Protein AF-0000000082835699 (afdb_homodimer)

Organism: NCBI:txid1287738

Structure (mmCIF, N/CA/C/O backbone):
data_AF-0000000082835699-model_v1
#
loop_
_entity.id
_entity.type
_entity.pdbx_description
1 polymer 'Benzoate--CoA ligase'
#
loop_
_atom_site.group_PDB
_atom_site.id
_atom_site.type_symbol
_atom_site.label_atom_id
_atom_site.label_alt_id
_atom_site.label_comp_id
_atom_site.label_asym_id
_atom_site.label_entity_id
_atom_site.label_seq_id
_atom_site.pdbx_PDB_ins_code
_atom_site.Cartn_x
_atom_site.Cartn_y
_atom_site.Cartn_z
_atom_site.occupancy
_atom_site.B_iso_or_equiv
_atom_site.auth_seq_id
_atom_site.auth_comp_id
_atom_site.auth_asym_id
_atom_site.auth_atom_id
_atom_site.pdbx_PDB_model_num
ATOM 1 N N . MET A 1 1 ? -13.367 20.891 -12.398 1 47.97 1 MET A N 1
ATOM 2 C CA . MET A 1 1 ? -12.211 20.656 -11.539 1 47.97 1 MET A CA 1
ATOM 3 C C . MET A 1 1 ? -11.094 19.953 -12.305 1 47.97 1 MET A C 1
ATOM 5 O O . MET A 1 1 ? -11.352 19 -13.039 1 47.97 1 MET A O 1
ATOM 9 N N . ASN A 1 2 ? -9.961 20.531 -12.508 1 69.25 2 ASN A N 1
ATOM 10 C CA . ASN A 1 2 ? -8.875 19.938 -13.281 1 69.25 2 ASN A CA 1
ATOM 11 C C . ASN A 1 2 ? -8.461 18.594 -12.719 1 69.25 2 ASN A C 1
ATOM 13 O O . ASN A 1 2 ? -8.523 18.375 -11.508 1 69.25 2 ASN A O 1
ATOM 17 N N . ALA A 1 3 ? -8.422 17.656 -13.562 1 88.5 3 ALA A N 1
ATOM 18 C CA . ALA A 1 3 ? -7.953 16.328 -13.188 1 88.5 3 ALA A CA 1
ATOM 19 C C . ALA A 1 3 ? -6.461 16.344 -12.867 1 88.5 3 ALA A C 1
ATOM 21 O O . ALA A 1 3 ? -5.688 17.047 -13.516 1 88.5 3 ALA A O 1
ATOM 22 N N . CYS A 1 4 ? -6.066 15.836 -11.68 1 95 4 CYS A N 1
ATOM 23 C CA . CYS A 1 4 ? -4.652 15.68 -11.359 1 95 4 CYS A CA 1
ATOM 24 C C . CYS A 1 4 ? -3.912 14.969 -12.492 1 95 4 CYS A C 1
ATOM 26 O O . CYS A 1 4 ? -4.34 13.914 -12.961 1 95 4 CYS A O 1
ATOM 28 N N . PRO A 1 5 ? -2.855 15.578 -13.008 1 95.88 5 PRO A N 1
ATOM 29 C CA . PRO A 1 5 ? -2.123 14.922 -14.094 1 95.88 5 PRO A CA 1
ATOM 30 C C . PRO A 1 5 ? -1.567 13.562 -13.695 1 95.88 5 PRO A C 1
ATOM 32 O O . PRO A 1 5 ? -1.106 13.391 -12.562 1 95.88 5 PRO A O 1
ATOM 35 N N . ALA A 1 6 ? -1.63 12.633 -14.633 1 94.88 6 ALA A N 1
ATOM 36 C CA . ALA A 1 6 ? -1.097 11.297 -14.367 1 94.88 6 ALA A CA 1
ATOM 37 C C . ALA A 1 6 ? 0.411 11.352 -14.141 1 94.88 6 ALA A C 1
ATOM 39 O O . ALA A 1 6 ? 0.925 10.711 -13.219 1 94.88 6 ALA A O 1
ATOM 40 N N . GLU A 1 7 ? 1.158 12.07 -15.078 1 96.75 7 GLU A N 1
ATOM 41 C CA . GLU A 1 7 ? 2.574 12.359 -14.867 1 96.75 7 GLU A CA 1
ATOM 42 C C . GLU A 1 7 ? 2.762 13.648 -14.07 1 96.75 7 GLU A C 1
ATOM 44 O O . GLU A 1 7 ? 2.348 14.727 -14.516 1 96.75 7 GLU A O 1
ATOM 49 N N . LEU A 1 8 ? 3.35 13.508 -12.844 1 98.25 8 LEU A N 1
ATOM 50 C CA . LEU A 1 8 ? 3.455 14.664 -11.961 1 98.25 8 LEU A CA 1
ATOM 51 C C . LEU A 1 8 ? 4.672 14.539 -11.047 1 98.25 8 LEU A C 1
ATOM 53 O O . LEU A 1 8 ? 4.766 13.594 -10.258 1 98.25 8 LEU A O 1
ATOM 57 N N . ASN A 1 9 ? 5.582 15.352 -11.258 1 98.69 9 ASN A N 1
ATOM 58 C CA . ASN A 1 9 ? 6.543 15.727 -10.227 1 98.69 9 ASN A CA 1
ATOM 59 C C . ASN A 1 9 ? 6.168 17.047 -9.562 1 98.69 9 ASN A C 1
ATOM 61 O O . ASN A 1 9 ? 6.293 18.109 -10.18 1 98.69 9 ASN A O 1
ATOM 65 N N . PHE A 1 10 ? 5.688 17 -8.352 1 98.81 10 PHE A N 1
ATOM 66 C CA . PHE A 1 10 ? 5.031 18.156 -7.762 1 98.81 10 PHE A CA 1
ATOM 67 C C . PHE A 1 10 ? 6 19.328 -7.664 1 98.81 10 PHE A C 1
ATOM 69 O O . PHE A 1 10 ? 5.605 20.484 -7.828 1 98.81 10 PHE A O 1
ATOM 76 N N . ALA A 1 11 ? 7.309 19.078 -7.402 1 98.88 11 ALA A N 1
ATOM 77 C CA . ALA A 1 11 ? 8.305 20.141 -7.336 1 98.88 11 ALA A CA 1
ATOM 78 C C . ALA A 1 11 ? 8.445 20.844 -8.68 1 98.88 11 ALA A C 1
ATOM 80 O O . ALA A 1 11 ? 8.422 22.078 -8.758 1 98.88 11 ALA A O 1
ATOM 81 N N . SER A 1 12 ? 8.602 20.078 -9.742 1 98.62 12 SER A N 1
ATOM 82 C CA . SER A 1 12 ? 8.727 20.672 -11.07 1 98.62 12 SER A CA 1
ATOM 83 C C . SER A 1 12 ? 7.438 21.359 -11.5 1 98.62 12 SER A C 1
ATOM 85 O O . SER A 1 12 ? 7.473 22.359 -12.211 1 98.62 12 SER A O 1
ATOM 87 N N . HIS A 1 13 ? 6.312 20.781 -11.109 1 98.62 13 HIS A N 1
ATOM 88 C CA . HIS A 1 13 ? 5.023 21.406 -11.367 1 98.62 13 HIS A CA 1
ATOM 89 C C . HIS A 1 13 ? 4.961 22.797 -10.773 1 98.62 13 HIS A C 1
ATOM 91 O O . HIS A 1 13 ? 4.551 23.75 -11.445 1 98.62 13 HIS A O 1
ATOM 97 N N . LEU A 1 14 ? 5.391 22.969 -9.508 1 98.75 14 LEU A N 1
ATOM 98 C CA . LEU A 1 14 ? 5.391 24.266 -8.844 1 98.75 14 LEU A CA 1
ATOM 99 C C . LEU A 1 14 ? 6.348 25.234 -9.531 1 98.75 14 LEU A C 1
ATOM 101 O O . LEU A 1 14 ? 6.035 26.422 -9.688 1 98.75 14 LEU A O 1
ATOM 105 N N . ALA A 1 15 ? 7.527 24.703 -9.883 1 98.69 15 ALA A N 1
ATOM 106 C CA . ALA A 1 15 ? 8.5 25.562 -10.562 1 98.69 15 ALA A CA 1
ATOM 107 C C . ALA A 1 15 ? 7.926 26.109 -11.867 1 98.69 15 ALA A C 1
ATOM 109 O O . ALA A 1 15 ? 8.055 27.297 -12.156 1 98.69 15 ALA A O 1
ATOM 110 N N . ALA A 1 16 ? 7.305 25.234 -12.648 1 98.56 16 ALA A N 1
ATOM 111 C CA . ALA A 1 16 ? 6.703 25.656 -13.914 1 98.56 16 ALA A CA 1
ATOM 112 C C . ALA A 1 16 ? 5.578 26.656 -13.688 1 98.56 16 ALA A C 1
ATOM 114 O O . ALA A 1 16 ? 5.465 27.641 -14.406 1 98.56 16 ALA A O 1
ATOM 115 N N . LEU A 1 17 ? 4.777 26.406 -12.703 1 98.38 17 LEU A N 1
ATOM 116 C CA . LEU A 1 17 ? 3.635 27.25 -12.375 1 98.38 17 LEU A CA 1
ATOM 117 C C . LEU A 1 17 ? 4.094 28.656 -12.008 1 98.38 17 LEU A C 1
ATOM 119 O O . LEU A 1 17 ? 3.404 29.641 -12.312 1 98.38 17 LEU A O 1
ATOM 123 N N . ASN A 1 18 ? 5.23 28.812 -11.367 1 98.75 18 ASN A N 1
ATOM 124 C CA . ASN A 1 18 ? 5.648 30.094 -10.812 1 98.75 18 ASN A CA 1
ATOM 125 C C . ASN A 1 18 ? 6.742 30.75 -11.648 1 98.75 18 ASN A C 1
ATOM 127 O O . ASN A 1 18 ? 7.234 31.828 -11.305 1 98.75 18 ASN A O 1
ATOM 131 N N . ALA A 1 19 ? 7.117 30.125 -12.742 1 98.56 19 ALA A N 1
ATOM 132 C CA . ALA A 1 19 ? 8.172 30.641 -13.617 1 98.56 19 ALA A CA 1
ATOM 133 C C . ALA A 1 19 ? 7.875 32.062 -14.062 1 98.56 19 ALA A C 1
ATOM 135 O O . ALA A 1 19 ? 8.781 32.906 -14.148 1 98.56 19 ALA A O 1
ATOM 136 N N . PRO A 1 20 ? 6.613 32.438 -14.297 1 98.44 20 PRO A N 1
ATOM 137 C CA . PRO A 1 20 ? 6.328 33.812 -14.758 1 98.44 20 PRO A CA 1
ATOM 138 C C . PRO A 1 20 ? 6.504 34.844 -13.664 1 98.44 20 PRO A C 1
ATOM 140 O O . PRO A 1 20 ? 6.516 36.062 -13.945 1 98.44 20 PRO A O 1
ATOM 143 N N . ARG A 1 21 ? 6.605 34.469 -12.43 1 98.44 21 ARG A N 1
ATOM 144 C CA . ARG A 1 21 ? 6.77 35.406 -11.312 1 98.44 21 ARG A CA 1
ATOM 145 C C . ARG A 1 21 ? 8.055 35.125 -10.547 1 98.44 21 ARG A C 1
ATOM 147 O O . ARG A 1 21 ? 8.055 35.031 -9.32 1 98.44 21 ARG A O 1
ATOM 154 N N . ALA A 1 22 ? 9.117 34.969 -11.25 1 98.44 22 ALA A N 1
ATOM 155 C CA . ALA A 1 22 ? 10.414 34.562 -10.719 1 98.44 22 ALA A CA 1
ATOM 156 C C . ALA A 1 22 ? 10.969 35.594 -9.75 1 98.44 22 ALA A C 1
ATOM 158 O O . ALA A 1 22 ? 11.719 35.281 -8.828 1 98.44 22 ALA A O 1
ATOM 159 N N . THR A 1 23 ? 10.609 36.844 -9.844 1 98.56 23 THR A N 1
ATOM 160 C CA . THR A 1 23 ? 11.203 37.938 -9.039 1 98.56 23 THR A CA 1
ATOM 161 C C . THR A 1 23 ? 10.391 38.156 -7.77 1 98.56 23 THR A C 1
ATOM 163 O O . THR A 1 23 ? 10.836 38.875 -6.863 1 98.56 23 THR A O 1
ATOM 166 N N . LYS A 1 24 ? 9.219 37.531 -7.75 1 98.81 24 LYS A N 1
ATOM 167 C CA . LYS A 1 24 ? 8.383 37.688 -6.562 1 98.81 24 LYS A CA 1
ATOM 168 C C . LYS A 1 24 ? 8.945 36.875 -5.395 1 98.81 24 LYS A C 1
ATOM 170 O O . LYS A 1 24 ? 9.508 35.781 -5.594 1 98.81 24 LYS A O 1
ATOM 175 N N . LEU A 1 25 ? 8.75 37.375 -4.172 1 98.81 25 LEU A N 1
ATOM 176 C CA . LEU A 1 25 ? 9.195 36.656 -2.982 1 98.81 25 LEU A CA 1
ATOM 177 C C . LEU A 1 25 ? 8.344 35.406 -2.746 1 98.81 25 LEU A C 1
ATOM 179 O O . LEU A 1 25 ? 7.113 35.5 -2.744 1 98.81 25 LEU A O 1
ATOM 183 N N . ALA A 1 26 ? 9 34.312 -2.609 1 98.94 26 ALA A N 1
ATOM 184 C CA . ALA A 1 26 ? 8.328 33.062 -2.215 1 98.94 26 ALA A CA 1
ATOM 185 C C . ALA A 1 26 ? 8.383 32.875 -0.703 1 98.94 26 ALA A C 1
ATOM 187 O O . ALA A 1 26 ? 7.371 32.562 -0.072 1 98.94 26 ALA A O 1
ATOM 188 N N . TYR A 1 27 ? 9.625 33.125 -0.159 1 98.94 27 TYR A N 1
ATOM 189 C CA . TYR A 1 27 ? 9.82 32.875 1.267 1 98.94 27 TYR A CA 1
ATOM 190 C C . TYR A 1 27 ? 10.539 34.062 1.928 1 98.94 27 TYR A C 1
ATOM 192 O O . TYR A 1 27 ? 11.453 34.625 1.34 1 98.94 27 TYR A O 1
ATOM 200 N N . ILE A 1 28 ? 10.141 34.375 3.139 1 98.69 28 ILE A N 1
ATOM 201 C CA . ILE A 1 28 ? 10.812 35.25 4.074 1 98.69 28 ILE A CA 1
ATOM 202 C C . ILE A 1 28 ? 11.023 34.562 5.406 1 98.69 28 ILE A C 1
ATOM 204 O O . ILE A 1 28 ? 10.062 34.094 6.027 1 98.69 28 ILE A O 1
ATOM 208 N N . ASP A 1 29 ? 12.219 34.281 5.828 1 96.94 29 ASP A N 1
ATOM 209 C CA . ASP A 1 29 ? 12.469 33.875 7.211 1 96.94 29 ASP A CA 1
ATOM 210 C C . ASP A 1 29 ? 13.266 34.906 7.965 1 96.94 29 ASP A C 1
ATOM 212 O O . ASP A 1 29 ? 13.383 36.062 7.508 1 96.94 29 ASP A O 1
ATOM 216 N N . ASP A 1 30 ? 13.719 34.625 9.148 1 93.75 30 ASP A N 1
ATOM 217 C CA . ASP A 1 30 ? 14.336 35.656 9.984 1 93.75 30 ASP A CA 1
ATOM 218 C C . ASP A 1 30 ? 15.695 36.094 9.445 1 93.75 30 ASP A C 1
ATOM 220 O O . ASP A 1 30 ? 16.234 37.125 9.812 1 93.75 30 ASP A O 1
ATOM 224 N N . THR A 1 31 ? 16.203 35.312 8.492 1 91.88 31 THR A N 1
ATOM 225 C CA . THR A 1 31 ? 17.594 35.562 8.117 1 91.88 31 THR A CA 1
ATOM 226 C C . THR A 1 31 ? 17.703 35.812 6.613 1 91.88 31 THR A C 1
ATOM 228 O O . THR A 1 31 ? 18.688 36.406 6.148 1 91.88 31 THR A O 1
ATOM 231 N N . ARG A 1 32 ? 16.719 35.344 5.887 1 93.75 32 ARG A N 1
ATOM 232 C CA . ARG A 1 32 ? 16.891 35.469 4.445 1 93.75 32 ARG A CA 1
ATOM 233 C C . ARG A 1 32 ? 15.531 35.531 3.738 1 93.75 32 ARG A C 1
ATOM 235 O O . ARG A 1 32 ? 14.5 35.25 4.348 1 93.75 32 ARG A O 1
ATOM 242 N N . GLN A 1 33 ? 15.586 36 2.5 1 97.94 33 GLN A N 1
ATOM 243 C CA . GLN A 1 33 ? 14.469 36 1.562 1 97.94 33 GLN A CA 1
ATOM 244 C C . GLN A 1 33 ? 14.82 35.25 0.292 1 97.94 33 GLN A C 1
ATOM 246 O O . GLN A 1 33 ? 15.969 35.25 -0.158 1 97.94 33 GLN A O 1
ATOM 251 N N . LEU A 1 34 ? 13.844 34.531 -0.225 1 98.5 34 LEU A N 1
ATOM 252 C CA . LEU A 1 34 ? 14.008 33.781 -1.475 1 98.5 34 LEU A CA 1
ATOM 253 C C . LEU A 1 34 ? 12.891 34.125 -2.457 1 98.5 34 LEU A C 1
ATOM 255 O O . LEU A 1 34 ? 11.711 34.094 -2.102 1 98.5 34 LEU A O 1
ATOM 259 N N . THR A 1 35 ? 13.266 34.531 -3.672 1 98.88 35 THR A N 1
ATOM 260 C CA . THR A 1 35 ? 12.281 34.688 -4.734 1 98.88 35 THR A CA 1
ATOM 261 C C . THR A 1 35 ? 11.891 33.344 -5.328 1 98.88 35 THR A C 1
ATOM 263 O O . THR A 1 35 ? 12.555 32.344 -5.082 1 98.88 35 THR A O 1
ATOM 266 N N . TYR A 1 36 ? 10.797 33.281 -6.094 1 98.88 36 TYR A N 1
ATOM 267 C CA . TYR A 1 36 ? 10.375 32.062 -6.762 1 98.88 36 TYR A CA 1
ATOM 268 C C . TYR A 1 36 ? 11.453 31.562 -7.715 1 98.88 36 TYR A C 1
ATOM 270 O O . TYR A 1 36 ? 11.656 30.359 -7.848 1 98.88 36 TYR A O 1
ATOM 278 N N . GLY A 1 37 ? 12.109 32.5 -8.398 1 98.81 37 GLY A N 1
ATOM 279 C CA . GLY A 1 37 ? 13.211 32.094 -9.273 1 98.81 37 GLY A CA 1
ATOM 280 C C . GLY A 1 37 ? 14.367 31.469 -8.523 1 98.81 37 GLY A C 1
ATOM 281 O O . GLY A 1 37 ? 14.906 30.453 -8.953 1 98.81 37 GLY A O 1
ATOM 282 N N . GLU A 1 38 ? 14.766 32.156 -7.41 1 98.75 38 GLU A N 1
ATOM 283 C CA . GLU A 1 38 ? 15.836 31.609 -6.578 1 98.75 38 GLU A CA 1
ATOM 284 C C . GLU A 1 38 ? 15.453 30.25 -5.996 1 98.75 38 GLU A C 1
ATOM 286 O O . GLU A 1 38 ? 16.297 29.359 -5.922 1 98.75 38 GLU A O 1
ATOM 291 N N . LEU A 1 39 ? 14.219 30.125 -5.574 1 98.88 39 LEU A N 1
ATOM 292 C CA . LEU A 1 39 ? 13.734 28.844 -5.059 1 98.88 39 LEU A CA 1
ATOM 293 C C . LEU A 1 39 ? 13.852 27.75 -6.113 1 98.88 39 LEU A C 1
ATOM 295 O O . LEU A 1 39 ? 14.375 26.672 -5.832 1 98.88 39 LEU A O 1
ATOM 299 N N . ALA A 1 40 ? 13.398 28.031 -7.324 1 98.88 40 ALA A N 1
ATOM 300 C CA . ALA A 1 40 ? 13.453 27.062 -8.414 1 98.88 40 ALA A CA 1
ATOM 301 C C . ALA A 1 40 ? 14.891 26.625 -8.695 1 98.88 40 ALA A C 1
ATOM 303 O O . ALA A 1 40 ? 15.164 25.438 -8.883 1 98.88 40 ALA A O 1
ATOM 304 N N . GLU A 1 41 ? 15.781 27.578 -8.695 1 98.75 41 GLU A N 1
ATOM 305 C CA . GLU A 1 41 ? 17.188 27.266 -8.953 1 98.75 41 GLU A CA 1
ATOM 306 C C . GLU A 1 41 ? 17.781 26.422 -7.836 1 98.75 41 GLU A C 1
ATOM 308 O O . GLU A 1 41 ? 18.469 25.422 -8.102 1 98.75 41 GLU A O 1
ATOM 313 N N . ARG A 1 42 ? 17.562 26.781 -6.609 1 98.81 42 ARG A N 1
ATOM 314 C CA . ARG A 1 42 ? 18.125 26.062 -5.469 1 98.81 42 ARG A CA 1
ATOM 315 C C . ARG A 1 42 ? 17.547 24.641 -5.398 1 98.81 42 ARG A C 1
ATOM 317 O O . ARG A 1 42 ? 18.25 23.703 -5.012 1 98.81 42 ARG A O 1
ATOM 324 N N . VAL A 1 43 ? 16.266 24.469 -5.777 1 98.94 43 VAL A N 1
ATOM 325 C CA . VAL A 1 43 ? 15.625 23.156 -5.816 1 98.94 43 VAL A CA 1
ATOM 326 C C . VAL A 1 43 ? 16.312 22.281 -6.852 1 98.94 43 VAL A C 1
ATOM 328 O O . VAL A 1 43 ? 16.641 21.125 -6.57 1 98.94 43 VAL A O 1
ATOM 331 N N . ALA A 1 44 ? 16.578 22.844 -7.984 1 98.88 44 ALA A N 1
ATOM 332 C CA . ALA A 1 44 ? 17.266 22.109 -9.031 1 98.88 44 ALA A CA 1
ATOM 333 C C . ALA A 1 44 ? 18.688 21.766 -8.617 1 98.88 44 ALA A C 1
ATOM 335 O O . ALA A 1 44 ? 19.188 20.672 -8.914 1 98.88 44 ALA A O 1
ATOM 336 N N . ARG A 1 45 ? 19.391 22.672 -7.938 1 98.88 45 ARG A N 1
ATOM 337 C CA . ARG A 1 45 ? 20.734 22.422 -7.43 1 98.88 45 ARG A CA 1
ATOM 338 C C . ARG A 1 45 ? 20.719 21.359 -6.34 1 98.88 45 ARG A C 1
ATOM 340 O O . ARG A 1 45 ? 21.656 20.562 -6.234 1 98.88 45 ARG A O 1
ATOM 347 N N . MET A 1 46 ? 19.688 21.422 -5.504 1 98.94 46 MET A N 1
ATOM 348 C CA . MET A 1 46 ? 19.547 20.391 -4.473 1 98.94 46 MET A CA 1
ATOM 349 C C . MET A 1 46 ? 19.453 19 -5.102 1 98.94 46 MET A C 1
ATOM 351 O O . MET A 1 46 ? 20.062 18.062 -4.605 1 98.94 46 MET A O 1
ATOM 355 N N . ALA A 1 47 ? 18.656 18.891 -6.184 1 98.88 47 ALA A N 1
ATOM 356 C CA . ALA A 1 47 ? 18.578 17.625 -6.91 1 98.88 47 ALA A CA 1
ATOM 357 C C . ALA A 1 47 ? 19.953 17.188 -7.406 1 98.88 47 ALA A C 1
ATOM 359 O O . ALA A 1 47 ? 20.312 16.016 -7.289 1 98.88 47 ALA A O 1
ATOM 360 N N . GLY A 1 48 ? 20.703 18.188 -7.973 1 98.81 48 GLY A N 1
ATOM 361 C CA . GLY A 1 48 ? 22.062 17.891 -8.391 1 98.81 48 GLY A CA 1
ATOM 362 C C . GLY A 1 48 ? 22.953 17.453 -7.246 1 98.81 48 GLY A C 1
ATOM 363 O O . GLY A 1 48 ? 23.75 16.531 -7.398 1 98.81 48 GLY A O 1
ATOM 364 N N . ALA A 1 49 ? 22.828 18.078 -6.121 1 98.88 49 ALA A N 1
ATOM 365 C CA . ALA A 1 49 ? 23.609 17.75 -4.934 1 98.88 49 ALA A CA 1
ATOM 366 C C . ALA A 1 49 ? 23.312 16.328 -4.461 1 98.88 49 ALA A C 1
ATOM 368 O O . ALA A 1 49 ? 24.219 15.586 -4.086 1 98.88 49 ALA A O 1
ATOM 369 N N . LEU A 1 50 ? 22.016 15.945 -4.441 1 98.81 50 LEU A N 1
ATOM 370 C CA . LEU A 1 50 ? 21.641 14.594 -4.035 1 98.81 50 LEU A CA 1
ATOM 371 C C . LEU A 1 50 ? 22.266 13.555 -4.957 1 98.81 50 LEU A C 1
ATOM 373 O O . LEU A 1 50 ? 22.766 12.523 -4.492 1 98.81 50 LEU A O 1
ATOM 377 N N . ARG A 1 51 ? 22.219 13.852 -6.211 1 98 51 ARG A N 1
ATOM 378 C CA . ARG A 1 51 ? 22.844 12.953 -7.172 1 98 51 ARG A CA 1
ATOM 379 C C . ARG A 1 51 ? 24.344 12.82 -6.906 1 98 51 ARG A C 1
ATOM 381 O O . ARG A 1 51 ? 24.891 11.719 -6.961 1 98 51 ARG A O 1
ATOM 388 N N . GLN A 1 52 ? 25 13.914 -6.621 1 98 52 GLN A N 1
ATOM 389 C CA . GLN A 1 52 ? 26.438 13.922 -6.355 1 98 52 GLN A CA 1
ATOM 390 C C . GLN A 1 52 ? 26.766 13.141 -5.086 1 98 52 GLN A C 1
ATOM 392 O O . GLN A 1 52 ? 27.828 12.523 -4.984 1 98 52 GLN A O 1
ATOM 397 N N . LEU A 1 53 ? 25.859 13.18 -4.16 1 98 53 LEU A N 1
ATOM 398 C CA . LEU A 1 53 ? 26.031 12.422 -2.926 1 98 53 LEU A CA 1
ATOM 399 C C . LEU A 1 53 ? 25.781 10.938 -3.16 1 98 53 LEU A C 1
ATOM 401 O O . LEU A 1 53 ? 25.953 10.117 -2.25 1 98 53 LEU A O 1
ATOM 405 N N . GLY A 1 54 ? 25.312 10.562 -4.316 1 97.44 54 GLY A N 1
ATOM 406 C CA . GLY A 1 54 ? 25.109 9.172 -4.676 1 97.44 54 GLY A CA 1
ATOM 407 C C . GLY A 1 54 ? 23.719 8.672 -4.352 1 97.44 54 GLY A C 1
ATOM 408 O O . GLY A 1 54 ? 23.469 7.465 -4.375 1 97.44 54 GLY A O 1
ATOM 409 N N . LEU A 1 55 ? 22.797 9.555 -4.012 1 98 55 LEU A N 1
ATOM 410 C CA . LEU A 1 55 ? 21.422 9.141 -3.74 1 98 55 LEU A CA 1
ATOM 411 C C . LEU A 1 55 ? 20.688 8.812 -5.035 1 98 55 LEU A C 1
ATOM 413 O O . LEU A 1 55 ? 20.875 9.492 -6.051 1 98 55 LEU A O 1
ATOM 417 N N . ARG A 1 56 ? 19.953 7.754 -5 1 96.56 56 ARG A N 1
ATOM 418 C CA . ARG A 1 56 ? 19.172 7.305 -6.152 1 96.56 56 ARG A CA 1
ATOM 419 C C . ARG A 1 56 ? 17.688 7.559 -5.941 1 96.56 56 ARG A C 1
ATOM 421 O O . ARG A 1 56 ? 17.25 7.824 -4.82 1 96.56 56 ARG A O 1
ATOM 428 N N . ARG A 1 57 ? 16.953 7.5 -7.066 1 96.12 57 ARG A N 1
ATOM 429 C CA . ARG A 1 57 ? 15.5 7.633 -7.023 1 96.12 57 ARG A CA 1
ATOM 430 C C . ARG A 1 57 ? 14.883 6.629 -6.055 1 96.12 57 ARG A C 1
ATOM 432 O O . ARG A 1 57 ? 15.32 5.477 -5.984 1 96.12 57 ARG A O 1
ATOM 439 N N . GLU A 1 58 ? 13.852 7.051 -5.281 1 97.12 58 GLU A N 1
ATOM 440 C CA . GLU A 1 58 ? 13.039 6.254 -4.363 1 97.12 58 GLU A CA 1
ATOM 441 C C . GLU A 1 58 ? 13.766 6.016 -3.043 1 97.12 58 GLU A C 1
ATOM 443 O O . GLU A 1 58 ? 13.18 5.512 -2.086 1 97.12 58 GLU A O 1
ATOM 448 N N . GLU A 1 59 ? 15.102 6.391 -2.957 1 98.06 59 GLU A N 1
ATOM 449 C CA . GLU A 1 59 ? 15.766 6.383 -1.654 1 98.06 59 GLU A CA 1
ATOM 450 C C . GLU A 1 59 ? 15.289 7.543 -0.785 1 98.06 59 GLU A C 1
ATOM 452 O O . GLU A 1 59 ? 14.695 8.5 -1.287 1 98.06 59 GLU A O 1
ATOM 457 N N . ARG A 1 60 ? 15.492 7.438 0.53 1 98.75 60 ARG A N 1
ATOM 458 C CA . ARG A 1 60 ? 14.898 8.398 1.458 1 98.75 60 ARG A CA 1
ATOM 459 C C . ARG A 1 60 ? 15.977 9.25 2.123 1 98.75 60 ARG A C 1
ATOM 461 O O . ARG A 1 60 ? 17.094 8.781 2.344 1 98.75 60 ARG A O 1
ATOM 468 N N . ILE A 1 61 ? 15.641 10.469 2.471 1 98.88 61 ILE A N 1
ATOM 469 C CA . ILE A 1 61 ? 16.469 11.359 3.273 1 98.88 61 ILE A CA 1
ATOM 470 C C . ILE A 1 61 ? 15.664 11.891 4.453 1 98.88 61 ILE A C 1
ATOM 472 O O . ILE A 1 61 ? 14.445 12.07 4.352 1 98.88 61 ILE A O 1
ATOM 476 N N . LEU A 1 62 ? 16.312 12.133 5.543 1 98.81 62 LEU A N 1
ATOM 477 C CA . LEU A 1 62 ? 15.68 12.672 6.742 1 98.81 62 LEU A CA 1
ATOM 478 C C . LEU A 1 62 ? 15.75 14.195 6.754 1 98.81 62 LEU A C 1
ATOM 480 O O . LEU A 1 62 ? 16.812 14.773 6.504 1 98.81 62 LEU A O 1
ATOM 484 N N . LEU A 1 63 ? 14.648 14.844 7.012 1 98.75 63 LEU A N 1
ATOM 485 C CA . LEU A 1 63 ? 14.609 16.281 7.23 1 98.75 63 LEU A CA 1
ATOM 486 C C . LEU A 1 63 ? 14.328 16.609 8.695 1 98.75 63 LEU A C 1
ATOM 488 O O . LEU A 1 63 ? 13.172 16.625 9.125 1 98.75 63 LEU A O 1
ATOM 492 N N . LEU A 1 64 ? 15.352 16.781 9.453 1 98.56 64 LEU A N 1
ATOM 493 C CA . LEU A 1 64 ? 15.281 17.328 10.805 1 98.56 64 LEU A CA 1
ATOM 494 C C . LEU A 1 64 ? 15.703 18.781 10.828 1 98.56 64 LEU A C 1
ATOM 496 O O . LEU A 1 64 ? 16.797 19.109 11.281 1 98.56 64 LEU A O 1
ATOM 500 N N . MET A 1 65 ? 14.805 19.641 10.359 1 98.44 65 MET A N 1
ATOM 501 C CA . MET A 1 65 ? 15.141 21.031 10.07 1 98.44 65 MET A CA 1
ATOM 502 C C . MET A 1 65 ? 14.078 21.969 10.625 1 98.44 65 MET A C 1
ATOM 504 O O . MET A 1 65 ? 12.891 21.641 10.641 1 98.44 65 MET A O 1
ATOM 508 N N . GLN A 1 66 ? 14.539 23.156 11.055 1 97.5 66 GLN A N 1
ATOM 509 C CA . GLN A 1 66 ? 13.625 24.219 11.477 1 97.5 66 GLN A CA 1
ATOM 510 C C . GLN A 1 66 ? 12.984 24.906 10.273 1 97.5 66 GLN A C 1
ATOM 512 O O . GLN A 1 66 ? 13.43 24.734 9.141 1 97.5 66 GLN A O 1
ATOM 517 N N . ASP A 1 67 ? 11.867 25.656 10.555 1 98 67 ASP A N 1
ATOM 518 C CA . ASP A 1 67 ? 11.148 26.344 9.484 1 98 67 ASP A CA 1
ATOM 519 C C . ASP A 1 67 ? 11.922 27.547 8.977 1 98 67 ASP A C 1
ATOM 521 O O . ASP A 1 67 ? 11.602 28.688 9.328 1 98 67 ASP A O 1
ATOM 525 N N . THR A 1 68 ? 12.891 27.359 8.172 1 97.81 68 THR A N 1
ATOM 526 C CA . THR A 1 68 ? 13.641 28.375 7.438 1 97.81 68 THR A CA 1
ATOM 527 C C . THR A 1 68 ? 13.492 28.172 5.934 1 97.81 68 THR A C 1
ATOM 529 O O . THR A 1 68 ? 12.891 27.188 5.492 1 97.81 68 THR A O 1
ATOM 532 N N . ALA A 1 69 ? 14.047 29.047 5.164 1 97.88 69 ALA A N 1
ATOM 533 C CA . ALA A 1 69 ? 13.93 28.969 3.709 1 97.88 69 ALA A CA 1
ATOM 534 C C . ALA A 1 69 ? 14.672 27.75 3.166 1 97.88 69 ALA A C 1
ATOM 536 O O . ALA A 1 69 ? 14.469 27.359 2.016 1 97.88 69 ALA A O 1
ATOM 537 N N . ASP A 1 70 ? 15.531 27.094 4.008 1 98.38 70 ASP A N 1
ATOM 538 C CA . ASP A 1 70 ? 16.266 25.906 3.59 1 98.38 70 ASP A CA 1
ATOM 539 C C . ASP A 1 70 ? 15.367 24.688 3.553 1 98.38 70 ASP A C 1
ATOM 541 O O . ASP A 1 70 ? 15.586 23.766 2.752 1 98.38 70 ASP A O 1
ATOM 545 N N . TRP A 1 71 ? 14.375 24.656 4.422 1 98.69 71 TRP A N 1
ATOM 546 C CA . TRP A 1 71 ? 13.508 23.5 4.543 1 98.69 71 TRP A CA 1
ATOM 547 C C . TRP A 1 71 ? 12.812 23.203 3.219 1 98.69 71 TRP A C 1
ATOM 549 O O . TRP A 1 71 ? 12.922 22.094 2.689 1 98.69 71 TRP A O 1
ATOM 559 N N . PRO A 1 72 ? 12.109 24.188 2.578 1 98.88 72 PRO A N 1
ATOM 560 C CA . PRO A 1 72 ? 11.445 23.906 1.301 1 98.88 72 PRO A CA 1
ATOM 561 C C . PRO A 1 72 ? 12.438 23.547 0.193 1 98.88 72 PRO A C 1
ATOM 563 O O . PRO A 1 72 ? 12.102 22.781 -0.706 1 98.88 72 PRO A O 1
ATOM 566 N N . VAL A 1 73 ? 13.648 24.094 0.25 1 98.88 73 VAL A N 1
ATOM 567 C CA . VAL A 1 73 ? 14.656 23.781 -0.757 1 98.88 73 VAL A CA 1
ATOM 568 C C . VAL A 1 73 ? 15 22.297 -0.703 1 98.88 73 VAL A C 1
ATOM 570 O O . VAL A 1 73 ? 15.023 21.609 -1.734 1 98.88 73 VAL A O 1
ATOM 573 N N . VAL A 1 74 ? 15.203 21.766 0.498 1 98.94 74 VAL A N 1
ATOM 574 C CA . VAL A 1 74 ? 15.594 20.359 0.658 1 98.94 74 VAL A CA 1
ATOM 575 C C . VAL A 1 74 ? 14.414 19.453 0.308 1 98.94 74 VAL A C 1
ATOM 577 O O . VAL A 1 74 ? 14.57 18.484 -0.424 1 98.94 74 VAL A O 1
ATOM 580 N N . PHE A 1 75 ? 13.234 19.797 0.769 1 98.94 75 PHE A N 1
ATOM 581 C CA . PHE A 1 75 ? 12.047 19 0.546 1 98.94 75 PHE A CA 1
ATOM 582 C C . PHE A 1 75 ? 11.703 18.938 -0.938 1 98.94 75 PHE A C 1
ATOM 584 O O . PHE A 1 75 ? 11.586 17.844 -1.509 1 98.94 75 PHE A O 1
ATOM 591 N N . LEU A 1 76 ? 11.547 20.062 -1.571 1 98.94 76 LEU A N 1
ATOM 592 C CA . LEU A 1 76 ? 11.203 20.125 -2.986 1 98.94 76 LEU A CA 1
ATOM 593 C C . LEU A 1 76 ? 12.336 19.594 -3.85 1 98.94 76 LEU A C 1
ATOM 595 O O . LEU A 1 76 ? 12.086 18.984 -4.898 1 98.94 76 LEU A O 1
ATOM 599 N N . GLY A 1 77 ? 13.594 19.891 -3.443 1 98.94 77 GLY A N 1
ATOM 600 C CA . GLY A 1 77 ? 14.727 19.328 -4.164 1 98.94 77 GLY A CA 1
ATOM 601 C C . GLY A 1 77 ? 14.734 17.812 -4.195 1 98.94 77 GLY A C 1
ATOM 602 O O . GLY A 1 77 ? 15.078 17.203 -5.211 1 98.94 77 GLY A O 1
ATOM 603 N N . ALA A 1 78 ? 14.367 17.203 -3.066 1 98.94 78 ALA A N 1
ATOM 604 C CA . ALA A 1 78 ? 14.234 15.75 -3.014 1 98.94 78 ALA A CA 1
ATOM 605 C C . ALA A 1 78 ? 13.148 15.258 -3.971 1 98.94 78 ALA A C 1
ATOM 607 O O . ALA A 1 78 ? 13.383 14.352 -4.773 1 98.94 78 ALA A O 1
ATOM 608 N N . LEU A 1 79 ? 11.953 15.922 -3.934 1 98.94 79 LEU A N 1
ATOM 609 C CA . LEU A 1 79 ? 10.883 15.562 -4.859 1 98.94 79 LEU A CA 1
ATOM 610 C C . LEU A 1 79 ? 11.352 15.688 -6.305 1 98.94 79 LEU A C 1
ATOM 612 O O . LEU A 1 79 ? 11.086 14.805 -7.125 1 98.94 79 LEU A O 1
ATOM 616 N N . HIS A 1 80 ? 12.031 16.812 -6.531 1 98.94 80 HIS A N 1
ATOM 617 C CA . HIS A 1 80 ? 12.547 17.094 -7.867 1 98.94 80 HIS A CA 1
ATOM 618 C C . HIS A 1 80 ? 13.469 15.984 -8.352 1 98.94 80 HIS A C 1
ATOM 620 O O . HIS A 1 80 ? 13.414 15.594 -9.523 1 98.94 80 HIS A O 1
ATOM 626 N N . ALA A 1 81 ? 14.211 15.398 -7.508 1 98.81 81 ALA A N 1
ATOM 627 C CA . ALA A 1 81 ? 15.211 14.383 -7.848 1 98.81 81 ALA A CA 1
ATOM 628 C C . ALA A 1 81 ? 14.594 12.992 -7.844 1 98.81 81 ALA A C 1
ATOM 630 O O . ALA A 1 81 ? 15.242 12.016 -8.234 1 98.81 81 ALA A O 1
ATOM 631 N N . GLY A 1 82 ? 13.328 12.844 -7.441 1 98.44 82 GLY A N 1
ATOM 632 C CA . GLY A 1 82 ? 12.719 11.531 -7.266 1 98.44 82 GLY A CA 1
ATOM 633 C C . GLY A 1 82 ? 13.156 10.836 -5.988 1 98.44 82 GLY A C 1
ATOM 634 O O . GLY A 1 82 ? 12.969 9.633 -5.84 1 98.44 82 GLY A O 1
ATOM 635 N N . VAL A 1 83 ? 13.828 11.578 -5.094 1 98.81 83 VAL A N 1
ATOM 636 C CA . VAL A 1 83 ? 14.203 11.109 -3.762 1 98.81 83 VAL A CA 1
ATOM 637 C C . VAL A 1 83 ? 13.078 11.391 -2.773 1 98.81 83 VAL A C 1
ATOM 639 O O . VAL A 1 83 ? 12.273 12.305 -2.984 1 98.81 83 VAL A O 1
ATOM 642 N N . VAL A 1 84 ? 12.922 10.602 -1.707 1 98.88 84 VAL A N 1
ATOM 643 C CA . VAL A 1 84 ? 11.773 10.656 -0.816 1 98.88 84 VAL A CA 1
ATOM 644 C C . VAL A 1 84 ? 12.164 11.328 0.498 1 98.88 84 VAL A C 1
ATOM 646 O O . VAL A 1 84 ? 12.82 10.711 1.342 1 98.88 84 VAL A O 1
ATOM 649 N N . PRO A 1 85 ? 11.766 12.547 0.718 1 98.94 85 PRO A N 1
ATOM 650 C CA . PRO A 1 85 ? 12.031 13.18 2.014 1 98.94 85 PRO A CA 1
ATOM 651 C C . PRO A 1 85 ? 11.125 12.656 3.123 1 98.94 85 PRO A C 1
ATOM 653 O O . PRO A 1 85 ? 9.93 12.438 2.898 1 98.94 85 PRO A O 1
ATOM 656 N N . VAL A 1 86 ? 11.695 12.398 4.246 1 98.81 86 VAL A N 1
ATOM 657 C CA . VAL A 1 86 ? 11.023 12.031 5.492 1 98.81 86 VAL A CA 1
ATOM 658 C C . VAL A 1 86 ? 11.125 13.188 6.488 1 98.81 86 VAL A C 1
ATOM 660 O O . VAL A 1 86 ? 12.156 13.367 7.137 1 98.81 86 VAL A O 1
ATOM 663 N N . ALA A 1 87 ? 10.023 13.93 6.586 1 98.5 87 ALA A N 1
ATOM 664 C CA . ALA A 1 87 ? 9.984 15.078 7.484 1 98.5 87 ALA A CA 1
ATOM 665 C C . ALA A 1 87 ? 9.617 14.656 8.906 1 98.5 87 ALA A C 1
ATOM 667 O O . ALA A 1 87 ? 8.641 13.93 9.109 1 98.5 87 ALA A O 1
ATOM 668 N N . VAL A 1 88 ? 10.406 15.18 9.906 1 96.88 88 VAL A N 1
ATOM 669 C CA . VAL A 1 88 ? 10.156 14.68 11.25 1 96.88 88 VAL A CA 1
ATOM 670 C C . VAL A 1 88 ? 10.047 15.852 12.227 1 96.88 88 VAL A C 1
ATOM 672 O O . VAL A 1 88 ? 10.633 16.922 12 1 96.88 88 VAL A O 1
ATOM 675 N N . ASN A 1 89 ? 9.297 15.602 13.289 1 94.38 89 ASN A N 1
ATOM 676 C CA . ASN A 1 89 ? 9.109 16.547 14.383 1 94.38 89 ASN A CA 1
ATOM 677 C C . ASN A 1 89 ? 10.438 16.938 15.016 1 94.38 89 ASN A C 1
ATOM 679 O O . ASN A 1 89 ? 11.266 16.094 15.336 1 94.38 89 ASN A O 1
ATOM 683 N N . THR A 1 90 ? 10.664 18.219 15.219 1 95.75 90 THR A N 1
ATOM 684 C CA . THR A 1 90 ? 11.961 18.719 15.672 1 95.75 90 THR A CA 1
ATOM 685 C C . THR A 1 90 ? 12.062 18.656 17.203 1 95.75 90 THR A C 1
ATOM 687 O O . THR A 1 90 ? 13.094 19.016 17.766 1 95.75 90 THR A O 1
ATOM 690 N N . LEU A 1 91 ? 11.031 18.172 17.844 1 90.81 91 LEU A N 1
ATOM 691 C CA . LEU A 1 91 ? 11.008 18.234 19.297 1 90.81 91 LEU A CA 1
ATOM 692 C C . LEU A 1 91 ? 11.148 16.844 19.906 1 90.81 91 LEU A C 1
ATOM 694 O O . LEU A 1 91 ? 10.953 16.672 21.109 1 90.81 91 LEU A O 1
ATOM 698 N N . LEU A 1 92 ? 11.477 15.859 19.125 1 91.12 92 LEU A N 1
ATOM 699 C CA . LEU A 1 92 ? 11.562 14.492 19.641 1 91.12 92 LEU A CA 1
ATOM 700 C C . LEU A 1 92 ? 12.898 14.258 20.344 1 91.12 92 LEU A C 1
ATOM 702 O O . LEU A 1 92 ? 13.766 15.133 20.344 1 91.12 92 LEU A O 1
ATOM 706 N N . THR A 1 93 ? 13.039 13.125 21.016 1 91.62 93 THR A N 1
ATOM 707 C CA . THR A 1 93 ? 14.258 12.75 21.719 1 91.62 93 THR A CA 1
ATOM 708 C C . THR A 1 93 ? 15.203 11.969 20.812 1 91.62 93 THR A C 1
ATOM 710 O O . THR A 1 93 ? 14.789 11.453 19.781 1 91.62 93 THR A O 1
ATOM 713 N N . PRO A 1 94 ? 16.469 11.836 21.203 1 96.06 94 PRO A N 1
ATOM 714 C CA . PRO A 1 94 ? 17.406 11.016 20.438 1 96.06 94 PRO A CA 1
ATOM 715 C C . PRO A 1 94 ? 16.922 9.578 20.25 1 96.06 94 PRO A C 1
ATOM 717 O O . PRO A 1 94 ? 17.109 8.984 19.188 1 96.06 94 PRO A O 1
ATOM 720 N N . ASP A 1 95 ? 16.266 9.07 21.266 1 93.56 95 ASP A N 1
ATOM 721 C CA . ASP A 1 95 ? 15.742 7.715 21.156 1 93.56 95 ASP A CA 1
ATOM 722 C C . ASP A 1 95 ? 14.695 7.617 20.047 1 93.56 95 ASP A C 1
ATOM 724 O O . ASP A 1 95 ? 14.68 6.648 19.297 1 93.56 95 ASP A O 1
ATOM 728 N N . ASP A 1 96 ? 13.852 8.625 19.984 1 92.12 96 ASP A N 1
ATOM 729 C CA . ASP A 1 96 ? 12.836 8.656 18.938 1 92.12 96 ASP A CA 1
ATOM 730 C C . ASP A 1 96 ? 13.477 8.727 17.547 1 92.12 96 ASP A C 1
ATOM 732 O O . ASP A 1 96 ? 13.062 8.008 16.641 1 92.12 96 ASP A O 1
ATOM 736 N N . TYR A 1 97 ? 14.5 9.539 17.422 1 96.12 97 TYR A N 1
ATOM 737 C CA . TYR A 1 97 ? 15.148 9.695 16.125 1 96.12 97 TYR A CA 1
ATOM 738 C C . TYR A 1 97 ? 15.906 8.43 15.75 1 96.12 97 TYR A C 1
ATOM 740 O O . TYR A 1 97 ? 15.945 8.055 14.578 1 96.12 97 TYR A O 1
ATOM 748 N N . ALA A 1 98 ? 16.516 7.781 16.75 1 96.88 98 ALA A N 1
ATOM 749 C CA . ALA A 1 98 ? 17.188 6.516 16.484 1 96.88 98 ALA A CA 1
ATOM 750 C C . ALA A 1 98 ? 16.234 5.484 15.898 1 96.88 98 ALA A C 1
ATOM 752 O O . ALA A 1 98 ? 16.562 4.793 14.938 1 96.88 98 ALA A O 1
ATOM 753 N N . TYR A 1 99 ? 15.094 5.434 16.5 1 95.19 99 TYR A N 1
ATOM 754 C CA . TYR A 1 99 ? 14.055 4.555 15.977 1 95.19 99 TYR A CA 1
ATOM 755 C C . TYR A 1 99 ? 13.695 4.926 14.547 1 95.19 99 TYR A C 1
ATOM 757 O O . TYR A 1 99 ? 13.633 4.062 13.664 1 95.19 99 TYR A O 1
ATOM 765 N N . ILE A 1 100 ? 13.453 6.199 14.273 1 96.44 100 ILE A N 1
ATOM 766 C CA . ILE A 1 100 ? 13 6.684 12.977 1 96.44 100 ILE A CA 1
ATOM 767 C C . ILE A 1 100 ? 14.07 6.414 11.922 1 96.44 100 ILE A C 1
ATOM 769 O O . ILE A 1 100 ? 13.758 6.004 10.805 1 96.44 100 ILE A O 1
ATOM 773 N N . LEU A 1 101 ? 15.352 6.605 12.297 1 97.31 101 LEU A N 1
ATOM 774 C CA . LEU A 1 101 ? 16.453 6.363 11.383 1 97.31 101 LEU A CA 1
ATOM 775 C C . LEU A 1 101 ? 16.484 4.906 10.93 1 97.31 101 LEU A C 1
ATOM 777 O O . LEU A 1 101 ? 16.594 4.629 9.734 1 97.31 101 LEU A O 1
ATOM 781 N N . ASN A 1 102 ? 16.281 4.055 11.805 1 95.31 102 ASN A N 1
ATOM 782 C CA . ASN A 1 102 ? 16.281 2.631 11.477 1 95.31 102 ASN A CA 1
ATOM 783 C C . ASN A 1 102 ? 15.031 2.229 10.703 1 95.31 102 ASN A C 1
ATOM 785 O O . ASN A 1 102 ? 15.117 1.463 9.734 1 95.31 102 ASN A O 1
ATOM 789 N N . HIS A 1 103 ? 13.93 2.734 11.125 1 95.31 103 HIS A N 1
ATOM 790 C CA . HIS A 1 103 ? 12.641 2.373 10.547 1 95.31 103 HIS A CA 1
ATOM 791 C C . HIS A 1 103 ? 12.516 2.879 9.109 1 95.31 103 HIS A C 1
ATOM 793 O O . HIS A 1 103 ? 12 2.174 8.242 1 95.31 103 HIS A O 1
ATOM 799 N N . SER A 1 104 ? 13.031 4.078 8.844 1 97.06 104 SER A N 1
ATOM 800 C CA . SER A 1 104 ? 12.867 4.699 7.535 1 97.06 104 SER A CA 1
ATOM 801 C C . SER A 1 104 ? 14.031 4.344 6.609 1 97.06 104 SER A C 1
ATOM 803 O O . SER A 1 104 ? 13.945 4.543 5.395 1 97.06 104 SER A O 1
ATOM 805 N N . ARG A 1 105 ? 15.125 3.963 7.156 1 96.69 105 ARG A N 1
ATOM 806 C CA . ARG A 1 105 ? 16.328 3.592 6.414 1 96.69 105 ARG A CA 1
ATOM 807 C C . ARG A 1 105 ? 16.781 4.727 5.504 1 96.69 105 ARG A C 1
ATOM 809 O O . ARG A 1 105 ? 17.031 4.512 4.316 1 96.69 105 ARG A O 1
ATOM 816 N N . VAL A 1 106 ? 16.75 5.914 6.02 1 98.06 106 VAL A N 1
ATOM 817 C CA . VAL A 1 106 ? 17.234 7.066 5.262 1 98.06 106 VAL A CA 1
ATOM 818 C C . VAL A 1 106 ? 18.734 6.945 5.016 1 98.06 106 VAL A C 1
ATOM 820 O O . VAL A 1 106 ? 19.453 6.398 5.848 1 98.06 106 VAL A O 1
ATOM 823 N N . ARG A 1 107 ? 19.156 7.52 3.891 1 97.81 107 ARG A N 1
ATOM 824 C CA . ARG A 1 107 ? 20.562 7.41 3.512 1 97.81 107 ARG A CA 1
ATOM 825 C C . ARG A 1 107 ? 21.312 8.703 3.82 1 97.81 107 ARG A C 1
ATOM 827 O O . ARG A 1 107 ? 22.547 8.711 3.891 1 97.81 107 ARG A O 1
ATOM 834 N N . ALA A 1 108 ? 20.625 9.781 3.957 1 98.56 108 ALA A N 1
ATOM 835 C CA . ALA A 1 108 ? 21.188 11.078 4.328 1 98.56 108 ALA A CA 1
ATOM 836 C C . ALA A 1 108 ? 20.266 11.812 5.305 1 98.56 108 ALA A C 1
ATOM 838 O O . ALA A 1 108 ? 19.062 11.57 5.336 1 98.56 108 ALA A O 1
ATOM 839 N N . ALA A 1 109 ? 20.875 12.594 6.148 1 98.69 109 ALA A N 1
ATOM 840 C CA . ALA A 1 109 ? 20.125 13.422 7.098 1 98.69 109 ALA A CA 1
ATOM 841 C C . ALA A 1 109 ? 20.469 14.898 6.922 1 98.69 109 ALA A C 1
ATOM 843 O O . ALA A 1 109 ? 21.641 15.273 6.898 1 98.69 109 ALA A O 1
ATOM 844 N N . PHE A 1 110 ? 19.5 15.664 6.707 1 98.81 110 PHE A N 1
ATOM 845 C CA . PHE A 1 110 ? 19.609 17.125 6.68 1 98.81 110 PHE A CA 1
ATOM 846 C C . PHE A 1 110 ? 19.141 17.719 7.996 1 98.81 110 PHE A C 1
ATOM 848 O O . PHE A 1 110 ? 18.016 17.438 8.445 1 98.81 110 PHE A O 1
ATOM 855 N N . VAL A 1 111 ? 19.953 18.531 8.602 1 98.56 111 VAL A N 1
ATOM 856 C CA . VAL A 1 111 ? 19.656 18.953 9.969 1 98.56 111 VAL A CA 1
ATOM 857 C C . VAL A 1 111 ? 20.016 20.438 10.141 1 98.56 111 VAL A C 1
ATOM 859 O O . VAL A 1 111 ? 21.016 20.906 9.594 1 98.56 111 VAL A O 1
ATOM 862 N N . SER A 1 112 ? 19.125 21.219 10.797 1 97.5 112 SER A N 1
ATOM 863 C CA . SER A 1 112 ? 19.484 22.562 11.227 1 97.5 112 SER A CA 1
ATOM 864 C C . SER A 1 112 ? 20.562 22.516 12.305 1 97.5 112 SER A C 1
ATOM 866 O O . SER A 1 112 ? 20.547 21.641 13.172 1 97.5 112 SER A O 1
ATOM 868 N N . GLU A 1 113 ? 21.359 23.5 12.336 1 95.56 113 GLU A N 1
ATOM 869 C CA . GLU A 1 113 ? 22.5 23.562 13.242 1 95.56 113 GLU A CA 1
ATOM 870 C C . GLU A 1 113 ? 22.078 23.344 14.688 1 95.56 113 GLU A C 1
ATOM 872 O O . GLU A 1 113 ? 22.719 22.625 15.438 1 95.56 113 GLU A O 1
ATOM 877 N N . SER A 1 114 ? 21 23.953 15.055 1 94.81 114 SER A N 1
ATOM 878 C CA . SER A 1 114 ? 20.547 23.938 16.438 1 94.81 114 SER A CA 1
ATOM 879 C C . SER A 1 114 ? 20.109 22.531 16.859 1 94.81 114 SER A C 1
ATOM 881 O O . SER A 1 114 ? 20.016 22.234 18.062 1 94.81 114 SER A O 1
ATOM 883 N N . LEU A 1 115 ? 19.828 21.625 15.93 1 96.75 115 LEU A N 1
ATOM 884 C CA . LEU A 1 115 ? 19.312 20.297 16.219 1 96.75 115 LEU A CA 1
ATOM 885 C C . LEU A 1 115 ? 20.391 19.234 16.016 1 96.75 115 LEU A C 1
ATOM 887 O O . LEU A 1 115 ? 20.156 18.047 16.25 1 96.75 115 LEU A O 1
ATOM 891 N N . LEU A 1 116 ? 21.562 19.656 15.578 1 97.19 116 LEU A N 1
ATOM 892 C CA . LEU A 1 116 ? 22.656 18.766 15.219 1 97.19 116 LEU A CA 1
ATOM 893 C C . LEU A 1 116 ? 23.062 17.891 16.406 1 97.19 116 LEU A C 1
ATOM 895 O O . LEU A 1 116 ? 23.234 16.672 16.25 1 97.19 116 LEU A O 1
ATOM 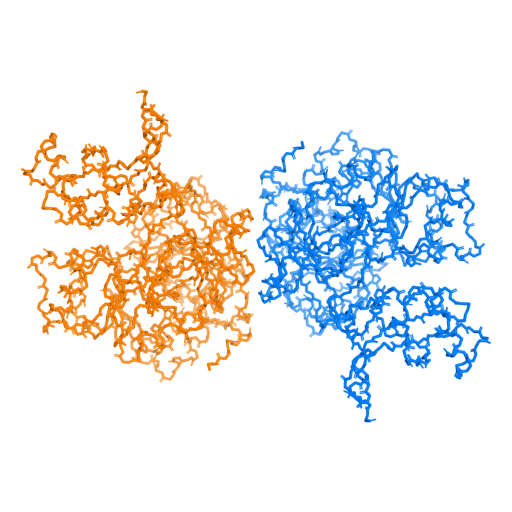899 N N . PRO A 1 117 ? 23.172 18.469 17.656 1 96.38 117 PRO A N 1
ATOM 900 C CA . PRO A 1 117 ? 23.578 17.625 18.781 1 96.38 117 PRO A CA 1
ATOM 901 C C . PRO A 1 117 ? 22.609 16.484 19.031 1 96.38 117 PRO A C 1
ATOM 903 O O . PRO A 1 117 ? 23.031 15.352 19.312 1 96.38 117 PRO A O 1
ATOM 906 N N . THR A 1 118 ? 21.328 16.797 18.938 1 97.06 118 THR A N 1
ATOM 907 C CA . THR A 1 118 ? 20.312 15.773 19.172 1 97.06 118 THR A CA 1
ATOM 908 C C . THR A 1 118 ? 20.406 14.68 18.109 1 97.06 118 THR A C 1
ATOM 910 O O . THR A 1 118 ? 20.297 13.492 18.438 1 97.06 118 THR A O 1
ATOM 913 N N . LEU A 1 119 ? 20.609 15.039 16.875 1 97.69 119 LEU A N 1
ATOM 914 C CA . LEU A 1 119 ? 20.734 14.055 15.797 1 97.69 119 LEU A CA 1
ATOM 915 C C . LEU A 1 119 ? 22 13.211 15.977 1 97.69 119 LEU A C 1
ATOM 917 O O . LEU A 1 119 ? 21.969 12 15.742 1 97.69 119 LEU A O 1
ATOM 921 N N . GLN A 1 120 ? 23.062 13.859 16.359 1 97 120 GLN A N 1
ATOM 922 C CA . GLN A 1 120 ? 24.312 13.133 16.562 1 97 120 GLN A CA 1
ATOM 923 C C . GLN A 1 120 ? 24.172 12.094 17.672 1 97 120 GLN A C 1
ATOM 925 O O . GLN A 1 120 ? 24.719 10.992 17.578 1 97 120 GLN A O 1
ATOM 930 N N . ALA A 1 121 ? 23.469 12.492 18.703 1 97.75 121 ALA A N 1
ATOM 931 C CA . ALA A 1 121 ? 23.188 11.539 19.766 1 97.75 121 ALA A CA 1
ATOM 932 C C . ALA A 1 121 ? 22.406 10.336 19.25 1 97.75 121 ALA A C 1
ATOM 934 O O . ALA A 1 121 ? 22.688 9.195 19.625 1 97.75 121 ALA A O 1
ATOM 935 N N . ALA A 1 122 ? 21.438 10.547 18.422 1 97.88 122 ALA A N 1
ATOM 936 C CA . ALA A 1 122 ? 20.641 9.477 17.812 1 97.88 122 ALA A CA 1
ATOM 937 C C . ALA A 1 122 ? 21.516 8.586 16.922 1 97.88 122 ALA A C 1
ATOM 939 O O . ALA A 1 122 ? 21.422 7.359 16.984 1 97.88 122 ALA A O 1
ATOM 940 N N . LEU A 1 123 ? 22.391 9.227 16.125 1 97.19 123 LEU A N 1
ATOM 941 C CA . LEU A 1 123 ? 23.25 8.5 15.203 1 97.19 123 LEU A CA 1
ATOM 942 C C . LEU A 1 123 ? 24.266 7.645 15.969 1 97.19 123 LEU A C 1
ATOM 944 O O . LEU A 1 123 ? 24.656 6.582 15.492 1 97.19 123 LEU A O 1
ATOM 948 N N . ALA A 1 124 ? 24.656 8.125 17.062 1 96.44 124 ALA A N 1
ATOM 949 C CA . ALA A 1 124 ? 25.594 7.359 17.906 1 96.44 124 ALA A CA 1
ATOM 950 C C . ALA A 1 124 ? 24.922 6.094 18.438 1 96.44 124 ALA A C 1
ATOM 952 O O . ALA A 1 124 ? 25.594 5.066 18.625 1 96.44 124 ALA A O 1
ATOM 953 N N . GLN A 1 125 ? 23.656 6.23 18.672 1 95.06 125 GLN A N 1
ATOM 954 C CA . GLN A 1 125 ? 22.891 5.094 19.156 1 95.06 125 GLN A CA 1
ATOM 955 C C . GLN A 1 125 ? 22.594 4.098 18.047 1 95.06 125 GLN A C 1
ATOM 957 O O . GLN A 1 125 ? 22.734 2.887 18.234 1 95.06 125 GLN A O 1
ATOM 962 N N . ALA A 1 126 ? 22.203 4.559 16.922 1 90.94 126 ALA A N 1
ATOM 963 C CA . ALA A 1 126 ? 21.797 3.756 15.773 1 90.94 126 ALA A CA 1
ATOM 964 C C . ALA A 1 126 ? 21.969 4.531 14.469 1 90.94 126 ALA A C 1
ATOM 966 O O . ALA A 1 126 ? 21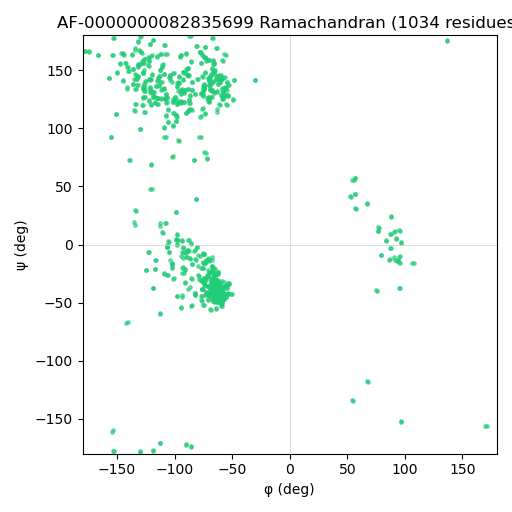.031 5.172 13.992 1 90.94 126 ALA A O 1
ATOM 967 N N . PRO A 1 127 ? 23.109 4.344 13.891 1 85.81 127 PRO A N 1
ATOM 968 C CA . PRO A 1 127 ? 23.344 5.145 12.688 1 85.81 127 PRO A CA 1
ATOM 969 C C . PRO A 1 127 ? 22.484 4.711 11.508 1 85.81 127 PRO A C 1
ATOM 971 O O . PRO A 1 127 ? 22.359 5.441 10.523 1 85.81 127 PRO A O 1
ATOM 974 N N . GLY A 1 128 ? 21.844 3.49 11.641 1 90.62 128 GLY A N 1
ATOM 975 C CA . GLY A 1 128 ? 21.094 2.988 10.5 1 90.62 128 GLY A CA 1
ATOM 976 C C . GLY A 1 128 ? 21.906 2.92 9.227 1 90.62 128 GLY A C 1
ATOM 977 O O . GLY A 1 128 ? 23.031 2.428 9.227 1 90.62 128 GLY A O 1
ATOM 978 N N . GLU A 1 129 ? 21.297 3.424 8.094 1 92.56 129 GLU A N 1
ATOM 979 C CA . GLU A 1 129 ? 21.953 3.381 6.789 1 92.56 129 GLU A CA 1
ATOM 980 C C . GLU A 1 129 ? 22.406 4.773 6.355 1 92.56 129 GLU A C 1
ATOM 982 O O . GLU A 1 129 ? 22.641 5.012 5.168 1 92.56 129 GLU A O 1
ATOM 987 N N . VAL A 1 130 ? 22.5 5.68 7.328 1 97.12 130 VAL A N 1
ATOM 988 C CA . VAL A 1 130 ? 22.828 7.066 7.012 1 97.12 130 VAL A CA 1
ATOM 989 C C . VAL A 1 130 ? 24.281 7.156 6.555 1 97.12 130 VAL A C 1
ATOM 991 O O . VAL A 1 130 ? 25.203 6.781 7.293 1 97.12 130 VAL A O 1
ATOM 994 N N . GLU A 1 131 ? 24.484 7.684 5.367 1 97 131 GLU A N 1
ATOM 995 C CA . GLU A 1 131 ? 25.828 7.82 4.797 1 97 131 GLU A CA 1
ATOM 996 C C . GLU A 1 131 ? 26.281 9.273 4.809 1 97 131 GLU A C 1
ATOM 998 O O . GLU A 1 131 ? 27.484 9.547 4.816 1 97 131 GLU A O 1
ATOM 1003 N N . HIS A 1 132 ? 25.328 10.219 4.785 1 98 132 HIS A N 1
ATOM 1004 C CA . HIS A 1 132 ? 25.672 11.633 4.668 1 98 132 HIS A CA 1
ATOM 1005 C C . HIS A 1 132 ? 24.922 12.469 5.707 1 98 132 HIS A C 1
ATOM 1007 O O . HIS A 1 132 ? 23.75 12.203 5.996 1 98 132 HIS A O 1
ATOM 1013 N N . LEU A 1 133 ? 25.625 13.359 6.277 1 98.06 133 LEU A N 1
ATOM 1014 C CA . LEU A 1 133 ? 25.062 14.375 7.172 1 98.06 133 LEU A CA 1
ATOM 1015 C C . LEU A 1 133 ? 25.266 15.773 6.602 1 98.06 133 LEU A C 1
ATOM 1017 O O . LEU A 1 133 ? 26.391 16.156 6.258 1 98.06 133 LEU A O 1
ATOM 1021 N N . VAL A 1 134 ? 24.203 16.5 6.398 1 98.62 134 VAL A N 1
ATOM 1022 C CA . VAL A 1 134 ? 24.25 17.844 5.848 1 98.62 134 VAL A CA 1
ATOM 1023 C C . VAL A 1 134 ? 23.688 18.844 6.855 1 98.62 134 VAL A C 1
ATOM 1025 O O . VAL A 1 134 ? 22.547 18.688 7.309 1 98.62 134 VAL A O 1
ATOM 1028 N N . VAL A 1 135 ? 24.406 19.875 7.172 1 98.19 135 VAL A N 1
ATOM 1029 C CA . VAL A 1 135 ? 24 20.844 8.188 1 98.19 135 VAL A CA 1
ATOM 1030 C C . VAL A 1 135 ? 23.609 22.156 7.52 1 98.19 135 VAL A C 1
ATOM 1032 O O . VAL A 1 135 ? 24.344 22.688 6.684 1 98.19 135 VAL A O 1
ATOM 1035 N N . SER A 1 136 ? 22.453 22.578 7.836 1 96.5 136 SER A N 1
ATOM 1036 C CA . SER A 1 136 ? 21.969 23.859 7.348 1 96.5 136 SER A CA 1
ATOM 1037 C C . SER A 1 136 ? 22.375 25 8.273 1 96.5 136 SER A C 1
ATOM 1039 O O . SER A 1 136 ? 22.156 24.938 9.484 1 96.5 136 SER A O 1
ATOM 1041 N N . ARG A 1 137 ? 23.031 25.984 7.777 1 90 137 ARG A N 1
ATOM 1042 C CA . ARG A 1 137 ? 23.438 27.25 8.391 1 90 137 ARG A CA 1
ATOM 1043 C C . ARG A 1 137 ? 24.266 27 9.648 1 90 137 ARG A C 1
ATOM 1045 O O . ARG A 1 137 ? 23.953 27.531 10.719 1 90 137 ARG A O 1
ATOM 1052 N N . PRO A 1 138 ? 25.281 26.328 9.539 1 88.81 138 PRO A N 1
ATOM 1053 C CA . PRO A 1 138 ? 26.141 26.141 10.711 1 88.81 138 PRO A CA 1
ATOM 1054 C C . PRO A 1 138 ? 26.859 27.422 11.133 1 88.81 138 PRO A C 1
ATOM 1056 O O . PRO A 1 138 ? 27.266 28.219 10.281 1 88.81 138 PRO A O 1
ATOM 1059 N N . ALA A 1 139 ? 26.781 27.625 12.414 1 82.75 139 ALA A N 1
ATOM 1060 C CA . ALA A 1 139 ? 27.5 28.766 12.961 1 82.75 139 ALA A CA 1
ATOM 1061 C C . ALA A 1 139 ? 29 28.578 12.844 1 82.75 139 ALA A C 1
ATOM 1063 O O . ALA A 1 139 ? 29.766 29.547 12.812 1 82.75 139 ALA A O 1
ATOM 1064 N N . ALA A 1 140 ? 29.438 27.328 12.891 1 82.88 140 ALA A N 1
ATOM 1065 C CA . ALA A 1 140 ? 30.844 26.953 12.773 1 82.88 140 ALA A CA 1
ATOM 1066 C C . ALA A 1 140 ? 31.016 25.812 11.766 1 82.88 140 ALA A C 1
ATOM 1068 O O . ALA A 1 140 ? 30.031 25.344 11.18 1 82.88 140 ALA A O 1
ATOM 1069 N N . ALA A 1 141 ? 32.25 25.516 11.531 1 84.75 141 ALA A N 1
ATOM 1070 C CA . ALA A 1 141 ? 32.531 24.406 10.617 1 84.75 141 ALA A CA 1
ATOM 1071 C C . ALA A 1 141 ? 31.797 23.141 11.062 1 84.75 141 ALA A C 1
ATOM 1073 O O . ALA A 1 141 ? 31.797 22.812 12.25 1 84.75 141 ALA A O 1
ATOM 1074 N N . PRO A 1 142 ? 31.062 22.547 10.117 1 87 142 PRO A N 1
ATOM 1075 C CA . PRO A 1 142 ? 30.391 21.312 10.484 1 87 142 PRO A CA 1
ATOM 1076 C C . PRO A 1 142 ? 31.359 20.234 10.977 1 87 142 PRO A C 1
ATOM 1078 O O . PRO A 1 142 ? 32.562 20.328 10.75 1 87 142 PRO A O 1
ATOM 1081 N N . PRO A 1 143 ? 30.812 19.297 11.727 1 88.06 143 PRO A N 1
ATOM 1082 C CA . PRO A 1 143 ? 31.672 18.188 12.164 1 88.06 143 PRO A CA 1
ATOM 1083 C C . PRO A 1 143 ? 32.344 17.469 10.992 1 88.06 143 PRO A C 1
ATOM 1085 O O . PRO A 1 143 ? 31.922 17.609 9.844 1 88.06 143 PRO A O 1
ATOM 1088 N N . ALA A 1 144 ? 33.375 16.719 11.344 1 86.31 144 ALA A N 1
ATOM 1089 C CA . ALA A 1 144 ? 34.125 15.992 10.328 1 86.31 144 ALA A CA 1
ATOM 1090 C C . ALA A 1 144 ? 33.219 15.047 9.547 1 86.31 144 ALA A C 1
ATOM 1092 O O . ALA A 1 144 ? 32.438 14.297 10.133 1 86.31 144 ALA A O 1
ATOM 1093 N N . GLY A 1 145 ? 33.281 15.195 8.195 1 90.69 145 GLY A N 1
ATOM 1094 C CA . GLY A 1 145 ? 32.5 14.297 7.348 1 90.69 145 GLY A CA 1
ATOM 1095 C C . GLY A 1 145 ? 31.125 14.844 6.98 1 90.69 145 GLY A C 1
ATOM 1096 O O . GLY A 1 145 ? 30.469 14.32 6.082 1 90.69 145 GLY A O 1
ATOM 1097 N N . ALA A 1 146 ? 30.719 15.891 7.703 1 95 146 ALA A N 1
ATOM 1098 C CA . ALA A 1 146 ? 29.422 16.5 7.406 1 95 146 ALA A CA 1
ATOM 1099 C C . ALA A 1 146 ? 29.562 17.594 6.363 1 95 146 ALA A C 1
ATOM 1101 O O . ALA A 1 146 ? 30.625 18.188 6.211 1 95 146 ALA A O 1
ATOM 1102 N N . HIS A 1 147 ? 28.531 17.797 5.617 1 96.94 147 HIS A N 1
ATOM 1103 C CA . HIS A 1 147 ? 28.484 18.844 4.602 1 96.94 147 HIS A CA 1
ATOM 1104 C C . HIS A 1 147 ? 27.703 20.047 5.098 1 96.94 147 HIS A C 1
ATOM 1106 O O . HIS A 1 147 ? 26.812 19.922 5.938 1 96.94 147 HIS A O 1
ATOM 1112 N N . GLU A 1 148 ? 28.156 21.156 4.605 1 97.75 148 GLU A N 1
ATOM 1113 C CA . GLU A 1 148 ? 27.344 22.375 4.781 1 97.75 148 GLU A CA 1
ATOM 1114 C C . GLU A 1 148 ? 26.391 22.578 3.607 1 97.75 148 GLU A C 1
ATOM 1116 O O . GLU A 1 148 ? 26.828 22.578 2.449 1 97.75 148 GLU A O 1
ATOM 1121 N N . LEU A 1 149 ? 25.141 22.859 3.881 1 98.06 149 LEU A N 1
ATOM 1122 C CA . LEU A 1 149 ? 24.094 22.844 2.865 1 98.06 149 LEU A CA 1
ATOM 1123 C C . LEU A 1 149 ? 24.391 23.859 1.768 1 98.06 149 LEU A C 1
ATOM 1125 O O . LEU A 1 149 ? 24.359 23.531 0.581 1 98.06 149 LEU A O 1
ATOM 1129 N N . ASP A 1 150 ? 24.703 25.109 2.117 1 96.94 150 ASP A N 1
ATOM 1130 C CA . ASP A 1 150 ? 24.906 26.156 1.122 1 96.94 150 ASP A CA 1
ATOM 1131 C C . ASP A 1 150 ? 26.109 25.828 0.237 1 96.94 150 ASP A C 1
ATOM 1133 O O . ASP A 1 150 ? 26.094 26.094 -0.969 1 96.94 150 ASP A O 1
ATOM 1137 N N . ALA A 1 151 ? 27.156 25.328 0.86 1 96.62 151 ALA A N 1
ATOM 1138 C CA . ALA A 1 151 ? 28.328 24.938 0.096 1 96.62 151 ALA A CA 1
ATOM 1139 C C . ALA A 1 151 ? 28.016 23.797 -0.864 1 96.62 151 ALA A C 1
ATOM 1141 O O . ALA A 1 151 ? 28.484 23.781 -2.002 1 96.62 151 ALA A O 1
ATOM 1142 N N . LEU A 1 152 ? 27.297 22.859 -0.344 1 97.69 152 LEU A N 1
ATOM 1143 C CA . LEU A 1 152 ? 26.875 21.719 -1.157 1 97.69 152 LEU A CA 1
ATOM 1144 C C . LEU A 1 152 ? 26.062 22.188 -2.361 1 97.69 152 LEU A C 1
ATOM 1146 O O . LEU A 1 152 ? 26.281 21.719 -3.48 1 97.69 152 LEU A O 1
ATOM 1150 N N . LEU A 1 153 ? 25.109 23.094 -2.184 1 98.31 153 LEU A N 1
ATOM 1151 C CA . LEU A 1 153 ? 24.266 23.625 -3.25 1 98.31 153 LEU A CA 1
ATOM 1152 C C . LEU A 1 153 ? 25.078 24.422 -4.258 1 98.31 153 LEU A C 1
ATOM 1154 O O . LEU A 1 153 ? 24.891 24.281 -5.469 1 98.31 153 LEU A O 1
ATOM 1158 N N . ALA A 1 154 ? 25.984 25.203 -3.74 1 97.44 154 ALA A N 1
ATOM 1159 C CA . ALA A 1 154 ? 26.797 26.062 -4.602 1 97.44 154 ALA A CA 1
ATOM 1160 C C . ALA A 1 154 ? 27.672 25.219 -5.535 1 97.44 154 ALA A C 1
ATOM 1162 O O . ALA A 1 154 ? 27.922 25.625 -6.676 1 97.44 154 ALA A O 1
ATOM 1163 N N . ALA A 1 155 ? 28.031 24.094 -5.07 1 97.81 155 ALA A N 1
ATOM 1164 C CA . ALA A 1 155 ? 28.953 23.25 -5.824 1 97.81 155 ALA A CA 1
ATOM 1165 C C . ALA A 1 155 ? 28.203 22.312 -6.77 1 97.81 155 ALA A C 1
ATOM 1167 O O . ALA A 1 155 ? 28.781 21.734 -7.676 1 97.81 155 ALA A O 1
ATOM 1168 N N . ALA A 1 156 ? 26.922 22.219 -6.633 1 98.5 156 ALA A N 1
ATOM 1169 C CA . ALA A 1 156 ? 26.141 21.234 -7.371 1 98.5 156 ALA A CA 1
ATOM 1170 C C . ALA A 1 156 ? 25.609 21.812 -8.68 1 98.5 156 ALA A C 1
ATOM 1172 O O . ALA A 1 156 ? 25.234 22.984 -8.734 1 98.5 156 ALA A O 1
ATOM 1173 N N . PRO A 1 157 ? 25.578 21.047 -9.758 1 98.5 157 PRO A N 1
ATOM 1174 C CA . PRO A 1 157 ? 24.938 21.484 -11 1 98.5 157 PRO A CA 1
ATOM 1175 C C . PRO A 1 157 ? 23.406 21.5 -10.906 1 98.5 157 PRO A C 1
ATOM 1177 O O . PRO A 1 157 ? 22.844 20.828 -10.047 1 98.5 157 PRO A O 1
ATOM 1180 N N . LEU A 1 158 ? 22.812 22.281 -11.789 1 98.5 158 LEU A N 1
ATOM 1181 C CA . LEU A 1 158 ? 21.359 22.156 -11.953 1 98.5 158 LEU A CA 1
ATOM 1182 C C . LEU A 1 158 ? 21 20.797 -12.531 1 98.5 158 LEU A C 1
ATOM 1184 O O . LEU A 1 158 ? 21.641 20.312 -13.461 1 98.5 158 LEU A O 1
ATOM 1188 N N . ALA A 1 159 ? 20.062 20.141 -11.938 1 98.62 159 ALA A N 1
ATOM 1189 C CA . ALA A 1 159 ? 19.609 18.844 -12.453 1 98.62 159 ALA A CA 1
ATOM 1190 C C . ALA A 1 159 ? 18.156 18.922 -12.914 1 98.62 159 ALA A C 1
ATOM 1192 O O . ALA A 1 159 ? 17.344 19.609 -12.297 1 98.62 159 ALA A O 1
ATOM 1193 N N . PRO A 1 160 ? 17.844 18.25 -14.031 1 98.12 160 PRO A N 1
ATOM 1194 C CA . PRO A 1 160 ? 16.438 18.172 -14.43 1 98.12 160 PRO A CA 1
ATOM 1195 C C . PRO A 1 160 ? 15.586 17.359 -13.453 1 98.12 160 PRO A C 1
ATOM 1197 O O . PRO A 1 160 ? 16.109 16.531 -12.703 1 98.12 160 PRO A O 1
ATOM 1200 N N . ALA A 1 161 ? 14.289 17.609 -13.477 1 98.56 161 ALA A N 1
ATOM 1201 C CA . ALA A 1 161 ? 13.375 16.875 -12.609 1 98.56 161 ALA A CA 1
ATOM 1202 C C . ALA A 1 161 ? 13.242 15.414 -13.047 1 98.56 161 ALA A C 1
ATOM 1204 O O . ALA A 1 161 ? 13.219 15.125 -14.242 1 98.56 161 ALA A O 1
ATOM 1205 N N . ALA A 1 162 ? 13.164 14.539 -12.102 1 97.94 162 ALA A N 1
ATOM 1206 C CA . ALA A 1 162 ? 12.836 13.148 -12.406 1 97.94 162 ALA A CA 1
ATOM 1207 C C . ALA A 1 162 ? 11.43 13.031 -12.984 1 97.94 162 ALA A C 1
ATOM 1209 O O . ALA A 1 162 ? 10.523 13.758 -12.57 1 97.94 162 ALA A O 1
ATOM 1210 N N . ARG A 1 163 ? 11.266 12.148 -13.945 1 96.12 163 ARG A N 1
ATOM 1211 C CA . ARG A 1 163 ? 9.922 11.812 -14.406 1 96.12 163 ARG A CA 1
ATOM 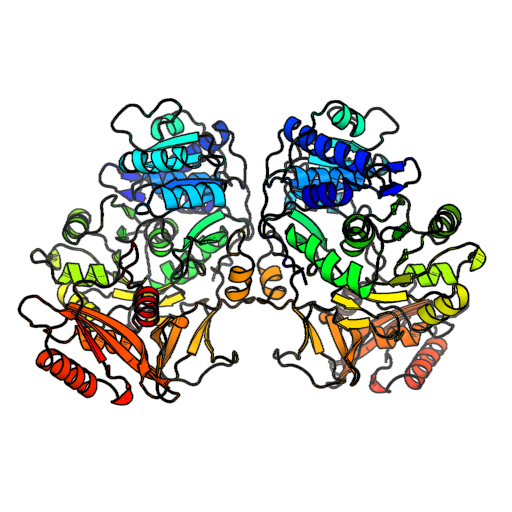1212 C C . ARG A 1 163 ? 9.195 10.938 -13.391 1 96.12 163 ARG A C 1
ATOM 1214 O O . ARG A 1 163 ? 9.602 9.805 -13.141 1 96.12 163 ARG A O 1
ATOM 1221 N N . THR A 1 164 ? 8.133 11.461 -12.758 1 97.5 164 THR A N 1
ATOM 1222 C CA . THR A 1 164 ? 7.355 10.703 -11.781 1 97.5 164 THR A CA 1
ATOM 1223 C C . THR A 1 164 ? 5.875 10.719 -12.141 1 97.5 164 THR A C 1
ATOM 1225 O O . THR A 1 164 ? 5.438 11.523 -12.961 1 97.5 164 THR A O 1
ATOM 1228 N N . LEU A 1 165 ? 5.125 9.766 -11.625 1 97.25 165 LEU A N 1
ATOM 1229 C CA . LEU A 1 165 ? 3.67 9.719 -11.727 1 97.25 165 LEU A CA 1
ATOM 1230 C C . LEU A 1 165 ? 3.016 10.328 -10.492 1 97.25 165 LEU A C 1
ATOM 1232 O O . LEU A 1 165 ? 3.656 10.469 -9.445 1 97.25 165 LEU A O 1
ATOM 1236 N N . SER A 1 166 ? 1.722 10.695 -10.594 1 98.06 166 SER A N 1
ATOM 1237 C CA . SER A 1 166 ? 0.99 11.273 -9.469 1 98.06 166 SER A CA 1
ATOM 1238 C C . SER A 1 166 ? 0.831 10.258 -8.344 1 98.06 166 SER A C 1
ATOM 1240 O O . SER A 1 166 ? 0.794 10.625 -7.168 1 98.06 166 SER A O 1
ATOM 1242 N N . ASP A 1 167 ? 0.838 8.953 -8.688 1 97.06 167 ASP A N 1
ATOM 1243 C CA . ASP A 1 167 ? 0.603 7.902 -7.703 1 97.06 167 ASP A CA 1
ATOM 1244 C C . ASP A 1 167 ? 1.919 7.379 -7.129 1 97.06 167 ASP A C 1
ATOM 1246 O O . ASP A 1 167 ? 1.923 6.469 -6.301 1 97.06 167 ASP A O 1
ATOM 1250 N N . GLU A 1 168 ? 3.055 7.977 -7.52 1 97.75 168 GLU A N 1
ATOM 1251 C CA . GLU A 1 168 ? 4.355 7.531 -7.031 1 97.75 168 GLU A CA 1
ATOM 1252 C C . GLU A 1 168 ? 4.641 8.086 -5.641 1 97.75 168 GLU A C 1
ATOM 1254 O O . GLU A 1 168 ? 4.273 9.219 -5.332 1 97.75 168 GLU A O 1
ATOM 1259 N N . ILE A 1 169 ? 5.273 7.305 -4.781 1 98.38 169 ILE A N 1
ATOM 1260 C CA . ILE A 1 169 ? 5.688 7.73 -3.447 1 98.38 169 ILE A CA 1
ATOM 1261 C C . ILE A 1 169 ? 6.539 8.992 -3.549 1 98.38 169 ILE A C 1
ATOM 1263 O O . ILE A 1 169 ? 7.504 9.039 -4.316 1 98.38 169 ILE A O 1
ATOM 1267 N N . ALA A 1 170 ? 6.121 9.984 -2.768 1 98.75 170 ALA A N 1
ATOM 1268 C CA . ALA A 1 170 ? 6.793 11.273 -2.9 1 98.75 170 ALA A CA 1
ATOM 1269 C C . ALA A 1 170 ? 7.469 11.68 -1.594 1 98.75 170 ALA A C 1
ATOM 1271 O O . ALA A 1 170 ? 8.539 12.289 -1.604 1 98.75 170 ALA A O 1
ATOM 1272 N N . PHE A 1 171 ? 6.844 11.383 -0.447 1 98.88 171 PHE A N 1
ATOM 1273 C CA . PHE A 1 171 ? 7.375 11.805 0.844 1 98.88 171 PHE A CA 1
ATOM 1274 C C . PHE A 1 171 ? 6.672 11.07 1.982 1 98.88 171 PHE A C 1
ATOM 1276 O O . PHE A 1 171 ? 5.645 10.43 1.771 1 98.88 171 PHE A O 1
ATOM 1283 N N . TRP A 1 172 ? 7.344 11.125 3.176 1 98.75 172 TRP A N 1
ATOM 1284 C CA . TRP A 1 172 ? 6.762 10.547 4.383 1 98.75 172 TRP A CA 1
ATOM 1285 C C . TRP A 1 172 ? 6.562 11.609 5.457 1 98.75 172 TRP A C 1
ATOM 1287 O O . TRP A 1 172 ? 7.32 12.578 5.527 1 98.75 172 TRP A O 1
ATOM 1297 N N . LEU A 1 173 ? 5.496 11.445 6.227 1 98.25 173 LEU A N 1
ATOM 1298 C CA . LEU A 1 173 ? 5.316 12.094 7.523 1 98.25 173 LEU A CA 1
ATOM 1299 C C . LEU A 1 173 ? 5.156 11.055 8.633 1 98.25 173 LEU A C 1
ATOM 1301 O O . LEU A 1 173 ? 4.559 10 8.422 1 98.25 173 LEU A O 1
ATOM 1305 N N . TYR A 1 174 ? 5.727 11.336 9.797 1 95.44 174 TYR A N 1
ATOM 1306 C CA . TYR A 1 174 ? 5.504 10.438 10.93 1 95.44 174 TYR A CA 1
ATOM 1307 C C . TYR A 1 174 ? 4.352 10.93 11.797 1 95.44 174 TYR A C 1
ATOM 1309 O O . TYR A 1 174 ? 4.281 12.117 12.125 1 95.44 174 TYR A O 1
ATOM 1317 N N . SER A 1 175 ? 3.434 10.07 12.102 1 88.44 175 SER A N 1
ATOM 1318 C CA . SER A 1 175 ? 2.35 10.383 13.023 1 88.44 175 SER A CA 1
ATOM 1319 C C . SER A 1 175 ? 2.67 9.891 14.438 1 88.44 175 SER A C 1
ATOM 1321 O O . SER A 1 175 ? 3.357 8.883 14.602 1 88.44 175 SER A O 1
ATOM 1323 N N . SER A 1 176 ? 2.381 10.633 15.594 1 75.06 176 SER A N 1
ATOM 1324 C CA . SER A 1 176 ? 2.727 10.344 16.984 1 75.06 176 SER A CA 1
ATOM 1325 C C . SER A 1 176 ? 1.744 9.352 17.609 1 75.06 176 SER A C 1
ATOM 1327 O O . SER A 1 176 ? 1.927 8.922 18.75 1 75.06 176 SER A O 1
ATOM 1329 N N . GLY A 1 177 ? 1.239 8.375 17.078 1 59.44 177 GLY A N 1
ATOM 1330 C CA . GLY A 1 177 ? 0.141 7.551 17.562 1 59.44 177 GLY A CA 1
ATOM 1331 C C . GLY A 1 177 ? 0.065 7.488 19.078 1 59.44 177 GLY A C 1
ATOM 1332 O O . GLY A 1 177 ? 1.056 7.742 19.766 1 59.44 177 GLY A O 1
ATOM 1333 N N . SER A 1 178 ? -1.14 7.484 19.812 1 53.88 178 SER A N 1
ATOM 1334 C CA . SER A 1 178 ? -1.501 7.449 21.219 1 53.88 178 SER A CA 1
ATOM 1335 C C . SER A 1 178 ? -0.837 6.273 21.938 1 53.88 178 SER A C 1
ATOM 1337 O O . SER A 1 178 ? -0.614 6.316 23.141 1 53.88 178 SER A O 1
ATOM 1339 N N . THR A 1 179 ? -0.65 5.145 21.188 1 51.47 179 THR A N 1
ATOM 1340 C CA . THR A 1 179 ? -0.345 3.893 21.875 1 51.47 179 THR A CA 1
ATOM 1341 C C . THR A 1 179 ? 1.076 3.436 21.562 1 51.47 179 THR A C 1
ATOM 1343 O O . THR A 1 179 ? 1.517 2.387 22.031 1 51.47 179 THR A O 1
ATOM 1346 N N . GLY A 1 180 ? 2.035 4.414 21.031 1 69.06 180 GLY A N 1
ATOM 1347 C CA . GLY A 1 180 ? 3.207 3.635 20.656 1 69.06 180 GLY A CA 1
ATOM 1348 C C . GLY A 1 180 ? 4.223 4.426 19.859 1 69.06 180 GLY A C 1
ATOM 1349 O O . GLY A 1 180 ? 4.312 5.648 20 1 69.06 180 GLY A O 1
ATOM 1350 N N . LYS A 1 181 ? 5.09 3.82 19.047 1 82.56 181 LYS A N 1
ATOM 1351 C CA . LYS A 1 181 ? 6.141 4.348 18.188 1 82.56 181 LYS A CA 1
ATOM 1352 C C . LYS A 1 181 ? 5.547 5.121 17 1 82.56 181 LYS A C 1
ATOM 1354 O O . LYS A 1 181 ? 4.477 4.77 16.5 1 82.56 181 LYS A O 1
ATOM 1359 N N . PRO A 1 182 ? 6.188 6.273 16.688 1 90.06 182 PRO A N 1
ATOM 1360 C CA . PRO A 1 182 ? 5.723 7.02 15.508 1 90.06 182 PRO A CA 1
ATOM 1361 C C . PRO A 1 182 ? 5.555 6.141 14.273 1 90.06 182 PRO A C 1
ATOM 1363 O O . PRO A 1 182 ? 6.289 5.164 14.109 1 90.06 182 PRO A O 1
ATOM 1366 N N . LYS A 1 183 ? 4.523 6.391 13.484 1 95.5 183 LYS A N 1
ATOM 1367 C CA . LYS A 1 183 ? 4.234 5.613 12.281 1 95.5 183 LYS A CA 1
ATOM 1368 C C . LYS A 1 183 ? 4.555 6.406 11.016 1 95.5 183 LYS A C 1
ATOM 1370 O O . LYS A 1 183 ? 4.129 7.555 10.875 1 95.5 183 LYS A O 1
ATOM 1375 N N . GLY A 1 184 ? 5.316 5.789 10.094 1 97.38 184 GLY A N 1
ATOM 1376 C CA . GLY A 1 184 ? 5.605 6.43 8.82 1 97.38 184 GLY A CA 1
ATOM 1377 C C . GLY A 1 184 ? 4.449 6.363 7.844 1 97.38 184 GLY A C 1
ATOM 1378 O O . GLY A 1 184 ? 4.086 5.281 7.379 1 97.38 184 GLY A O 1
ATOM 1379 N N . VAL A 1 185 ? 3.824 7.535 7.594 1 98.44 185 VAL A N 1
ATOM 1380 C CA . VAL A 1 185 ? 2.717 7.641 6.648 1 98.44 185 VAL A CA 1
ATOM 1381 C C . VAL A 1 185 ? 3.252 7.996 5.262 1 98.44 185 VAL A C 1
ATOM 1383 O O . VAL A 1 185 ? 3.928 9.016 5.09 1 98.44 185 VAL A O 1
ATOM 1386 N N . VAL A 1 186 ? 2.963 7.164 4.25 1 98.69 186 VAL A N 1
ATOM 1387 C CA . VAL A 1 186 ? 3.557 7.273 2.92 1 98.69 186 VAL A CA 1
ATOM 1388 C C . VAL A 1 186 ? 2.602 8.016 1.987 1 98.69 186 VAL A C 1
ATOM 1390 O O . VAL A 1 186 ? 1.469 7.578 1.772 1 98.69 186 VAL A O 1
ATOM 1393 N N . HIS A 1 187 ? 3.1 9.141 1.436 1 98.81 187 HIS A N 1
ATOM 1394 C CA . HIS A 1 187 ? 2.264 9.984 0.586 1 98.81 187 HIS A CA 1
ATOM 1395 C C . HIS A 1 187 ? 2.791 10.016 -0.845 1 98.81 187 HIS A C 1
ATOM 1397 O O . HIS A 1 187 ? 3.959 9.703 -1.089 1 98.81 187 HIS A O 1
ATOM 1403 N N . THR A 1 188 ? 1.94 10.43 -1.799 1 98.62 188 THR A N 1
ATOM 1404 C CA . THR A 1 188 ? 2.27 10.5 -3.219 1 98.62 188 THR A CA 1
ATOM 1405 C C . THR A 1 188 ? 2.395 11.953 -3.67 1 98.62 188 THR A C 1
ATOM 1407 O O . THR A 1 188 ? 2.061 12.875 -2.922 1 98.62 188 THR A O 1
ATOM 1410 N N . HIS A 1 189 ? 2.885 12.141 -4.945 1 98.81 189 HIS A N 1
ATOM 1411 C CA . HIS A 1 189 ? 2.924 13.477 -5.543 1 98.81 189 HIS A CA 1
ATOM 1412 C C . HIS A 1 189 ? 1.521 14.062 -5.676 1 98.81 189 HIS A C 1
ATOM 1414 O O . HIS A 1 189 ? 1.306 15.242 -5.391 1 98.81 189 HIS A O 1
ATOM 1420 N N . GLY A 1 190 ? 0.604 13.203 -6.012 1 98.56 190 GLY A N 1
ATOM 1421 C CA . GLY A 1 190 ? -0.758 13.656 -6.242 1 98.56 190 GLY A CA 1
ATOM 1422 C C . GLY A 1 190 ? -1.441 14.156 -4.984 1 98.56 190 GLY A C 1
ATOM 1423 O O . GLY A 1 190 ? -2.301 15.039 -5.043 1 98.56 190 GLY A O 1
ATOM 1424 N N . ASN A 1 191 ? -1.059 13.641 -3.844 1 98.56 191 ASN A N 1
ATOM 1425 C CA . ASN A 1 191 ? -1.662 14.07 -2.588 1 98.56 191 ASN A CA 1
ATOM 1426 C C . ASN A 1 191 ? -1.497 15.57 -2.373 1 98.56 191 ASN A C 1
ATOM 1428 O O . ASN A 1 191 ? -2.438 16.25 -1.954 1 98.56 191 ASN A O 1
ATOM 1432 N N . LEU A 1 192 ? -0.305 16.062 -2.689 1 98.69 192 LEU A N 1
ATOM 1433 C CA . LEU A 1 192 ? -0.029 17.484 -2.541 1 98.69 192 LEU A CA 1
ATOM 1434 C C . LEU A 1 192 ? -0.911 18.312 -3.473 1 98.69 192 LEU A C 1
ATOM 1436 O O . LEU A 1 192 ? -1.505 19.297 -3.051 1 98.69 192 LEU A O 1
ATOM 1440 N N . TRP A 1 193 ? -1.059 17.844 -4.668 1 98.56 193 TRP A N 1
ATOM 1441 C CA . TRP A 1 193 ? -1.854 18.531 -5.68 1 98.56 193 TRP A CA 1
ATOM 1442 C C . TRP A 1 193 ? -3.312 18.625 -5.246 1 98.56 193 TRP A C 1
ATOM 1444 O O . TRP A 1 193 ? -3.91 19.703 -5.309 1 98.56 193 TRP A O 1
ATOM 1454 N N . HIS A 1 194 ? -3.869 17.609 -4.73 1 98.38 194 HIS A N 1
ATOM 1455 C CA . HIS A 1 194 ? -5.285 17.547 -4.387 1 98.38 194 HIS A CA 1
ATOM 1456 C C . HIS A 1 194 ? -5.613 18.484 -3.23 1 98.38 194 HIS A C 1
ATOM 1458 O O . HIS A 1 194 ? -6.664 19.125 -3.229 1 98.38 194 HIS A O 1
ATOM 1464 N N . THR A 1 195 ? -4.742 18.562 -2.215 1 98.38 195 THR A N 1
ATOM 1465 C CA . THR A 1 195 ? -5.043 19.406 -1.067 1 98.38 195 THR A CA 1
ATOM 1466 C C . THR A 1 195 ? -5.078 20.875 -1.476 1 98.38 195 THR A C 1
ATOM 1468 O O . THR A 1 195 ? -5.883 21.656 -0.955 1 98.38 195 THR A O 1
ATOM 1471 N N . ALA A 1 196 ? -4.188 21.266 -2.402 1 98.38 196 ALA A N 1
ATOM 1472 C CA . ALA A 1 196 ? -4.203 22.641 -2.898 1 98.38 196 ALA A CA 1
ATOM 1473 C C . ALA A 1 196 ? -5.469 22.922 -3.707 1 98.38 196 ALA A C 1
ATOM 1475 O O . ALA A 1 196 ? -6.121 23.953 -3.52 1 98.38 196 ALA A O 1
ATOM 1476 N N . GLU A 1 197 ? -5.855 21.984 -4.516 1 98.25 197 GLU A N 1
ATOM 1477 C CA . GLU A 1 197 ? -6.938 22.188 -5.477 1 98.25 197 GLU A CA 1
ATOM 1478 C C . GLU A 1 197 ? -8.305 22.109 -4.801 1 98.25 197 GLU A C 1
ATOM 1480 O O . GLU A 1 197 ? -9.25 22.766 -5.223 1 98.25 197 GLU A O 1
ATOM 1485 N N . LEU A 1 198 ? -8.391 21.328 -3.758 1 98 198 LEU A N 1
ATOM 1486 C CA . LEU A 1 198 ? -9.711 21.062 -3.195 1 98 198 LEU A CA 1
ATOM 1487 C C . LEU A 1 198 ? -9.953 21.922 -1.953 1 98 198 LEU A C 1
ATOM 1489 O O . LEU A 1 198 ? -11.094 22.266 -1.651 1 98 198 LEU A O 1
ATOM 1493 N N . TYR A 1 199 ? -8.859 22.266 -1.237 1 98.25 199 TYR A N 1
ATOM 1494 C CA . TYR A 1 199 ? -9.047 23 0.001 1 98.25 199 TYR A CA 1
ATOM 1495 C C . TYR A 1 199 ? -8.492 24.422 -0.12 1 98.25 199 TYR A C 1
ATOM 1497 O O . TYR A 1 199 ? -9.227 25.391 0.026 1 98.25 199 TYR A O 1
ATOM 1505 N N . ALA A 1 200 ? -7.242 24.578 -0.393 1 98.38 200 ALA A N 1
ATOM 1506 C CA . ALA A 1 200 ? -6.562 25.875 -0.303 1 98.38 200 ALA A CA 1
ATOM 1507 C C . ALA A 1 200 ? -7.215 26.906 -1.218 1 98.38 200 ALA A C 1
ATOM 1509 O O . ALA A 1 200 ? -7.535 28 -0.783 1 98.38 200 ALA A O 1
ATOM 1510 N N . LYS A 1 201 ? -7.43 26.516 -2.441 1 97.81 201 LYS A N 1
ATOM 1511 C CA . LYS A 1 201 ? -7.938 27.469 -3.428 1 97.81 201 LYS A CA 1
ATOM 1512 C C . LYS A 1 201 ? -9.422 27.734 -3.211 1 97.81 201 LYS A C 1
ATOM 1514 O O . LYS A 1 201 ? -9.828 28.875 -2.996 1 97.81 201 LYS A O 1
ATOM 1519 N N . PRO A 1 202 ? -10.266 26.719 -3.119 1 97.12 202 PRO A N 1
ATOM 1520 C CA . PRO A 1 202 ? -11.695 27.031 -3.09 1 97.12 202 PRO A CA 1
ATOM 1521 C C . PRO A 1 202 ? -12.195 27.359 -1.686 1 97.12 202 PRO A C 1
ATOM 1523 O O . PRO A 1 202 ? -13.172 28.094 -1.531 1 97.12 202 PRO A O 1
ATOM 1526 N N . VAL A 1 203 ? -11.617 26.812 -0.596 1 97.56 203 VAL A N 1
ATOM 1527 C CA . VAL A 1 203 ? -12.133 26.984 0.757 1 97.56 203 VAL A CA 1
ATOM 1528 C C . VAL A 1 203 ? -11.43 28.156 1.435 1 97.56 203 VAL A C 1
ATOM 1530 O O . VAL A 1 203 ? -12.078 29.094 1.889 1 97.56 203 VAL A O 1
ATOM 1533 N N . LEU A 1 204 ? -10.164 28.109 1.445 1 97.19 204 LEU A N 1
ATOM 1534 C CA . LEU A 1 204 ? -9.375 29.188 2.037 1 97.19 204 LEU A CA 1
ATOM 1535 C C . LEU A 1 204 ? -9.391 30.422 1.146 1 97.19 204 LEU A C 1
ATOM 1537 O O . LEU A 1 204 ? -9.289 31.547 1.637 1 97.19 204 LEU A O 1
ATOM 1541 N N . GLY A 1 205 ? -9.5 30.203 -0.145 1 97.94 205 GLY A N 1
ATOM 1542 C CA . GLY A 1 205 ? -9.438 31.297 -1.104 1 97.94 205 GLY A CA 1
ATOM 1543 C C . GLY A 1 205 ? -8.07 31.953 -1.173 1 97.94 205 GLY A C 1
ATOM 1544 O O . GLY A 1 205 ? -7.969 33.156 -1.276 1 97.94 205 GLY A O 1
ATOM 1545 N N . ILE A 1 206 ? -7.012 31.188 -1.008 1 98.62 206 ILE A N 1
ATOM 1546 C CA . ILE A 1 206 ? -5.664 31.734 -1.052 1 98.62 206 ILE A CA 1
ATOM 1547 C C . ILE A 1 206 ? -5.383 32.312 -2.441 1 98.62 206 ILE A C 1
ATOM 1549 O O . ILE A 1 206 ? -5.785 31.719 -3.449 1 98.62 206 ILE A O 1
ATOM 1553 N N . ARG A 1 207 ? -4.676 33.406 -2.467 1 98.38 207 ARG A N 1
ATOM 1554 C CA . ARG A 1 207 ? -4.426 34.125 -3.705 1 98.38 207 ARG A CA 1
ATOM 1555 C C . ARG A 1 207 ? -2.957 34.531 -3.83 1 98.38 207 ARG A C 1
ATOM 1557 O O . ARG A 1 207 ? -2.207 34.438 -2.854 1 98.38 207 ARG A O 1
ATOM 1564 N N . GLU A 1 208 ? -2.605 34.938 -5.016 1 98.69 208 GLU A N 1
ATOM 1565 C CA . GLU A 1 208 ? -1.225 35.281 -5.336 1 98.69 208 GLU A CA 1
ATOM 1566 C C . GLU A 1 208 ? -0.725 36.438 -4.461 1 98.69 208 GLU A C 1
ATOM 1568 O O . GLU A 1 208 ? 0.447 36.469 -4.074 1 98.69 208 GLU A O 1
ATOM 1573 N N . ASP A 1 209 ? -1.57 37.375 -4.102 1 98.56 209 ASP A N 1
ATOM 1574 C CA . ASP A 1 209 ? -1.132 38.562 -3.373 1 98.56 209 ASP A CA 1
ATOM 1575 C C . ASP A 1 209 ? -1.141 38.312 -1.866 1 98.56 209 ASP A C 1
ATOM 1577 O O . ASP A 1 209 ? -0.835 39.219 -1.085 1 98.56 209 ASP A O 1
ATOM 1581 N N . ASP A 1 210 ? -1.442 37.094 -1.438 1 98.88 210 ASP A N 1
ATOM 1582 C CA . ASP A 1 210 ? -1.439 36.781 -0.015 1 98.88 210 ASP A CA 1
ATOM 1583 C C . ASP A 1 210 ? -0.013 36.625 0.511 1 98.88 210 ASP A C 1
ATOM 1585 O O . ASP A 1 210 ? 0.893 36.25 -0.235 1 98.88 210 ASP A O 1
ATOM 1589 N N . ILE A 1 211 ? 0.187 37.031 1.709 1 98.88 211 ILE A N 1
ATOM 1590 C CA . ILE A 1 211 ? 1.315 36.625 2.549 1 98.88 211 ILE A CA 1
ATOM 1591 C C . ILE A 1 211 ? 0.85 35.656 3.615 1 98.88 211 ILE A C 1
ATOM 1593 O O . ILE A 1 211 ? 0.002 35.969 4.449 1 98.88 211 ILE A O 1
ATOM 1597 N N . ALA A 1 212 ? 1.358 34.438 3.564 1 98.94 212 ALA A N 1
ATOM 1598 C CA . ALA A 1 212 ? 0.944 33.344 4.465 1 98.94 212 ALA A CA 1
ATOM 1599 C C . ALA A 1 212 ? 1.928 33.219 5.621 1 98.94 212 ALA A C 1
ATOM 1601 O O . ALA A 1 212 ? 3.143 33.281 5.43 1 98.94 212 ALA A O 1
ATOM 1602 N N . PHE A 1 213 ? 1.437 33.062 6.82 1 98.81 213 PHE A N 1
ATOM 1603 C CA . PHE A 1 213 ? 2.236 32.781 8.008 1 98.81 213 PHE A CA 1
ATOM 1604 C C . PHE A 1 213 ? 1.607 31.656 8.836 1 98.81 213 PHE A C 1
ATOM 1606 O O . PHE A 1 213 ? 0.496 31.812 9.344 1 98.81 213 PHE A O 1
ATOM 1613 N N . SER A 1 214 ? 2.324 30.547 8.922 1 98.31 214 SER A N 1
ATOM 1614 C CA . SER A 1 214 ? 1.849 29.406 9.688 1 98.31 214 SER A CA 1
ATOM 1615 C C . SER A 1 214 ? 2.65 29.234 10.977 1 98.31 214 SER A C 1
ATOM 1617 O O . SER A 1 214 ? 3.875 29.094 10.938 1 98.31 214 SER A O 1
ATOM 1619 N N . ALA A 1 215 ? 1.936 29.203 12.07 1 94.94 215 ALA A N 1
ATOM 1620 C CA . ALA A 1 215 ? 2.584 28.859 13.328 1 94.94 215 ALA A CA 1
ATOM 1621 C C . ALA A 1 215 ? 2.887 27.359 13.398 1 94.94 215 ALA A C 1
ATOM 1623 O O . ALA A 1 215 ? 3.83 26.938 14.07 1 94.94 215 ALA A O 1
ATOM 1624 N N . ALA A 1 216 ? 2.047 26.547 12.688 1 94.12 216 ALA A N 1
ATOM 1625 C CA . ALA A 1 216 ? 2.311 25.109 12.586 1 94.12 216 ALA A CA 1
ATOM 1626 C C . ALA A 1 216 ? 3.527 24.828 11.711 1 94.12 216 ALA A C 1
ATOM 1628 O O . ALA A 1 216 ? 3.723 25.5 10.688 1 94.12 216 ALA A O 1
ATOM 1629 N N . LYS A 1 217 ? 4.281 23.891 12.07 1 96.19 217 LYS A N 1
ATOM 1630 C CA . LYS A 1 217 ? 5.598 23.656 11.484 1 96.19 217 LYS A CA 1
ATOM 1631 C C . LYS A 1 217 ? 5.492 22.812 10.219 1 96.19 217 LYS A C 1
ATOM 1633 O O . LYS A 1 217 ? 4.57 22.016 10.078 1 96.19 217 LYS A O 1
ATOM 1638 N N . LEU A 1 218 ? 6.508 22.938 9.391 1 98 218 LEU A N 1
ATOM 1639 C CA . LEU A 1 218 ? 6.535 22.328 8.062 1 98 218 LEU A CA 1
ATOM 1640 C C . LEU A 1 218 ? 6.602 20.812 8.156 1 98 218 LEU A C 1
ATOM 1642 O O . LEU A 1 218 ? 6.211 20.109 7.215 1 98 218 LEU A O 1
ATOM 1646 N N . PHE A 1 219 ? 7.066 20.266 9.242 1 96.25 219 PHE A N 1
ATOM 1647 C CA . PHE A 1 219 ? 7.285 18.828 9.32 1 96.25 219 PHE A CA 1
ATOM 1648 C C . PHE A 1 219 ? 5.98 18.094 9.594 1 96.25 219 PHE A C 1
ATOM 1650 O O . PHE A 1 219 ? 5.938 16.859 9.578 1 96.25 219 PHE A O 1
ATOM 1657 N N . PHE A 1 220 ? 4.887 18.875 9.766 1 93.06 220 PHE A N 1
ATOM 1658 C CA . PHE A 1 220 ? 3.543 18.344 9.961 1 93.06 220 PHE A CA 1
ATOM 1659 C C . PHE A 1 220 ? 2.66 18.641 8.758 1 93.06 220 PHE A C 1
ATOM 1661 O O . PHE A 1 220 ? 2.828 19.672 8.102 1 93.06 220 PHE A O 1
ATOM 1668 N N . ALA A 1 221 ? 1.654 17.734 8.57 1 97.19 221 ALA A N 1
ATOM 1669 C CA . ALA A 1 221 ? 0.803 17.875 7.391 1 97.19 221 ALA A CA 1
ATOM 1670 C C . ALA A 1 221 ? 0.168 19.266 7.332 1 97.19 221 ALA A C 1
ATOM 1672 O O . ALA A 1 221 ? 0.173 19.906 6.285 1 97.19 221 ALA A O 1
ATOM 1673 N N . TYR A 1 222 ? -0.354 19.75 8.453 1 96.75 222 TYR A N 1
ATOM 1674 C CA . TYR A 1 222 ? -0.998 21.062 8.531 1 96.75 222 TYR A CA 1
ATOM 1675 C C . TYR A 1 222 ? -0.029 22.172 8.133 1 96.75 222 TYR A C 1
ATOM 1677 O O . TYR A 1 222 ? -0.314 22.953 7.227 1 96.75 222 TYR A O 1
ATOM 1685 N N . GLY A 1 223 ? 1.121 22.156 8.727 1 97.81 223 GLY A N 1
ATOM 1686 C CA . GLY A 1 223 ? 2.131 23.156 8.414 1 97.81 223 GLY A CA 1
ATOM 1687 C C . GLY A 1 223 ? 2.699 23 7.012 1 97.81 223 GLY A C 1
ATOM 1688 O O . GLY A 1 223 ? 3.025 24 6.359 1 97.81 223 GLY A O 1
ATOM 1689 N N . LEU A 1 224 ? 2.814 21.797 6.551 1 98.56 224 LEU A N 1
ATOM 1690 C CA . LEU A 1 224 ? 3.328 21.531 5.211 1 98.56 224 LEU A CA 1
ATOM 1691 C C . LEU A 1 224 ? 2.436 22.156 4.152 1 98.56 224 LEU A C 1
ATOM 1693 O O . LEU A 1 224 ? 2.928 22.812 3.227 1 98.56 224 LEU A O 1
ATOM 1697 N N . GLY A 1 225 ? 1.135 21.938 4.289 1 98.69 225 GLY A N 1
ATOM 1698 C CA . GLY A 1 225 ? 0.215 22.594 3.365 1 98.69 225 GLY A CA 1
ATOM 1699 C C . GLY A 1 225 ? 0.259 24.109 3.445 1 98.69 225 GLY A C 1
ATOM 1700 O O . GLY A 1 225 ? 0.338 24.781 2.42 1 98.69 225 GLY A O 1
ATOM 1701 N N . ASN A 1 226 ? 0.314 24.656 4.68 1 98.62 226 ASN A N 1
ATOM 1702 C CA . ASN A 1 226 ? 0.189 26.078 4.961 1 98.62 226 ASN A CA 1
ATOM 1703 C C . ASN A 1 226 ? 1.425 26.859 4.508 1 98.62 226 ASN A C 1
ATOM 1705 O O . ASN A 1 226 ? 1.321 28 4.082 1 98.62 226 ASN A O 1
ATOM 1709 N N . GLY A 1 227 ? 2.555 26.156 4.68 1 98.75 227 GLY A N 1
ATOM 1710 C CA . GLY A 1 227 ? 3.803 26.875 4.469 1 98.75 227 GLY A CA 1
ATOM 1711 C C . GLY A 1 227 ? 4.5 26.484 3.176 1 98.75 227 GLY A C 1
ATOM 1712 O O . GLY A 1 227 ? 5.535 27.062 2.832 1 98.75 227 GLY A O 1
ATOM 1713 N N . LEU A 1 228 ? 3.896 25.547 2.439 1 98.81 228 LEU A N 1
ATOM 1714 C CA . LEU A 1 228 ? 4.578 25.094 1.229 1 98.81 228 LEU A CA 1
ATOM 1715 C C . LEU A 1 228 ? 3.58 24.844 0.105 1 98.81 228 LEU A C 1
ATOM 1717 O O . LEU A 1 228 ? 3.504 25.625 -0.849 1 98.81 228 LEU A O 1
ATOM 1721 N N . THR A 1 229 ? 2.73 23.875 0.185 1 98.75 229 THR A N 1
ATOM 1722 C CA . THR A 1 229 ? 1.888 23.422 -0.915 1 98.75 229 THR A CA 1
ATOM 1723 C C . THR A 1 229 ? 0.886 24.5 -1.316 1 98.75 229 THR A C 1
ATOM 1725 O O . THR A 1 229 ? 0.766 24.828 -2.496 1 98.75 229 THR A O 1
ATOM 1728 N N . PHE A 1 230 ? 0.144 25.094 -0.378 1 98.88 230 PHE A N 1
ATOM 1729 C CA . PHE A 1 230 ? -0.948 26.031 -0.659 1 98.88 230 PHE A CA 1
ATOM 1730 C C . PHE A 1 230 ? -0.415 27.328 -1.234 1 98.88 230 PHE A C 1
ATOM 1732 O O . PHE A 1 230 ? -0.784 27.719 -2.344 1 98.88 230 PHE A O 1
ATOM 1739 N N . PRO A 1 231 ? 0.501 27.984 -0.508 1 98.94 231 PRO A N 1
ATOM 1740 C CA . PRO A 1 231 ? 0.949 29.281 -1.038 1 98.94 231 PRO A CA 1
ATOM 1741 C C . PRO A 1 231 ? 1.677 29.141 -2.373 1 98.94 231 PRO A C 1
ATOM 1743 O O . PRO A 1 231 ? 1.47 29.969 -3.275 1 98.94 231 PRO A O 1
ATOM 1746 N N . LEU A 1 232 ? 2.504 28.125 -2.561 1 98.94 232 LEU A N 1
ATOM 1747 C CA . LEU A 1 232 ? 3.271 27.984 -3.793 1 98.94 232 LEU A CA 1
ATOM 1748 C C . LEU A 1 232 ? 2.361 27.625 -4.961 1 98.94 232 LEU A C 1
ATOM 1750 O O . LEU A 1 232 ? 2.703 27.875 -6.121 1 98.94 232 LEU A O 1
ATOM 1754 N N . SER A 1 233 ? 1.211 27.047 -4.672 1 98.75 233 SER A N 1
ATOM 1755 C CA . SER A 1 233 ? 0.291 26.656 -5.738 1 98.75 233 SER A CA 1
ATOM 1756 C C . SER A 1 233 ? -0.401 27.875 -6.34 1 98.75 233 SER A C 1
ATOM 1758 O O . SER A 1 233 ? -1.006 27.781 -7.41 1 98.75 233 SER A O 1
ATOM 1760 N N . VAL A 1 234 ? -0.361 29.047 -5.672 1 98.81 234 VAL A N 1
ATOM 1761 C CA . VAL A 1 234 ? -1.047 30.219 -6.195 1 98.81 234 VAL A CA 1
ATOM 1762 C C . VAL A 1 234 ? -0.05 31.359 -6.379 1 98.81 234 VAL A C 1
ATOM 1764 O O . VAL A 1 234 ? -0.41 32.438 -6.863 1 98.81 234 VAL A O 1
ATOM 1767 N N . GLY A 1 235 ? 1.188 31.156 -5.926 1 98.88 235 GLY A N 1
ATOM 1768 C CA . GLY A 1 235 ? 2.211 32.188 -6.066 1 98.88 235 GLY A CA 1
ATOM 1769 C C . GLY A 1 235 ? 2.234 33.156 -4.914 1 98.88 235 GLY A C 1
ATOM 1770 O O . GLY A 1 235 ? 2.699 34.312 -5.066 1 98.88 235 GLY A O 1
ATOM 1771 N N . ALA A 1 236 ? 1.758 32.812 -3.732 1 98.94 236 ALA A N 1
ATOM 1772 C CA . ALA A 1 236 ? 1.765 33.656 -2.547 1 98.94 236 ALA A CA 1
ATOM 1773 C C . ALA A 1 236 ? 3.146 33.688 -1.899 1 98.94 236 ALA A C 1
ATOM 1775 O O . ALA A 1 236 ? 4.035 32.938 -2.285 1 98.94 236 ALA A O 1
ATOM 1776 N N . THR A 1 237 ? 3.355 34.656 -0.992 1 98.94 237 THR A N 1
ATOM 1777 C CA . THR A 1 237 ? 4.586 34.75 -0.21 1 98.94 237 THR A CA 1
ATOM 1778 C C . THR A 1 237 ? 4.406 34.094 1.157 1 98.94 237 THR A C 1
ATOM 1780 O O . THR A 1 237 ? 3.324 34.156 1.746 1 98.94 237 THR A O 1
ATOM 1783 N N . VAL A 1 238 ? 5.453 33.469 1.659 1 98.94 238 VAL A N 1
ATOM 1784 C CA . VAL A 1 238 ? 5.355 32.75 2.918 1 98.94 238 VAL A CA 1
ATOM 1785 C C . VAL A 1 238 ? 6.355 33.312 3.922 1 98.94 238 VAL A C 1
ATOM 1787 O O . VAL A 1 238 ? 7.531 33.5 3.598 1 98.94 238 VAL A O 1
ATOM 1790 N N . VAL A 1 239 ? 5.906 33.594 5.105 1 98.88 239 VAL A N 1
ATOM 1791 C CA . VAL A 1 239 ? 6.762 33.906 6.238 1 98.88 239 VAL A CA 1
ATOM 1792 C C . VAL A 1 239 ? 7.027 32.656 7.066 1 98.88 239 VAL A C 1
ATOM 1794 O O . VAL A 1 239 ? 6.094 31.969 7.492 1 98.88 239 VAL A O 1
ATOM 1797 N N . LEU A 1 240 ? 8.312 32.312 7.242 1 98.62 240 LEU A N 1
ATOM 1798 C CA . LEU A 1 240 ? 8.703 31.141 8.039 1 98.62 240 LEU A CA 1
ATOM 1799 C C . LEU A 1 240 ? 9.359 31.578 9.344 1 98.62 240 LEU A C 1
ATOM 1801 O O . LEU A 1 240 ? 10.039 32.594 9.398 1 98.62 240 LEU A O 1
ATOM 1805 N N . MET A 1 241 ? 9.133 30.797 10.367 1 97.56 241 MET A N 1
ATOM 1806 C CA . MET A 1 241 ? 9.672 31.078 11.695 1 97.56 241 MET A CA 1
ATOM 1807 C C . MET A 1 241 ? 10.289 29.828 12.312 1 97.56 241 MET A C 1
ATOM 1809 O O . MET A 1 241 ? 9.594 28.844 12.562 1 97.56 241 MET A O 1
ATOM 1813 N N . ALA A 1 242 ? 11.547 29.828 12.656 1 96.06 242 ALA A N 1
ATOM 1814 C CA . ALA A 1 242 ? 12.289 28.688 13.211 1 96.06 242 ALA A CA 1
ATOM 1815 C C . ALA A 1 242 ? 11.93 28.469 14.68 1 96.06 242 ALA A C 1
ATOM 1817 O O . ALA A 1 242 ? 11.836 27.328 15.141 1 96.06 242 ALA A O 1
ATOM 1818 N N . GLU A 1 243 ? 11.766 29.547 15.367 1 93.62 243 GLU A N 1
ATOM 1819 C CA . GLU A 1 243 ? 11.602 29.453 16.812 1 93.62 243 GLU A CA 1
ATOM 1820 C C . GLU A 1 243 ? 10.227 28.906 17.172 1 93.62 243 GLU A C 1
ATOM 1822 O O . GLU A 1 243 ? 9.344 28.797 16.328 1 93.62 243 GLU A O 1
ATOM 1827 N N . ARG A 1 244 ? 10.016 28.594 18.391 1 91.56 244 ARG A N 1
ATOM 1828 C CA . ARG A 1 244 ? 8.734 28.094 18.891 1 91.56 244 ARG A CA 1
ATOM 1829 C C . ARG A 1 244 ? 7.648 29.156 18.766 1 91.56 244 ARG A C 1
ATOM 1831 O O . ARG A 1 244 ? 7.902 30.344 18.984 1 91.56 244 ARG A O 1
ATOM 1838 N N . PRO A 1 245 ? 6.492 28.734 18.516 1 94.12 245 PRO A N 1
ATOM 1839 C CA . PRO A 1 245 ? 5.422 29.703 18.297 1 94.12 245 PRO A CA 1
ATOM 1840 C C . PRO A 1 245 ? 4.797 30.203 19.594 1 94.12 245 PRO A C 1
ATOM 1842 O O . PRO A 1 245 ? 3.627 29.922 19.859 1 94.12 245 PRO A O 1
ATOM 1845 N N . THR A 1 246 ? 5.531 31.031 20.312 1 93.19 246 THR A N 1
ATOM 1846 C CA . THR A 1 246 ? 4.941 31.781 21.422 1 93.19 246 THR A CA 1
ATOM 1847 C C . THR A 1 246 ? 4.125 32.969 20.906 1 93.19 246 THR A C 1
ATOM 1849 O O . THR A 1 246 ? 4.324 33.406 19.781 1 93.19 246 THR A O 1
ATOM 1852 N N . PRO A 1 247 ? 3.182 33.406 21.703 1 95.94 247 PRO A N 1
ATOM 1853 C CA . PRO A 1 247 ? 2.426 34.562 21.266 1 95.94 247 PRO A CA 1
ATOM 1854 C C . PRO A 1 247 ? 3.328 35.719 20.844 1 95.94 247 PRO A C 1
ATOM 1856 O O . PRO A 1 247 ? 3.113 36.312 19.781 1 95.94 247 PRO A O 1
ATOM 1859 N N . GLN A 1 248 ? 4.371 35.969 21.609 1 97.25 248 GLN A N 1
ATOM 1860 C CA . GLN A 1 248 ? 5.254 37.094 21.328 1 97.25 248 GLN A CA 1
ATOM 1861 C C . GLN A 1 248 ? 5.98 36.875 20 1 97.25 248 GLN A C 1
ATOM 1863 O O . GLN A 1 248 ? 6.102 37.844 19.219 1 97.25 248 GLN A O 1
ATOM 1868 N N . ALA A 1 249 ? 6.477 35.688 19.812 1 97.62 249 ALA A N 1
ATOM 1869 C CA . ALA A 1 249 ? 7.16 35.406 18.547 1 97.62 249 ALA A CA 1
ATOM 1870 C C . ALA A 1 249 ? 6.215 35.562 17.359 1 97.62 249 ALA A C 1
ATOM 1872 O O . ALA A 1 249 ? 6.605 36.062 16.312 1 97.62 249 ALA A O 1
ATOM 1873 N N . VAL A 1 250 ? 4.988 35.156 17.516 1 98.19 250 VAL A N 1
ATOM 1874 C CA . VAL A 1 250 ? 3.977 35.25 16.469 1 98.19 250 VAL A CA 1
ATOM 1875 C C . VAL A 1 250 ? 3.605 36.688 16.219 1 98.19 250 VAL A C 1
ATOM 1877 O O . VAL A 1 250 ? 3.547 37.156 15.078 1 98.19 250 VAL A O 1
ATOM 1880 N N . PHE A 1 251 ? 3.42 37.5 17.312 1 98.38 251 PHE A N 1
ATOM 1881 C CA . PHE A 1 251 ? 3.066 38.906 17.203 1 98.38 251 PHE A CA 1
ATOM 1882 C C . PHE A 1 251 ? 4.129 39.688 16.406 1 98.38 251 PHE A C 1
ATOM 1884 O O . PHE A 1 251 ? 3.803 40.531 15.578 1 98.38 251 PHE A O 1
ATOM 1891 N N . GLN A 1 252 ? 5.332 39.312 16.719 1 98.12 252 GLN A N 1
ATOM 1892 C CA . GLN A 1 252 ? 6.422 39.969 16 1 98.12 252 GLN A CA 1
ATOM 1893 C C . GLN A 1 252 ? 6.273 39.812 14.492 1 98.12 252 GLN A C 1
ATOM 1895 O O . GLN A 1 252 ? 6.434 40.75 13.734 1 98.12 252 GLN A O 1
ATOM 1900 N N . ARG A 1 253 ? 5.93 38.656 14.008 1 98.25 253 ARG A N 1
ATOM 1901 C CA . ARG A 1 253 ? 5.797 38.375 12.578 1 98.25 253 ARG A CA 1
ATOM 1902 C C . ARG A 1 253 ? 4.504 38.969 12.023 1 98.25 253 ARG A C 1
ATOM 1904 O O . ARG A 1 253 ? 4.473 39.469 10.891 1 98.25 253 ARG A O 1
ATOM 1911 N N . LEU A 1 254 ? 3.404 38.906 12.805 1 98.56 254 LEU A N 1
ATOM 1912 C CA . LEU A 1 254 ? 2.121 39.438 12.367 1 98.56 254 LEU A CA 1
ATOM 1913 C C . LEU A 1 254 ? 2.223 40.938 12.102 1 98.56 254 LEU A C 1
ATOM 1915 O O . LEU A 1 254 ? 1.606 41.469 11.164 1 98.56 254 LEU A O 1
ATOM 1919 N N . VAL A 1 255 ? 3.002 41.625 12.984 1 98.56 255 VAL A N 1
ATOM 1920 C CA . VAL A 1 255 ? 3.098 43.062 12.906 1 98.56 255 VAL A CA 1
ATOM 1921 C C . VAL A 1 255 ? 4.129 43.469 11.844 1 98.56 255 VAL A C 1
ATOM 1923 O O . VAL A 1 255 ? 3.883 44.344 11.031 1 98.56 255 VAL A O 1
ATOM 1926 N N . ARG A 1 256 ? 5.23 42.781 11.805 1 98.12 256 ARG A N 1
ATOM 1927 C CA . ARG A 1 256 ? 6.344 43.125 10.938 1 98.12 256 ARG A CA 1
ATOM 1928 C C . ARG A 1 256 ? 6.016 42.844 9.477 1 98.12 256 ARG A C 1
ATOM 1930 O O . ARG A 1 256 ? 6.266 43.656 8.602 1 98.12 256 ARG A O 1
ATOM 1937 N N . HIS A 1 257 ? 5.461 41.625 9.18 1 98.31 257 HIS A N 1
ATOM 1938 C CA . HIS A 1 257 ? 5.301 41.188 7.797 1 98.31 257 HIS A CA 1
ATOM 1939 C C . HIS A 1 257 ? 3.854 41.344 7.34 1 98.31 257 HIS A C 1
ATOM 1941 O O . HIS A 1 257 ? 3.557 41.188 6.152 1 98.31 257 HIS A O 1
ATOM 1947 N N . ARG A 1 258 ? 2.953 41.5 8.297 1 98.5 258 ARG A N 1
ATOM 1948 C CA . ARG A 1 258 ? 1.54 41.781 8.047 1 98.5 258 ARG A CA 1
ATOM 1949 C C . ARG A 1 258 ? 0.94 40.719 7.133 1 98.5 258 ARG A C 1
ATOM 1951 O O . ARG A 1 258 ? 0.359 41.031 6.098 1 98.5 258 ARG A O 1
ATOM 1958 N N . PRO A 1 259 ? 1.063 39.469 7.535 1 98.81 259 PRO A N 1
ATOM 1959 C CA . PRO A 1 259 ? 0.455 38.406 6.734 1 98.81 259 PRO A CA 1
ATOM 1960 C C . PRO A 1 259 ? -1.056 38.562 6.582 1 98.81 259 PRO A C 1
ATOM 1962 O O . PRO A 1 259 ? -1.726 39.031 7.512 1 98.81 259 PRO A O 1
ATOM 1965 N N . THR A 1 260 ? -1.561 38.156 5.391 1 98.81 260 THR A N 1
ATOM 1966 C CA . THR A 1 260 ? -2.988 38.25 5.102 1 98.81 260 THR A CA 1
ATOM 1967 C C . THR A 1 260 ? -3.688 36.938 5.441 1 98.81 260 THR A C 1
ATOM 1969 O O . THR A 1 260 ? -4.898 36.906 5.664 1 98.81 260 THR A O 1
ATOM 1972 N N . VAL A 1 261 ? -2.975 35.844 5.445 1 98.81 261 VAL A N 1
ATOM 1973 C CA . VAL A 1 261 ? -3.486 34.531 5.859 1 98.81 261 VAL A CA 1
ATOM 1974 C C . VAL A 1 261 ? -2.66 34 7.027 1 98.81 261 VAL A C 1
ATOM 1976 O O . VAL A 1 261 ? -1.445 33.812 6.906 1 98.81 261 VAL A O 1
ATOM 1979 N N . PHE A 1 262 ? -3.289 33.75 8.164 1 98.75 262 PHE A N 1
ATOM 1980 C CA . PHE A 1 262 ? -2.598 33.25 9.344 1 98.75 262 PHE A CA 1
ATOM 1981 C C . PHE A 1 262 ? -3.141 31.875 9.734 1 98.75 262 PHE A C 1
ATOM 1983 O O . PHE A 1 262 ? -4.355 31.672 9.789 1 98.75 262 PHE A O 1
ATOM 1990 N N . TYR A 1 263 ? -2.232 30.938 9.883 1 98.31 263 TYR A N 1
ATOM 1991 C CA . TYR A 1 263 ? -2.586 29.578 10.289 1 98.31 263 TYR A CA 1
ATOM 1992 C C . TYR A 1 263 ? -2.158 29.312 11.727 1 98.31 263 TYR A C 1
ATOM 1994 O O . TYR A 1 263 ? -0.963 29.25 12.023 1 98.31 263 TYR A O 1
ATOM 2002 N N . GLY A 1 264 ? -3.08 29.172 12.617 1 96.5 264 GLY A N 1
ATOM 2003 C CA . GLY A 1 264 ? -2.812 28.859 14.008 1 96.5 264 GLY A CA 1
ATOM 2004 C C . GLY A 1 264 ? -3.438 27.547 14.453 1 96.5 264 GLY A C 1
ATOM 2005 O O . GLY A 1 264 ? -3.893 26.766 13.625 1 96.5 264 GLY A O 1
ATOM 2006 N N . VAL A 1 265 ? -3.281 27.234 15.695 1 92.75 265 VAL A N 1
ATOM 2007 C CA . VAL A 1 265 ? -3.967 26.141 16.375 1 92.75 265 VAL A CA 1
ATOM 2008 C C . VAL A 1 265 ? -4.746 26.688 17.562 1 92.75 265 VAL A C 1
ATOM 2010 O O . VAL A 1 265 ? -4.434 27.766 18.078 1 92.75 265 VAL A O 1
ATOM 2013 N N . PRO A 1 266 ? -5.73 25.984 18.016 1 90 266 PRO A N 1
ATOM 2014 C CA . PRO A 1 266 ? -6.605 26.516 19.078 1 90 266 PRO A CA 1
ATOM 2015 C C . PRO A 1 266 ? -5.832 26.969 20.312 1 90 266 PRO A C 1
ATOM 2017 O O . PRO A 1 266 ? -6.062 28.062 20.828 1 90 266 PRO A O 1
ATOM 2020 N N . THR A 1 267 ? -4.879 26.203 20.703 1 84.38 267 THR A N 1
ATOM 2021 C CA . THR A 1 267 ? -4.105 26.531 21.891 1 84.38 267 THR A CA 1
ATOM 2022 C C . THR A 1 267 ? -3.332 27.828 21.688 1 84.38 267 THR A C 1
ATOM 2024 O O . THR A 1 267 ? -3.229 28.656 22.609 1 84.38 267 THR A O 1
ATOM 2027 N N . LEU A 1 268 ? -2.805 28.031 20.547 1 92.5 268 LEU A N 1
ATOM 2028 C CA . LEU A 1 268 ? -2.066 29.25 20.25 1 92.5 268 LEU A CA 1
ATOM 2029 C C . LEU A 1 268 ? -3.002 30.453 20.188 1 92.5 268 LEU A C 1
ATOM 2031 O O . LEU A 1 268 ? -2.68 31.531 20.719 1 92.5 268 LEU A O 1
ATOM 2035 N N . TYR A 1 269 ? -4.203 30.297 19.562 1 95.25 269 TYR A N 1
ATOM 2036 C CA . TYR A 1 269 ? -5.176 31.391 19.516 1 95.25 269 TYR A CA 1
ATOM 2037 C C . TYR A 1 269 ? -5.559 31.844 20.922 1 95.25 269 TYR A C 1
ATOM 2039 O O . TYR A 1 269 ? -5.629 33.031 21.203 1 95.25 269 TYR A O 1
ATOM 2047 N N . ALA A 1 270 ? -5.801 30.859 21.766 1 89.94 270 ALA A N 1
ATOM 2048 C CA . ALA A 1 270 ? -6.152 31.156 23.156 1 89.94 270 ALA A CA 1
ATOM 2049 C C . ALA A 1 270 ? -5.035 31.922 23.844 1 89.94 270 ALA A C 1
ATOM 2051 O O . ALA A 1 270 ? -5.293 32.938 24.516 1 89.94 270 ALA A O 1
ATOM 2052 N N . SER A 1 271 ? -3.814 31.516 23.672 1 91.25 271 SER A N 1
ATOM 2053 C CA . SER A 1 271 ? -2.668 32.156 24.312 1 91.25 271 SER A CA 1
ATOM 2054 C C . SER A 1 271 ? -2.438 33.562 23.766 1 91.25 271 SER A C 1
ATOM 2056 O O . SER A 1 271 ? -2.041 34.438 24.5 1 91.25 271 SER A O 1
ATOM 2058 N N . MET A 1 272 ? -2.637 33.719 22.516 1 95.81 272 MET A N 1
ATOM 2059 C CA . MET A 1 272 ? -2.52 35.031 21.906 1 95.81 272 MET A CA 1
ATOM 2060 C C . MET A 1 272 ? -3.51 36 22.516 1 95.81 272 MET A C 1
ATOM 2062 O O . MET A 1 272 ? -3.133 37.125 22.922 1 95.81 272 MET A O 1
ATOM 2066 N N . LEU A 1 273 ? -4.773 35.594 22.656 1 95.5 273 LEU A N 1
ATOM 2067 C CA . LEU A 1 273 ? -5.84 36.438 23.172 1 95.5 273 LEU A CA 1
ATOM 2068 C C . LEU A 1 273 ? -5.594 36.781 24.625 1 95.5 273 LEU A C 1
ATOM 2070 O O . LEU A 1 273 ? -6.035 37.844 25.109 1 95.5 273 LEU A O 1
ATOM 2074 N N . ALA A 1 274 ? -4.855 35.875 25.312 1 90.06 274 ALA A N 1
ATOM 2075 C CA . ALA A 1 274 ? -4.586 36.062 26.734 1 90.06 274 ALA A CA 1
ATOM 2076 C C . ALA A 1 274 ? -3.342 36.938 26.938 1 90.06 274 ALA A C 1
ATOM 2078 O O . ALA A 1 274 ? -3.09 37.406 28.047 1 90.06 274 ALA A O 1
ATOM 2079 N N . ALA A 1 275 ? -2.611 37.156 25.922 1 93.12 275 ALA A N 1
ATOM 2080 C CA . ALA A 1 275 ? -1.34 37.844 26.047 1 93.12 275 ALA A CA 1
ATOM 2081 C C . ALA A 1 275 ? -1.562 39.344 26.25 1 93.12 275 ALA A C 1
ATOM 2083 O O . ALA A 1 275 ? -2.348 39.969 25.531 1 93.12 275 ALA A O 1
ATOM 2084 N N . PRO A 1 276 ? -0.831 39.938 27.234 1 94.44 276 PRO A N 1
ATOM 2085 C CA . PRO A 1 276 ? -1.023 41.344 27.516 1 94.44 276 PRO A CA 1
ATOM 2086 C C . PRO A 1 276 ? -0.601 42.25 26.359 1 94.44 276 PRO A C 1
ATOM 2088 O O . PRO A 1 276 ? -1.09 43.375 26.25 1 94.44 276 PRO A O 1
ATOM 2091 N N . ASP A 1 277 ? 0.276 41.781 25.578 1 96.88 277 ASP A N 1
ATOM 2092 C CA . ASP A 1 277 ? 0.791 42.594 24.484 1 96.88 277 ASP A CA 1
ATOM 2093 C C . ASP A 1 277 ? 0.111 42.25 23.172 1 96.88 277 ASP A C 1
ATOM 2095 O O . ASP A 1 277 ? 0.702 42.406 22.094 1 96.88 277 ASP A O 1
ATOM 2099 N N . LEU A 1 278 ? -1.103 41.781 23.219 1 97.56 278 LEU A N 1
ATOM 2100 C CA . LEU A 1 278 ? -1.897 41.5 22.031 1 97.56 278 LEU A CA 1
ATOM 2101 C C . LEU A 1 278 ? -1.98 42.719 21.125 1 97.56 278 LEU A C 1
ATOM 2103 O O . LEU A 1 278 ? -2.461 43.781 21.547 1 97.56 278 LEU A O 1
ATOM 2107 N N . PRO A 1 279 ? -1.503 42.562 19.891 1 98.38 279 PRO A N 1
ATOM 2108 C CA . PRO A 1 279 ? -1.531 43.75 19.031 1 98.38 279 PRO A CA 1
ATOM 2109 C C . PRO A 1 279 ? -2.951 44.188 18.656 1 98.38 279 PRO A C 1
ATOM 2111 O O . PRO A 1 279 ? -3.828 43.344 18.484 1 98.38 279 PRO A O 1
ATOM 2114 N N . PRO A 1 280 ? -3.146 45.5 18.516 1 97.75 280 PRO A N 1
ATOM 2115 C CA . PRO A 1 280 ? -4.449 45.938 18.016 1 97.75 280 PRO A CA 1
ATOM 2116 C C . PRO A 1 280 ? -4.68 45.594 16.547 1 97.75 280 PRO A C 1
ATOM 2118 O O . PRO A 1 280 ? -3.721 45.312 15.82 1 97.75 280 PRO A O 1
ATOM 2121 N N . ARG A 1 281 ? -5.895 45.562 16.203 1 97.69 281 ARG A N 1
ATOM 2122 C CA . ARG A 1 281 ? -6.34 45.156 14.875 1 97.69 281 ARG A CA 1
ATOM 2123 C C . ARG A 1 281 ? -5.613 45.938 13.789 1 97.69 281 ARG A C 1
ATOM 2125 O O . ARG A 1 281 ? -5.258 45.375 12.75 1 97.69 281 ARG A O 1
ATOM 2132 N N . GLU A 1 282 ? -5.293 47.156 14.016 1 97.62 282 GLU A N 1
ATOM 2133 C CA . GLU A 1 282 ? -4.734 48.062 13 1 97.62 282 GLU A CA 1
ATOM 2134 C C . GLU A 1 282 ? -3.277 47.719 12.703 1 97.62 282 GLU A C 1
ATOM 2136 O O . GLU A 1 282 ? -2.729 48.125 11.688 1 97.62 282 GLU A O 1
ATOM 2141 N N . GLN A 1 283 ? -2.678 46.938 13.586 1 98.31 283 GLN A N 1
ATOM 2142 C CA . GLN A 1 283 ? -1.257 46.656 13.43 1 98.31 283 GLN A CA 1
ATOM 2143 C C . GLN A 1 283 ? -1.048 45.344 12.633 1 98.31 283 GLN A C 1
ATOM 2145 O O . GLN A 1 283 ? 0.085 45 12.289 1 98.31 283 GLN A O 1
ATOM 2150 N N . VAL A 1 284 ? -2.092 44.688 12.367 1 98.44 284 VAL A N 1
ATOM 2151 C CA . VAL A 1 284 ? -2.012 43.438 11.625 1 98.44 284 VAL A CA 1
ATOM 2152 C C . VAL A 1 284 ? -2.855 43.531 10.352 1 98.44 284 VAL A C 1
ATOM 2154 O O . VAL A 1 284 ? -3.525 44.531 10.125 1 98.44 284 VAL A O 1
ATOM 2157 N N . ALA A 1 285 ? -2.777 42.5 9.438 1 98.44 285 ALA A N 1
ATOM 2158 C CA . ALA A 1 285 ? -3.445 42.594 8.141 1 98.44 285 ALA A CA 1
ATOM 2159 C C . ALA A 1 285 ? -4.203 41.312 7.805 1 98.44 285 ALA A C 1
ATOM 2161 O O . ALA A 1 285 ? -4.574 41.094 6.648 1 98.44 285 ALA A O 1
ATOM 2162 N N . MET A 1 286 ? -4.449 40.5 8.758 1 98.38 286 MET A N 1
ATOM 2163 C CA . MET A 1 286 ? -5.082 39.219 8.531 1 98.38 286 MET A CA 1
ATOM 2164 C C . MET A 1 286 ? -6.465 39.375 7.914 1 98.38 286 MET A C 1
ATOM 2166 O O . MET A 1 286 ? -7.332 40.031 8.492 1 98.38 286 MET A O 1
ATOM 2170 N N . ARG A 1 287 ? -6.672 38.812 6.746 1 97.56 287 ARG A N 1
ATOM 2171 C CA . ARG A 1 287 ? -8.016 38.781 6.172 1 97.56 287 ARG A CA 1
ATOM 2172 C C . ARG A 1 287 ? -8.758 37.531 6.57 1 97.56 287 ARG A C 1
ATOM 2174 O O . ARG A 1 287 ? -9.992 37.5 6.633 1 97.56 287 ARG A O 1
ATOM 2181 N N . ILE A 1 288 ? -7.957 36.438 6.727 1 97.75 288 ILE A N 1
ATOM 2182 C CA . ILE A 1 288 ? -8.539 35.156 7.09 1 97.75 288 ILE A CA 1
ATOM 2183 C C . ILE A 1 288 ? -7.535 34.344 7.902 1 97.75 288 ILE A C 1
ATOM 2185 O O . ILE A 1 288 ? -6.324 34.469 7.723 1 97.75 288 ILE A O 1
ATOM 2189 N N . CYS A 1 289 ? -8.039 33.531 8.82 1 98.31 289 CYS A N 1
ATOM 2190 C CA . CYS A 1 289 ? -7.238 32.594 9.625 1 98.31 289 CYS A CA 1
ATOM 2191 C C . CYS A 1 289 ? -7.801 31.188 9.555 1 98.31 289 CYS A C 1
ATOM 2193 O O . CYS A 1 289 ? -8.93 30.984 9.109 1 98.31 289 CYS A O 1
ATOM 2195 N N . THR A 1 290 ? -6.98 30.234 9.836 1 98.12 290 THR A N 1
ATOM 2196 C CA . THR A 1 290 ? -7.387 28.828 9.883 1 98.12 290 THR A CA 1
ATOM 2197 C C . THR A 1 290 ? -6.977 28.203 11.211 1 98.12 290 THR A C 1
ATOM 2199 O O . THR A 1 290 ? -6.031 28.656 11.859 1 98.12 290 THR A O 1
ATOM 2202 N N . SER A 1 291 ? -7.754 27.281 11.625 1 96.62 291 SER A N 1
ATOM 2203 C CA . SER A 1 291 ? -7.457 26.469 12.805 1 96.62 291 SER A CA 1
ATOM 2204 C C . SER A 1 291 ? -7.684 24.984 12.539 1 96.62 291 SER A C 1
ATOM 2206 O O . SER A 1 291 ? -8.633 24.609 11.852 1 96.62 291 SER A O 1
ATOM 2208 N N . ALA A 1 292 ? -6.746 24.156 12.938 1 94.12 292 ALA A N 1
ATOM 2209 C CA . ALA A 1 292 ? -6.891 22.719 12.867 1 94.12 292 ALA A CA 1
ATOM 2210 C C . ALA A 1 292 ? -6.039 22.031 13.93 1 94.12 292 ALA A C 1
ATOM 2212 O O . ALA A 1 292 ? -5.332 22.688 14.695 1 94.12 292 ALA A O 1
ATOM 2213 N N . GLY A 1 293 ? -6.117 20.672 14.008 1 84.12 293 GLY A N 1
ATOM 2214 C CA . GLY A 1 293 ? -5.312 19.891 14.93 1 84.12 293 GLY A CA 1
ATOM 2215 C C . GLY A 1 293 ? -6.035 19.562 16.219 1 84.12 293 GLY A C 1
ATOM 2216 O O . GLY A 1 293 ? -5.766 18.531 16.844 1 84.12 293 GLY A O 1
ATOM 2217 N N . GLU A 1 294 ? -6.848 20.547 16.703 1 81.06 294 GLU A N 1
ATOM 2218 C CA . GLU A 1 294 ? -7.723 20.375 17.859 1 81.06 294 GLU A CA 1
ATOM 2219 C C . GLU A 1 294 ? -9.023 21.141 17.688 1 81.06 294 GLU A C 1
ATOM 2221 O O . GLU A 1 294 ? -9.125 22.016 16.812 1 81.06 294 GLU A O 1
ATOM 2226 N N . ALA A 1 295 ? -9.953 20.766 18.5 1 83.12 295 ALA A N 1
ATOM 2227 C CA . ALA A 1 295 ? -11.211 21.5 18.422 1 83.12 295 ALA A CA 1
ATOM 2228 C C . ALA A 1 295 ? -11.031 22.953 18.891 1 83.12 295 ALA A C 1
ATOM 2230 O O . ALA A 1 295 ? -10.375 23.203 19.906 1 83.12 295 ALA A O 1
ATOM 2231 N N . LEU A 1 296 ? -11.539 23.875 18.156 1 90.25 296 LEU A N 1
ATOM 2232 C CA . LEU A 1 296 ? -11.531 25.281 18.516 1 90.25 296 LEU A CA 1
ATOM 2233 C C . LEU A 1 296 ? -12.766 25.656 19.312 1 90.25 296 LEU A C 1
ATOM 2235 O O . LEU A 1 296 ? -13.883 25.609 18.797 1 90.25 296 LEU A O 1
ATOM 2239 N N . PRO A 1 297 ? -12.578 26 20.594 1 86.12 297 PRO A N 1
ATOM 2240 C CA . PRO A 1 297 ? -13.75 26.438 21.359 1 86.12 297 PRO A CA 1
ATOM 2241 C C . PRO A 1 297 ? -14.43 27.656 20.75 1 86.12 297 PRO A C 1
ATOM 2243 O O . PRO A 1 297 ? -13.758 28.562 20.266 1 86.12 297 PRO A O 1
ATOM 2246 N N . ARG A 1 298 ? -15.742 27.672 20.828 1 91 298 ARG A N 1
ATOM 2247 C CA . ARG A 1 298 ? -16.547 28.75 20.25 1 91 298 ARG A CA 1
ATOM 2248 C C . ARG A 1 298 ? -16.094 30.109 20.781 1 91 298 ARG A C 1
ATOM 2250 O O . ARG A 1 298 ? -15.922 31.047 20 1 91 298 ARG A O 1
ATOM 2257 N N . ASP A 1 299 ? -15.844 30.141 22.062 1 88.88 299 ASP A N 1
ATOM 2258 C CA . ASP A 1 299 ? -15.508 31.406 22.719 1 88.88 299 ASP A CA 1
ATOM 2259 C C . ASP A 1 299 ? -14.219 31.984 22.156 1 88.88 299 ASP A C 1
ATOM 2261 O O . ASP A 1 299 ? -14.117 33.188 21.953 1 88.88 299 ASP A O 1
ATOM 2265 N N . ILE A 1 300 ? -13.25 31.156 21.859 1 91.75 300 ILE A N 1
ATOM 2266 C CA . ILE A 1 300 ? -11.969 31.609 21.328 1 91.75 300 ILE A CA 1
ATOM 2267 C C . ILE A 1 300 ? -12.164 32.188 19.938 1 91.75 300 ILE A C 1
ATOM 2269 O O . ILE A 1 300 ? -11.617 33.25 19.625 1 91.75 300 ILE A O 1
ATOM 2273 N N . GLY A 1 301 ? -12.953 31.562 19.109 1 95.62 301 GLY A N 1
ATOM 2274 C CA . GLY A 1 301 ? -13.234 32.062 17.781 1 95.62 301 GLY A CA 1
ATOM 2275 C C . GLY A 1 301 ? -13.93 33.406 17.781 1 95.62 301 GLY A C 1
ATOM 2276 O O . GLY A 1 301 ? -13.547 34.312 17.031 1 95.62 301 GLY A O 1
ATOM 2277 N N . GLU A 1 302 ? -14.938 33.531 18.641 1 95.88 302 GLU A N 1
ATOM 2278 C CA . GLU A 1 302 ? -15.719 34.75 18.719 1 95.88 302 GLU A CA 1
ATOM 2279 C C . GLU A 1 302 ? -14.883 35.906 19.25 1 95.88 302 GLU A C 1
ATOM 2281 O O . GLU A 1 302 ? -14.961 37.031 18.734 1 95.88 302 GLU A O 1
ATOM 2286 N N . ARG A 1 303 ? -14.094 35.656 20.266 1 96.06 303 ARG A N 1
ATOM 2287 C CA . ARG A 1 303 ? -13.234 36.688 20.828 1 96.06 303 ARG A CA 1
ATOM 2288 C C . ARG A 1 303 ? -12.195 37.125 19.797 1 96.06 303 ARG A C 1
ATOM 2290 O O . ARG A 1 303 ? -11.883 38.312 19.703 1 96.06 303 ARG A O 1
ATOM 2297 N N . PHE A 1 304 ? -11.648 36.219 19.094 1 97.56 304 PHE A N 1
ATOM 2298 C CA . PHE A 1 304 ? -10.656 36.5 18.062 1 97.56 304 PHE A CA 1
ATOM 2299 C C . PHE A 1 304 ? -11.25 37.375 16.969 1 97.56 304 PHE A C 1
ATOM 2301 O O . PHE A 1 304 ? -10.641 38.375 16.547 1 97.56 304 PHE A O 1
ATOM 2308 N N . GLN A 1 305 ? -12.445 37 16.516 1 97.38 305 GLN A N 1
ATOM 2309 C CA . GLN A 1 305 ? -13.148 37.75 15.484 1 97.38 305 GLN A CA 1
ATOM 2310 C C . GLN A 1 305 ? -13.438 39.188 15.961 1 97.38 305 GLN A C 1
ATOM 2312 O O . GLN A 1 305 ? -13.297 40.125 15.203 1 97.38 305 GLN A O 1
ATOM 2317 N N . ARG A 1 306 ? -13.891 39.281 17.172 1 97.44 306 ARG A N 1
ATOM 2318 C CA . ARG A 1 306 ? -14.203 40.594 17.734 1 97.44 306 ARG A CA 1
ATOM 2319 C C . ARG A 1 306 ? -12.961 41.469 17.781 1 97.44 306 ARG A C 1
ATOM 2321 O O . ARG A 1 306 ? -13.039 42.688 17.484 1 97.44 306 ARG A O 1
ATOM 2328 N N . HIS A 1 307 ? -11.867 40.906 18.156 1 97.88 307 HIS A N 1
ATOM 2329 C CA . HIS A 1 307 ? -10.648 41.688 18.344 1 97.88 307 HIS A CA 1
ATOM 2330 C C . HIS A 1 307 ? -10.008 42.031 17 1 97.88 307 HIS A C 1
ATOM 2332 O O . HIS A 1 307 ? -9.664 43.188 16.766 1 97.88 307 HIS A O 1
ATOM 2338 N N . PHE A 1 308 ? -9.836 41.094 16.062 1 98 308 PHE A N 1
ATOM 2339 C CA . PHE A 1 308 ? -9.039 41.281 14.867 1 98 308 PHE A CA 1
ATOM 2340 C C . PHE A 1 308 ? -9.93 41.531 13.656 1 98 308 PHE A C 1
ATOM 2342 O O . PHE A 1 308 ? -9.461 41.969 12.609 1 98 308 PHE A O 1
ATOM 2349 N N . GLY A 1 309 ? -11.195 41.219 13.758 1 96.31 309 GLY A N 1
ATOM 2350 C CA . GLY A 1 309 ? -12.141 41.469 12.68 1 96.31 309 GLY A CA 1
ATOM 2351 C C . GLY A 1 309 ? -12.031 40.469 11.562 1 96.31 309 GLY A C 1
ATOM 2352 O O . GLY A 1 309 ? -12.461 40.719 10.438 1 96.31 309 GLY A O 1
ATOM 2353 N N . CYS A 1 310 ? -11.383 39.375 11.758 1 95.38 310 CYS A N 1
ATOM 2354 C CA . CYS A 1 310 ? -11.266 38.344 10.742 1 95.38 310 CYS A CA 1
ATOM 2355 C C . CYS A 1 310 ? -11.703 36.969 11.297 1 95.38 310 CYS A C 1
ATOM 2357 O O . CYS A 1 310 ? -11.656 36.75 12.508 1 95.38 310 CYS A O 1
ATOM 2359 N N . ASP A 1 311 ? -12.109 36.094 10.406 1 96.88 311 ASP A N 1
ATOM 2360 C CA . ASP A 1 311 ? -12.641 34.781 10.773 1 96.88 311 ASP A CA 1
ATOM 2361 C C . ASP A 1 311 ? -11.523 33.75 10.898 1 96.88 311 ASP A C 1
ATOM 2363 O O . ASP A 1 311 ? -10.523 33.812 10.188 1 96.88 311 ASP A O 1
ATOM 2367 N N . ILE A 1 312 ? -11.703 32.844 11.828 1 98.12 312 ILE A N 1
ATOM 2368 C CA . ILE A 1 312 ? -10.922 31.609 11.875 1 98.12 312 ILE A CA 1
ATOM 2369 C C . ILE A 1 312 ? -11.727 30.469 11.25 1 98.12 312 ILE A C 1
ATOM 2371 O O . ILE A 1 312 ? -12.75 30.047 11.797 1 98.12 312 ILE A O 1
ATOM 2375 N N . LEU A 1 313 ? -11.32 29.984 10.109 1 98.38 313 LEU A N 1
ATOM 2376 C CA . LEU A 1 313 ? -11.953 28.812 9.531 1 98.38 313 LEU A CA 1
ATOM 2377 C C . LEU A 1 313 ? -11.453 27.531 10.211 1 98.38 313 LEU A C 1
ATOM 2379 O O . LEU A 1 313 ? -10.461 26.953 9.781 1 98.38 313 LEU A O 1
ATOM 2383 N N . ASP A 1 314 ? -12.172 27.125 11.203 1 97.44 314 ASP A N 1
ATOM 2384 C CA . ASP A 1 314 ? -11.812 25.922 11.938 1 97.44 314 ASP A CA 1
ATOM 2385 C C . ASP A 1 314 ? -12.133 24.672 11.125 1 97.44 314 ASP A C 1
ATOM 2387 O O . ASP A 1 314 ? -13.156 24.609 10.445 1 97.44 314 ASP A O 1
ATOM 2391 N N . GLY A 1 315 ? -11.258 23.75 11.133 1 96.94 315 GLY A N 1
ATOM 2392 C CA . GLY A 1 315 ? -11.422 22.469 10.445 1 96.94 315 GLY A CA 1
ATOM 2393 C C . GLY A 1 315 ? -10.617 21.344 11.07 1 96.94 315 GLY A C 1
ATOM 2394 O O . GLY A 1 315 ? -10.062 21.516 12.164 1 96.94 315 GLY A O 1
ATOM 2395 N N . ILE A 1 316 ? -10.719 20.188 10.43 1 95.94 316 ILE A N 1
ATOM 2396 C CA . ILE A 1 316 ? -9.93 19.047 10.883 1 95.94 316 ILE A CA 1
ATOM 2397 C C . ILE A 1 316 ? -9.312 18.344 9.68 1 95.94 316 ILE A C 1
ATOM 2399 O O . ILE A 1 316 ? -9.914 18.297 8.602 1 95.94 316 ILE A O 1
ATOM 2403 N N . GLY A 1 317 ? -8.078 17.969 9.859 1 95.62 317 GLY A N 1
ATOM 2404 C CA . GLY A 1 317 ? -7.367 17.047 8.977 1 95.62 317 GLY A CA 1
ATOM 2405 C C . GLY A 1 317 ? -6.676 15.922 9.719 1 95.62 317 GLY A C 1
ATOM 2406 O O . GLY A 1 317 ? -6.93 15.711 10.906 1 95.62 317 GLY A O 1
ATOM 2407 N N . SER A 1 318 ? -6.008 15.102 9.086 1 94.69 318 SER A N 1
ATOM 2408 C CA . SER A 1 318 ? -5.133 14.07 9.625 1 94.69 318 SER A CA 1
ATOM 2409 C C . SER A 1 318 ? -3.893 13.891 8.758 1 94.69 318 SER A C 1
ATOM 2411 O O . SER A 1 318 ? -3.869 14.32 7.598 1 94.69 318 SER A O 1
ATOM 2413 N N . THR A 1 319 ? -2.855 13.383 9.375 1 96.25 319 THR A N 1
ATOM 2414 C CA . THR A 1 319 ? -1.665 13.062 8.594 1 96.25 319 THR A CA 1
ATOM 2415 C C . THR A 1 319 ? -2.012 12.141 7.43 1 96.25 319 THR A C 1
ATOM 2417 O O . THR A 1 319 ? -1.524 12.328 6.312 1 96.25 319 THR A O 1
ATOM 2420 N N . GLU A 1 320 ? -2.93 11.203 7.617 1 97.5 320 GLU A N 1
ATOM 2421 C CA . GLU A 1 320 ? -3.307 10.18 6.656 1 97.5 320 GLU A CA 1
ATOM 2422 C C . GLU A 1 320 ? -4.023 10.781 5.453 1 97.5 320 GLU A C 1
ATOM 2424 O O . GLU A 1 320 ? -3.91 10.273 4.332 1 97.5 320 GLU A O 1
ATOM 2429 N N . MET A 1 321 ? -4.762 11.883 5.727 1 97.81 321 MET A N 1
ATOM 2430 C CA . MET A 1 321 ? -5.457 12.562 4.637 1 97.81 321 MET A CA 1
ATOM 2431 C C . MET A 1 321 ? -4.656 13.758 4.137 1 97.81 321 MET A C 1
ATOM 2433 O O . MET A 1 321 ? -5.117 14.508 3.275 1 97.81 321 MET A O 1
ATOM 2437 N N . LEU A 1 322 ? -3.484 13.992 4.75 1 97.94 322 LEU A N 1
ATOM 2438 C CA . LEU A 1 322 ? -2.459 14.984 4.449 1 97.94 322 LEU A CA 1
ATOM 2439 C C . LEU A 1 322 ? -2.898 16.375 4.902 1 97.94 322 LEU A C 1
ATOM 2441 O O . LEU A 1 322 ? -2.078 17.172 5.363 1 97.94 322 LEU A O 1
ATOM 2445 N N . HIS A 1 323 ? -4.277 16.719 4.707 1 97.38 323 HIS A N 1
ATOM 2446 C CA . HIS A 1 323 ? -4.695 18.031 5.188 1 97.38 323 HIS A CA 1
ATOM 2447 C C . HIS A 1 323 ? -6.184 18.047 5.512 1 97.38 323 HIS A C 1
ATOM 2449 O O . HIS A 1 323 ? -6.762 17.016 5.863 1 97.38 323 HIS A O 1
ATOM 2455 N N . ILE A 1 324 ? -6.797 19.219 5.586 1 98 324 ILE A N 1
ATOM 2456 C CA . ILE A 1 324 ? -8.148 19.453 6.086 1 98 324 ILE A CA 1
ATOM 2457 C C . ILE A 1 324 ? -9.172 18.906 5.098 1 98 324 ILE A C 1
ATOM 2459 O O . ILE A 1 324 ? -9.125 19.219 3.906 1 98 324 ILE A O 1
ATOM 2463 N N . PHE A 1 325 ? -10.094 18.016 5.609 1 98.12 325 PHE A N 1
ATOM 2464 C CA . PHE A 1 325 ? -11.156 17.453 4.797 1 98.12 325 PHE A CA 1
ATOM 2465 C C . PHE A 1 325 ? -12.523 17.891 5.32 1 98.12 325 PHE A C 1
ATOM 2467 O O . PHE A 1 325 ? -13.547 17.672 4.66 1 98.12 325 PHE A O 1
ATOM 2474 N N . LEU A 1 326 ? -12.648 18.453 6.496 1 97.88 326 LEU A N 1
ATOM 2475 C CA . LEU A 1 326 ? -13.781 19.156 7.094 1 97.88 326 LEU A CA 1
ATOM 2476 C C . LEU A 1 326 ? -13.398 20.594 7.461 1 97.88 326 LEU A C 1
ATOM 2478 O O . LEU A 1 326 ? -12.344 20.828 8.047 1 97.88 326 LEU A O 1
ATOM 2482 N N . SER A 1 327 ? -14.258 21.5 7.09 1 98.31 327 SER A N 1
ATOM 2483 C CA . SER A 1 327 ? -13.875 22.875 7.383 1 98.31 327 SER A CA 1
ATOM 2484 C C . SER A 1 327 ? -15.094 23.797 7.449 1 98.31 327 SER A C 1
ATOM 2486 O O . SER A 1 327 ? -16.062 23.594 6.719 1 98.31 327 SER A O 1
ATOM 2488 N N . ASN A 1 328 ? -15.008 24.75 8.383 1 98 328 ASN A N 1
ATOM 2489 C CA . ASN A 1 328 ? -15.836 25.938 8.242 1 98 328 ASN A CA 1
ATOM 2490 C C . ASN A 1 328 ? -15.43 26.75 7.016 1 98 328 ASN A C 1
ATOM 2492 O O . ASN A 1 328 ? -14.32 26.609 6.508 1 98 328 ASN A O 1
ATOM 2496 N N . ARG A 1 329 ? -16.391 27.531 6.535 1 97.06 329 ARG A N 1
ATOM 2497 C CA . ARG A 1 329 ? -16.156 28.375 5.359 1 97.06 329 ARG A CA 1
ATOM 2498 C C . ARG A 1 329 ? -16.641 29.797 5.598 1 97.06 329 ARG A C 1
ATOM 2500 O O . ARG A 1 329 ? -17.547 30.031 6.398 1 97.06 329 ARG A O 1
ATOM 2507 N N . ALA A 1 330 ? -15.992 30.625 4.824 1 94.19 330 ALA A N 1
ATOM 2508 C CA . ALA A 1 330 ? -16.422 32 4.891 1 94.19 330 ALA A CA 1
ATOM 2509 C C . ALA A 1 330 ? -17.891 32.156 4.523 1 94.19 330 ALA A C 1
ATOM 2511 O O . ALA A 1 330 ? -18.359 31.562 3.539 1 94.19 330 ALA A O 1
ATOM 2512 N N . GLY A 1 331 ? -18.578 32.875 5.305 1 93.25 331 GLY A N 1
ATOM 2513 C CA . GLY A 1 331 ? -19.984 33.125 5.043 1 93.25 331 GLY A CA 1
ATOM 2514 C C . GLY A 1 331 ? -20.891 32.062 5.625 1 93.25 331 GLY A C 1
ATOM 2515 O O . GLY A 1 331 ? -22.109 32.219 5.707 1 93.25 331 GLY A O 1
ATOM 2516 N N . GLN A 1 332 ? -20.281 30.953 6.051 1 95.31 332 GLN A N 1
ATOM 2517 C CA . GLN A 1 332 ? -21.047 29.844 6.621 1 95.31 332 GLN A CA 1
ATOM 2518 C C . GLN A 1 332 ? -20.391 29.312 7.898 1 95.31 332 GLN A C 1
ATOM 2520 O O . GLN A 1 332 ? -20.438 28.125 8.18 1 95.31 332 GLN A O 1
ATOM 2525 N N . LEU A 1 333 ? -19.75 30.203 8.531 1 96.19 333 LEU A N 1
ATOM 2526 C CA . LEU A 1 333 ? -18.953 29.859 9.703 1 96.19 333 LEU A CA 1
ATOM 2527 C C . LEU A 1 333 ? -19.859 29.625 10.914 1 96.19 333 LEU A C 1
ATOM 2529 O O . LEU A 1 333 ? -20.781 30.391 11.156 1 96.19 333 LEU A O 1
ATOM 2533 N N . ARG A 1 334 ? -19.641 28.5 11.602 1 96.94 334 ARG A N 1
ATOM 2534 C CA . ARG A 1 334 ? -20.266 28.219 12.898 1 96.94 334 ARG A CA 1
ATOM 2535 C C . ARG A 1 334 ? -19.219 27.781 13.922 1 96.94 334 ARG A C 1
ATOM 2537 O O . ARG A 1 334 ? -18.875 26.594 14 1 96.94 334 ARG A O 1
ATOM 2544 N N . TYR A 1 335 ? -18.828 28.766 14.742 1 94.75 335 TYR A N 1
ATOM 2545 C CA . TYR A 1 335 ? -17.859 28.406 15.773 1 94.75 335 TYR A CA 1
ATOM 2546 C C . TYR A 1 335 ? -18.422 27.344 16.719 1 94.75 335 TYR A C 1
ATOM 2548 O O . TYR A 1 335 ? -19.609 27.375 17.047 1 94.75 335 TYR A O 1
ATOM 2556 N N . GLY A 1 336 ? -17.547 26.484 17.156 1 90.25 336 GLY A N 1
ATOM 2557 C CA . GLY A 1 336 ? -17.969 25.359 17.953 1 90.25 336 GLY A CA 1
ATOM 2558 C C . GLY A 1 336 ? -18.172 24.094 17.141 1 90.25 336 GLY A C 1
ATOM 2559 O O . GLY A 1 336 ? -18.25 23 17.703 1 90.25 336 GLY A O 1
ATOM 2560 N N . THR A 1 337 ? -18.25 24.266 15.859 1 94.81 337 THR A N 1
ATOM 2561 C CA . THR A 1 337 ? -18.281 23.125 14.938 1 94.81 337 THR A CA 1
ATOM 2562 C C . THR A 1 337 ? -17.016 23.078 14.102 1 94.81 337 THR A C 1
ATOM 2564 O O . THR A 1 337 ? -16.266 24.062 14.023 1 94.81 337 THR A O 1
ATOM 2567 N N . THR A 1 338 ? -16.797 21.906 13.477 1 96.5 338 THR A N 1
ATOM 2568 C CA . THR A 1 338 ? -15.656 21.719 12.578 1 96.5 338 THR A CA 1
ATOM 2569 C C . THR A 1 338 ? -16.031 22.078 11.148 1 96.5 338 THR A C 1
ATOM 2571 O O . THR A 1 338 ? -15.164 22.219 10.281 1 96.5 338 THR A O 1
ATOM 2574 N N . GLY A 1 339 ? -17.344 22.344 10.945 1 97.5 339 GLY A N 1
ATOM 2575 C CA . GLY A 1 339 ? -17.812 22.734 9.633 1 97.5 339 GLY A CA 1
ATOM 2576 C C . GLY A 1 339 ? -18.375 21.578 8.836 1 97.5 339 GLY A C 1
ATOM 2577 O O . GLY A 1 339 ? -19.062 20.719 9.383 1 97.5 339 GLY A O 1
ATOM 2578 N N . LYS A 1 340 ? -18.297 21.688 7.531 1 98.25 340 LYS A N 1
ATOM 2579 C CA . LYS A 1 340 ? -18.859 20.734 6.582 1 98.25 340 LYS A CA 1
ATOM 2580 C C . LYS A 1 340 ? -17.766 20.125 5.703 1 98.25 340 LYS A C 1
ATOM 2582 O O . LYS A 1 340 ? -16.641 20.625 5.672 1 98.25 340 LYS A O 1
ATOM 2587 N N . PRO A 1 341 ? -18.031 19 5.027 1 98.31 341 PRO A N 1
ATOM 2588 C CA . PRO A 1 341 ? -17 18.391 4.168 1 98.31 341 PRO A CA 1
ATOM 2589 C C . PRO A 1 341 ? -16.469 19.359 3.117 1 98.31 341 PRO A C 1
ATOM 2591 O O . PRO A 1 341 ? -17.25 20.094 2.498 1 98.31 341 PRO A O 1
ATOM 2594 N N . VAL A 1 342 ? -15.188 19.406 2.977 1 98.38 342 VAL A N 1
ATOM 2595 C CA . VAL A 1 342 ? -14.539 20.141 1.888 1 98.38 342 VAL A CA 1
ATOM 2596 C C . VAL A 1 342 ? -14.984 19.562 0.546 1 98.38 342 VAL A C 1
ATOM 2598 O O . VAL A 1 342 ? -15.102 18.344 0.397 1 98.38 342 VAL A O 1
ATOM 2601 N N . PRO A 1 343 ? -15.227 20.438 -0.463 1 96.06 343 PRO A N 1
ATOM 2602 C CA . PRO A 1 343 ? -15.562 19.875 -1.773 1 96.06 343 PRO A CA 1
ATOM 2603 C C . PRO A 1 343 ? -14.539 18.844 -2.262 1 96.06 343 PRO A C 1
ATOM 2605 O O . PRO A 1 343 ? -13.336 19.062 -2.135 1 96.06 343 PRO A O 1
ATOM 2608 N N . GLY A 1 344 ? -15.016 17.719 -2.832 1 96.88 344 GLY A N 1
ATOM 2609 C CA . GLY A 1 344 ? -14.141 16.641 -3.277 1 96.88 344 GLY A CA 1
ATOM 2610 C C . GLY A 1 344 ? -13.969 15.539 -2.248 1 96.88 344 GLY A C 1
ATOM 2611 O O . GLY A 1 344 ? -13.43 14.477 -2.553 1 96.88 344 GLY A O 1
ATOM 2612 N N . TYR A 1 345 ? -14.453 15.805 -1.002 1 98.12 345 TYR A N 1
ATOM 2613 C CA . TYR A 1 345 ? -14.438 14.797 0.055 1 98.12 345 TYR A CA 1
ATOM 2614 C C . TYR A 1 345 ? -15.852 14.367 0.42 1 98.12 345 TYR A C 1
ATOM 2616 O O . TYR A 1 345 ? -16.797 15.148 0.291 1 98.12 345 TYR A O 1
ATOM 2624 N N . GLU A 1 346 ? -16 13.141 0.744 1 98 346 GLU A N 1
ATOM 2625 C CA . GLU A 1 346 ? -17.203 12.602 1.376 1 98 346 GLU A CA 1
ATOM 2626 C C . GLU A 1 346 ? -16.906 12.125 2.795 1 98 346 GLU A C 1
ATOM 2628 O O . GLU A 1 346 ? -15.852 11.555 3.059 1 98 346 GLU A O 1
ATOM 2633 N N . VAL A 1 347 ? -17.812 12.445 3.693 1 97.69 347 VAL A N 1
ATOM 2634 C CA . VAL A 1 347 ? -17.672 12.055 5.09 1 97.69 347 VAL A CA 1
ATOM 2635 C C . VAL A 1 347 ? -18.922 11.312 5.547 1 97.69 347 VAL A C 1
ATOM 2637 O O . VAL A 1 347 ? -20.047 11.688 5.18 1 97.69 347 VAL A O 1
ATOM 2640 N N . GLN A 1 348 ? -18.734 10.25 6.285 1 97.31 348 GLN A N 1
ATOM 2641 C CA . GLN A 1 348 ? -19.828 9.492 6.879 1 97.31 348 GLN A CA 1
ATOM 2642 C C . GLN A 1 348 ? -19.547 9.188 8.352 1 97.31 348 GLN A C 1
ATOM 2644 O O . GLN A 1 348 ? -18.406 9.008 8.75 1 97.31 348 GLN A O 1
ATOM 2649 N N . LEU A 1 349 ? -20.594 9.258 9.102 1 98.06 349 LEU A N 1
ATOM 2650 C CA . LEU A 1 349 ? -20.547 8.75 10.469 1 98.06 349 LEU A CA 1
ATOM 2651 C C . LEU A 1 349 ? -21.188 7.367 10.562 1 98.06 349 LEU A C 1
ATOM 2653 O O . LEU A 1 349 ? -22.328 7.184 10.141 1 98.06 349 LEU A O 1
ATOM 2657 N N . ARG A 1 350 ? -20.406 6.426 11.078 1 96.5 350 ARG A N 1
ATOM 2658 C CA . ARG A 1 350 ? -20.906 5.051 11.117 1 96.5 350 ARG A CA 1
ATOM 2659 C C . ARG A 1 350 ? -20.906 4.512 12.539 1 96.5 350 ARG A C 1
ATOM 2661 O O . ARG A 1 350 ? -20.141 4.969 13.391 1 96.5 350 ARG A O 1
ATOM 2668 N N . ASP A 1 351 ? -21.781 3.557 12.742 1 93.81 351 ASP A N 1
ATOM 2669 C CA . ASP A 1 351 ? -21.828 2.896 14.039 1 93.81 351 ASP A CA 1
ATOM 2670 C C . ASP A 1 351 ? -20.828 1.746 14.109 1 93.81 351 ASP A C 1
ATOM 2672 O O . ASP A 1 351 ? -19.984 1.592 13.211 1 93.81 351 ASP A O 1
ATOM 2676 N N . ASP A 1 352 ? -20.828 0.99 15.148 1 87.06 352 ASP A N 1
ATOM 2677 C CA . ASP A 1 352 ? -19.859 -0.07 15.398 1 87.06 352 ASP A CA 1
ATOM 2678 C C . ASP A 1 352 ? -20.016 -1.209 14.398 1 87.06 352 ASP A C 1
ATOM 2680 O O . ASP A 1 352 ? -19.094 -2.01 14.211 1 87.06 352 ASP A O 1
ATOM 2684 N N . ASN A 1 353 ? -21.188 -1.26 13.766 1 85.06 353 ASN A N 1
ATOM 2685 C CA . ASN A 1 353 ? -21.438 -2.301 12.773 1 85.06 353 ASN A CA 1
ATOM 2686 C C . ASN A 1 353 ? -21.094 -1.826 11.367 1 85.06 353 ASN A C 1
ATOM 2688 O O . ASN A 1 353 ? -21.203 -2.588 10.398 1 85.06 353 ASN A O 1
ATOM 2692 N N . GLY A 1 354 ? -20.688 -0.578 11.273 1 87.94 354 GLY A N 1
ATOM 2693 C CA . GLY A 1 354 ? -20.266 -0.045 9.992 1 87.94 354 GLY A CA 1
ATOM 2694 C C . GLY A 1 354 ? -21.391 0.627 9.227 1 87.94 354 GLY A C 1
ATOM 2695 O O . GLY A 1 354 ? -21.203 1.033 8.078 1 87.94 354 GLY A O 1
ATOM 2696 N N . ALA A 1 355 ? -22.547 0.746 9.836 1 90.69 355 ALA A N 1
ATOM 2697 C CA . ALA A 1 355 ? -23.688 1.377 9.18 1 90.69 355 ALA A CA 1
ATOM 2698 C C . ALA A 1 355 ? -23.75 2.867 9.5 1 90.69 355 ALA A C 1
ATOM 2700 O O . ALA A 1 355 ? -23.391 3.289 10.594 1 90.69 355 ALA A O 1
ATOM 2701 N N . PRO A 1 356 ? -24.25 3.693 8.57 1 94.56 356 PRO A N 1
ATOM 2702 C CA . PRO A 1 356 ? -24.391 5.125 8.844 1 94.56 356 PRO A CA 1
ATOM 2703 C C . PRO A 1 356 ? -25.312 5.406 10.023 1 94.56 356 PRO A C 1
ATOM 2705 O O . PRO A 1 356 ? -26.312 4.707 10.219 1 94.56 356 PRO A O 1
ATOM 2708 N N . VAL A 1 357 ? -25 6.375 10.805 1 95.38 357 VAL A N 1
ATOM 2709 C CA . VAL A 1 357 ? -25.828 6.746 11.945 1 95.38 357 VAL A CA 1
ATOM 2710 C C . VAL A 1 357 ? -26.781 7.871 11.547 1 95.38 357 VAL A C 1
ATOM 2712 O O . VAL A 1 357 ? -26.562 8.555 10.547 1 95.38 357 VAL A O 1
ATOM 2715 N N . ALA A 1 358 ? -27.844 8.094 12.367 1 93.62 358 ALA A N 1
ATOM 2716 C CA . ALA A 1 358 ? -28.812 9.172 12.133 1 93.62 358 ALA A CA 1
ATOM 2717 C C . ALA A 1 358 ? -28.219 10.523 12.5 1 93.62 358 ALA A C 1
ATOM 2719 O O . ALA A 1 358 ? -27.219 10.602 13.242 1 93.62 358 ALA A O 1
ATOM 2720 N N . ALA A 1 359 ? -28.844 11.594 11.969 1 92.62 359 ALA A N 1
ATOM 2721 C CA . ALA A 1 359 ? -28.422 12.945 12.352 1 92.62 359 ALA A CA 1
ATOM 2722 C C . ALA A 1 359 ? -28.5 13.133 13.859 1 92.62 359 ALA A C 1
ATOM 2724 O O . ALA A 1 359 ? -29.453 12.688 14.508 1 92.62 359 ALA A O 1
ATOM 2725 N N . GLY A 1 360 ? -27.484 13.711 14.375 1 92.5 360 GLY A N 1
ATOM 2726 C CA . GLY A 1 360 ? -27.469 14.008 15.797 1 92.5 360 GLY A CA 1
ATOM 2727 C C . GLY A 1 360 ? -26.875 12.891 16.625 1 92.5 360 GLY A C 1
ATOM 2728 O O . GLY A 1 360 ? -26.578 13.07 17.812 1 92.5 360 GLY A O 1
ATOM 2729 N N . ALA A 1 361 ? -26.672 11.758 16.016 1 92.56 361 ALA A N 1
ATOM 2730 C CA . ALA A 1 361 ? -26.078 10.641 16.75 1 92.56 361 ALA A CA 1
ATOM 2731 C C . ALA A 1 361 ? -24.562 10.633 16.594 1 92.56 361 ALA A C 1
ATOM 2733 O O . ALA A 1 361 ? -24.031 11.016 15.547 1 92.56 361 ALA A O 1
ATOM 2734 N N . ILE A 1 362 ? -23.891 10.18 17.625 1 94.19 362 ILE A N 1
ATOM 2735 C CA . ILE A 1 362 ? -22.438 10.062 17.609 1 94.19 362 ILE A CA 1
ATOM 2736 C C . ILE A 1 362 ? -22.031 8.859 16.75 1 94.19 362 ILE A C 1
ATOM 2738 O O . ILE A 1 362 ? -22.625 7.785 16.859 1 94.19 362 ILE A O 1
ATOM 2742 N N . GLY A 1 363 ? -21.062 8.992 15.859 1 96.19 363 GLY A N 1
ATOM 2743 C CA . GLY A 1 363 ? -20.547 7.906 15.039 1 96.19 363 GLY A CA 1
ATOM 2744 C C . GLY A 1 363 ? -19.062 8.031 14.75 1 96.19 363 GLY A C 1
ATOM 2745 O O . GLY A 1 363 ? -18.469 9.102 14.953 1 96.19 363 GLY A O 1
ATOM 2746 N N . ASP A 1 364 ? -18.469 6.91 14.281 1 97.25 364 ASP A N 1
ATOM 2747 C CA . ASP A 1 364 ? -17.078 6.91 13.812 1 97.25 364 ASP A CA 1
ATOM 2748 C C . ASP A 1 364 ? -16.953 7.688 12.5 1 97.25 364 ASP A C 1
ATOM 2750 O O . ASP A 1 364 ? -17.781 7.543 11.602 1 97.25 364 ASP A O 1
ATOM 2754 N N . LEU A 1 365 ? -15.945 8.453 12.422 1 97.88 365 LEU A N 1
ATOM 2755 C CA . LEU A 1 365 ? -15.742 9.32 11.258 1 97.88 365 LEU A CA 1
ATOM 2756 C C . LEU A 1 365 ? -15.031 8.57 10.141 1 97.88 365 LEU A C 1
ATOM 2758 O O . LEU A 1 365 ? -13.906 8.102 10.32 1 97.88 365 LEU A O 1
ATOM 2762 N N . TYR A 1 366 ? -15.648 8.383 9.008 1 97.94 366 TYR A N 1
ATOM 2763 C CA . TYR A 1 366 ? -15.094 7.836 7.773 1 97.94 366 TYR A CA 1
ATOM 2764 C C . TYR A 1 366 ? -14.961 8.922 6.715 1 97.94 366 TYR A C 1
ATOM 2766 O O . TYR A 1 366 ? -15.875 9.727 6.523 1 97.94 366 TYR A O 1
ATOM 2774 N N . ILE A 1 367 ? -13.836 8.977 6.051 1 98.44 367 ILE A N 1
ATOM 2775 C CA . ILE A 1 367 ? -13.57 10.016 5.062 1 98.44 367 ILE A CA 1
ATOM 2776 C C . ILE A 1 367 ? -13.172 9.383 3.734 1 98.44 367 ILE A C 1
ATOM 2778 O O . ILE A 1 367 ? -12.383 8.438 3.703 1 98.44 367 ILE A O 1
ATOM 2782 N N . LYS A 1 368 ? -13.766 9.844 2.721 1 97.94 368 LYS A N 1
ATOM 2783 C CA . LYS A 1 368 ? -13.391 9.508 1.349 1 97.94 368 LYS A CA 1
ATOM 2784 C C . LYS A 1 368 ? -12.875 10.734 0.604 1 97.94 368 LYS A C 1
ATOM 2786 O O . LYS A 1 368 ? -13.539 11.766 0.567 1 97.94 368 LYS A O 1
ATOM 2791 N N . GLY A 1 369 ? -11.695 10.625 0.039 1 97.62 369 GLY A N 1
ATOM 2792 C CA . GLY A 1 369 ? -11.102 11.711 -0.718 1 97.62 369 GLY A CA 1
ATOM 2793 C C . GLY A 1 369 ? -9.805 11.328 -1.396 1 97.62 369 GLY A C 1
ATOM 2794 O O . GLY A 1 369 ? -9.203 10.305 -1.066 1 97.62 369 GLY A O 1
ATOM 2795 N N . PRO A 1 370 ? -9.328 12.125 -2.312 1 97.06 370 PRO A N 1
ATOM 2796 C CA . PRO A 1 370 ? -8.203 11.734 -3.166 1 97.06 370 PRO A CA 1
ATOM 2797 C C . PRO A 1 370 ? -6.848 11.969 -2.5 1 97.06 370 PRO A C 1
ATOM 2799 O O . PRO A 1 370 ? -5.816 11.547 -3.023 1 97.06 370 PRO A O 1
ATOM 2802 N N . SER A 1 371 ? -6.824 12.586 -1.296 1 97.75 371 SER A N 1
ATOM 2803 C CA . SER A 1 371 ? -5.543 12.938 -0.693 1 97.75 371 SER A CA 1
ATOM 2804 C C . SER A 1 371 ? -5.105 11.898 0.332 1 97.75 371 SER A C 1
ATOM 2806 O O . SER A 1 371 ? -4.172 12.125 1.1 1 97.75 371 SER A O 1
ATOM 2808 N N . ALA A 1 372 ? -5.844 10.75 0.384 1 97.88 372 ALA A N 1
ATOM 2809 C CA . ALA A 1 372 ? -5.5 9.703 1.343 1 97.88 372 ALA A CA 1
ATOM 2810 C C . ALA A 1 372 ? -4.105 9.148 1.067 1 97.88 372 ALA A C 1
ATOM 2812 O O . ALA A 1 372 ? -3.736 8.922 -0.088 1 97.88 372 ALA A O 1
ATOM 2813 N N . ALA A 1 373 ? -3.34 8.922 2.117 1 98.25 373 ALA A N 1
ATOM 2814 C CA . ALA A 1 373 ? -2.018 8.312 2.025 1 98.25 373 ALA A CA 1
ATOM 2815 C C . ALA A 1 373 ? -2.113 6.879 1.509 1 98.25 373 ALA A C 1
ATOM 2817 O O . ALA A 1 373 ? -3.207 6.316 1.419 1 98.25 373 ALA A O 1
ATOM 2818 N N . LEU A 1 374 ? -0.974 6.316 1.187 1 97.75 374 LEU A N 1
ATOM 2819 C CA . LEU A 1 374 ? -0.919 4.977 0.616 1 97.75 374 LEU A CA 1
ATOM 2820 C C . LEU A 1 374 ? -0.994 3.916 1.711 1 97.75 374 LEU A C 1
ATOM 2822 O O . LEU A 1 374 ? -1.615 2.867 1.524 1 97.75 374 LEU A O 1
ATOM 2826 N N . MET A 1 375 ? -0.267 4.141 2.787 1 97.81 375 MET A N 1
ATOM 2827 C CA . MET A 1 375 ? -0.1 3.113 3.809 1 97.81 375 MET A CA 1
ATOM 2828 C C . MET A 1 375 ? 0.731 3.635 4.977 1 97.81 375 MET A C 1
ATOM 2830 O O . MET A 1 375 ? 1.272 4.738 4.914 1 97.81 375 MET A O 1
ATOM 2834 N N . TYR A 1 376 ? 0.693 2.865 6.062 1 97.25 376 TYR A N 1
ATOM 2835 C CA . TYR A 1 376 ? 1.735 2.955 7.082 1 97.25 376 TYR A CA 1
ATOM 2836 C C . TYR A 1 376 ? 2.904 2.035 6.746 1 97.25 376 TYR A C 1
ATOM 2838 O O . TYR A 1 376 ? 2.727 0.821 6.609 1 97.25 376 TYR A O 1
ATOM 2846 N N . TRP A 1 377 ? 4.094 2.645 6.617 1 97.62 377 TRP A N 1
ATOM 2847 C CA . TRP A 1 377 ? 5.277 1.893 6.215 1 97.62 377 TRP A CA 1
ATOM 2848 C C . TRP A 1 377 ? 5.555 0.753 7.191 1 97.62 377 TRP A C 1
ATOM 2850 O O . TRP A 1 377 ? 5.621 0.968 8.406 1 97.62 377 TRP A O 1
ATOM 2860 N N . ASN A 1 378 ? 5.668 -0.529 6.695 1 96.38 378 ASN A N 1
ATOM 2861 C CA . ASN A 1 378 ? 6 -1.732 7.453 1 96.38 378 ASN A CA 1
ATOM 2862 C C . ASN A 1 378 ? 5.031 -1.953 8.609 1 96.38 378 ASN A C 1
ATOM 2864 O O . ASN A 1 378 ? 5.426 -2.42 9.68 1 96.38 378 ASN A O 1
ATOM 2868 N N . ASN A 1 379 ? 3.859 -1.568 8.477 1 95.81 379 ASN A N 1
ATOM 2869 C CA . ASN A 1 379 ? 2.795 -1.737 9.461 1 95.81 379 ASN A CA 1
ATOM 2870 C C . ASN A 1 379 ? 1.474 -2.115 8.797 1 95.81 379 ASN A C 1
ATOM 2872 O O . ASN A 1 379 ? 0.546 -1.305 8.742 1 95.81 379 ASN A O 1
ATOM 2876 N N . ARG A 1 380 ? 1.408 -3.291 8.352 1 95.5 380 ARG A N 1
ATOM 2877 C CA . ARG A 1 380 ? 0.29 -3.795 7.559 1 95.5 380 ARG A CA 1
ATOM 2878 C C . ARG A 1 380 ? -0.999 -3.803 8.375 1 95.5 380 ARG A C 1
ATOM 2880 O O . ARG A 1 380 ? -2.061 -3.432 7.871 1 95.5 380 ARG A O 1
ATOM 2887 N N . ASP A 1 381 ? -0.918 -4.199 9.578 1 94.69 381 ASP A N 1
ATOM 2888 C CA . ASP A 1 381 ? -2.105 -4.273 10.422 1 94.69 381 ASP A CA 1
ATOM 2889 C C . ASP A 1 381 ? -2.771 -2.904 10.555 1 94.69 381 ASP A C 1
ATOM 2891 O O . ASP A 1 381 ? -3.975 -2.768 10.32 1 94.69 381 ASP A O 1
ATOM 2895 N N . LYS A 1 382 ? -1.987 -1.913 10.883 1 95.19 382 LYS A N 1
ATOM 2896 C CA . LYS A 1 382 ? -2.549 -0.573 11.023 1 95.19 382 LYS A CA 1
ATOM 2897 C C . LYS A 1 382 ? -3.051 -0.044 9.68 1 95.19 382 LYS A C 1
ATOM 2899 O O . LYS A 1 382 ? -4.062 0.656 9.625 1 95.19 382 LYS A O 1
ATOM 2904 N N . THR A 1 383 ? -2.346 -0.357 8.617 1 97.19 383 THR A N 1
ATOM 2905 C CA . THR A 1 383 ? -2.777 0.048 7.289 1 97.19 383 THR A CA 1
ATOM 2906 C C . THR A 1 383 ? -4.168 -0.494 6.98 1 97.19 383 THR A C 1
ATOM 2908 O O . THR A 1 383 ? -5.055 0.255 6.566 1 97.19 383 THR A O 1
ATOM 2911 N N . ARG A 1 384 ? -4.371 -1.747 7.27 1 96.75 384 ARG A N 1
ATOM 2912 C CA . ARG A 1 384 ? -5.633 -2.404 6.953 1 96.75 384 ARG A CA 1
ATOM 2913 C C . ARG A 1 384 ? -6.754 -1.9 7.855 1 96.75 384 ARG A C 1
ATOM 2915 O O . ARG A 1 384 ? -7.922 -1.9 7.465 1 96.75 384 ARG A O 1
ATOM 2922 N N . GLN A 1 385 ? -6.43 -1.468 8.992 1 95.19 385 GLN A N 1
ATOM 2923 C CA . GLN A 1 385 ? -7.418 -0.946 9.93 1 95.19 385 GLN A CA 1
ATOM 2924 C C . GLN A 1 385 ? -7.875 0.454 9.531 1 95.19 385 GLN A C 1
ATOM 2926 O O . GLN A 1 385 ? -9.031 0.822 9.742 1 95.19 385 GLN A O 1
ATOM 2931 N N . CYS A 1 386 ? -6.996 1.173 8.938 1 96.38 386 CYS A N 1
ATOM 2932 C CA . CYS A 1 386 ? -7.234 2.592 8.695 1 96.38 386 CYS A CA 1
ATOM 2933 C C . CYS A 1 386 ? -7.734 2.828 7.277 1 96.38 386 CYS A C 1
ATOM 2935 O O . CYS A 1 386 ? -8.648 3.627 7.062 1 96.38 386 CYS A O 1
ATOM 2937 N N . PHE A 1 387 ? -7.125 2.189 6.297 1 97.5 387 PHE A N 1
ATOM 2938 C CA . PHE A 1 387 ? -7.449 2.396 4.891 1 97.5 387 PHE A CA 1
ATOM 2939 C C . PHE A 1 387 ? -8.383 1.302 4.383 1 97.5 387 PHE A C 1
ATOM 2941 O O . PHE A 1 387 ? -7.961 0.159 4.191 1 97.5 387 PHE A O 1
ATOM 2948 N N . LEU A 1 388 ? -9.594 1.627 4.082 1 96.5 388 LEU A N 1
ATOM 2949 C CA . LEU A 1 388 ? -10.664 0.706 3.73 1 96.5 388 LEU A CA 1
ATOM 2950 C C . LEU A 1 388 ? -11.195 0.995 2.332 1 96.5 388 LEU A C 1
ATOM 2952 O O . LEU A 1 388 ? -12.352 1.391 2.17 1 96.5 388 LEU A O 1
ATOM 2956 N N . GLY A 1 389 ? -10.359 0.717 1.308 1 95.5 389 GLY A N 1
ATOM 2957 C CA . GLY A 1 389 ? -10.703 1.106 -0.051 1 95.5 389 GLY A CA 1
ATOM 2958 C C . GLY A 1 389 ? -10.719 2.609 -0.255 1 95.5 389 GLY A C 1
ATOM 2959 O O . GLY A 1 389 ? -9.727 3.287 0.024 1 95.5 389 GLY A O 1
ATOM 2960 N N . ASP A 1 390 ? -11.875 3.109 -0.594 1 95.44 390 ASP A N 1
ATOM 2961 C CA . ASP A 1 390 ? -11.984 4.547 -0.822 1 95.44 390 ASP A CA 1
ATOM 2962 C C . ASP A 1 390 ? -12.148 5.301 0.496 1 95.44 390 ASP A C 1
ATOM 2964 O O . ASP A 1 390 ? -12.039 6.527 0.533 1 95.44 390 ASP A O 1
ATOM 2968 N N . TRP A 1 391 ? -12.422 4.508 1.534 1 97.06 391 TRP A N 1
ATOM 2969 C CA . TRP A 1 391 ? -12.727 5.141 2.814 1 97.06 391 TRP A CA 1
ATOM 2970 C C . TRP A 1 391 ? -11.539 5.031 3.768 1 97.06 391 TRP A C 1
ATOM 2972 O O . TRP A 1 391 ? -10.789 4.055 3.729 1 97.06 391 TRP A O 1
ATOM 2982 N N . LEU A 1 392 ? -11.352 5.996 4.555 1 97.94 392 LEU A N 1
ATOM 2983 C CA . LEU A 1 392 ? -10.422 6.016 5.68 1 97.94 392 LEU A CA 1
ATOM 2984 C C . LEU A 1 392 ? -11.172 6.141 7 1 97.94 392 LEU A C 1
ATOM 2986 O O . LEU A 1 392 ? -12.039 7.004 7.148 1 97.94 392 LEU A O 1
ATOM 2990 N N . LYS A 1 393 ? -10.922 5.242 7.926 1 96.94 393 LYS A N 1
ATOM 2991 C CA . LYS A 1 393 ? -11.438 5.352 9.289 1 96.94 393 LYS A CA 1
ATOM 2992 C C . LYS A 1 393 ? -10.484 6.152 10.172 1 96.94 393 LYS A C 1
ATOM 2994 O O . LYS A 1 393 ? -9.367 5.715 10.438 1 96.94 393 LYS A O 1
ATOM 2999 N N . SER A 1 394 ? -10.867 7.273 10.648 1 94.19 394 SER A N 1
ATOM 3000 C CA . SER A 1 394 ? -9.953 8.227 11.273 1 94.19 394 SER A CA 1
ATOM 3001 C C . SER A 1 394 ? -9.625 7.824 12.711 1 94.19 394 SER A C 1
ATOM 3003 O O . SER A 1 394 ? -8.586 8.219 13.25 1 94.19 394 SER A O 1
ATOM 3005 N N . GLY A 1 395 ? -10.453 7.121 13.383 1 92.06 395 GLY A N 1
ATOM 3006 C CA . GLY A 1 395 ? -10.32 6.84 14.805 1 92.06 395 GLY A CA 1
ATOM 3007 C C . GLY A 1 395 ? -10.945 7.902 15.688 1 92.06 395 GLY A C 1
ATOM 3008 O O . GLY A 1 395 ? -10.766 7.887 16.906 1 92.06 395 GLY A O 1
ATOM 3009 N N . ASP A 1 396 ? -11.695 8.844 15.07 1 93.88 396 ASP A N 1
ATOM 3010 C CA . ASP A 1 396 ? -12.414 9.898 15.773 1 93.88 396 ASP A CA 1
ATOM 3011 C C . ASP A 1 396 ? -13.93 9.688 15.68 1 93.88 396 ASP A C 1
ATOM 3013 O O . ASP A 1 396 ? -14.414 9.062 14.734 1 93.88 396 ASP A O 1
ATOM 3017 N N . LYS A 1 397 ? -14.586 10.227 16.656 1 95.25 397 LYS A N 1
ATOM 3018 C CA . LYS A 1 397 ? -16.047 10.234 16.625 1 95.25 397 LYS A CA 1
ATOM 3019 C C . LYS A 1 397 ? -16.594 11.656 16.516 1 95.25 397 LYS A C 1
ATOM 3021 O O . LYS A 1 397 ? -16.016 12.594 17.062 1 95.25 397 LYS A O 1
ATOM 3026 N N . TYR A 1 398 ? -17.641 11.797 15.789 1 96.62 398 TYR A N 1
ATOM 3027 C CA . TYR A 1 398 ? -18.281 13.086 15.523 1 96.62 398 TYR A CA 1
ATOM 3028 C C . TYR A 1 398 ? -19.797 12.977 15.633 1 96.62 398 TYR A C 1
ATOM 3030 O O . TYR A 1 398 ? -20.344 11.875 15.711 1 96.62 398 TYR A O 1
ATOM 3038 N N . ILE A 1 399 ? -20.469 14.141 15.75 1 95.62 399 ILE A N 1
ATOM 3039 C CA . ILE A 1 399 ? -21.891 14.328 15.539 1 95.62 399 ILE A CA 1
ATOM 3040 C C . ILE A 1 399 ? -22.125 15.25 14.352 1 95.62 399 ILE A C 1
ATOM 3042 O O . ILE A 1 399 ? -21.375 16.203 14.141 1 95.62 399 ILE A O 1
ATOM 3046 N N . CYS A 1 400 ? -23.047 14.906 13.523 1 97.69 400 CYS A N 1
ATOM 3047 C CA . CYS A 1 400 ? -23.484 15.781 12.438 1 97.69 400 CYS A CA 1
ATOM 3048 C C . CYS A 1 400 ? -24.906 16.266 12.68 1 97.69 400 CYS A C 1
ATOM 3050 O O . CYS A 1 400 ? -25.812 15.469 12.883 1 97.69 400 CYS A O 1
ATOM 3052 N N . ASP A 1 401 ? -25.094 17.562 12.664 1 96.31 401 ASP A N 1
ATOM 3053 C CA . ASP A 1 401 ? -26.422 18.094 12.938 1 96.31 401 ASP A CA 1
ATOM 3054 C C . ASP A 1 401 ? -27.266 18.141 11.656 1 96.31 401 ASP A C 1
ATOM 3056 O O . ASP A 1 401 ? -26.812 17.719 10.594 1 96.31 401 ASP A O 1
ATOM 3060 N N . ALA A 1 402 ? -28.484 18.594 11.75 1 95.75 402 ALA A N 1
ATOM 3061 C CA . ALA A 1 402 ? -29.438 18.547 10.648 1 95.75 402 ALA A CA 1
ATOM 3062 C C . ALA A 1 402 ? -29 19.469 9.508 1 95.75 402 ALA A C 1
ATOM 3064 O O . ALA A 1 402 ? -29.391 19.25 8.359 1 95.75 402 ALA A O 1
ATOM 3065 N N . ASP A 1 403 ? -28.203 20.469 9.852 1 96.19 403 ASP A N 1
ATOM 3066 C CA . ASP A 1 403 ? -27.734 21.422 8.844 1 96.19 403 ASP A CA 1
ATOM 3067 C C . ASP A 1 403 ? -26.438 20.938 8.203 1 96.19 403 ASP A C 1
ATOM 3069 O O . ASP A 1 403 ? -25.891 21.594 7.316 1 96.19 403 ASP A O 1
ATOM 3073 N N . GLY A 1 404 ? -25.875 19.859 8.648 1 97.06 404 GLY A N 1
ATOM 3074 C CA . GLY A 1 404 ? -24.719 19.234 8.031 1 97.06 404 GLY A CA 1
ATOM 3075 C C . GLY A 1 404 ? -23.406 19.656 8.664 1 97.06 404 GLY A C 1
ATOM 3076 O O . GLY A 1 404 ? -22.328 19.453 8.078 1 97.06 404 GLY A O 1
ATOM 3077 N N . TYR A 1 405 ? -23.484 20.328 9.844 1 97.75 405 TYR A N 1
ATOM 3078 C CA . TYR A 1 405 ? -22.266 20.719 10.531 1 97.75 405 TYR A CA 1
ATOM 3079 C C . TYR A 1 405 ? -21.781 19.609 11.461 1 97.75 405 TYR A C 1
ATOM 3081 O O . TYR A 1 405 ? -22.578 19.031 12.203 1 97.75 405 TYR A O 1
ATOM 3089 N N . TYR A 1 406 ? -20.516 19.328 11.398 1 97.56 406 TYR A N 1
ATOM 3090 C CA . TYR A 1 406 ? -19.906 18.281 12.203 1 97.56 406 TYR A CA 1
ATOM 3091 C C . TYR A 1 406 ? -19.266 18.844 13.461 1 97.56 406 TYR A C 1
ATOM 3093 O O . TYR A 1 406 ? -18.641 19.906 13.422 1 97.56 406 TYR A O 1
ATOM 3101 N N . THR A 1 407 ? -19.406 18.156 14.57 1 95.06 407 THR A N 1
ATOM 3102 C CA . THR A 1 407 ? -18.797 18.531 15.844 1 95.06 407 THR A CA 1
ATOM 3103 C C . THR A 1 407 ? -18.016 17.344 16.422 1 95.06 407 THR A C 1
ATOM 3105 O O . THR A 1 407 ? -18.516 16.219 16.469 1 95.06 407 THR A O 1
ATOM 3108 N N . TYR A 1 408 ? -16.828 17.703 16.859 1 94.12 408 TYR A N 1
ATOM 3109 C CA . TYR A 1 408 ? -15.922 16.688 17.391 1 94.12 408 TYR A CA 1
ATOM 3110 C C . TYR A 1 408 ? -16.453 16.141 18.719 1 94.12 408 TYR A C 1
ATOM 3112 O O . TYR A 1 408 ? -16.828 16.891 19.609 1 94.12 408 TYR A O 1
ATOM 3120 N N . ALA A 1 409 ? -16.438 14.805 18.812 1 92.31 409 ALA A N 1
ATOM 3121 C CA . ALA A 1 409 ? -16.922 14.172 20.031 1 92.31 409 ALA A CA 1
ATOM 3122 C C . ALA A 1 409 ? -15.766 13.562 20.828 1 92.31 409 ALA A C 1
ATOM 3124 O O . ALA A 1 409 ? -15.891 13.32 22.031 1 92.31 409 ALA A O 1
ATOM 3125 N N . GLY A 1 410 ? -14.672 13.203 20.172 1 89.62 410 GLY A N 1
ATOM 3126 C CA . GLY A 1 410 ? -13.523 12.602 20.828 1 89.62 410 GLY A CA 1
ATOM 3127 C C . GLY A 1 410 ? -12.945 11.43 20.062 1 89.62 410 GLY A C 1
ATOM 3128 O O . GLY A 1 410 ? -13.469 11.039 19.016 1 89.62 410 GLY A O 1
ATOM 3129 N N . ARG A 1 411 ? -11.789 10.867 20.578 1 88.94 411 ARG A N 1
ATOM 3130 C CA . ARG A 1 411 ? -11.219 9.648 20.016 1 88.94 411 ARG A CA 1
ATOM 3131 C C . ARG A 1 411 ? -12.109 8.445 20.297 1 88.94 411 ARG A C 1
ATOM 3133 O O . ARG A 1 411 ? -12.672 8.32 21.391 1 88.94 411 ARG A O 1
ATOM 3140 N N . SER A 1 412 ? -12.117 7.598 19.328 1 89.19 412 SER A N 1
ATOM 3141 C CA . SER A 1 412 ? -12.953 6.41 19.469 1 89.19 412 SER A CA 1
ATOM 3142 C C . SER A 1 412 ? -12.586 5.629 20.719 1 89.19 412 SER A C 1
ATOM 3144 O O . SER A 1 412 ? -13.469 5.172 21.453 1 89.19 412 SER A O 1
ATOM 3146 N N . ASP A 1 413 ? -11.328 5.617 20.984 1 86 413 ASP A N 1
ATOM 3147 C CA . ASP A 1 413 ? -10.844 4.816 22.109 1 86 413 ASP A CA 1
ATOM 3148 C C . ASP A 1 413 ? -11.062 5.543 23.438 1 86 413 ASP A C 1
ATOM 3150 O O . ASP A 1 413 ? -10.977 4.938 24.5 1 86 413 ASP A O 1
ATOM 3154 N N . ASP A 1 414 ? -11.461 6.809 23.391 1 87.75 414 ASP A N 1
ATOM 3155 C CA . ASP A 1 414 ? -11.594 7.613 24.594 1 87.75 414 ASP A CA 1
ATOM 3156 C C . ASP A 1 414 ? -13.055 7.801 24.984 1 87.75 414 ASP A C 1
ATOM 3158 O O . ASP A 1 414 ? -13.367 8.312 26.062 1 87.75 414 ASP A O 1
ATOM 3162 N N . MET A 1 415 ? -13.891 7.344 24.125 1 90.38 415 MET A N 1
ATOM 3163 C CA . MET A 1 415 ? -15.312 7.531 24.391 1 90.38 415 MET A CA 1
ATOM 3164 C C . MET A 1 415 ? -15.758 6.723 25.609 1 90.38 415 MET A C 1
ATOM 3166 O O . MET A 1 415 ? -15.281 5.605 25.812 1 90.38 415 MET A O 1
ATOM 3170 N N . ILE A 1 416 ? -16.609 7.395 26.359 1 91.81 416 ILE A N 1
ATOM 3171 C CA . ILE A 1 416 ? -17.125 6.75 27.562 1 91.81 416 ILE A CA 1
ATOM 3172 C C . ILE A 1 416 ? -18.578 6.34 27.344 1 91.81 416 ILE A C 1
ATOM 3174 O O . ILE A 1 416 ? -19.406 7.152 26.906 1 91.81 416 ILE A O 1
ATOM 3178 N N . LYS A 1 417 ? -18.875 5.039 27.594 1 88.88 417 LYS A N 1
ATOM 3179 C CA . LYS A 1 417 ? -20.25 4.57 27.516 1 88.88 417 LYS A CA 1
ATOM 3180 C C . LYS A 1 417 ? -20.859 4.426 28.906 1 88.88 417 LYS A C 1
ATOM 3182 O O . LYS A 1 417 ? -20.562 3.465 29.625 1 88.88 417 LYS A O 1
ATOM 3187 N N . VAL A 1 418 ? -21.703 5.418 29.281 1 89.75 418 VAL A N 1
ATOM 3188 C CA . VAL A 1 418 ? -22.391 5.406 30.562 1 89.75 418 VAL A CA 1
ATOM 3189 C C . VAL A 1 418 ? -23.844 4.953 30.375 1 89.75 418 VAL A C 1
ATOM 3191 O O . VAL A 1 418 ? -24.641 5.656 29.734 1 89.75 418 VAL A O 1
ATOM 3194 N N . SER A 1 419 ? -24.188 3.824 30.891 1 86.56 419 SER A N 1
ATOM 3195 C CA . SER A 1 419 ? -25.531 3.25 30.781 1 86.56 419 SER A CA 1
ATOM 3196 C C . SER A 1 419 ? -26 3.189 29.328 1 86.56 419 SER A C 1
ATOM 3198 O O . SER A 1 419 ? -27.109 3.609 29.016 1 86.56 419 SER A O 1
ATOM 3200 N N . GLY A 1 420 ? -25.109 2.801 28.469 1 84.44 420 GLY A N 1
ATOM 3201 C CA . GLY A 1 420 ? -25.422 2.561 27.062 1 84.44 420 GLY A CA 1
ATOM 3202 C C . GLY A 1 420 ? -25.328 3.811 26.219 1 84.44 420 GLY A C 1
ATOM 3203 O O . GLY A 1 420 ? -25.469 3.742 24.984 1 84.44 420 GLY A O 1
ATOM 3204 N N . GLN A 1 421 ? -25.047 4.965 26.844 1 86.88 421 GLN A N 1
ATOM 3205 C CA . GLN A 1 421 ? -24.969 6.223 26.109 1 86.88 421 GLN A CA 1
ATOM 3206 C C . GLN A 1 421 ? -23.531 6.738 26.047 1 86.88 421 GLN A C 1
ATOM 3208 O O . GLN A 1 421 ? -22.797 6.68 27.047 1 86.88 421 GLN A O 1
ATOM 3213 N N . TYR A 1 422 ? -23.234 7.238 24.875 1 89.19 422 TYR A N 1
ATOM 3214 C CA . TYR A 1 422 ? -21.891 7.793 24.734 1 89.19 422 TYR A CA 1
ATOM 3215 C C . TYR A 1 422 ? -21.781 9.133 25.453 1 89.19 422 TYR A C 1
ATOM 3217 O O . TYR A 1 422 ? -22.672 9.977 25.328 1 89.19 422 TYR A O 1
ATOM 3225 N N . VAL A 1 423 ? -20.703 9.227 26.188 1 91.31 423 VAL A N 1
ATOM 3226 C CA . VAL A 1 423 ? -20.312 10.5 26.766 1 91.31 423 VAL A CA 1
ATOM 3227 C C . VAL A 1 423 ? -18.984 10.953 26.156 1 91.31 423 VAL A C 1
ATOM 3229 O O . VAL A 1 423 ? -17.984 10.219 26.203 1 91.31 423 VAL A O 1
ATOM 3232 N N . SER A 1 424 ? -19.016 12.078 25.562 1 90.5 424 SER A N 1
ATOM 3233 C CA . SER A 1 424 ? -17.797 12.688 25.031 1 90.5 424 SER A CA 1
ATOM 3234 C C . SER A 1 424 ? -16.938 13.289 26.141 1 90.5 424 SER A C 1
ATOM 3236 O O . SER A 1 424 ? -17.344 14.266 26.781 1 90.5 424 SER A O 1
ATOM 3238 N N . PRO A 1 425 ? -15.758 12.758 26.281 1 91.69 425 PRO A N 1
ATOM 3239 C CA . PRO A 1 425 ? -14.883 13.383 27.281 1 91.69 425 PRO A CA 1
ATOM 3240 C C . PRO A 1 425 ? -14.586 14.852 26.969 1 91.69 425 PRO A C 1
ATOM 3242 O O . PRO A 1 425 ? -14.578 15.68 27.891 1 91.69 425 PRO A O 1
ATOM 3245 N N . VAL A 1 426 ? -14.461 15.125 25.734 1 87.31 426 VAL A N 1
ATOM 3246 C CA . VAL A 1 426 ? -14.109 16.469 25.281 1 87.31 426 VAL A CA 1
ATOM 3247 C C . VAL A 1 426 ? -15.242 17.438 25.625 1 87.31 426 VAL A C 1
ATOM 3249 O O . VAL A 1 426 ? -14.984 18.578 26.031 1 87.31 426 VAL A O 1
ATOM 3252 N N . GLU A 1 427 ? -16.438 17 25.5 1 87.81 427 GLU A N 1
ATOM 3253 C CA . GLU A 1 427 ? -17.594 17.828 25.844 1 87.81 427 GLU A CA 1
ATOM 3254 C C . GLU A 1 427 ? -17.578 18.203 27.328 1 87.81 427 GLU A C 1
ATOM 3256 O O . GLU A 1 427 ? -17.781 19.359 27.672 1 87.81 427 GLU A O 1
ATOM 3261 N N . VAL A 1 428 ? -17.281 17.266 28.109 1 92.19 428 VAL A N 1
ATOM 3262 C CA . VAL A 1 428 ? -17.25 17.484 29.562 1 92.19 428 VAL A CA 1
ATOM 3263 C C . VAL A 1 428 ? -16.062 18.375 29.922 1 92.19 428 VAL A C 1
ATOM 3265 O O . VAL A 1 428 ? -16.203 19.281 30.734 1 92.19 428 VAL A O 1
ATOM 3268 N N . GLU A 1 429 ? -15 18.125 29.297 1 91.44 429 GLU A N 1
ATOM 3269 C CA . GLU A 1 429 ? -13.797 18.922 29.547 1 91.44 429 GLU A CA 1
ATOM 3270 C C . GLU A 1 429 ? -14.008 20.375 29.172 1 91.44 429 GLU A C 1
ATOM 3272 O O . GLU A 1 429 ? -13.609 21.281 29.922 1 91.44 429 GLU A O 1
ATOM 3277 N N . ASN A 1 430 ? -14.664 20.531 28.062 1 85.75 430 ASN A N 1
ATOM 3278 C CA . ASN A 1 430 ? -14.93 21.891 27.594 1 85.75 430 ASN A CA 1
ATOM 3279 C C . ASN A 1 430 ? -15.797 22.672 28.578 1 85.75 430 ASN A C 1
ATOM 3281 O O . ASN A 1 430 ? -15.609 23.875 28.766 1 85.75 430 ASN A O 1
ATOM 3285 N N . VAL A 1 431 ? -16.719 22 29.219 1 90.31 431 VAL A N 1
ATOM 3286 C CA . VAL A 1 431 ? -17.562 22.625 30.219 1 90.31 431 VAL A CA 1
ATOM 3287 C C . VAL A 1 431 ? -16.75 22.891 31.484 1 90.31 431 VAL A C 1
ATOM 3289 O O . VAL A 1 431 ? -16.828 23.984 32.062 1 90.31 431 VAL A O 1
ATOM 3292 N N . LEU A 1 432 ? -15.945 21.984 31.844 1 92.88 432 LEU A N 1
ATOM 3293 C CA . LEU A 1 432 ? -15.141 22.109 33.062 1 92.88 432 LEU A CA 1
ATOM 3294 C C . LEU A 1 432 ? -14.188 23.297 32.969 1 92.88 432 LEU A C 1
ATOM 3296 O O . LEU A 1 432 ? -14.07 24.078 33.906 1 92.88 432 LEU A O 1
ATOM 3300 N N . VAL A 1 433 ? -13.617 23.484 31.844 1 88.5 433 VAL A N 1
ATOM 3301 C CA . VAL A 1 433 ? -12.57 24.5 31.688 1 88.5 433 VAL A CA 1
ATOM 3302 C C . VAL A 1 433 ? -13.195 25.891 31.656 1 88.5 433 VAL A C 1
ATOM 3304 O O . VAL A 1 433 ? -12.5 26.891 31.828 1 88.5 433 VAL A O 1
ATOM 3307 N N . GLN A 1 434 ? -14.477 25.938 31.453 1 86.94 434 GLN A N 1
ATOM 3308 C CA . GLN A 1 434 ? -15.18 27.219 31.484 1 86.94 434 GLN A CA 1
ATOM 3309 C C . GLN A 1 434 ? -15.352 27.703 32.938 1 86.94 434 GLN A C 1
ATOM 3311 O O . GLN A 1 434 ? -15.617 28.891 33.156 1 86.94 434 GLN A O 1
ATOM 3316 N N . HIS A 1 435 ? -15.258 26.812 33.844 1 92 435 HIS A N 1
ATOM 3317 C CA . HIS A 1 435 ? -15.328 27.203 35.25 1 92 435 HIS A CA 1
ATOM 3318 C C . HIS A 1 435 ? -14.078 27.969 35.656 1 92 435 HIS A C 1
ATOM 3320 O O . HIS A 1 435 ? -12.961 27.609 35.281 1 92 435 HIS A O 1
ATOM 3326 N N . GLU A 1 436 ? -14.195 28.953 36.438 1 91.62 436 GLU A N 1
ATOM 3327 C CA . GLU A 1 436 ? -13.125 29.891 36.812 1 91.62 436 GLU A CA 1
ATOM 3328 C C . GLU A 1 436 ? -12 29.156 37.562 1 91.62 436 GLU A C 1
ATOM 3330 O O . GLU A 1 436 ? -10.836 29.562 37.469 1 91.62 436 GLU A O 1
ATOM 3335 N N . ALA A 1 437 ? -12.305 28.062 38.188 1 93.94 437 ALA A N 1
ATOM 3336 C CA . ALA A 1 437 ? -11.344 27.375 39.031 1 93.94 437 ALA A CA 1
ATOM 3337 C C . ALA A 1 437 ? -10.469 26.438 38.188 1 93.94 437 ALA A C 1
ATOM 3339 O O . ALA A 1 437 ? -9.422 25.969 38.656 1 93.94 437 ALA A O 1
ATOM 3340 N N . VAL A 1 438 ? -10.867 26.109 37 1 94.25 438 VAL A N 1
ATOM 3341 C CA . VAL A 1 438 ? -10.25 25 36.281 1 94.25 438 VAL A CA 1
ATOM 3342 C C . VAL A 1 438 ? -9.258 25.531 35.25 1 94.25 438 VAL A C 1
ATOM 3344 O O . VAL A 1 438 ? -9.609 26.375 34.438 1 94.25 438 VAL A O 1
ATOM 3347 N N . LEU A 1 439 ? -8.039 25.078 35.406 1 88.31 439 LEU A N 1
ATOM 3348 C CA . LEU A 1 439 ? -7.004 25.391 34.406 1 88.31 439 LEU A CA 1
ATOM 3349 C C . LEU A 1 439 ? -7.047 24.391 33.25 1 88.31 439 LEU A C 1
ATOM 3351 O O . LEU A 1 439 ? -7.059 24.781 32.094 1 88.31 439 LEU A O 1
ATOM 3355 N N . GLU A 1 440 ? -7.012 23.109 33.5 1 89.62 440 GLU A N 1
ATOM 3356 C CA . GLU A 1 440 ? -7.117 22.016 32.531 1 89.62 440 GLU A CA 1
ATOM 3357 C C . GLU A 1 440 ? -7.938 20.859 33.094 1 89.62 440 GLU A C 1
ATOM 3359 O O . GLU A 1 440 ? -8.062 20.719 34.312 1 89.62 440 GLU A O 1
ATOM 3364 N N . ALA A 1 441 ? -8.508 20.172 32.312 1 93.38 441 ALA A N 1
ATOM 3365 C CA . ALA A 1 441 ? -9.273 19.016 32.75 1 93.38 441 ALA A CA 1
ATOM 3366 C C . ALA A 1 441 ? -9.18 17.875 31.734 1 93.38 441 ALA A C 1
ATOM 3368 O O . ALA A 1 441 ? -9.078 18.109 30.531 1 93.38 441 ALA A O 1
ATOM 3369 N N . ALA A 1 442 ? -9.094 16.688 32.188 1 93.94 442 ALA A N 1
ATOM 3370 C CA . ALA A 1 442 ? -9.195 15.469 31.375 1 93.94 442 ALA A CA 1
ATOM 3371 C C . ALA A 1 442 ? -10.242 14.523 31.969 1 93.94 442 ALA A C 1
ATOM 3373 O O . ALA A 1 442 ? -10.344 14.375 33.188 1 93.94 442 ALA A O 1
ATOM 3374 N N . VAL A 1 443 ? -11.039 13.984 31.156 1 95.06 443 VAL A N 1
ATOM 3375 C CA . VAL A 1 443 ? -12.133 13.133 31.609 1 95.06 443 VAL A CA 1
ATOM 3376 C C . VAL A 1 443 ? -11.953 11.719 31.047 1 95.06 443 VAL A C 1
ATOM 3378 O O . VAL A 1 443 ? -11.602 11.555 29.875 1 95.06 443 VAL A O 1
ATOM 3381 N N . ILE A 1 444 ? -12.055 10.734 31.859 1 95.19 444 ILE A N 1
ATOM 3382 C CA . ILE A 1 444 ? -11.984 9.336 31.438 1 95.19 444 ILE A CA 1
ATOM 3383 C C . ILE A 1 444 ? -13.156 8.562 32.031 1 95.19 444 ILE A C 1
ATOM 3385 O O . ILE A 1 444 ? -13.883 9.086 32.875 1 95.19 444 ILE A O 1
ATOM 3389 N N . GLY A 1 445 ? -13.375 7.352 31.531 1 93.75 445 GLY A N 1
ATOM 3390 C CA . GLY A 1 445 ? -14.32 6.422 32.125 1 93.75 445 GLY A CA 1
ATOM 3391 C C . GLY A 1 445 ? -13.664 5.465 33.094 1 93.75 445 GLY A C 1
ATOM 3392 O O . GLY A 1 445 ? -12.578 4.949 32.844 1 93.75 445 GLY A O 1
ATOM 3393 N N . VAL A 1 446 ? -14.266 5.32 34.25 1 93.44 446 VAL A N 1
ATOM 3394 C CA . VAL A 1 446 ? -13.781 4.363 35.219 1 93.44 446 VAL A CA 1
ATOM 3395 C C . VAL A 1 446 ? -14.945 3.516 35.75 1 93.44 446 VAL A C 1
ATOM 3397 O O . VAL A 1 446 ? -16.078 3.988 35.812 1 93.44 446 VAL A O 1
ATOM 3400 N N . PRO A 1 447 ? -14.578 2.25 36 1 90.56 447 PRO A N 1
ATOM 3401 C CA . PRO A 1 447 ? -15.641 1.43 36.562 1 90.56 447 PRO A CA 1
ATOM 3402 C C . PRO A 1 447 ? -15.984 1.84 38 1 90.56 447 PRO A C 1
ATOM 3404 O O . PRO A 1 447 ? -15.094 2.209 38.781 1 90.56 447 PRO A O 1
ATOM 3407 N N . ASP A 1 448 ? -17.25 1.781 38.344 1 87 448 ASP A N 1
ATOM 3408 C CA . ASP A 1 448 ? -17.656 1.993 39.719 1 87 448 ASP A CA 1
ATOM 3409 C C . ASP A 1 448 ? -17.672 0.676 40.5 1 87 448 ASP A C 1
ATOM 3411 O O . ASP A 1 448 ? -17.172 -0.342 40 1 87 448 ASP A O 1
ATOM 3415 N N . HIS A 1 449 ? -18.188 0.777 41.688 1 85.25 449 HIS A N 1
ATOM 3416 C CA . HIS A 1 449 ? -18.188 -0.385 42.562 1 85.25 449 HIS A CA 1
ATOM 3417 C C . HIS A 1 449 ? -19.016 -1.525 41.969 1 85.25 449 HIS A C 1
ATOM 3419 O O . HIS A 1 449 ? -18.734 -2.697 42.25 1 85.25 449 HIS A O 1
ATOM 3425 N N . ASP A 1 450 ? -19.953 -1.223 41.094 1 88.5 450 ASP A N 1
ATOM 3426 C CA . ASP A 1 450 ? -20.812 -2.223 40.5 1 88.5 450 ASP A CA 1
ATOM 3427 C C . ASP A 1 450 ? -20.312 -2.615 39.094 1 88.5 450 ASP A C 1
ATOM 3429 O O . ASP A 1 450 ? -20.984 -3.328 38.375 1 88.5 450 ASP A O 1
ATOM 3433 N N . GLY A 1 451 ? -19.172 -2.049 38.781 1 86.94 451 GLY A N 1
ATOM 3434 C CA . GLY A 1 451 ? -18.578 -2.373 37.469 1 86.94 451 GLY A CA 1
ATOM 3435 C C . GLY A 1 451 ? -19.141 -1.541 36.344 1 86.94 451 GLY A C 1
ATOM 3436 O O . GLY A 1 451 ? -18.797 -1.769 35.188 1 86.94 451 GLY A O 1
ATOM 3437 N N . LEU A 1 452 ? -20 -0.64 36.719 1 90.06 452 LEU A N 1
ATOM 3438 C CA . LEU A 1 452 ? -20.562 0.236 35.688 1 90.06 452 LEU A CA 1
ATOM 3439 C C . LEU A 1 452 ? -19.641 1.416 35.438 1 90.06 452 LEU A C 1
ATOM 3441 O O . LEU A 1 452 ? -19.062 1.992 36.344 1 90.06 452 LEU A O 1
ATOM 3445 N N . VAL A 1 453 ? -19.484 1.796 34.188 1 93.38 453 VAL A N 1
ATOM 3446 C CA . VAL A 1 453 ? -18.547 2.857 33.812 1 93.38 453 VAL A CA 1
ATOM 3447 C C . VAL A 1 453 ? -19.141 4.215 34.188 1 93.38 453 VAL A C 1
ATOM 3449 O O . VAL A 1 453 ? -20.312 4.48 33.938 1 93.38 453 VAL A O 1
ATOM 3452 N N . LYS A 1 454 ? -18.359 5.004 34.906 1 93.12 454 LYS A N 1
ATOM 3453 C CA . LYS A 1 454 ? -18.703 6.383 35.25 1 93.12 454 LYS A CA 1
ATOM 3454 C C . LYS A 1 454 ? -17.625 7.352 34.75 1 93.12 454 LYS A C 1
ATOM 3456 O O . LYS A 1 454 ? -16.484 6.941 34.5 1 93.12 454 LYS A O 1
ATOM 3461 N N . THR A 1 455 ? -18.047 8.609 34.656 1 95.56 455 THR A N 1
ATOM 3462 C CA . THR A 1 455 ? -17.109 9.641 34.25 1 95.56 455 THR A CA 1
ATOM 3463 C C . THR A 1 455 ? -16.266 10.125 35.406 1 95.56 455 THR A C 1
ATOM 3465 O O . THR A 1 455 ? -16.797 10.367 36.5 1 95.56 455 THR A O 1
ATOM 3468 N N . LYS A 1 456 ? -15.016 10.156 35.219 1 96.06 456 LYS A N 1
ATOM 3469 C CA . LYS A 1 456 ? -14.062 10.719 36.156 1 96.06 456 LYS A CA 1
ATOM 3470 C C . LYS A 1 456 ? -13.25 11.844 35.531 1 96.06 456 LYS A C 1
ATOM 3472 O O . LYS A 1 456 ? -12.82 11.742 34.375 1 96.06 456 LYS A O 1
ATOM 3477 N N . ALA A 1 457 ? -13.109 12.906 36.281 1 96.94 457 ALA A N 1
ATOM 3478 C CA . ALA A 1 457 ? -12.336 14.039 35.781 1 96.94 457 ALA A CA 1
ATOM 3479 C C . ALA A 1 457 ? -11.039 14.211 36.562 1 96.94 457 ALA A C 1
ATOM 3481 O O . ALA A 1 457 ? -11.023 14.062 37.781 1 96.94 457 ALA A O 1
ATOM 3482 N N . TYR A 1 458 ? -10 14.383 35.875 1 96.69 458 TYR A N 1
ATOM 3483 C CA . TYR A 1 458 ? -8.75 14.914 36.438 1 96.69 458 TYR A CA 1
ATOM 3484 C C . TYR A 1 458 ? -8.641 16.406 36.156 1 96.69 458 TYR A C 1
ATOM 3486 O O . TYR A 1 458 ? -8.703 16.859 35 1 96.69 458 TYR A O 1
ATOM 3494 N N . VAL A 1 459 ? -8.469 17.172 37.25 1 96.12 459 VAL A N 1
ATOM 3495 C CA . VAL A 1 459 ? -8.586 18.625 37.094 1 96.12 459 VAL A CA 1
ATOM 3496 C C . VAL A 1 459 ? -7.328 19.297 37.656 1 96.12 459 VAL A C 1
ATOM 3498 O O . VAL A 1 459 ? -6.871 18.969 38.75 1 96.12 459 VAL A O 1
ATOM 3501 N N . VAL A 1 460 ? -6.75 20.109 36.844 1 94.25 460 VAL A N 1
ATOM 3502 C CA . VAL A 1 460 ? -5.73 21.047 37.312 1 94.25 460 VAL A CA 1
ATOM 3503 C C . VAL A 1 460 ? -6.375 22.391 37.625 1 94.25 460 VAL A C 1
ATOM 3505 O O . VAL A 1 460 ? -7.016 23 36.781 1 94.25 460 VAL A O 1
ATOM 3508 N N . LEU A 1 461 ? -6.176 22.812 38.844 1 95 461 LEU A N 1
ATOM 3509 C CA . LEU A 1 461 ? -6.832 24.031 39.312 1 95 461 LEU A CA 1
ATOM 3510 C C . LEU A 1 461 ? -5.969 25.266 39.031 1 95 461 LEU A C 1
ATOM 3512 O O . LEU A 1 461 ? -4.738 25.156 39 1 95 461 LEU A O 1
ATOM 3516 N N . ARG A 1 462 ? -6.68 26.312 38.75 1 91.62 462 ARG A N 1
ATOM 3517 C CA . ARG A 1 462 ? -5.984 27.594 38.656 1 91.62 462 ARG A CA 1
ATOM 3518 C C . ARG A 1 462 ? -5.445 28.016 40.031 1 91.62 462 ARG A C 1
ATOM 3520 O O . ARG A 1 462 ? -5.945 27.562 41.062 1 91.62 462 ARG A O 1
ATOM 3527 N N . PRO A 1 463 ? -4.379 28.859 40 1 89.38 463 PRO A N 1
ATOM 3528 C CA . PRO A 1 463 ? -3.889 29.359 41.312 1 89.38 463 PRO A CA 1
ATOM 3529 C C . PRO A 1 463 ? -4.977 30.047 42.125 1 89.38 463 PRO A C 1
ATOM 3531 O O . PRO A 1 463 ? -5.793 30.797 41.562 1 89.38 463 PRO A O 1
ATOM 3534 N N . GLY A 1 464 ? -5.047 29.734 43.406 1 91.62 464 GLY A N 1
ATOM 3535 C CA . GLY A 1 464 ? -6 30.391 44.281 1 91.62 464 GLY A CA 1
ATOM 3536 C C . GLY A 1 464 ? -7.168 29.5 44.656 1 91.62 464 GLY A C 1
ATOM 3537 O O . GLY A 1 464 ? -7.918 29.812 45.594 1 91.62 464 GLY A O 1
ATOM 3538 N N . TYR A 1 465 ? -7.316 28.438 43.906 1 93.5 465 TYR A N 1
ATOM 3539 C CA . TYR A 1 465 ? -8.391 27.5 44.219 1 93.5 465 TYR A CA 1
ATOM 3540 C C . TYR A 1 465 ? -7.848 26.25 44.938 1 93.5 465 TYR A C 1
ATOM 3542 O O . TYR A 1 465 ? -6.762 25.766 44.594 1 93.5 465 TYR A O 1
ATOM 3550 N N . ALA A 1 466 ? -8.578 25.766 45.938 1 93.44 466 ALA A N 1
ATOM 3551 C CA . ALA A 1 466 ? -8.133 24.625 46.719 1 93.44 466 ALA A CA 1
ATOM 3552 C C . ALA A 1 466 ? -8.719 23.312 46.188 1 93.44 466 ALA A C 1
ATOM 3554 O O . ALA A 1 466 ? -9.906 23.266 45.844 1 93.44 466 ALA A O 1
ATOM 3555 N N . PRO A 1 467 ? -7.883 22.359 46.031 1 94.38 467 PRO A N 1
ATOM 3556 C CA . PRO A 1 467 ? -8.359 21.047 45.625 1 94.38 467 PRO A CA 1
ATOM 3557 C C . PRO A 1 467 ? -9.109 20.312 46.719 1 94.38 467 PRO A C 1
ATOM 3559 O O . PRO A 1 467 ? -8.578 19.359 47.312 1 94.38 467 PRO A O 1
ATOM 3562 N N . ASP A 1 468 ? -10.273 20.672 47.031 1 93.12 468 ASP A N 1
ATOM 3563 C CA . ASP A 1 468 ? -11.039 20.062 48.094 1 93.12 468 ASP A CA 1
ATOM 3564 C C . ASP A 1 468 ? -12.438 19.656 47.625 1 93.12 468 ASP A C 1
ATOM 3566 O O . ASP A 1 468 ? -12.758 19.797 46.438 1 93.12 468 ASP A O 1
ATOM 3570 N N . ALA A 1 469 ? -13.18 19.094 48.531 1 93.25 469 ALA A N 1
ATOM 3571 C CA . ALA A 1 469 ? -14.484 18.516 48.188 1 93.25 469 ALA A CA 1
ATOM 3572 C C . ALA A 1 469 ? -15.461 19.594 47.75 1 93.25 469 ALA A C 1
ATOM 3574 O O . ALA A 1 469 ? -16.312 19.344 46.906 1 93.25 469 ALA A O 1
ATOM 3575 N N . ASN A 1 470 ? -15.273 20.75 48.312 1 94.19 470 ASN A N 1
ATOM 3576 C CA . ASN A 1 470 ? -16.172 21.828 47.938 1 94.19 470 ASN A CA 1
ATOM 3577 C C . ASN A 1 470 ? -15.961 22.25 46.469 1 94.19 470 ASN A C 1
ATOM 3579 O O . ASN A 1 470 ? -16.922 22.438 45.719 1 94.19 470 ASN A O 1
ATOM 3583 N N . THR A 1 471 ? -14.695 22.391 46.125 1 95.62 471 THR A N 1
ATOM 3584 C CA . THR A 1 471 ? -14.375 22.719 44.75 1 95.62 471 THR A CA 1
ATOM 3585 C C . THR A 1 471 ? -14.891 21.625 43.812 1 95.62 471 THR A C 1
ATOM 3587 O O . THR A 1 471 ? -15.461 21.922 42.75 1 95.62 471 THR A O 1
ATOM 3590 N N . GLY A 1 472 ? -14.734 20.422 44.156 1 96.56 472 GLY A N 1
ATOM 3591 C CA . GLY A 1 472 ? -15.234 19.312 43.375 1 96.56 472 GLY A CA 1
ATOM 3592 C C . GLY A 1 472 ? -16.734 19.344 43.188 1 96.56 472 GLY A C 1
ATOM 3593 O O . GLY A 1 472 ? -17.234 19.156 42.094 1 96.56 472 GLY A O 1
ATOM 3594 N N . ALA A 1 473 ? -17.391 19.562 44.281 1 95.94 473 ALA A N 1
ATOM 3595 C CA . ALA A 1 473 ? -18.859 19.625 44.219 1 95.94 473 ALA A CA 1
ATOM 3596 C C . ALA A 1 473 ? -19.328 20.781 43.344 1 95.94 473 ALA A C 1
ATOM 3598 O O . ALA A 1 473 ? -20.312 20.656 42.625 1 95.94 473 ALA A O 1
ATOM 3599 N N . ASP A 1 474 ? -18.641 21.859 43.438 1 95.94 474 ASP A N 1
ATOM 3600 C CA . ASP A 1 474 ? -18.953 23 42.594 1 95.94 474 ASP A CA 1
ATOM 3601 C C . ASP A 1 474 ? -18.781 22.672 41.125 1 95.94 474 ASP A C 1
ATOM 3603 O O . ASP A 1 474 ? -19.594 23.078 40.281 1 95.94 474 ASP A O 1
ATOM 3607 N N . LEU A 1 475 ? -17.719 21.984 40.844 1 96.94 475 LEU A N 1
ATOM 3608 C CA . LEU A 1 475 ? -17.453 21.594 39.469 1 96.94 475 LEU A CA 1
ATOM 3609 C C . LEU A 1 475 ? -18.516 20.625 38.969 1 96.94 475 LEU A C 1
ATOM 3611 O O . LEU A 1 475 ? -18.969 20.734 37.812 1 96.94 475 LEU A O 1
ATOM 3615 N N . GLN A 1 476 ? -18.906 19.719 39.75 1 96.88 476 GLN A N 1
ATOM 3616 C CA . GLN A 1 476 ? -19.953 18.781 39.375 1 96.88 476 GLN A CA 1
ATOM 3617 C C . GLN A 1 476 ? -21.266 19.5 39.125 1 96.88 476 GLN A C 1
ATOM 3619 O O . GLN A 1 476 ? -21.953 19.219 38.125 1 96.88 476 GLN A O 1
ATOM 3624 N N . ARG A 1 477 ? -21.641 20.406 40.031 1 95.56 477 ARG A N 1
ATOM 3625 C CA . ARG A 1 477 ? -22.844 21.188 39.844 1 95.56 477 ARG A CA 1
ATOM 3626 C C . ARG A 1 477 ? -22.781 22.016 38.562 1 95.56 477 ARG A C 1
ATOM 3628 O O . ARG A 1 477 ? -23.781 22.109 37.844 1 95.56 477 ARG A O 1
ATOM 3635 N N . TYR A 1 478 ? -21.641 22.578 38.344 1 95.75 478 TYR A N 1
ATOM 3636 C CA . TYR A 1 478 ? -21.453 23.391 37.156 1 95.75 478 TYR A CA 1
ATOM 3637 C C . TYR A 1 478 ? -21.688 22.562 35.906 1 95.75 478 TYR A C 1
ATOM 3639 O O . TYR A 1 478 ? -22.375 23.016 34.969 1 95.75 478 TYR A O 1
ATOM 3647 N N . VAL A 1 479 ? -21.094 21.359 35.844 1 95.75 479 VAL A N 1
ATOM 3648 C CA . VAL A 1 479 ? -21.25 20.5 34.656 1 95.75 479 VAL A CA 1
ATOM 3649 C C . VAL A 1 479 ? -22.719 20.094 34.531 1 95.75 479 VAL A C 1
ATOM 3651 O O . VAL A 1 479 ? -23.25 20.062 33.406 1 95.75 479 VAL A O 1
ATOM 3654 N N . LYS A 1 480 ? -23.453 19.906 35.594 1 94.62 480 LYS A N 1
ATOM 3655 C CA . LYS A 1 480 ? -24.859 19.5 35.562 1 94.62 480 LYS A CA 1
ATOM 3656 C C . LYS A 1 480 ? -25.734 20.625 35.031 1 94.62 480 LYS A C 1
ATOM 3658 O O . LYS A 1 480 ? -26.797 20.375 34.438 1 94.62 480 LYS A O 1
ATOM 3663 N N . GLN A 1 481 ? -25.281 21.797 35.156 1 95.12 481 GLN A N 1
ATOM 3664 C CA . GLN A 1 481 ? -26.031 22.953 34.688 1 95.12 481 GLN A CA 1
ATOM 3665 C C . GLN A 1 481 ? -25.891 23.125 33.188 1 95.12 481 GLN A C 1
ATOM 3667 O O . GLN A 1 481 ? -26.719 23.781 32.531 1 95.12 481 GLN A O 1
ATOM 3672 N N . HIS A 1 482 ? -24.906 22.516 32.656 1 93.44 482 HIS A N 1
ATOM 3673 C CA . HIS A 1 482 ? -24.594 22.797 31.266 1 93.44 482 HIS A CA 1
ATOM 3674 C C . HIS A 1 482 ? -24.75 21.562 30.406 1 93.44 482 HIS A C 1
ATOM 3676 O O . HIS A 1 482 ? -24.844 21.672 29.172 1 93.44 482 HIS A O 1
ATOM 3682 N N . LEU A 1 483 ? -24.703 20.406 31 1 93.69 483 LEU A N 1
ATOM 3683 C CA . LEU A 1 483 ? -24.828 19.156 30.266 1 93.69 483 LEU A CA 1
ATOM 3684 C C . LEU A 1 483 ? -25.891 18.25 30.891 1 93.69 483 LEU A C 1
ATOM 3686 O O . LEU A 1 483 ? -26.344 18.516 32 1 93.69 483 LEU A O 1
ATOM 3690 N N . ALA A 1 484 ? -26.266 17.234 30.109 1 91.38 484 ALA A N 1
ATOM 3691 C CA . ALA A 1 484 ? -27.188 16.25 30.656 1 91.38 484 ALA A CA 1
ATOM 3692 C C . ALA A 1 484 ? -26.625 15.594 31.922 1 91.38 484 ALA A C 1
ATOM 3694 O O . ALA A 1 484 ? -25.422 15.336 32 1 91.38 484 ALA A O 1
ATOM 3695 N N . PRO A 1 485 ? -27.438 15.312 32.844 1 89.56 485 PRO A N 1
ATOM 3696 C CA . PRO A 1 485 ? -27.016 14.852 34.156 1 89.56 485 PRO A CA 1
ATOM 3697 C C . PRO A 1 485 ? -26.156 13.594 34.094 1 89.56 485 PRO A C 1
ATOM 3699 O O . PRO A 1 485 ? -25.297 13.375 34.969 1 89.56 485 PRO A O 1
ATOM 3702 N N . PHE A 1 486 ? -26.328 12.758 33.219 1 90.56 486 PHE A N 1
ATOM 3703 C CA . PHE A 1 486 ? -25.578 11.508 33.188 1 90.56 486 PHE A CA 1
ATOM 3704 C C . PHE A 1 486 ? -24.141 11.734 32.719 1 90.56 486 PHE A C 1
ATOM 3706 O O . PHE A 1 486 ? -23.297 10.852 32.844 1 90.56 486 PHE A O 1
ATOM 3713 N N . LYS A 1 487 ? -23.781 12.945 32.25 1 93.38 487 LYS A N 1
ATOM 3714 C CA . LYS A 1 487 ? -22.469 13.227 31.656 1 93.38 487 LYS A CA 1
ATOM 3715 C C . LYS A 1 487 ? -21.5 13.758 32.719 1 93.38 487 LYS A C 1
ATOM 3717 O O . LYS A 1 487 ? -20.281 13.766 32.469 1 93.38 487 LYS A O 1
ATOM 3722 N N . TYR A 1 488 ? -22.016 14.266 33.844 1 94.56 488 TYR A N 1
ATOM 3723 C CA . TYR A 1 488 ? -21.125 14.938 34.781 1 94.56 488 TYR A CA 1
ATOM 3724 C C . TYR A 1 488 ? -20.156 13.961 35.406 1 94.56 488 TYR A C 1
ATOM 3726 O O . TYR A 1 488 ? -20.453 12.773 35.562 1 94.56 488 TYR A O 1
ATOM 3734 N N . PRO A 1 489 ? -18.938 14.398 35.812 1 96.25 489 PRO A N 1
ATOM 3735 C CA . PRO A 1 489 ? -17.984 13.5 36.469 1 96.25 489 PRO A CA 1
ATOM 3736 C C . PRO A 1 489 ? -18.438 13.102 37.875 1 96.25 489 PRO A C 1
ATOM 3738 O O . PRO A 1 489 ? -18.578 13.961 38.75 1 96.25 489 PRO A O 1
ATOM 3741 N N . ARG A 1 490 ? -18.516 11.82 38.031 1 94.38 490 ARG A N 1
ATOM 3742 C CA . ARG A 1 490 ? -18.906 11.312 39.344 1 94.38 490 ARG A CA 1
ATOM 3743 C C . ARG A 1 490 ? -17.75 11.445 40.344 1 94.38 490 ARG A C 1
ATOM 3745 O O . ARG A 1 490 ? -17.969 11.508 41.531 1 94.38 490 ARG A O 1
ATOM 3752 N N . GLN A 1 491 ? -16.625 11.375 39.75 1 94.56 491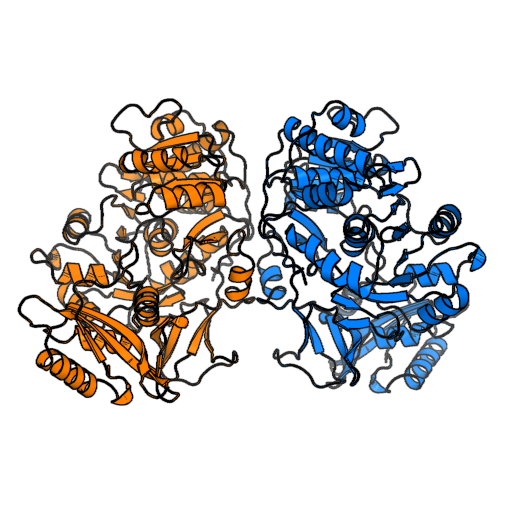 GLN A N 1
ATOM 3753 C CA . GLN A 1 491 ? -15.406 11.547 40.531 1 94.56 491 GLN A CA 1
ATOM 3754 C C . GLN A 1 491 ? -14.523 12.641 39.938 1 94.56 491 GLN A C 1
ATOM 3756 O O . GLN A 1 491 ? -14.453 12.805 38.719 1 94.56 491 GLN A O 1
ATOM 3761 N N . ILE A 1 492 ? -13.922 13.414 40.844 1 96.56 492 ILE A N 1
ATOM 3762 C CA . ILE A 1 492 ? -12.977 14.445 40.406 1 96.56 492 ILE A CA 1
ATOM 3763 C C . ILE A 1 492 ? -11.664 14.281 41.188 1 96.56 492 ILE A C 1
ATOM 3765 O O . ILE A 1 492 ? -11.648 14.266 42.406 1 96.56 492 ILE A O 1
ATOM 3769 N N . ASP A 1 493 ? -10.641 14.055 40.469 1 95.94 493 ASP A N 1
ATOM 3770 C CA . ASP A 1 493 ? -9.289 14.016 41.031 1 95.94 493 ASP A CA 1
ATOM 3771 C C . ASP A 1 493 ? -8.492 15.258 40.656 1 95.94 493 ASP A C 1
ATOM 3773 O O . ASP A 1 493 ? -8.336 15.547 39.469 1 95.94 493 ASP A O 1
ATOM 3777 N N . PHE A 1 494 ? -8.023 15.969 41.656 1 96.56 494 PHE A N 1
ATOM 3778 C CA . PHE A 1 494 ? -7.195 17.141 41.375 1 96.56 494 PHE A CA 1
ATOM 3779 C C . PHE A 1 494 ? -5.734 16.734 41.219 1 96.56 494 PHE A C 1
ATOM 3781 O O . PHE A 1 494 ? -5.207 15.938 41.969 1 96.56 494 PHE A O 1
ATOM 3788 N N . THR A 1 495 ? -5.148 17.141 40.156 1 94.88 495 THR A N 1
ATOM 3789 C CA . THR A 1 495 ? -3.752 16.844 39.875 1 94.88 495 THR A CA 1
ATOM 3790 C C . THR A 1 495 ? -2.996 18.125 39.5 1 94.88 495 THR A C 1
ATOM 3792 O O . THR A 1 495 ? -3.604 19.125 39.156 1 94.88 495 THR A O 1
ATOM 3795 N N . ASP A 1 496 ? -1.682 18.078 39.719 1 92.81 496 ASP A N 1
ATOM 3796 C CA . ASP A 1 496 ? -0.859 19.234 39.406 1 92.81 496 ASP A CA 1
ATOM 3797 C C . ASP A 1 496 ? -0.674 19.406 37.906 1 92.81 496 ASP A C 1
ATOM 3799 O O . ASP A 1 496 ? -0.537 20.516 37.406 1 92.81 496 ASP A O 1
ATOM 3803 N N . GLU A 1 497 ? -0.6 18.297 37.219 1 91.12 497 GLU A N 1
ATOM 3804 C CA . GLU A 1 497 ? -0.423 18.312 35.75 1 91.12 497 GLU A CA 1
ATOM 3805 C C . GLU A 1 497 ? -1.119 17.125 35.125 1 91.12 497 GLU A C 1
ATOM 3807 O O . GLU A 1 497 ? -1.391 16.109 35.781 1 91.12 497 GLU A O 1
ATOM 3812 N N . LEU A 1 498 ? -1.465 17.281 33.844 1 92.44 498 LEU A N 1
ATOM 3813 C CA . LEU A 1 498 ? -2.016 16.203 33.062 1 92.44 498 LEU A CA 1
ATOM 3814 C C . LEU A 1 498 ? -0.97 15.648 32.094 1 92.44 498 LEU A C 1
ATOM 3816 O O . LEU A 1 498 ? -0.129 16.406 31.578 1 92.44 498 LEU A O 1
ATOM 3820 N N . PRO A 1 499 ? -0.957 14.336 31.844 1 88.56 499 PRO A N 1
ATOM 3821 C CA . PRO A 1 499 ? -0.037 13.781 30.844 1 88.56 499 PRO A CA 1
ATOM 3822 C C . PRO A 1 499 ? -0.314 14.305 29.438 1 88.56 499 PRO A C 1
ATOM 3824 O O . PRO A 1 499 ? -1.461 14.281 28.984 1 88.56 499 PRO A O 1
ATOM 3827 N N . LYS A 1 500 ? 0.761 14.773 28.703 1 82.31 500 LYS A N 1
ATOM 3828 C CA . LYS A 1 500 ? 0.617 15.344 27.359 1 82.31 500 LYS A CA 1
ATOM 3829 C C . LYS A 1 500 ? 1.688 14.812 26.422 1 82.31 500 LYS A C 1
ATOM 3831 O O . LYS A 1 500 ? 2.746 14.359 26.859 1 82.31 500 LYS A O 1
ATOM 3836 N N . THR A 1 501 ? 1.296 14.766 25.172 1 72.81 501 THR A N 1
ATOM 3837 C CA . THR A 1 501 ? 2.301 14.523 24.141 1 72.81 501 THR A CA 1
ATOM 3838 C C . THR A 1 501 ? 3.27 15.703 24.047 1 72.81 501 THR A C 1
ATOM 3840 O O . THR A 1 501 ? 3.084 16.719 24.703 1 72.81 501 THR A O 1
ATOM 3843 N N . ALA A 1 502 ? 4.23 15.492 23.141 1 64.81 502 ALA A N 1
ATOM 3844 C CA . ALA A 1 502 ? 5.215 16.547 22.906 1 64.81 502 ALA A CA 1
ATOM 3845 C C . ALA A 1 502 ? 4.559 17.781 22.312 1 64.81 502 ALA A C 1
ATOM 3847 O O . ALA A 1 502 ? 5.039 18.906 22.5 1 64.81 502 ALA A O 1
ATOM 3848 N N . THR A 1 503 ? 3.402 17.562 21.719 1 64.5 503 THR A N 1
ATOM 3849 C CA . THR A 1 503 ? 2.73 18.688 21.062 1 64.5 503 THR A CA 1
ATOM 3850 C C . THR A 1 503 ? 1.651 19.266 21.969 1 64.5 503 THR A C 1
ATOM 3852 O O . THR A 1 503 ? 0.92 20.172 21.562 1 64.5 503 THR A O 1
ATOM 3855 N N . GLY A 1 504 ? 1.557 18.703 23.219 1 67.75 504 GLY A N 1
ATOM 3856 C CA . GLY A 1 504 ? 0.663 19.312 24.203 1 67.75 504 GLY A CA 1
ATOM 3857 C C . GLY A 1 504 ? -0.695 18.641 24.266 1 67.75 504 GLY A C 1
ATOM 3858 O O . GLY A 1 504 ? -1.57 19.062 25.016 1 67.75 504 GLY A O 1
ATOM 3859 N N . LYS A 1 505 ? -0.842 17.531 23.422 1 73.31 505 LYS A N 1
ATOM 3860 C CA . LYS A 1 505 ? -2.123 16.828 23.438 1 73.31 505 LYS A CA 1
ATOM 3861 C C . LYS A 1 505 ? -2.254 15.945 24.672 1 73.31 505 LYS A C 1
ATOM 3863 O O . LYS A 1 505 ? -1.302 15.266 25.047 1 73.31 505 LYS A O 1
ATOM 3868 N N . ILE A 1 506 ? -3.406 16.094 25.375 1 80.5 506 ILE A N 1
ATOM 3869 C CA . ILE A 1 506 ? -3.646 15.289 26.562 1 80.5 506 ILE A CA 1
ATOM 3870 C C . ILE A 1 506 ? -3.641 13.805 26.203 1 80.5 506 ILE A C 1
ATOM 3872 O O . ILE A 1 506 ? -4.266 13.398 25.219 1 80.5 506 ILE A O 1
ATOM 3876 N N . GLN A 1 507 ? -2.869 13.023 26.922 1 82.69 507 GLN A N 1
ATOM 3877 C CA . GLN A 1 507 ? -2.811 11.578 26.75 1 82.69 507 GLN A CA 1
ATOM 3878 C C . GLN A 1 507 ? -3.725 10.859 27.734 1 82.69 507 GLN A C 1
ATOM 3880 O O . GLN A 1 507 ? -3.264 10.367 28.766 1 82.69 507 GLN A O 1
ATOM 3885 N N . ARG A 1 508 ? -4.926 10.617 27.469 1 87.88 508 ARG A N 1
ATOM 3886 C CA . ARG A 1 508 ? -5.941 10.047 28.344 1 87.88 508 ARG A CA 1
ATOM 3887 C C . ARG A 1 508 ? -5.633 8.586 28.656 1 87.88 508 ARG A C 1
ATOM 3889 O O . ARG A 1 508 ? -5.953 8.109 29.75 1 87.88 508 ARG A O 1
ATOM 3896 N N . PHE A 1 509 ? -4.941 7.926 27.641 1 85.06 509 PHE A N 1
ATOM 3897 C CA . PHE A 1 509 ? -4.641 6.52 27.891 1 85.06 509 PHE A CA 1
ATOM 3898 C C . PHE A 1 509 ? -3.744 6.355 29.109 1 85.06 509 PHE A C 1
ATOM 3900 O O . PHE A 1 509 ? -3.848 5.363 29.828 1 85.06 509 PHE A O 1
ATOM 3907 N N . ARG A 1 510 ? -2.896 7.312 29.344 1 86.75 510 ARG A N 1
ATOM 3908 C CA . ARG A 1 510 ? -2.023 7.258 30.516 1 86.75 510 ARG A CA 1
ATOM 3909 C C . ARG A 1 510 ? -2.822 7.406 31.812 1 86.75 510 ARG A C 1
ATOM 3911 O O . ARG A 1 510 ? -2.48 6.805 32.812 1 86.75 510 ARG A O 1
ATOM 3918 N N . LEU A 1 511 ? -3.9 8.18 31.797 1 90.75 511 LEU A N 1
ATOM 3919 C CA . LEU A 1 511 ? -4.777 8.336 32.938 1 90.75 511 LEU A CA 1
ATOM 3920 C C . LEU A 1 511 ? -5.543 7.051 33.219 1 90.75 511 LEU A C 1
ATOM 3922 O O . LEU A 1 511 ? -5.715 6.664 34.375 1 90.75 511 LEU A O 1
ATOM 3926 N N . ARG A 1 512 ? -5.926 6.367 32.125 1 89.12 512 ARG A N 1
ATOM 3927 C CA . ARG A 1 512 ? -6.609 5.086 32.281 1 89.12 512 ARG A CA 1
ATOM 3928 C C . ARG A 1 512 ? -5.676 4.035 32.875 1 89.12 512 ARG A C 1
ATOM 3930 O O . ARG A 1 512 ? -6.098 3.213 33.688 1 89.12 512 ARG A O 1
ATOM 3937 N N . GLN A 1 513 ? -4.395 4.141 32.438 1 86.69 513 GLN A N 1
ATOM 3938 C CA . GLN A 1 513 ? -3.406 3.205 32.969 1 86.69 513 GLN A CA 1
ATOM 3939 C C . GLN A 1 513 ? -3.178 3.426 34.438 1 86.69 513 GLN A C 1
ATOM 3941 O O . GLN A 1 513 ? -2.953 2.471 35.188 1 86.69 513 GLN A O 1
ATOM 3946 N N . LEU A 1 514 ? -3.273 4.645 34.875 1 83.69 514 LEU A N 1
ATOM 3947 C CA . LEU A 1 514 ? -3.109 4.984 36.281 1 83.69 514 LEU A CA 1
ATOM 3948 C C . LEU A 1 514 ? -4.242 4.402 37.094 1 83.69 514 LEU A C 1
ATOM 3950 O O . LEU A 1 514 ? -4.051 4.078 38.281 1 83.69 514 LEU A O 1
ATOM 3954 N N . GLU A 1 515 ? -5.387 4.277 36.562 1 85.62 515 GLU A N 1
ATOM 3955 C CA . GLU A 1 515 ? -6.539 3.727 37.281 1 85.62 515 GLU A CA 1
ATOM 3956 C C . GLU A 1 515 ? -6.422 2.213 37.438 1 85.62 515 GLU A C 1
ATOM 3958 O O . GLU A 1 515 ? -6.965 1.636 38.375 1 85.62 515 GLU A O 1
ATOM 3963 N N . GLN A 1 516 ? -5.812 1.568 36.438 1 75.12 516 GLN A N 1
ATOM 3964 C CA . GLN A 1 516 ? -5.664 0.118 36.5 1 75.12 516 GLN A CA 1
ATOM 3965 C C . GLN A 1 516 ? -4.641 -0.294 37.531 1 75.12 516 GLN A C 1
ATOM 3967 O O . GLN A 1 516 ? -4.727 -1.386 38.094 1 75.12 516 GLN A O 1
ATOM 3972 N N . VAL A 1 517 ? -3.688 0.48 37.875 1 63.75 517 VAL A N 1
ATOM 3973 C CA . VAL A 1 517 ? -2.617 0.129 38.781 1 63.75 517 VAL A CA 1
ATOM 3974 C C . VAL A 1 517 ? -3.053 0.437 40.219 1 63.75 517 VAL A C 1
ATOM 3976 O O . VAL A 1 517 ? -2.477 -0.084 41.188 1 63.75 517 VAL A O 1
ATOM 3979 N N . THR A 1 518 ? -3.705 1.379 40.562 1 45.38 518 THR A N 1
ATOM 3980 C CA . THR A 1 518 ? -4.074 1.673 41.938 1 45.38 518 THR A CA 1
ATOM 3981 C C . THR A 1 518 ? -4.961 0.571 42.5 1 45.38 518 THR A C 1
ATOM 3983 O O . THR A 1 518 ? -6.055 0.32 42 1 45.38 518 THR A O 1
ATOM 3986 N N . PRO A 1 519 ? -4.484 -0.141 43.531 1 45.06 519 PRO A N 1
ATOM 3987 C CA . PRO A 1 519 ? -5.242 -1.162 44.25 1 45.06 519 PRO A CA 1
ATOM 3988 C C . PRO A 1 519 ? -6.504 -0.606 44.906 1 45.06 519 PRO A C 1
ATOM 3990 O O . PRO A 1 519 ? -6.539 0.562 45.312 1 45.06 519 PRO A O 1
ATOM 3993 N N . MET B 1 1 ? -1.29 -22.359 16 1 47.72 1 MET B N 1
ATOM 3994 C CA . MET B 1 1 ? -0.677 -21.906 14.758 1 47.72 1 MET B CA 1
ATOM 3995 C C . MET B 1 1 ? 0.442 -20.906 15.023 1 47.72 1 MET B C 1
ATOM 3997 O O . MET B 1 1 ? 0.283 -20 15.844 1 47.72 1 MET B O 1
ATOM 4001 N N . ASN B 1 2 ? 1.666 -21.156 14.719 1 69 2 ASN B N 1
ATOM 4002 C CA . ASN B 1 2 ? 2.793 -20.266 14.992 1 69 2 ASN B CA 1
ATOM 4003 C C . ASN B 1 2 ? 2.59 -18.891 14.367 1 69 2 ASN B C 1
ATOM 4005 O O . ASN B 1 2 ? 1.969 -18.766 13.312 1 69 2 ASN B O 1
ATOM 4009 N N . ALA B 1 3 ? 2.756 -17.922 15.148 1 88.38 3 ALA B N 1
ATOM 4010 C CA . ALA B 1 3 ? 2.674 -16.547 14.68 1 88.38 3 ALA B CA 1
ATOM 4011 C C . ALA B 1 3 ? 3.84 -16.219 13.75 1 88.38 3 ALA B C 1
ATOM 4013 O O . ALA B 1 3 ? 4.961 -16.672 13.961 1 88.38 3 ALA B O 1
ATOM 4014 N N . CYS B 1 4 ? 3.559 -15.711 12.547 1 95 4 CYS B N 1
ATOM 4015 C CA . CYS B 1 4 ? 4.613 -15.234 11.656 1 95 4 CYS B CA 1
ATOM 4016 C C . CYS B 1 4 ? 5.57 -14.305 12.398 1 95 4 CYS B C 1
ATOM 4018 O O . CYS B 1 4 ? 5.141 -13.359 13.062 1 95 4 CYS B O 1
ATOM 4020 N N . PRO B 1 5 ? 6.844 -14.609 12.383 1 95.88 5 PRO B N 1
ATOM 4021 C CA . PRO B 1 5 ? 7.785 -13.734 13.094 1 95.88 5 PRO B CA 1
ATOM 4022 C C . PRO B 1 5 ? 7.773 -12.305 12.562 1 95.88 5 PRO B C 1
ATOM 4024 O O . PRO B 1 5 ? 7.652 -12.094 11.352 1 95.88 5 PRO B O 1
ATOM 4027 N N . ALA B 1 6 ? 7.902 -11.375 13.5 1 94.88 6 ALA B N 1
ATOM 4028 C CA . ALA B 1 6 ? 7.934 -9.969 13.102 1 94.88 6 ALA B CA 1
ATOM 4029 C C . ALA B 1 6 ? 9.156 -9.664 12.242 1 94.88 6 ALA B C 1
ATOM 4031 O O . ALA B 1 6 ? 9.055 -8.977 11.227 1 94.88 6 ALA B O 1
ATOM 4032 N N . GLU B 1 7 ? 10.391 -10.133 12.734 1 96.75 7 GLU B N 1
ATOM 4033 C CA . GLU B 1 7 ? 11.594 -10.086 11.914 1 96.75 7 GLU B CA 1
ATOM 4034 C C . GLU B 1 7 ? 11.734 -11.336 11.055 1 96.75 7 GLU B C 1
ATOM 4036 O O . GLU B 1 7 ? 11.812 -12.453 11.57 1 96.75 7 GLU B O 1
ATOM 4041 N N . LEU B 1 8 ? 11.68 -11.117 9.703 1 98.25 8 LEU B N 1
ATOM 4042 C CA . LEU B 1 8 ? 11.672 -12.266 8.797 1 98.25 8 LEU B CA 1
ATOM 4043 C C . LEU B 1 8 ? 12.312 -11.906 7.461 1 98.25 8 LEU B C 1
ATOM 4045 O O . LEU B 1 8 ? 11.836 -11.008 6.762 1 98.25 8 LEU B O 1
ATOM 4049 N N . ASN B 1 9 ? 13.391 -12.461 7.203 1 98.69 9 ASN B N 1
ATOM 4050 C CA . ASN B 1 9 ? 13.875 -12.656 5.84 1 98.69 9 ASN B CA 1
ATOM 4051 C C . ASN B 1 9 ? 13.586 -14.062 5.336 1 98.69 9 ASN B C 1
ATOM 4053 O O . ASN B 1 9 ? 14.211 -15.031 5.781 1 98.69 9 ASN B O 1
ATOM 4057 N N . PHE B 1 10 ? 12.633 -14.195 4.457 1 98.81 10 PHE B N 1
ATOM 4058 C CA . PHE B 1 10 ? 12.086 -15.508 4.141 1 98.81 10 PHE B CA 1
ATOM 4059 C C . PHE B 1 10 ? 13.172 -16.422 3.574 1 98.81 10 PHE B C 1
ATOM 4061 O O . PHE B 1 10 ? 13.172 -17.625 3.828 1 98.81 10 PHE B O 1
ATOM 4068 N N . ALA B 1 11 ? 14.133 -15.875 2.789 1 98.88 11 ALA B N 1
ATOM 4069 C CA . ALA B 1 11 ? 15.227 -16.672 2.244 1 98.88 11 ALA B CA 1
ATOM 4070 C C . ALA B 1 11 ? 16.094 -17.234 3.359 1 98.88 11 ALA B C 1
ATOM 4072 O O . ALA B 1 11 ? 16.406 -18.438 3.369 1 98.88 11 ALA B O 1
ATOM 4073 N N . SER B 1 12 ? 16.5 -16.391 4.289 1 98.69 12 SER B N 1
ATOM 4074 C CA . SER B 1 12 ? 17.328 -16.859 5.398 1 98.69 12 SER B CA 1
ATOM 4075 C C . SER B 1 12 ? 16.547 -17.812 6.301 1 98.69 12 SER B C 1
ATOM 4077 O O . SER B 1 12 ? 17.125 -18.75 6.871 1 98.69 12 SER B O 1
ATOM 4079 N N . HIS B 1 13 ? 15.266 -17.547 6.461 1 98.62 13 HIS B N 1
ATOM 4080 C CA . HIS B 1 13 ? 14.406 -18.453 7.219 1 98.62 13 HIS B CA 1
ATOM 4081 C C . HIS B 1 13 ? 14.438 -19.859 6.629 1 98.62 13 HIS B C 1
ATOM 4083 O O . HIS B 1 13 ? 14.602 -20.844 7.359 1 98.62 13 HIS B O 1
ATOM 4089 N N . LEU B 1 14 ? 14.305 -19.984 5.297 1 98.75 14 LEU B N 1
ATOM 4090 C CA . LEU B 1 14 ? 14.328 -21.281 4.625 1 98.75 14 LEU B CA 1
ATOM 4091 C C . LEU B 1 14 ? 15.688 -21.953 4.785 1 98.75 14 LEU B C 1
ATOM 4093 O O . LEU B 1 14 ? 15.766 -23.156 4.992 1 98.75 14 LEU B O 1
ATOM 4097 N N . ALA B 1 15 ? 16.734 -21.141 4.613 1 98.69 15 ALA B N 1
ATOM 4098 C CA . ALA B 1 15 ? 18.094 -21.688 4.766 1 98.69 15 ALA B CA 1
ATOM 4099 C C . ALA B 1 15 ? 18.281 -22.297 6.156 1 98.69 15 ALA B C 1
ATOM 4101 O O . ALA B 1 15 ? 18.797 -23.406 6.293 1 98.69 15 ALA B O 1
ATOM 4102 N N . ALA B 1 16 ? 17.859 -21.562 7.188 1 98.56 16 ALA B N 1
ATOM 4103 C CA . ALA B 1 16 ? 17.984 -22.031 8.562 1 98.56 16 ALA B CA 1
ATOM 4104 C C . ALA B 1 16 ? 17.156 -23.281 8.781 1 98.56 16 ALA B C 1
ATOM 4106 O O . ALA B 1 16 ? 17.609 -24.234 9.422 1 98.56 16 ALA B O 1
ATOM 4107 N N . LEU B 1 17 ? 15.969 -23.281 8.25 1 98.31 17 LEU B N 1
ATOM 4108 C CA . LEU B 1 17 ? 15.031 -24.406 8.391 1 98.31 17 LEU B CA 1
ATOM 4109 C C . LEU B 1 17 ? 15.617 -25.672 7.789 1 98.31 17 LEU B C 1
ATOM 4111 O O . LEU B 1 17 ? 15.383 -26.766 8.305 1 98.31 17 LEU B O 1
ATOM 4115 N N . ASN B 1 18 ? 16.375 -25.594 6.715 1 98.75 18 ASN B N 1
ATOM 4116 C CA . ASN B 1 18 ? 16.797 -26.766 5.957 1 98.75 18 ASN B CA 1
ATOM 4117 C C . ASN B 1 18 ? 18.266 -27.078 6.203 1 98.75 18 ASN B C 1
ATOM 4119 O O . ASN B 1 18 ? 18.812 -28.016 5.621 1 98.75 18 ASN B O 1
ATOM 4123 N N . ALA B 1 19 ? 18.922 -26.328 7.066 1 98.56 19 ALA B N 1
ATOM 4124 C CA . ALA B 1 19 ? 20.328 -26.531 7.375 1 98.56 19 ALA B CA 1
ATOM 4125 C C . ALA B 1 19 ? 20.609 -27.953 7.824 1 98.56 19 ALA B C 1
ATOM 4127 O O . ALA B 1 19 ? 21.625 -28.547 7.457 1 98.56 19 ALA B O 1
ATOM 4128 N N . PRO B 1 20 ? 19.703 -28.625 8.547 1 98.44 20 PRO B N 1
ATOM 4129 C CA . PRO B 1 20 ? 19.969 -29.984 9.016 1 98.44 20 PRO B CA 1
ATOM 4130 C C . PRO B 1 20 ? 19.906 -31.016 7.891 1 98.44 20 PRO B C 1
ATOM 4132 O O . PRO B 1 20 ? 20.328 -32.156 8.078 1 98.44 20 PRO B O 1
ATOM 4135 N N . ARG B 1 21 ? 19.375 -30.703 6.758 1 98.44 21 ARG B N 1
ATOM 4136 C CA . ARG B 1 21 ? 19.266 -31.609 5.633 1 98.44 21 ARG B CA 1
ATOM 4137 C C . ARG B 1 21 ? 20 -31.078 4.406 1 98.44 21 ARG B C 1
ATOM 4139 O O . ARG B 1 21 ? 19.438 -31.062 3.305 1 98.44 21 ARG B O 1
ATOM 4146 N N . ALA B 1 22 ? 21.188 -30.641 4.586 1 98.44 22 ALA B N 1
ATOM 4147 C CA . ALA B 1 22 ? 21.984 -29.969 3.572 1 98.44 22 ALA B CA 1
ATOM 4148 C C . ALA B 1 22 ? 22.297 -30.891 2.402 1 98.44 22 ALA B C 1
ATOM 4150 O O . ALA B 1 22 ? 22.484 -30.438 1.271 1 98.44 22 ALA B O 1
ATOM 4151 N N . THR B 1 23 ? 22.312 -32.188 2.572 1 98.56 23 THR B N 1
ATOM 4152 C CA . THR B 1 23 ? 22.75 -33.125 1.537 1 98.56 23 THR B CA 1
ATOM 4153 C C . THR B 1 23 ? 21.547 -33.625 0.73 1 98.56 23 THR B C 1
ATOM 4155 O O . THR B 1 23 ? 21.719 -34.25 -0.313 1 98.56 23 THR B O 1
ATOM 4158 N N . LYS B 1 24 ? 20.375 -33.281 1.262 1 98.81 24 LYS B N 1
ATOM 4159 C CA . LYS B 1 24 ? 19.172 -33.688 0.537 1 98.81 24 LYS B CA 1
ATOM 4160 C C . LYS B 1 24 ? 18.969 -32.844 -0.712 1 98.81 24 LYS B C 1
ATOM 4162 O O . LYS B 1 24 ? 19.281 -31.641 -0.713 1 98.81 24 LYS B O 1
ATOM 4167 N N . LEU B 1 25 ? 18.391 -33.438 -1.762 1 98.81 25 LEU B N 1
ATOM 4168 C CA . LEU B 1 25 ? 18.094 -32.688 -2.984 1 98.81 25 LEU B CA 1
ATOM 4169 C C . LEU B 1 25 ? 16.953 -31.703 -2.766 1 98.81 25 LEU B C 1
ATOM 4171 O O . LEU B 1 25 ? 15.898 -32.094 -2.246 1 98.81 25 LEU B O 1
ATOM 4175 N N . ALA B 1 26 ? 17.203 -30.484 -3.104 1 98.94 26 ALA B N 1
ATOM 4176 C CA . ALA B 1 26 ? 16.141 -29.469 -3.104 1 98.94 26 ALA B CA 1
ATOM 4177 C C . ALA B 1 26 ? 15.5 -29.344 -4.48 1 98.94 26 ALA B C 1
ATOM 4179 O O . ALA B 1 26 ? 14.273 -29.344 -4.598 1 98.94 26 ALA B O 1
ATOM 4180 N N . TYR B 1 27 ? 16.406 -29.344 -5.52 1 98.94 27 TYR B N 1
ATOM 4181 C CA . TYR B 1 27 ? 15.906 -29.141 -6.871 1 98.94 27 TYR B CA 1
ATOM 4182 C C . TYR B 1 27 ? 16.531 -30.125 -7.84 1 98.94 27 TYR B C 1
ATOM 4184 O O . TYR B 1 27 ? 17.719 -30.453 -7.734 1 98.94 27 TYR B O 1
ATOM 4192 N N . ILE B 1 28 ? 15.742 -30.594 -8.781 1 98.75 28 ILE B N 1
ATOM 4193 C CA . ILE B 1 28 ? 16.141 -31.344 -9.969 1 98.75 28 ILE B CA 1
ATOM 4194 C C . ILE B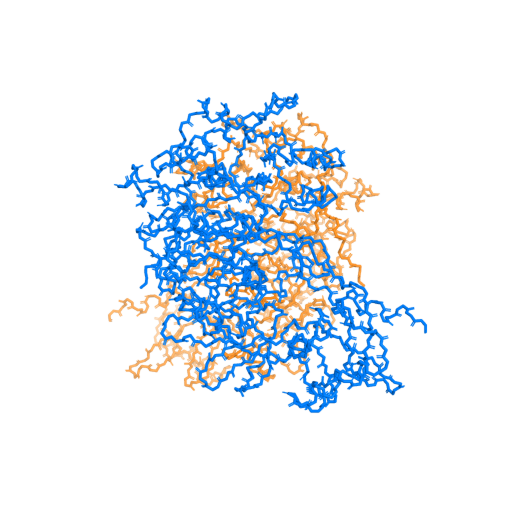 1 28 ? 15.586 -30.672 -11.219 1 98.75 28 ILE B C 1
ATOM 4196 O O . ILE B 1 28 ? 14.367 -30.484 -11.336 1 98.75 28 ILE B O 1
ATOM 4200 N N . ASP B 1 29 ? 16.375 -30.141 -12.102 1 97 29 ASP B N 1
ATOM 4201 C CA . ASP B 1 29 ? 15.891 -29.766 -13.43 1 97 29 ASP B CA 1
ATOM 4202 C C . ASP B 1 29 ? 16.516 -30.641 -14.508 1 97 29 ASP B C 1
ATOM 4204 O O . ASP B 1 29 ? 17.109 -31.688 -14.211 1 97 29 ASP B O 1
ATOM 4208 N N . ASP B 1 30 ? 16.328 -30.328 -15.758 1 93.94 30 ASP B N 1
ATOM 4209 C CA . ASP B 1 30 ? 16.75 -31.219 -16.828 1 93.94 30 ASP B CA 1
ATOM 4210 C C . ASP B 1 30 ? 18.281 -31.25 -16.938 1 93.94 30 ASP B C 1
ATOM 4212 O O . ASP B 1 30 ? 18.844 -32.156 -17.578 1 93.94 30 ASP B O 1
ATOM 4216 N N . THR B 1 31 ? 18.953 -30.344 -16.266 1 91.94 31 THR B N 1
ATOM 4217 C CA . THR B 1 31 ? 20.375 -30.234 -16.531 1 91.94 31 THR B CA 1
ATOM 4218 C C . THR B 1 31 ? 21.188 -30.375 -15.25 1 91.94 31 THR B C 1
ATOM 4220 O O . THR B 1 31 ? 22.375 -30.656 -15.289 1 91.94 31 THR B O 1
ATOM 4223 N N . ARG B 1 32 ? 20.516 -30.109 -14.148 1 93.88 32 ARG B N 1
ATOM 4224 C CA . ARG B 1 32 ? 21.328 -30.125 -12.93 1 93.88 32 ARG B CA 1
ATOM 4225 C C . ARG B 1 32 ? 20.453 -30.453 -11.711 1 93.88 32 ARG B C 1
ATOM 4227 O O . ARG B 1 32 ? 19.234 -30.453 -11.805 1 93.88 32 ARG B O 1
ATOM 4234 N N . GLN B 1 33 ? 21.141 -30.828 -10.633 1 97.94 33 GLN B N 1
ATOM 4235 C CA . GLN B 1 33 ? 20.578 -31.047 -9.312 1 97.94 33 GLN B CA 1
ATOM 4236 C C . GLN B 1 33 ? 21.234 -30.141 -8.273 1 97.94 33 GLN B C 1
ATOM 4238 O O . GLN B 1 33 ? 22.438 -29.875 -8.367 1 97.94 33 GLN B O 1
ATOM 4243 N N . LEU B 1 34 ? 20.453 -29.656 -7.352 1 98.5 34 LEU B N 1
ATOM 4244 C CA . LEU B 1 34 ? 20.953 -28.844 -6.254 1 98.5 34 LEU B CA 1
ATOM 4245 C C . LEU B 1 34 ? 20.484 -29.391 -4.91 1 98.5 34 LEU B C 1
ATOM 4247 O O . LEU B 1 34 ? 19.297 -29.641 -4.719 1 98.5 34 LEU B O 1
ATOM 4251 N N . THR B 1 35 ? 21.438 -29.625 -4 1 98.88 35 THR B N 1
ATOM 4252 C CA . THR B 1 35 ? 21.078 -29.969 -2.627 1 98.88 35 THR B CA 1
ATOM 4253 C C . THR B 1 35 ? 20.672 -28.719 -1.849 1 98.88 35 THR B C 1
ATOM 4255 O O . THR B 1 35 ? 20.891 -27.594 -2.303 1 98.88 35 THR B O 1
ATOM 4258 N N . TYR B 1 36 ? 20.031 -28.891 -0.679 1 98.88 36 TYR B N 1
ATOM 4259 C CA . TYR B 1 36 ? 19.656 -27.766 0.168 1 98.88 36 TYR B CA 1
ATOM 4260 C C . TYR B 1 36 ? 20.875 -26.969 0.595 1 98.88 36 TYR B C 1
ATOM 4262 O O . TYR B 1 36 ? 20.828 -25.734 0.692 1 98.88 36 TYR B O 1
ATOM 4270 N N . GLY B 1 37 ? 21.969 -27.672 0.876 1 98.81 37 GLY B N 1
ATOM 4271 C CA . GLY B 1 37 ? 23.203 -26.984 1.211 1 98.81 37 GLY B CA 1
ATOM 4272 C C . GLY B 1 37 ? 23.734 -26.125 0.074 1 98.81 37 GLY B C 1
ATOM 4273 O O . GLY B 1 37 ? 24.141 -24.984 0.285 1 98.81 37 GLY B O 1
ATOM 4274 N N . GLU B 1 38 ? 23.781 -26.766 -1.135 1 98.75 38 GLU B N 1
ATOM 4275 C CA . GLU B 1 38 ? 24.219 -26.031 -2.314 1 98.75 38 GLU B CA 1
ATOM 4276 C C . GLU B 1 38 ? 23.312 -24.828 -2.598 1 98.75 38 GLU B C 1
ATOM 4278 O O . GLU B 1 38 ? 23.797 -23.766 -2.975 1 98.75 38 GLU B O 1
ATOM 4283 N N . LEU B 1 39 ? 22.016 -25.016 -2.436 1 98.88 39 LEU B N 1
ATOM 4284 C CA . LEU B 1 39 ? 21.062 -23.922 -2.625 1 98.88 39 LEU B CA 1
ATOM 4285 C C . LEU B 1 39 ? 21.359 -22.781 -1.664 1 98.88 39 LEU B C 1
ATOM 4287 O O . LEU B 1 39 ? 21.438 -21.625 -2.078 1 98.88 39 LEU B O 1
ATOM 4291 N N . ALA B 1 40 ? 21.562 -23.094 -0.395 1 98.88 40 ALA B N 1
ATOM 4292 C CA . ALA B 1 40 ? 21.844 -22.078 0.616 1 98.88 40 ALA B CA 1
ATOM 4293 C C . ALA B 1 40 ? 23.109 -21.297 0.276 1 98.88 40 ALA B C 1
ATOM 4295 O O . ALA B 1 40 ? 23.141 -20.078 0.396 1 98.88 40 ALA B O 1
ATOM 4296 N N . GLU B 1 41 ? 24.109 -22 -0.157 1 98.81 41 GLU B N 1
ATOM 4297 C CA . GLU B 1 41 ? 25.359 -21.359 -0.514 1 98.81 41 GLU B CA 1
ATOM 4298 C C . GLU B 1 41 ? 25.188 -20.453 -1.726 1 98.81 41 GLU B C 1
ATOM 4300 O O . GLU B 1 41 ? 25.672 -19.312 -1.725 1 98.81 41 GLU B O 1
ATOM 4305 N N . ARG B 1 42 ? 24.578 -20.938 -2.762 1 98.81 42 ARG B N 1
ATOM 4306 C CA . ARG B 1 42 ? 24.391 -20.156 -3.98 1 98.81 42 ARG B CA 1
ATOM 4307 C C . ARG B 1 42 ? 23.516 -18.922 -3.719 1 98.81 42 ARG B C 1
ATOM 4309 O O . ARG B 1 42 ? 23.734 -17.859 -4.316 1 98.81 42 ARG B O 1
ATOM 4316 N N . VAL B 1 43 ? 22.531 -19.047 -2.82 1 98.94 43 VAL B N 1
ATOM 4317 C CA . VAL B 1 43 ? 21.672 -17.922 -2.434 1 98.94 43 VAL B CA 1
ATOM 4318 C C . VAL B 1 43 ? 22.516 -16.844 -1.75 1 98.94 43 VAL B C 1
ATOM 4320 O O . VAL B 1 43 ? 22.391 -15.664 -2.074 1 98.94 43 VAL B O 1
ATOM 4323 N N . ALA B 1 44 ? 23.359 -17.281 -0.874 1 98.88 44 ALA B N 1
ATOM 4324 C CA . ALA B 1 44 ? 24.234 -16.328 -0.183 1 98.88 44 ALA B CA 1
ATOM 4325 C C . ALA B 1 44 ? 25.219 -15.68 -1.154 1 98.88 44 ALA B C 1
ATOM 4327 O O . ALA B 1 44 ? 25.516 -14.484 -1.04 1 98.88 44 ALA B O 1
ATOM 4328 N N . ARG B 1 45 ? 25.75 -16.438 -2.123 1 98.88 45 ARG B N 1
ATOM 4329 C CA . ARG B 1 45 ? 26.641 -15.891 -3.143 1 98.88 45 ARG B CA 1
ATOM 4330 C C . ARG B 1 45 ? 25.906 -14.922 -4.062 1 98.88 45 ARG B C 1
ATOM 4332 O O . ARG B 1 45 ? 26.469 -13.93 -4.512 1 98.88 45 ARG B O 1
ATOM 4339 N N . MET B 1 46 ? 24.672 -15.281 -4.371 1 98.94 46 MET B N 1
ATOM 4340 C CA . MET B 1 46 ? 23.844 -14.375 -5.176 1 98.94 46 MET B CA 1
ATOM 4341 C C . MET B 1 46 ? 23.703 -13.023 -4.5 1 98.94 46 MET B C 1
ATOM 4343 O O . MET B 1 46 ? 23.797 -11.984 -5.156 1 98.94 46 MET B O 1
ATOM 4347 N N . ALA B 1 47 ? 23.453 -13.031 -3.172 1 98.88 47 ALA B N 1
ATOM 4348 C CA . ALA B 1 47 ? 23.391 -11.781 -2.416 1 98.88 47 ALA B CA 1
ATOM 4349 C C . ALA B 1 47 ? 24.688 -11 -2.533 1 98.88 47 ALA B C 1
ATOM 4351 O O . ALA B 1 47 ? 24.688 -9.789 -2.736 1 98.88 47 ALA B O 1
ATOM 4352 N N . GLY B 1 48 ? 25.812 -11.766 -2.396 1 98.81 48 GLY B N 1
ATOM 4353 C CA . GLY B 1 48 ? 27.109 -11.133 -2.59 1 98.81 48 GLY B CA 1
ATOM 4354 C C . GLY B 1 48 ? 27.297 -10.547 -3.979 1 98.81 48 GLY B C 1
ATOM 4355 O O . GLY B 1 48 ? 27.844 -9.453 -4.133 1 98.81 48 GLY B O 1
ATOM 4356 N N . ALA B 1 49 ? 26.859 -11.25 -4.973 1 98.88 49 ALA B N 1
ATOM 4357 C CA . ALA B 1 49 ? 26.938 -10.805 -6.359 1 98.88 49 ALA B CA 1
ATOM 4358 C C . ALA B 1 49 ? 26.141 -9.523 -6.582 1 98.88 49 ALA B C 1
ATOM 4360 O O . ALA B 1 49 ? 26.594 -8.609 -7.27 1 98.88 49 ALA B O 1
ATOM 4361 N N . LEU B 1 50 ? 24.922 -9.469 -6.023 1 98.81 50 LEU B N 1
ATOM 4362 C CA . LEU B 1 50 ? 24.094 -8.281 -6.148 1 98.81 50 LEU B CA 1
ATOM 4363 C C . LEU B 1 50 ? 24.781 -7.066 -5.527 1 98.81 50 LEU B C 1
ATOM 4365 O O . LEU B 1 50 ? 24.766 -5.977 -6.105 1 98.81 50 LEU B O 1
ATOM 4369 N N . ARG B 1 51 ? 25.359 -7.293 -4.402 1 97.94 51 ARG B N 1
ATOM 4370 C CA . ARG B 1 51 ? 26.094 -6.215 -3.752 1 97.94 51 ARG B CA 1
ATOM 4371 C C . ARG B 1 51 ? 27.25 -5.742 -4.625 1 97.94 51 ARG B C 1
ATOM 4373 O O . ARG B 1 51 ? 27.484 -4.539 -4.75 1 97.94 51 ARG B O 1
ATOM 4380 N N . GLN B 1 52 ? 27.969 -6.672 -5.227 1 97.94 52 GLN B N 1
ATOM 4381 C CA . GLN B 1 52 ? 29.109 -6.34 -6.082 1 97.94 52 GLN B CA 1
ATOM 4382 C C . GLN B 1 52 ? 28.656 -5.578 -7.324 1 97.94 52 GLN B C 1
ATOM 4384 O O . GLN B 1 52 ? 29.391 -4.727 -7.832 1 97.94 52 GLN B O 1
ATOM 4389 N N . LEU B 1 53 ? 27.484 -5.883 -7.766 1 98 53 LEU B N 1
ATOM 4390 C CA . LEU B 1 53 ? 26.922 -5.176 -8.906 1 98 53 LEU B CA 1
ATOM 4391 C C . LEU B 1 53 ? 26.438 -3.783 -8.508 1 98 53 LEU B C 1
ATOM 4393 O O . LEU B 1 53 ? 26 -3.004 -9.352 1 98 53 LEU B O 1
ATOM 4397 N N . GLY B 1 54 ? 26.453 -3.473 -7.246 1 97.38 54 GLY B N 1
ATOM 4398 C CA . GLY B 1 54 ? 26.094 -2.152 -6.754 1 97.38 54 GLY B CA 1
ATOM 4399 C C . GLY B 1 54 ? 24.625 -2.02 -6.426 1 97.38 54 GLY B C 1
ATOM 4400 O O . GLY B 1 54 ? 24.125 -0.911 -6.227 1 97.38 54 GLY B O 1
ATOM 4401 N N . LEU B 1 55 ? 23.891 -3.121 -6.398 1 98.06 55 LEU B N 1
ATOM 4402 C CA . LEU B 1 55 ? 22.469 -3.062 -6.035 1 98.06 55 LEU B CA 1
ATOM 4403 C C . LEU B 1 55 ? 22.312 -2.852 -4.535 1 98.06 55 LEU B C 1
ATOM 4405 O O . LEU B 1 55 ? 23.062 -3.414 -3.736 1 98.06 55 LEU B O 1
ATOM 4409 N N . ARG B 1 56 ? 21.391 -2.014 -4.191 1 96.56 56 ARG B N 1
ATOM 4410 C CA . ARG B 1 56 ? 21.109 -1.702 -2.795 1 96.56 56 ARG B CA 1
ATOM 4411 C C . ARG B 1 56 ? 19.781 -2.316 -2.357 1 96.56 56 ARG B C 1
ATOM 4413 O O . ARG B 1 56 ? 18.984 -2.738 -3.193 1 96.56 56 ARG B O 1
ATOM 4420 N N . ARG B 1 57 ? 19.609 -2.371 -1.019 1 96.06 57 ARG B N 1
ATOM 4421 C CA . ARG B 1 57 ? 18.359 -2.852 -0.437 1 96.06 57 ARG B CA 1
ATOM 4422 C C . ARG B 1 57 ? 17.172 -2.076 -0.987 1 96.06 57 ARG B C 1
ATOM 4424 O O . ARG B 1 57 ? 17.25 -0.861 -1.179 1 96.06 57 ARG B O 1
ATOM 4431 N N . GLU B 1 58 ? 16.031 -2.764 -1.271 1 97.06 58 GLU B N 1
ATOM 4432 C CA . GLU B 1 58 ? 14.742 -2.236 -1.703 1 97.06 58 GLU B CA 1
ATOM 4433 C C . GLU B 1 58 ? 14.758 -1.906 -3.193 1 97.06 58 GLU B C 1
ATOM 4435 O O . GLU B 1 58 ? 13.711 -1.61 -3.775 1 97.06 58 GLU B O 1
ATOM 4440 N N . GLU B 1 59 ? 15.969 -1.962 -3.865 1 98.06 59 GLU B N 1
ATOM 4441 C CA . GLU B 1 59 ? 15.977 -1.862 -5.32 1 98.06 59 GLU B CA 1
ATOM 4442 C C . GLU B 1 59 ? 15.469 -3.148 -5.969 1 98.06 59 GLU B C 1
ATOM 4444 O O . GLU B 1 59 ? 15.398 -4.191 -5.312 1 98.06 59 GLU B O 1
ATOM 4449 N N . ARG B 1 60 ? 15.062 -3.07 -7.238 1 98.75 60 ARG B N 1
ATOM 4450 C CA . ARG B 1 60 ? 14.375 -4.191 -7.875 1 98.75 60 ARG B CA 1
ATOM 4451 C C . ARG B 1 60 ? 15.234 -4.797 -8.984 1 98.75 60 ARG B C 1
ATOM 4453 O O . ARG B 1 60 ? 16 -4.09 -9.633 1 98.75 60 ARG B O 1
ATOM 4460 N N . ILE B 1 61 ? 15.086 -6.074 -9.219 1 98.88 61 ILE B N 1
ATOM 4461 C CA . ILE B 1 61 ? 15.68 -6.785 -10.344 1 98.88 61 ILE B CA 1
ATOM 4462 C C . ILE B 1 61 ? 14.602 -7.562 -11.094 1 98.88 61 ILE B C 1
ATOM 4464 O O . ILE B 1 61 ? 13.625 -8.023 -10.492 1 98.88 61 ILE B O 1
ATOM 4468 N N . LEU B 1 62 ? 14.75 -7.699 -12.367 1 98.81 62 LEU B N 1
ATOM 4469 C CA . LEU B 1 62 ? 13.82 -8.445 -13.203 1 98.81 62 LEU B CA 1
ATOM 4470 C C . LEU B 1 62 ? 14.242 -9.898 -13.336 1 98.81 62 LEU B C 1
ATOM 4472 O O . LEU B 1 62 ? 15.414 -10.188 -13.586 1 98.81 62 LEU B O 1
ATOM 4476 N N . LEU B 1 63 ? 13.336 -10.805 -13.117 1 98.75 63 LEU B N 1
ATOM 4477 C CA . LEU B 1 63 ? 13.547 -12.227 -13.383 1 98.75 63 LEU B CA 1
ATOM 4478 C C . LEU B 1 63 ? 12.758 -12.68 -14.602 1 98.75 63 LEU B C 1
ATOM 4480 O O . LEU B 1 63 ? 11.57 -12.992 -14.492 1 98.75 63 LEU B O 1
ATOM 4484 N N . LEU B 1 64 ? 13.359 -12.648 -15.742 1 98.56 64 LEU B N 1
ATOM 4485 C CA . LEU B 1 64 ? 12.852 -13.266 -16.953 1 98.56 64 LEU B CA 1
ATOM 4486 C C . LEU B 1 64 ? 13.562 -14.586 -17.25 1 98.56 64 LEU B C 1
ATOM 4488 O O . LEU B 1 64 ? 14.406 -14.656 -18.141 1 98.56 64 LEU B O 1
ATOM 4492 N N . MET B 1 65 ? 13.18 -15.594 -16.484 1 98.44 65 MET B N 1
ATOM 4493 C CA . MET B 1 65 ? 13.93 -16.844 -16.438 1 98.44 65 MET B CA 1
ATOM 4494 C C . MET B 1 65 ? 12.992 -18.047 -16.547 1 98.44 65 MET B C 1
ATOM 4496 O O . MET B 1 65 ? 11.875 -18.016 -16.031 1 98.44 65 MET B O 1
ATOM 4500 N N . GLN B 1 66 ? 13.5 -19.109 -17.203 1 97.5 66 GLN B N 1
ATOM 4501 C CA . GLN B 1 66 ? 12.781 -20.375 -17.25 1 97.5 66 GLN B CA 1
ATOM 4502 C C . GLN B 1 66 ? 12.898 -21.125 -15.93 1 97.5 66 GLN B C 1
ATOM 4504 O O . GLN B 1 66 ? 13.734 -20.797 -15.086 1 97.5 66 GLN B O 1
ATOM 4509 N N . ASP B 1 67 ? 11.984 -22.141 -15.742 1 98 67 ASP B N 1
ATOM 4510 C CA . ASP B 1 67 ? 11.977 -22.906 -14.5 1 98 67 ASP B CA 1
ATOM 4511 C C . ASP B 1 67 ? 13.156 -23.875 -14.445 1 98 67 ASP B C 1
ATOM 4513 O O . ASP B 1 67 ? 13.008 -25.078 -14.688 1 98 67 ASP B O 1
ATOM 4517 N N . THR B 1 68 ? 14.305 -23.406 -14.117 1 97.81 68 THR B N 1
ATOM 4518 C CA . THR B 1 68 ? 15.508 -24.172 -13.836 1 97.81 68 THR B CA 1
ATOM 4519 C C . THR B 1 68 ? 15.977 -23.938 -12.398 1 97.81 68 THR B C 1
ATOM 4521 O O . THR B 1 68 ? 15.406 -23.094 -11.688 1 97.81 68 THR B O 1
ATOM 4524 N N . ALA B 1 69 ? 17 -24.625 -11.992 1 97.94 69 ALA B N 1
ATOM 4525 C CA . ALA B 1 69 ? 17.5 -24.484 -10.625 1 97.94 69 ALA B CA 1
ATOM 4526 C C . ALA B 1 69 ? 18.109 -23.109 -10.391 1 97.94 69 ALA B C 1
ATOM 4528 O O . ALA B 1 69 ? 18.328 -22.703 -9.242 1 97.94 69 ALA B O 1
ATOM 4529 N N . ASP B 1 70 ? 18.328 -22.297 -11.477 1 98.38 70 ASP B N 1
ATOM 4530 C CA . ASP B 1 70 ? 18.859 -20.953 -11.352 1 98.38 70 ASP B CA 1
ATOM 4531 C C . ASP B 1 70 ? 17.797 -19.984 -10.859 1 98.38 70 ASP B C 1
ATOM 4533 O O . ASP B 1 70 ? 18.109 -19 -10.18 1 98.38 70 ASP B O 1
ATOM 4537 N N . TRP B 1 71 ? 16.562 -20.25 -11.219 1 98.69 71 TRP B N 1
ATOM 4538 C CA . TRP B 1 71 ? 15.469 -19.328 -10.891 1 98.69 71 TRP B CA 1
ATOM 4539 C C . TRP B 1 71 ? 15.359 -19.141 -9.383 1 98.69 71 TRP B C 1
ATOM 4541 O O . TRP B 1 71 ? 15.414 -18.016 -8.891 1 98.69 71 TRP B O 1
ATOM 4551 N N . PRO B 1 72 ? 15.258 -20.234 -8.562 1 98.88 72 PRO B N 1
ATOM 4552 C CA . PRO B 1 72 ? 15.164 -20.047 -7.117 1 98.88 72 PRO B CA 1
ATOM 4553 C C . PRO B 1 72 ? 16.406 -19.406 -6.52 1 98.88 72 PRO B C 1
ATOM 4555 O O . PRO B 1 72 ? 16.328 -18.688 -5.523 1 98.88 72 PRO B O 1
ATOM 4558 N N . VAL B 1 73 ? 17.578 -19.641 -7.117 1 98.88 73 VAL B N 1
ATOM 4559 C CA . VAL B 1 73 ? 18.812 -19.031 -6.625 1 98.88 73 VAL B CA 1
ATOM 4560 C C . VAL B 1 73 ? 18.719 -17.516 -6.738 1 98.88 73 VAL B C 1
ATOM 4562 O O . VAL B 1 73 ? 19.031 -16.797 -5.781 1 98.88 73 VAL B O 1
ATOM 4565 N N . VAL B 1 74 ? 18.266 -17.031 -7.875 1 98.94 74 VAL B N 1
ATOM 4566 C CA . VAL B 1 74 ? 18.203 -15.586 -8.109 1 98.94 74 VAL B CA 1
ATOM 4567 C C . VAL B 1 74 ? 17.109 -14.977 -7.238 1 98.94 74 VAL B C 1
ATOM 4569 O O . VAL B 1 74 ? 17.312 -13.945 -6.59 1 98.94 74 VAL B O 1
ATOM 4572 N N . PHE B 1 75 ? 15.961 -15.609 -7.168 1 98.94 75 PHE B N 1
ATOM 4573 C CA . PHE B 1 75 ? 14.828 -15.102 -6.41 1 98.94 75 PHE B CA 1
ATOM 4574 C C . PHE B 1 75 ? 15.148 -15.039 -4.922 1 98.94 75 PHE B C 1
ATOM 4576 O O . PHE B 1 75 ? 15.031 -13.984 -4.297 1 98.94 75 PHE B O 1
ATOM 4583 N N . LEU B 1 76 ? 15.562 -16.141 -4.348 1 98.94 76 LEU B N 1
ATOM 4584 C CA . LEU B 1 76 ? 15.875 -16.219 -2.926 1 98.94 76 LEU B CA 1
ATOM 4585 C C . LEU B 1 76 ? 17.109 -15.367 -2.6 1 98.94 76 LEU B C 1
ATOM 4587 O O . LEU B 1 76 ? 17.203 -14.781 -1.517 1 98.94 76 LEU B O 1
ATOM 4591 N N . GLY B 1 77 ? 18.094 -15.367 -3.529 1 98.94 77 GLY B N 1
ATOM 4592 C CA . GLY B 1 77 ? 19.266 -14.516 -3.336 1 98.94 77 GLY B CA 1
ATOM 4593 C C . GLY B 1 77 ? 18.906 -13.047 -3.225 1 98.94 77 GLY B C 1
ATOM 4594 O O . GLY B 1 77 ? 19.5 -12.32 -2.424 1 98.94 77 GLY B O 1
ATOM 4595 N N . ALA B 1 78 ? 17.953 -12.609 -4.051 1 98.94 78 ALA B N 1
ATOM 4596 C CA . ALA B 1 78 ? 17.469 -11.234 -3.961 1 98.94 78 ALA B CA 1
ATOM 4597 C C . ALA B 1 78 ? 16.828 -10.969 -2.607 1 98.94 78 ALA B C 1
ATOM 4599 O O . ALA B 1 78 ? 17.156 -9.984 -1.936 1 98.94 78 ALA B O 1
ATOM 4600 N N . LEU B 1 79 ? 15.93 -11.898 -2.162 1 98.94 79 LEU B N 1
ATOM 4601 C CA . LEU B 1 79 ? 15.305 -11.758 -0.85 1 98.94 79 LEU B CA 1
ATOM 4602 C C . LEU B 1 79 ? 16.359 -11.688 0.246 1 98.94 79 LEU B C 1
ATOM 4604 O O . LEU B 1 79 ? 16.281 -10.852 1.146 1 98.94 79 LEU B O 1
ATOM 4608 N N . HIS B 1 80 ? 17.328 -12.594 0.099 1 98.94 80 HIS B N 1
ATOM 4609 C CA . HIS B 1 80 ? 18.422 -12.672 1.063 1 98.94 80 HIS B CA 1
ATOM 4610 C C . HIS B 1 80 ? 19.156 -11.344 1.169 1 98.94 80 HIS B C 1
ATOM 4612 O O . HIS B 1 80 ? 19.516 -10.914 2.268 1 98.94 80 HIS B O 1
ATOM 4618 N N . ALA B 1 81 ? 19.312 -10.648 0.117 1 98.81 81 ALA B N 1
ATOM 4619 C CA . ALA B 1 81 ? 20.078 -9.406 0.051 1 98.81 81 ALA B CA 1
ATOM 4620 C C . ALA B 1 81 ? 19.203 -8.203 0.393 1 98.81 81 ALA B C 1
ATOM 4622 O O . ALA B 1 81 ? 19.688 -7.086 0.517 1 98.81 81 ALA B O 1
ATOM 4623 N N . GLY B 1 82 ? 17.891 -8.391 0.583 1 98.44 82 GLY B N 1
ATOM 4624 C CA . GLY B 1 82 ? 16.969 -7.277 0.757 1 98.44 82 GLY B CA 1
ATOM 4625 C C . GLY B 1 82 ? 16.641 -6.57 -0.543 1 98.44 82 GLY B C 1
ATOM 4626 O O . GLY B 1 82 ? 16.109 -5.449 -0.532 1 98.44 82 GLY B O 1
ATOM 4627 N N . VAL B 1 83 ? 17.016 -7.172 -1.679 1 98.81 83 VAL B N 1
ATOM 4628 C CA . VAL B 1 83 ? 16.656 -6.699 -3.014 1 98.81 83 VAL B CA 1
ATOM 4629 C C . VAL B 1 83 ? 15.32 -7.301 -3.434 1 98.81 83 VAL B C 1
ATOM 4631 O O . VAL B 1 83 ? 14.922 -8.359 -2.939 1 98.81 83 VAL B O 1
ATOM 4634 N N . VAL B 1 84 ? 14.539 -6.629 -4.297 1 98.88 84 VAL B N 1
ATOM 4635 C CA . VAL B 1 84 ? 13.172 -7.008 -4.605 1 98.88 84 VAL B CA 1
ATOM 4636 C C . VAL B 1 84 ? 13.109 -7.633 -5.996 1 98.88 84 VAL B C 1
ATOM 4638 O O . VAL B 1 84 ? 13.172 -6.93 -7.008 1 98.88 84 VAL B O 1
ATOM 4641 N N . PRO B 1 85 ? 12.953 -8.922 -6.098 1 98.94 85 PRO B N 1
ATOM 4642 C CA . PRO B 1 85 ? 12.781 -9.539 -7.41 1 98.94 85 PRO B CA 1
ATOM 4643 C C . PRO B 1 85 ? 11.391 -9.312 -7.996 1 98.94 85 PRO B C 1
ATOM 4645 O O . PRO B 1 85 ? 10.398 -9.367 -7.27 1 98.94 85 PRO B O 1
ATOM 4648 N N . VAL B 1 86 ? 11.352 -9 -9.234 1 98.81 86 VAL B N 1
ATOM 4649 C CA . VAL B 1 86 ? 10.148 -8.875 -10.055 1 98.81 86 VAL B CA 1
ATOM 4650 C C . VAL B 1 86 ? 10.078 -10.023 -11.055 1 98.81 86 VAL B C 1
ATOM 4652 O O . VAL B 1 86 ? 10.75 -9.984 -12.094 1 98.81 86 VAL B O 1
ATOM 4655 N N . ALA B 1 87 ? 9.258 -11.008 -10.711 1 98.5 87 ALA B N 1
ATOM 4656 C CA . ALA B 1 87 ? 9.117 -12.18 -11.57 1 98.5 87 ALA B CA 1
ATOM 4657 C C . ALA B 1 87 ? 8.094 -11.938 -12.672 1 98.5 87 ALA B C 1
ATOM 4659 O O . ALA B 1 87 ? 6.98 -11.477 -12.398 1 98.5 87 ALA B O 1
ATOM 4660 N N . VAL B 1 88 ? 8.477 -12.312 -13.945 1 96.94 88 VAL B N 1
ATOM 4661 C CA . VAL B 1 88 ? 7.562 -11.961 -15.023 1 96.94 88 VAL B CA 1
ATOM 4662 C C . VAL B 1 88 ? 7.332 -13.172 -15.922 1 96.94 88 VAL B C 1
ATOM 4664 O O . VAL B 1 88 ? 8.195 -14.047 -16.031 1 96.94 88 VAL B O 1
ATOM 4667 N N . ASN B 1 89 ? 6.164 -13.156 -16.547 1 94.44 89 ASN B N 1
ATOM 4668 C CA . ASN B 1 89 ? 5.75 -14.172 -17.5 1 94.44 89 ASN B CA 1
ATOM 4669 C C . ASN B 1 89 ? 6.73 -14.281 -18.672 1 94.44 89 ASN B C 1
ATOM 4671 O O . ASN B 1 89 ? 7.098 -13.266 -19.266 1 94.44 89 ASN B O 1
ATOM 4675 N N . THR B 1 90 ? 7.148 -15.469 -19.016 1 95.75 90 THR B N 1
ATOM 4676 C CA . THR B 1 90 ? 8.203 -15.664 -20.016 1 95.75 90 THR B CA 1
ATOM 4677 C C . THR B 1 90 ? 7.621 -15.672 -21.422 1 95.75 90 THR B C 1
ATOM 4679 O O . THR B 1 90 ? 8.359 -15.781 -22.406 1 95.75 90 THR B O 1
ATOM 4682 N N . LEU B 1 91 ? 6.336 -15.492 -21.531 1 90.88 91 LEU B N 1
ATOM 4683 C CA . LEU B 1 91 ? 5.703 -15.641 -22.828 1 90.88 91 LEU B CA 1
ATOM 4684 C C . LEU B 1 91 ? 5.23 -14.289 -23.375 1 90.88 91 LEU B C 1
ATOM 4686 O O . LEU B 1 91 ? 4.508 -14.234 -24.375 1 90.88 91 LEU B O 1
ATOM 4690 N N . LEU B 1 92 ? 5.605 -13.211 -22.75 1 91.25 92 LEU B N 1
ATOM 4691 C CA . LEU B 1 92 ? 5.137 -11.891 -23.172 1 91.25 92 LEU B CA 1
ATOM 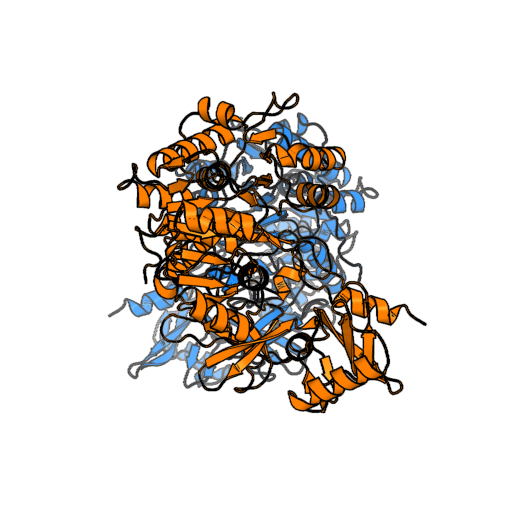4692 C C . LEU B 1 92 ? 5.941 -11.383 -24.359 1 91.25 92 LEU B C 1
ATOM 4694 O O . LEU B 1 92 ? 6.914 -12.016 -24.766 1 91.25 92 LEU B O 1
ATOM 4698 N N . THR B 1 93 ? 5.504 -10.289 -24.969 1 91.62 93 THR B N 1
ATOM 4699 C CA . THR B 1 93 ? 6.168 -9.672 -26.109 1 91.62 93 THR B CA 1
ATOM 4700 C C . THR B 1 93 ? 7.195 -8.641 -25.641 1 91.62 93 THR B C 1
ATOM 4702 O O . THR B 1 93 ? 7.152 -8.188 -24.5 1 91.62 93 THR B O 1
ATOM 4705 N N . PRO B 1 94 ? 8.094 -8.234 -26.531 1 96.06 94 PRO B N 1
ATOM 4706 C CA . PRO B 1 94 ? 9.047 -7.172 -26.188 1 96.06 94 PRO B CA 1
ATOM 4707 C C . PRO B 1 94 ? 8.359 -5.883 -25.734 1 96.06 94 PRO B C 1
ATOM 4709 O O . PRO B 1 94 ? 8.844 -5.207 -24.828 1 96.06 94 PRO B O 1
ATOM 4712 N N . ASP B 1 95 ? 7.238 -5.602 -26.344 1 93.69 95 ASP B N 1
ATOM 4713 C CA . ASP B 1 95 ? 6.496 -4.406 -25.953 1 93.69 95 ASP B CA 1
ATOM 4714 C C . ASP B 1 95 ? 6.039 -4.5 -24.5 1 93.69 95 ASP B C 1
ATOM 4716 O O . ASP B 1 95 ? 6.121 -3.521 -23.75 1 93.69 95 ASP B O 1
ATOM 4720 N N . ASP B 1 96 ? 5.578 -5.676 -24.125 1 92.19 96 ASP B N 1
ATOM 4721 C CA . ASP B 1 96 ? 5.148 -5.891 -22.75 1 92.19 96 ASP B CA 1
ATOM 4722 C C . ASP B 1 96 ? 6.316 -5.73 -21.781 1 92.19 96 ASP B C 1
ATOM 4724 O O . ASP B 1 96 ? 6.18 -5.086 -20.734 1 92.19 96 ASP B O 1
ATOM 4728 N N . TYR B 1 97 ? 7.449 -6.27 -22.156 1 96.12 97 TYR B N 1
ATOM 4729 C CA . TYR B 1 97 ? 8.609 -6.191 -21.281 1 96.12 97 TYR B CA 1
ATOM 4730 C C . TYR B 1 97 ? 9.133 -4.762 -21.188 1 96.12 97 TYR B C 1
ATOM 4732 O O . TYR B 1 97 ? 9.578 -4.328 -20.125 1 96.12 97 TYR B O 1
ATOM 4740 N N . ALA B 1 98 ? 9.078 -4.043 -22.312 1 96.88 98 ALA B N 1
ATOM 4741 C CA . ALA B 1 98 ? 9.484 -2.641 -22.281 1 96.88 98 ALA B CA 1
ATOM 4742 C C . ALA B 1 98 ? 8.641 -1.842 -21.297 1 96.88 98 ALA B C 1
ATOM 4744 O O . ALA B 1 98 ? 9.172 -1.038 -20.531 1 96.88 98 ALA B O 1
ATOM 4745 N N . TYR B 1 99 ? 7.379 -2.092 -21.344 1 95.12 99 TYR B N 1
ATOM 4746 C CA . TYR B 1 99 ? 6.488 -1.461 -20.375 1 95.12 99 TYR B CA 1
ATOM 4747 C C . TYR B 1 99 ? 6.879 -1.834 -18.953 1 95.12 99 TYR B C 1
ATOM 4749 O O . TYR B 1 99 ? 6.996 -0.964 -18.078 1 95.12 99 TYR B O 1
ATOM 4757 N N . ILE B 1 100 ? 7.094 -3.113 -18.672 1 96.38 100 ILE B N 1
ATOM 4758 C CA . ILE B 1 100 ? 7.375 -3.621 -17.344 1 96.38 100 ILE B CA 1
ATOM 4759 C C . ILE B 1 100 ? 8.695 -3.043 -16.844 1 96.38 100 ILE B C 1
ATOM 4761 O O . ILE B 1 100 ? 8.805 -2.66 -15.672 1 96.38 100 ILE B O 1
ATOM 4765 N N . LEU B 1 101 ? 9.695 -2.945 -17.734 1 97.31 101 LEU B N 1
ATOM 4766 C CA . LEU B 1 101 ? 10.992 -2.398 -17.375 1 97.31 101 LEU B CA 1
ATOM 4767 C C . LEU B 1 101 ? 10.859 -0.957 -16.891 1 97.31 101 LEU B C 1
ATOM 4769 O O . LEU B 1 101 ? 11.406 -0.594 -15.844 1 97.31 101 LEU B O 1
ATOM 4773 N N . ASN B 1 102 ? 10.102 -0.224 -17.531 1 95.19 102 ASN B N 1
ATOM 4774 C CA . ASN B 1 102 ? 9.906 1.174 -17.172 1 95.19 102 ASN B CA 1
ATOM 4775 C C . ASN B 1 102 ? 9.055 1.307 -15.906 1 95.19 102 ASN B C 1
ATOM 4777 O O . ASN B 1 102 ? 9.359 2.117 -15.031 1 95.19 102 ASN B O 1
ATOM 4781 N N . HIS B 1 103 ? 8.023 0.534 -15.844 1 95.25 103 HIS B N 1
ATOM 4782 C CA . HIS B 1 103 ? 7.066 0.605 -14.75 1 95.25 103 HIS B CA 1
ATOM 4783 C C . HIS B 1 103 ? 7.695 0.164 -13.438 1 95.25 103 HIS B C 1
ATOM 4785 O O . HIS B 1 103 ? 7.453 0.774 -12.391 1 95.25 103 HIS B O 1
ATOM 4791 N N . SER B 1 104 ? 8.555 -0.861 -13.477 1 97.06 104 SER B N 1
ATOM 4792 C CA . SER B 1 104 ? 9.125 -1.431 -12.266 1 97.06 104 SER B CA 1
ATOM 4793 C C . SER B 1 104 ? 10.445 -0.755 -11.906 1 97.06 104 SER B C 1
ATOM 4795 O O . SER B 1 104 ? 10.938 -0.896 -10.789 1 97.06 104 SER B O 1
ATOM 4797 N N . ARG B 1 105 ? 11.062 -0.152 -12.852 1 96.62 105 ARG B N 1
ATOM 4798 C CA . ARG B 1 105 ? 12.336 0.536 -12.688 1 96.62 105 ARG B CA 1
ATOM 4799 C C . ARG B 1 105 ? 13.398 -0.406 -12.125 1 96.62 105 ARG B C 1
ATOM 4801 O O . ARG B 1 105 ? 14.078 -0.07 -11.148 1 96.62 105 ARG B O 1
ATOM 4808 N N . VAL B 1 106 ? 13.445 -1.59 -12.641 1 98.06 106 VAL B N 1
ATOM 4809 C CA . VAL B 1 106 ? 14.453 -2.555 -12.227 1 98.06 106 VAL B CA 1
ATOM 4810 C C . VAL B 1 106 ? 15.836 -2.062 -12.641 1 98.06 106 VAL B C 1
ATOM 4812 O O . VAL B 1 106 ? 15.984 -1.405 -13.672 1 98.06 106 VAL B O 1
ATOM 4815 N N . ARG B 1 107 ? 16.828 -2.453 -11.836 1 97.88 107 ARG B N 1
ATOM 4816 C CA . ARG B 1 107 ? 18.188 -1.988 -12.094 1 97.88 107 ARG B CA 1
ATOM 4817 C C . ARG B 1 107 ? 19.031 -3.076 -12.758 1 97.88 107 ARG B C 1
ATOM 4819 O O . ARG B 1 107 ? 20.078 -2.791 -13.344 1 97.88 107 ARG B O 1
ATOM 4826 N N . ALA B 1 108 ? 18.625 -4.293 -12.648 1 98.56 108 ALA B N 1
ATOM 4827 C CA . ALA B 1 108 ? 19.266 -5.434 -13.297 1 98.56 108 ALA B CA 1
ATOM 4828 C C . ALA B 1 108 ? 18.219 -6.418 -13.828 1 98.56 108 ALA B C 1
ATOM 4830 O O . ALA B 1 108 ? 17.094 -6.48 -13.32 1 98.56 108 ALA B O 1
ATOM 4831 N N . ALA B 1 109 ? 18.562 -7.086 -14.891 1 98.69 109 ALA B N 1
ATOM 4832 C CA . ALA B 1 109 ? 17.719 -8.117 -15.469 1 98.69 109 ALA B CA 1
ATOM 4833 C C . ALA B 1 109 ? 18.438 -9.461 -15.539 1 98.69 109 ALA B C 1
ATOM 4835 O O . ALA B 1 109 ? 19.562 -9.539 -16.047 1 98.69 109 ALA B O 1
ATOM 4836 N N . PHE B 1 110 ? 17.875 -10.414 -14.969 1 98.81 110 PHE B N 1
ATOM 4837 C CA . PHE B 1 110 ? 18.328 -11.797 -15.07 1 98.81 110 PHE B CA 1
ATOM 4838 C C . PHE B 1 110 ? 17.5 -12.562 -16.094 1 98.81 110 PHE B C 1
ATOM 4840 O O . PHE B 1 110 ? 16.266 -12.594 -16 1 98.81 110 PHE B O 1
ATOM 4847 N N . VAL B 1 111 ? 18.156 -13.195 -17.031 1 98.56 111 VAL B N 1
ATOM 4848 C CA . VAL B 1 111 ? 17.422 -13.742 -18.172 1 98.56 111 VAL B CA 1
ATOM 4849 C C . VAL B 1 111 ? 18.016 -15.094 -18.562 1 98.56 111 VAL B C 1
ATOM 4851 O O . VAL B 1 111 ? 19.234 -15.273 -18.531 1 98.56 111 VAL B O 1
ATOM 4854 N N . SER B 1 112 ? 17.141 -16.109 -18.797 1 97.5 112 SER B N 1
ATOM 4855 C CA . SER B 1 112 ? 17.594 -17.344 -19.422 1 97.5 112 SER B CA 1
ATOM 4856 C C . SER B 1 112 ? 18.047 -17.109 -20.859 1 97.5 112 SER B C 1
ATOM 4858 O O . SER B 1 112 ? 17.469 -16.297 -21.578 1 97.5 112 SER B O 1
ATOM 4860 N N . GLU B 1 113 ? 18.984 -17.859 -21.281 1 95.5 113 GLU B N 1
ATOM 4861 C CA . GLU B 1 113 ? 19.594 -17.688 -22.594 1 95.5 113 GLU B CA 1
ATOM 4862 C C . GLU B 1 113 ? 18.547 -17.688 -23.703 1 95.5 113 GLU B C 1
ATOM 4864 O O . GLU B 1 113 ? 18.609 -16.859 -24.625 1 95.5 113 GLU B O 1
ATOM 4869 N N . SER B 1 114 ? 17.594 -18.547 -23.609 1 94.75 114 SER B N 1
ATOM 4870 C CA . SER B 1 114 ? 16.594 -18.719 -24.656 1 94.75 114 SER B CA 1
ATOM 4871 C C . SER B 1 114 ? 15.703 -17.484 -24.766 1 94.75 114 SER B C 1
ATOM 4873 O O . SER B 1 114 ? 15.039 -17.281 -25.781 1 94.75 114 SER B O 1
ATOM 4875 N N . LEU B 1 115 ? 15.648 -16.625 -23.75 1 96.75 115 LEU B N 1
ATOM 4876 C CA . LEU B 1 115 ? 14.75 -15.469 -23.719 1 96.75 115 LEU B CA 1
ATOM 4877 C C . LEU B 1 115 ? 15.523 -14.172 -23.938 1 96.75 115 LEU B C 1
ATOM 4879 O O . LEU B 1 115 ? 14.93 -13.094 -23.984 1 96.75 115 LEU B O 1
ATOM 4883 N N . LEU B 1 116 ? 16.828 -14.266 -24.078 1 97.19 116 LEU B N 1
ATOM 4884 C CA . LEU B 1 116 ? 17.719 -13.117 -24.172 1 97.19 116 LEU B CA 1
ATOM 4885 C C . LEU B 1 116 ? 17.359 -12.242 -25.359 1 97.19 116 LEU B C 1
ATOM 4887 O O . LEU B 1 116 ? 17.281 -11.016 -25.234 1 97.19 116 LEU B O 1
ATOM 4891 N N . PRO B 1 117 ? 17.047 -12.844 -26.578 1 96.38 117 PRO B N 1
ATOM 4892 C CA . PRO B 1 117 ? 16.719 -11.984 -27.719 1 96.38 117 PRO B CA 1
ATOM 4893 C C . PRO B 1 117 ? 15.492 -11.125 -27.469 1 96.38 117 PRO B C 1
ATOM 4895 O O . PRO B 1 117 ? 15.469 -9.953 -27.844 1 96.38 117 PRO B O 1
ATOM 4898 N N . THR B 1 118 ? 14.492 -11.742 -26.844 1 97.06 118 THR B N 1
ATOM 4899 C CA . THR B 1 118 ? 13.266 -11 -26.547 1 97.06 118 THR B CA 1
ATOM 4900 C C . THR B 1 118 ? 13.539 -9.859 -25.578 1 97.06 118 THR B C 1
ATOM 4902 O O . THR B 1 118 ? 13.031 -8.75 -25.766 1 97.06 118 THR B O 1
ATOM 4905 N N . LEU B 1 119 ? 14.344 -10.086 -24.578 1 97.62 119 LEU B N 1
ATOM 4906 C CA . LEU B 1 119 ? 14.68 -9.047 -23.609 1 97.62 119 LEU B CA 1
ATOM 4907 C C . LEU B 1 119 ? 15.492 -7.938 -24.25 1 97.62 119 LEU B C 1
ATOM 4909 O O . LEU B 1 119 ? 15.273 -6.758 -23.969 1 97.62 119 LEU B O 1
ATOM 4913 N N . GLN B 1 120 ? 16.406 -8.328 -25.094 1 97 120 GLN B N 1
ATOM 4914 C CA . GLN B 1 120 ? 17.234 -7.336 -25.781 1 97 120 GLN B CA 1
ATOM 4915 C C . GLN B 1 120 ? 16.391 -6.422 -26.656 1 97 120 GLN B C 1
ATOM 4917 O O . GLN B 1 120 ? 16.641 -5.219 -26.75 1 97 120 GLN B O 1
ATOM 4922 N N . ALA B 1 121 ? 15.422 -7.039 -27.297 1 97.75 121 ALA B N 1
ATOM 4923 C CA . ALA B 1 121 ? 14.492 -6.242 -28.094 1 97.75 121 ALA B CA 1
ATOM 4924 C C . ALA B 1 121 ? 13.75 -5.238 -27.234 1 97.75 121 ALA B C 1
ATOM 4926 O O . ALA B 1 121 ? 13.555 -4.082 -27.625 1 97.75 121 ALA B O 1
ATOM 4927 N N . ALA B 1 122 ? 13.312 -5.633 -26.078 1 97.88 122 ALA B N 1
ATOM 4928 C CA . ALA B 1 122 ? 12.625 -4.754 -25.141 1 97.88 122 ALA B CA 1
ATOM 4929 C C . ALA B 1 122 ? 13.547 -3.633 -24.656 1 97.88 122 ALA B C 1
ATOM 4931 O O . ALA B 1 122 ? 13.141 -2.469 -24.609 1 97.88 122 ALA B O 1
ATOM 4932 N N . LEU B 1 123 ? 14.805 -3.996 -24.344 1 97.19 123 LEU B N 1
ATOM 4933 C CA . LEU B 1 123 ? 15.781 -3.033 -23.844 1 97.19 123 LEU B CA 1
ATOM 4934 C C . LEU B 1 123 ? 16.125 -2.002 -24.922 1 97.19 123 LEU B C 1
ATOM 4936 O O . LEU B 1 123 ? 16.422 -0.848 -24.609 1 97.19 123 LEU B O 1
ATOM 4940 N N . ALA B 1 124 ? 16.109 -2.43 -26.109 1 96.44 124 ALA B N 1
ATOM 4941 C CA . ALA B 1 124 ? 16.375 -1.516 -27.219 1 96.44 124 ALA B CA 1
ATOM 4942 C C . ALA B 1 124 ? 15.258 -0.476 -27.344 1 96.44 124 ALA B C 1
ATOM 4944 O O . ALA B 1 124 ? 15.516 0.667 -27.734 1 96.44 124 ALA B O 1
ATOM 4945 N N . GLN B 1 125 ? 14.086 -0.927 -27.016 1 95.06 125 GLN B N 1
ATOM 4946 C CA . GLN B 1 125 ? 12.93 -0.036 -27.078 1 95.06 125 GLN B CA 1
ATOM 4947 C C . GLN B 1 125 ? 12.922 0.921 -25.875 1 95.06 125 GLN B C 1
ATOM 4949 O O . GLN B 1 125 ? 12.664 2.117 -26.047 1 95.06 125 GLN B O 1
ATOM 4954 N N . ALA B 1 126 ? 13.18 0.439 -24.734 1 90.88 126 ALA B N 1
ATOM 4955 C CA . ALA B 1 126 ? 13.125 1.184 -23.469 1 90.88 126 ALA B CA 1
ATOM 4956 C C . ALA B 1 126 ? 14.031 0.55 -22.422 1 90.88 126 ALA B C 1
ATOM 4958 O O . ALA B 1 126 ? 13.594 -0.288 -21.641 1 90.88 126 ALA B O 1
ATOM 4959 N N . PRO B 1 127 ? 15.227 1.042 -22.375 1 85.88 127 PRO B N 1
ATOM 4960 C CA . PRO B 1 127 ? 16.156 0.393 -21.438 1 85.88 127 PRO B CA 1
ATOM 4961 C C . PRO B 1 127 ? 15.797 0.664 -19.984 1 85.88 127 PRO B C 1
ATOM 4963 O O . PRO B 1 127 ? 16.297 -0.02 -19.094 1 85.88 127 PRO B O 1
ATOM 4966 N N . GLY B 1 128 ? 14.898 1.685 -19.766 1 90.69 128 GLY B N 1
ATOM 4967 C CA . GLY B 1 128 ? 14.594 2.043 -18.375 1 90.69 128 GLY B CA 1
ATOM 4968 C C . GLY B 1 128 ? 15.836 2.375 -17.562 1 90.69 128 GLY B C 1
ATOM 4969 O O . GLY B 1 128 ? 16.703 3.129 -18.031 1 90.69 128 GLY B O 1
ATOM 4970 N N . GLU B 1 129 ? 15.906 1.808 -16.312 1 92.69 129 GLU B N 1
ATOM 4971 C CA . GLU B 1 129 ? 17.016 2.072 -15.414 1 92.69 129 GLU B CA 1
ATOM 4972 C C . GLU B 1 129 ? 17.938 0.86 -15.297 1 92.69 129 GLU B C 1
ATOM 4974 O O . GLU B 1 129 ? 18.719 0.752 -14.344 1 92.69 129 GLU B O 1
ATOM 4979 N N . VAL B 1 130 ? 17.828 -0.056 -16.266 1 97.12 130 VAL B N 1
ATOM 4980 C CA . VAL B 1 130 ? 18.578 -1.301 -16.203 1 97.12 130 VAL B CA 1
ATOM 4981 C C . VAL B 1 130 ? 20.062 -1.013 -16.422 1 97.12 130 VAL B C 1
ATOM 4983 O O . VAL B 1 130 ? 20.453 -0.476 -17.453 1 97.12 130 VAL B O 1
ATOM 4986 N N . GLU B 1 131 ? 20.875 -1.396 -15.461 1 97 131 GLU B N 1
ATOM 4987 C CA . GLU B 1 131 ? 22.312 -1.177 -15.523 1 97 131 GLU B CA 1
ATOM 4988 C C . GLU B 1 131 ? 23.062 -2.479 -15.812 1 97 131 GLU B C 1
ATOM 4990 O O . GLU B 1 131 ? 24.172 -2.459 -16.344 1 97 131 GLU B O 1
ATOM 4995 N N . HIS B 1 132 ? 22.469 -3.635 -15.445 1 98 132 HIS B N 1
ATOM 4996 C CA . HIS B 1 132 ? 23.156 -4.918 -15.562 1 98 132 HIS B CA 1
ATOM 4997 C C . HIS B 1 132 ? 22.25 -5.961 -16.219 1 98 132 HIS B C 1
ATOM 4999 O O . HIS B 1 132 ? 21.047 -6 -15.969 1 98 132 HIS B O 1
ATOM 5005 N N . LEU B 1 133 ? 22.844 -6.695 -17.094 1 98.06 133 LEU B N 1
ATOM 5006 C CA . LEU B 1 133 ? 22.203 -7.855 -17.719 1 98.06 133 LEU B CA 1
ATOM 5007 C C . LEU B 1 133 ? 22.969 -9.133 -17.359 1 98.06 133 LEU B C 1
ATOM 5009 O O . LEU B 1 133 ? 24.172 -9.219 -17.562 1 98.06 133 LEU B O 1
ATOM 5013 N N . VAL B 1 134 ? 22.297 -10.078 -16.766 1 98.62 134 VAL B N 1
ATOM 5014 C CA . VAL B 1 134 ? 22.906 -11.344 -16.359 1 98.62 134 VAL B CA 1
ATOM 5015 C C . VAL B 1 134 ? 22.219 -12.5 -17.078 1 98.62 134 VAL B C 1
ATOM 5017 O O . VAL B 1 134 ? 21 -12.648 -17 1 98.62 134 VAL B O 1
ATOM 5020 N N . VAL B 1 135 ? 22.969 -13.344 -17.734 1 98.19 135 VAL B N 1
ATOM 5021 C CA . VAL B 1 135 ? 22.422 -14.43 -18.531 1 98.19 135 VAL B CA 1
ATOM 5022 C C . VAL B 1 135 ? 22.672 -15.766 -17.828 1 98.19 135 VAL B C 1
ATOM 5024 O O . VAL B 1 135 ? 23.797 -16.062 -17.422 1 98.19 135 VAL B O 1
ATOM 5027 N N . SER B 1 136 ? 21.625 -16.453 -17.656 1 96.44 136 SER B N 1
ATOM 5028 C CA . SER B 1 136 ? 21.719 -17.797 -17.078 1 96.44 136 SER B CA 1
ATOM 5029 C C . SER B 1 136 ? 21.953 -18.844 -18.141 1 96.44 136 SER B C 1
ATOM 5031 O O . SER B 1 136 ? 21.219 -18.906 -19.141 1 96.44 136 SER B O 1
ATOM 5033 N N . ARG B 1 137 ? 22.953 -19.625 -18.047 1 89.81 137 ARG B N 1
ATOM 5034 C CA . ARG B 1 137 ? 23.344 -20.797 -18.844 1 89.81 137 ARG B CA 1
ATOM 5035 C C . ARG B 1 137 ? 23.469 -20.422 -20.312 1 89.81 137 ARG B C 1
ATOM 5037 O O . ARG B 1 137 ? 22.875 -21.078 -21.172 1 89.81 137 ARG B O 1
ATOM 5044 N N . PRO B 1 138 ? 24.25 -19.516 -20.594 1 88.69 138 PRO B N 1
ATOM 5045 C CA . PRO B 1 138 ? 24.438 -19.188 -22.016 1 88.69 138 PRO B CA 1
ATOM 5046 C C . PRO B 1 138 ? 25.188 -20.297 -22.766 1 88.69 138 PRO B C 1
ATOM 5048 O O . PRO B 1 138 ? 26.094 -20.922 -22.219 1 88.69 138 PRO B O 1
ATOM 5051 N N . ALA B 1 139 ? 24.625 -20.578 -23.906 1 82.62 139 ALA B N 1
ATOM 5052 C CA . ALA B 1 139 ? 25.281 -21.547 -24.766 1 82.62 139 ALA B CA 1
ATOM 5053 C C . ALA B 1 139 ? 26.609 -21 -25.312 1 82.62 139 ALA B C 1
ATOM 5055 O O . ALA B 1 139 ? 27.516 -21.75 -25.656 1 82.62 139 ALA B O 1
ATOM 5056 N N . ALA B 1 140 ? 26.656 -19.688 -25.469 1 82.94 140 ALA B N 1
ATOM 5057 C CA . ALA B 1 140 ? 27.844 -18.969 -25.938 1 82.94 140 ALA B CA 1
ATOM 5058 C C . ALA B 1 140 ? 28.141 -17.766 -25.047 1 82.94 140 ALA B C 1
ATOM 5060 O O . ALA B 1 140 ? 27.438 -17.516 -24.062 1 82.94 140 ALA B O 1
ATOM 5061 N N . ALA B 1 141 ? 29.25 -17.156 -25.359 1 84.62 141 ALA B N 1
ATOM 5062 C CA . ALA B 1 141 ? 29.625 -15.969 -24.594 1 84.62 141 ALA B CA 1
ATOM 5063 C C . ALA B 1 141 ? 28.484 -14.945 -24.594 1 84.62 141 ALA B C 1
ATOM 5065 O O . ALA B 1 141 ? 27.891 -14.68 -25.641 1 84.62 141 ALA B O 1
ATOM 5066 N N . PRO B 1 142 ? 28.141 -14.5 -23.406 1 87.12 142 PRO B N 1
ATOM 5067 C CA . PRO B 1 142 ? 27.094 -13.469 -23.375 1 87.12 142 PRO B CA 1
ATOM 5068 C C . PRO B 1 142 ? 27.469 -12.227 -24.172 1 87.12 142 PRO B C 1
ATOM 5070 O O . PRO B 1 142 ? 28.641 -12.023 -24.5 1 87.12 142 PRO B O 1
ATOM 5073 N N . PRO B 1 143 ? 26.438 -11.484 -24.547 1 88.19 143 PRO B N 1
ATOM 5074 C CA . PRO B 1 143 ? 26.734 -10.234 -25.25 1 88.19 143 PRO B CA 1
ATOM 5075 C C . PRO B 1 143 ? 27.641 -9.305 -24.453 1 88.19 143 PRO B C 1
ATOM 5077 O O . PRO B 1 143 ? 27.781 -9.477 -23.25 1 88.19 143 PRO B O 1
ATOM 5080 N N . ALA B 1 144 ? 28.203 -8.344 -25.156 1 86.5 144 ALA B N 1
ATOM 5081 C CA . ALA B 1 144 ? 29.109 -7.398 -24.531 1 86.5 144 ALA B CA 1
ATOM 5082 C C . ALA B 1 144 ? 28.438 -6.664 -23.375 1 86.5 144 ALA B C 1
ATOM 5084 O O . ALA B 1 144 ? 27.328 -6.156 -23.531 1 86.5 144 ALA B O 1
ATOM 5085 N N . GLY B 1 145 ? 29.094 -6.723 -22.203 1 90.69 145 GLY B N 1
ATOM 5086 C CA . GLY B 1 145 ? 28.578 -5.992 -21.062 1 90.69 145 GLY B CA 1
ATOM 5087 C C . GLY B 1 145 ? 27.672 -6.832 -20.172 1 90.69 145 GLY B C 1
ATOM 5088 O O . GLY B 1 145 ? 27.359 -6.434 -19.047 1 90.69 145 GLY B O 1
ATOM 5089 N N . ALA B 1 146 ? 27.266 -7.984 -20.703 1 94.94 146 ALA B N 1
ATOM 5090 C CA . ALA B 1 146 ? 26.406 -8.867 -19.906 1 94.94 146 ALA B CA 1
ATOM 5091 C C . ALA B 1 146 ? 27.25 -9.844 -19.094 1 94.94 146 ALA B C 1
ATOM 5093 O O . ALA B 1 146 ? 28.391 -10.148 -19.438 1 94.94 146 ALA B O 1
ATOM 5094 N N . HIS B 1 147 ? 26.719 -10.242 -17.984 1 96.88 147 HIS B N 1
ATOM 5095 C CA . HIS B 1 147 ? 27.359 -11.211 -17.109 1 96.88 147 HIS B CA 1
ATOM 5096 C C . HIS B 1 147 ? 26.766 -12.602 -17.281 1 96.88 147 HIS B C 1
ATOM 5098 O O . HIS B 1 147 ? 25.594 -12.734 -17.656 1 96.88 147 HIS B O 1
ATOM 5104 N N . GLU B 1 148 ? 27.625 -13.555 -17.094 1 97.69 148 GLU B N 1
ATOM 5105 C CA . GLU B 1 148 ? 27.141 -14.922 -16.984 1 97.69 148 GLU B CA 1
ATOM 5106 C C . GLU B 1 148 ? 26.875 -15.289 -15.523 1 97.69 148 GLU B C 1
ATOM 5108 O O . GLU B 1 148 ? 27.734 -15.117 -14.664 1 97.69 148 GLU B O 1
ATOM 5113 N N . LEU B 1 149 ? 25.734 -15.883 -15.25 1 98.06 149 LEU B N 1
ATOM 5114 C CA . LEU B 1 149 ? 25.25 -16.062 -13.891 1 98.06 149 LEU B CA 1
ATOM 5115 C C . LEU B 1 149 ? 26.219 -16.922 -13.078 1 98.06 149 LEU B C 1
ATOM 5117 O O . LEU B 1 149 ? 26.609 -16.531 -11.977 1 98.06 149 LEU B O 1
ATOM 5121 N N . ASP B 1 150 ? 26.641 -18.062 -13.594 1 96.94 150 ASP B N 1
ATOM 5122 C CA . ASP B 1 150 ? 27.5 -18.969 -12.852 1 96.94 150 ASP B CA 1
ATOM 5123 C C . ASP B 1 150 ? 28.859 -18.328 -12.547 1 96.94 150 ASP B C 1
ATOM 5125 O O . ASP B 1 150 ? 29.406 -18.516 -11.461 1 96.94 150 ASP B O 1
ATOM 5129 N N . ALA B 1 151 ? 29.375 -17.609 -13.523 1 96.56 151 ALA B N 1
ATOM 5130 C CA . ALA B 1 151 ? 30.641 -16.906 -13.32 1 96.56 151 ALA B CA 1
ATOM 5131 C C . ALA B 1 151 ? 30.484 -15.82 -12.25 1 96.56 151 ALA B C 1
ATOM 5133 O O . ALA B 1 151 ? 31.391 -15.641 -11.422 1 96.56 151 ALA B O 1
ATOM 5134 N N . LEU B 1 152 ? 29.406 -15.125 -12.352 1 97.69 152 LEU B N 1
ATOM 5135 C CA . LEU B 1 152 ? 29.125 -14.078 -11.383 1 97.69 152 LEU B CA 1
ATOM 5136 C C . LEU B 1 152 ? 29.047 -14.656 -9.969 1 97.69 152 LEU B C 1
ATOM 5138 O O . LEU B 1 152 ? 29.594 -14.086 -9.031 1 97.69 152 LEU B O 1
ATOM 5142 N N . LEU B 1 153 ? 28.359 -15.781 -9.773 1 98.31 153 LEU B N 1
ATOM 5143 C CA . LEU B 1 153 ? 28.203 -16.438 -8.484 1 98.31 153 LEU B CA 1
ATOM 5144 C C . LEU B 1 153 ? 29.547 -16.953 -7.973 1 98.31 153 LEU B C 1
ATOM 5146 O O . LEU B 1 153 ? 29.859 -16.797 -6.789 1 98.31 153 LEU B O 1
ATOM 5150 N N . ALA B 1 154 ? 30.297 -17.547 -8.867 1 97.44 154 ALA B N 1
ATOM 5151 C CA . ALA B 1 154 ? 31.578 -18.125 -8.492 1 97.44 154 ALA B CA 1
ATOM 5152 C C . ALA B 1 154 ? 32.531 -17.062 -7.973 1 97.44 154 ALA B C 1
ATOM 5154 O O . ALA B 1 154 ? 33.344 -17.312 -7.082 1 97.44 154 ALA B O 1
ATOM 5155 N N . ALA B 1 155 ? 32.375 -15.898 -8.484 1 97.81 155 ALA B N 1
ATOM 5156 C CA . ALA B 1 155 ? 33.312 -14.812 -8.156 1 97.81 155 ALA B CA 1
ATOM 5157 C C . ALA B 1 155 ? 32.812 -14.047 -6.926 1 97.81 155 ALA B C 1
ATOM 5159 O O . ALA B 1 155 ? 33.594 -13.281 -6.332 1 97.81 155 ALA B O 1
ATOM 5160 N N . ALA B 1 156 ? 31.641 -14.258 -6.492 1 98.5 156 ALA B N 1
ATOM 5161 C CA . ALA B 1 156 ? 31.031 -13.445 -5.438 1 98.5 156 ALA B CA 1
ATOM 5162 C C . ALA B 1 156 ? 31.281 -14.062 -4.062 1 98.5 156 ALA B C 1
ATOM 5164 O O . ALA B 1 156 ? 31.25 -15.281 -3.912 1 98.5 156 ALA B O 1
ATOM 5165 N N . PRO B 1 157 ? 31.516 -13.258 -3.031 1 98.5 157 PRO B N 1
ATOM 5166 C CA . PRO B 1 157 ? 31.594 -13.766 -1.661 1 98.5 157 PRO B CA 1
ATOM 5167 C C . PRO B 1 157 ? 30.234 -14.156 -1.099 1 98.5 157 PRO B C 1
ATOM 5169 O O . PRO B 1 157 ? 29.203 -13.688 -1.586 1 98.5 157 PRO B O 1
ATOM 5172 N N . LEU B 1 158 ? 30.281 -15.016 -0.09 1 98.5 158 LEU B N 1
ATOM 5173 C CA . LEU B 1 158 ? 29.062 -15.234 0.686 1 98.5 158 LEU B CA 1
ATOM 5174 C C . LEU B 1 158 ? 28.656 -13.969 1.438 1 98.5 158 LEU B C 1
ATOM 5176 O O . LEU B 1 158 ? 29.516 -13.297 2.023 1 98.5 158 LEU B O 1
ATOM 5180 N N . ALA B 1 159 ? 27.438 -13.578 1.341 1 98.62 159 ALA B N 1
ATOM 5181 C CA . ALA B 1 159 ? 26.953 -12.414 2.076 1 98.62 159 ALA B CA 1
ATOM 5182 C C . ALA B 1 159 ? 25.906 -12.812 3.109 1 98.62 159 ALA B C 1
ATOM 5184 O O . ALA B 1 159 ? 25.094 -13.695 2.861 1 98.62 159 ALA B O 1
ATOM 5185 N N . PRO B 1 160 ? 25.953 -12.164 4.281 1 98.12 160 PRO B N 1
ATOM 5186 C CA . PRO B 1 160 ? 24.875 -12.414 5.246 1 98.12 160 PRO B CA 1
ATOM 5187 C C . PRO B 1 160 ? 23.516 -11.891 4.777 1 98.12 160 PRO B C 1
ATOM 5189 O O . PRO B 1 160 ? 23.469 -11 3.922 1 98.12 160 PRO B O 1
ATOM 5192 N N . ALA B 1 161 ? 22.453 -12.438 5.336 1 98.56 161 ALA B N 1
ATOM 5193 C CA . ALA B 1 161 ? 21.109 -11.992 4.984 1 98.56 161 ALA B CA 1
ATOM 5194 C C . ALA B 1 161 ? 20.844 -10.594 5.52 1 98.56 161 ALA B C 1
ATOM 5196 O O . ALA B 1 161 ? 21.25 -10.25 6.629 1 98.56 161 ALA B O 1
ATOM 5197 N N . ALA B 1 162 ? 20.156 -9.812 4.758 1 97.94 162 ALA B N 1
ATOM 5198 C CA . ALA B 1 162 ? 19.672 -8.531 5.25 1 97.94 162 ALA B CA 1
ATOM 5199 C C . ALA B 1 162 ? 18.656 -8.719 6.375 1 97.94 162 ALA B C 1
ATOM 5201 O O . ALA B 1 162 ? 17.859 -9.664 6.352 1 97.94 162 ALA B O 1
ATOM 5202 N N . ARG B 1 163 ? 18.719 -7.859 7.371 1 96.19 163 ARG B N 1
ATOM 5203 C CA . ARG B 1 163 ? 17.656 -7.836 8.383 1 96.19 163 ARG B CA 1
ATOM 5204 C C . ARG B 1 163 ? 16.375 -7.215 7.828 1 96.19 163 ARG B C 1
ATOM 5206 O O . ARG B 1 163 ? 16.359 -6.027 7.496 1 96.19 163 ARG B O 1
ATOM 5213 N N . THR B 1 164 ? 15.312 -8.008 7.66 1 97.5 164 THR B N 1
ATOM 5214 C CA . THR B 1 164 ? 14.039 -7.512 7.156 1 97.5 164 THR B CA 1
ATOM 5215 C C . THR B 1 164 ? 12.906 -7.867 8.109 1 97.5 164 THR B C 1
ATOM 5217 O O . THR B 1 164 ? 13.07 -8.703 9 1 97.5 164 THR B O 1
ATOM 5220 N N . LEU B 1 165 ? 11.805 -7.156 8.023 1 97.31 165 LEU B N 1
ATOM 5221 C CA . LEU B 1 165 ? 10.57 -7.449 8.75 1 97.31 165 LEU B CA 1
ATOM 5222 C C . LEU B 1 165 ? 9.617 -8.266 7.883 1 97.31 165 LEU B C 1
ATOM 5224 O O . LEU B 1 165 ? 9.75 -8.297 6.66 1 97.31 165 LEU B O 1
ATOM 5228 N N . SER B 1 166 ? 8.625 -8.93 8.516 1 98.06 166 SER B N 1
ATOM 5229 C CA . SER B 1 166 ? 7.641 -9.719 7.781 1 98.06 166 SER B CA 1
ATOM 5230 C C . SER B 1 166 ? 6.773 -8.836 6.891 1 98.06 166 SER B C 1
ATOM 5232 O O . SER B 1 166 ? 6.32 -9.266 5.828 1 98.06 166 SER B O 1
ATOM 5234 N N . ASP B 1 167 ? 6.621 -7.547 7.273 1 97.06 167 ASP B N 1
ATOM 5235 C CA . ASP B 1 167 ? 5.742 -6.637 6.547 1 97.06 167 ASP B CA 1
ATOM 5236 C C . ASP B 1 167 ? 6.516 -5.848 5.492 1 97.06 167 ASP B C 1
ATOM 5238 O O . ASP B 1 167 ? 5.945 -5.012 4.793 1 97.06 167 ASP B O 1
ATOM 5242 N N . GLU B 1 168 ? 7.816 -6.129 5.336 1 97.81 168 GLU B N 1
ATOM 5243 C CA . GLU B 1 168 ? 8.633 -5.41 4.359 1 97.81 168 GLU B CA 1
ATOM 5244 C C . GLU B 1 168 ? 8.422 -5.961 2.953 1 97.81 168 GLU B C 1
ATOM 5246 O O . GLU B 1 168 ? 8.242 -7.164 2.773 1 97.81 168 GLU B O 1
ATOM 5251 N N . ILE B 1 169 ? 8.414 -5.102 1.945 1 98.38 169 ILE B N 1
ATOM 5252 C CA . ILE B 1 169 ? 8.305 -5.488 0.543 1 98.38 169 ILE B CA 1
ATOM 5253 C C . ILE B 1 169 ? 9.391 -6.508 0.201 1 98.38 169 ILE B C 1
ATOM 5255 O O . ILE B 1 169 ? 10.57 -6.285 0.481 1 98.38 169 ILE B O 1
ATOM 5259 N N . ALA B 1 170 ? 8.93 -7.605 -0.385 1 98.75 170 ALA B N 1
ATOM 5260 C CA . ALA B 1 170 ? 9.875 -8.688 -0.627 1 98.75 170 ALA B CA 1
ATOM 5261 C C . ALA B 1 170 ? 10 -8.992 -2.117 1 98.75 170 ALA B C 1
ATOM 5263 O O . ALA B 1 170 ? 11.086 -9.32 -2.604 1 98.75 170 ALA B O 1
ATOM 5264 N N . PHE B 1 171 ? 8.898 -8.914 -2.869 1 98.88 171 PHE B N 1
ATOM 5265 C CA . PHE B 1 171 ? 8.906 -9.266 -4.285 1 98.88 171 PHE B CA 1
ATOM 5266 C C . PHE B 1 171 ? 7.633 -8.789 -4.969 1 98.88 171 PHE B C 1
ATOM 5268 O O . PHE B 1 171 ? 6.672 -8.398 -4.305 1 98.88 171 PHE B O 1
ATOM 5275 N N . TRP B 1 172 ? 7.723 -8.75 -6.336 1 98.75 172 TRP B N 1
ATOM 5276 C CA . TRP B 1 172 ? 6.562 -8.391 -7.145 1 98.75 172 TRP B CA 1
ATOM 5277 C C . TRP B 1 172 ? 6.18 -9.531 -8.078 1 98.75 172 TRP B C 1
ATOM 5279 O O . TRP B 1 172 ? 7.039 -10.297 -8.523 1 98.75 172 TRP B O 1
ATOM 5289 N N . LEU B 1 173 ? 4.871 -9.656 -8.32 1 98.25 173 LEU B N 1
ATOM 5290 C CA . LEU B 1 173 ? 4.312 -10.406 -9.438 1 98.25 173 LEU B CA 1
ATOM 5291 C C . LEU B 1 173 ? 3.447 -9.5 -10.312 1 98.25 173 LEU B C 1
ATOM 5293 O O . LEU B 1 173 ? 2.75 -8.625 -9.805 1 98.25 173 LEU B O 1
ATOM 5297 N N . TYR B 1 174 ? 3.525 -9.695 -11.625 1 95.44 174 TYR B N 1
ATOM 5298 C CA . TYR B 1 174 ? 2.631 -8.945 -12.5 1 95.44 174 TYR B CA 1
ATOM 5299 C C . TYR B 1 174 ? 1.376 -9.742 -12.82 1 95.44 174 TYR B C 1
ATOM 5301 O O . TYR B 1 174 ? 1.458 -10.93 -13.148 1 95.44 174 TYR B O 1
ATOM 5309 N N . SER B 1 175 ? 0.243 -9.148 -12.648 1 88.44 175 SER B N 1
ATOM 5310 C CA . SER B 1 175 ? -1.027 -9.758 -13.039 1 88.44 175 SER B CA 1
ATOM 5311 C C . SER B 1 175 ? -1.474 -9.289 -14.414 1 88.44 175 SER B C 1
ATOM 5313 O O . SER B 1 175 ? -1.19 -8.156 -14.812 1 88.44 175 SER B O 1
ATOM 5315 N N . SER B 1 176 ? -2.037 -10.133 -15.375 1 75 176 SER B N 1
ATOM 5316 C CA . SER B 1 176 ? -2.404 -9.852 -16.75 1 75 176 SER B CA 1
ATOM 5317 C C . SER B 1 176 ? -3.77 -9.172 -16.844 1 75 176 SER B C 1
ATOM 5319 O O . SER B 1 176 ? -4.207 -8.773 -17.922 1 75 176 SER B O 1
ATOM 5321 N N . GLY B 1 177 ? -4.223 -8.305 -16.078 1 59.28 177 GLY B N 1
ATOM 5322 C CA . GLY B 1 177 ? -5.59 -7.805 -15.992 1 59.28 177 GLY B CA 1
ATOM 5323 C C . GLY B 1 177 ? -6.32 -7.852 -17.312 1 59.28 177 GLY B C 1
ATOM 5324 O O . GLY B 1 177 ? -5.695 -7.898 -18.375 1 59.28 177 GLY B O 1
ATOM 5325 N N . SER B 1 178 ? -7.695 -8.188 -17.469 1 53.78 178 SER B N 1
ATOM 5326 C CA . SER B 1 178 ? -8.625 -8.312 -18.578 1 53.78 178 SER B CA 1
ATOM 5327 C C . SER B 1 178 ? -8.633 -7.055 -19.438 1 53.78 178 SER B C 1
ATOM 5329 O O . SER B 1 178 ? -8.953 -7.109 -20.625 1 53.78 178 SER B O 1
ATOM 5331 N N . THR B 1 179 ? -8.414 -5.867 -18.797 1 51.56 179 THR B N 1
ATOM 5332 C CA . THR B 1 179 ? -8.742 -4.621 -19.484 1 51.56 179 THR B CA 1
ATOM 5333 C C . THR B 1 179 ? -7.48 -3.824 -19.797 1 51.56 179 THR B C 1
ATOM 5335 O O . THR B 1 179 ? -7.555 -2.738 -20.375 1 51.56 179 THR B O 1
ATOM 5338 N N . GLY B 1 180 ? -6.188 -4.508 -19.734 1 69 180 GLY B N 1
ATOM 5339 C CA . GLY B 1 180 ? -5.195 -3.453 -19.891 1 69 180 GLY B CA 1
ATOM 5340 C C . GLY B 1 180 ? -3.777 -3.934 -19.641 1 69 180 GLY B C 1
ATOM 5341 O O . GLY B 1 180 ? -3.467 -5.105 -19.859 1 69 180 GLY B O 1
ATOM 5342 N N . LYS B 1 181 ? -2.812 -3.088 -19.266 1 82.69 181 LYS B N 1
ATOM 5343 C CA . LYS B 1 181 ? -1.4 -3.301 -18.969 1 82.69 181 LYS B CA 1
ATOM 5344 C C . LYS B 1 181 ? -1.229 -4.125 -17.688 1 82.69 181 LYS B C 1
ATOM 5346 O O . LYS B 1 181 ? -2.027 -4.008 -16.766 1 82.69 181 LYS B O 1
ATOM 5351 N N . PRO B 1 182 ? -0.26 -5.07 -17.75 1 90.06 182 PRO B N 1
ATOM 5352 C CA . PRO B 1 182 ? 0.019 -5.84 -16.531 1 90.06 182 PRO B CA 1
ATOM 5353 C C . PRO B 1 182 ? 0.194 -4.957 -15.297 1 90.06 182 PRO B C 1
ATOM 5355 O O . PRO B 1 182 ? 0.675 -3.826 -15.406 1 90.06 182 PRO B O 1
ATOM 5358 N N . LYS B 1 183 ? -0.299 -5.398 -14.156 1 95.5 183 LYS B N 1
ATOM 5359 C CA . LYS B 1 183 ? -0.221 -4.648 -12.906 1 95.5 183 LYS B CA 1
ATOM 5360 C C . LYS B 1 183 ? 0.79 -5.273 -11.945 1 95.5 183 LYS B C 1
ATOM 5362 O O . LYS B 1 183 ? 0.753 -6.48 -11.703 1 95.5 183 LYS B O 1
ATOM 5367 N N . GLY B 1 184 ? 1.704 -4.438 -11.414 1 97.44 184 GLY B N 1
ATOM 5368 C CA . GLY B 1 184 ? 2.656 -4.922 -10.422 1 97.44 184 GLY B CA 1
ATOM 5369 C C . GLY B 1 184 ? 2.053 -5.078 -9.039 1 97.44 184 GLY B C 1
ATOM 5370 O O . GLY B 1 184 ? 1.678 -4.09 -8.406 1 97.44 184 GLY B O 1
ATOM 5371 N N . VAL B 1 185 ? 1.899 -6.352 -8.602 1 98.44 185 VAL B N 1
ATOM 5372 C CA . VAL B 1 185 ? 1.367 -6.664 -7.281 1 98.44 185 VAL B CA 1
ATOM 5373 C C . VAL B 1 185 ? 2.514 -6.805 -6.285 1 98.44 185 VAL B C 1
ATOM 5375 O O . VAL B 1 185 ? 3.416 -7.621 -6.473 1 98.44 185 VAL B O 1
ATOM 5378 N N . VAL B 1 186 ? 2.498 -6.012 -5.203 1 98.69 186 VAL B N 1
ATOM 5379 C CA . VAL B 1 186 ? 3.609 -5.902 -4.266 1 98.69 186 VAL B CA 1
ATOM 5380 C C . VAL B 1 186 ? 3.359 -6.801 -3.059 1 98.69 186 VAL B C 1
ATOM 5382 O O . VAL B 1 186 ? 2.361 -6.637 -2.352 1 98.69 186 VAL B O 1
ATOM 5385 N N . HIS B 1 187 ? 4.293 -7.738 -2.838 1 98.81 187 HIS B N 1
ATOM 5386 C CA . HIS B 1 187 ? 4.133 -8.711 -1.761 1 98.81 187 HIS B CA 1
ATOM 5387 C C . HIS B 1 187 ? 5.215 -8.539 -0.701 1 98.81 187 HIS B C 1
ATOM 5389 O O . HIS B 1 187 ? 6.262 -7.941 -0.966 1 98.81 187 HIS B O 1
ATOM 5395 N N . THR B 1 188 ? 4.977 -9.086 0.506 1 98.69 188 THR B N 1
ATOM 5396 C CA . THR B 1 188 ? 5.891 -9 1.639 1 98.69 188 THR B CA 1
ATOM 5397 C C . THR B 1 188 ? 6.539 -10.352 1.915 1 98.69 188 THR B C 1
ATOM 5399 O O . THR B 1 188 ? 6.145 -11.367 1.336 1 98.69 188 THR B O 1
ATOM 5402 N N . HIS B 1 189 ? 7.562 -10.352 2.848 1 98.81 189 HIS B N 1
ATOM 5403 C CA . HIS B 1 189 ? 8.172 -11.602 3.293 1 98.81 189 HIS B CA 1
ATOM 5404 C C . HIS B 1 189 ? 7.148 -12.492 3.986 1 98.81 189 HIS B C 1
ATOM 5406 O O . HIS B 1 189 ? 7.121 -13.703 3.752 1 98.81 189 HIS B O 1
ATOM 5412 N N . GLY B 1 190 ? 6.297 -11.859 4.734 1 98.56 190 GLY B N 1
ATOM 5413 C CA . GLY B 1 190 ? 5.316 -12.617 5.5 1 98.56 190 GLY B CA 1
ATOM 5414 C C . GLY B 1 190 ? 4.301 -13.336 4.633 1 98.56 190 GLY B C 1
ATOM 5415 O O . GLY B 1 190 ? 3.791 -14.391 5.008 1 98.56 190 GLY B O 1
ATOM 5416 N N . ASN B 1 191 ? 4.016 -12.797 3.469 1 98.5 191 ASN B N 1
ATOM 5417 C CA . ASN B 1 191 ? 3.055 -13.43 2.572 1 98.5 191 ASN B CA 1
ATOM 5418 C C . ASN B 1 191 ? 3.467 -14.859 2.225 1 98.5 191 ASN B C 1
ATOM 5420 O O . ASN B 1 191 ? 2.633 -15.766 2.215 1 98.5 191 ASN B O 1
ATOM 5424 N N . LEU B 1 192 ? 4.762 -15.031 1.971 1 98.69 192 LEU B N 1
ATOM 5425 C CA . LEU B 1 192 ? 5.281 -16.359 1.636 1 98.69 192 LEU B CA 1
ATOM 5426 C C . LEU B 1 192 ? 5.113 -17.312 2.807 1 98.69 192 LEU B C 1
ATOM 5428 O O . LEU B 1 192 ? 4.656 -18.453 2.625 1 98.69 192 LEU B O 1
ATOM 5432 N N . TRP B 1 193 ? 5.383 -16.828 3.973 1 98.56 193 TRP B N 1
ATOM 5433 C CA . TRP B 1 193 ? 5.293 -17.641 5.184 1 98.56 193 TRP B CA 1
ATOM 5434 C C . TRP B 1 193 ? 3.861 -18.109 5.418 1 98.56 193 TRP B C 1
ATOM 5436 O O . TRP B 1 193 ? 3.629 -19.297 5.664 1 98.56 193 TRP B O 1
ATOM 5446 N N . HIS B 1 194 ? 2.91 -17.281 5.246 1 98.38 194 HIS B N 1
ATOM 5447 C CA . HIS B 1 194 ? 1.515 -17.578 5.551 1 98.38 194 HIS B CA 1
ATOM 5448 C C . HIS B 1 194 ? 0.959 -18.641 4.598 1 98.38 194 HIS B C 1
ATOM 5450 O O . HIS B 1 194 ? 0.199 -19.516 5.012 1 98.38 194 HIS B O 1
ATOM 5456 N N . THR B 1 195 ? 1.294 -18.547 3.305 1 98.31 195 THR B N 1
ATOM 5457 C CA . THR B 1 195 ? 0.744 -19.516 2.352 1 98.31 195 THR B CA 1
ATOM 5458 C C . THR B 1 195 ? 1.241 -20.922 2.656 1 98.31 195 THR B C 1
ATOM 5460 O O . THR B 1 195 ? 0.502 -21.891 2.49 1 98.31 195 THR B O 1
ATOM 5463 N N . ALA B 1 196 ? 2.512 -21.047 3.086 1 98.31 196 ALA B N 1
ATOM 5464 C CA . ALA B 1 196 ? 3.039 -22.359 3.465 1 98.31 196 ALA B CA 1
ATOM 5465 C C . ALA B 1 196 ? 2.352 -22.875 4.723 1 98.31 196 ALA B C 1
ATOM 5467 O O . ALA B 1 196 ? 1.952 -24.047 4.781 1 98.31 196 ALA B O 1
ATOM 5468 N N . GLU B 1 197 ? 2.127 -22.016 5.672 1 98.25 197 GLU B N 1
ATOM 5469 C CA . GLU B 1 197 ? 1.651 -22.422 6.988 1 98.25 197 GLU B CA 1
ATOM 5470 C C . GLU B 1 197 ? 0.152 -22.703 6.973 1 98.25 197 GLU B C 1
ATOM 5472 O O . GLU B 1 197 ? -0.334 -23.547 7.727 1 98.25 197 GLU B O 1
ATOM 5477 N N . LEU B 1 198 ? -0.553 -22.031 6.109 1 97.94 198 LEU B N 1
ATOM 5478 C CA . LEU B 1 198 ? -2.008 -22.109 6.184 1 97.94 198 LEU B CA 1
ATOM 5479 C C . LEU B 1 198 ? -2.549 -23.062 5.121 1 97.94 198 LEU B C 1
ATOM 5481 O O . LEU B 1 198 ? -3.586 -23.703 5.32 1 97.94 198 LEU B O 1
ATOM 5485 N N . TYR B 1 199 ? -1.821 -23.172 3.99 1 98.25 199 TYR B N 1
ATOM 5486 C CA . TYR B 1 199 ? -2.342 -24.016 2.916 1 98.25 199 TYR B CA 1
ATOM 5487 C C . TYR B 1 199 ? -1.463 -25.25 2.707 1 98.25 199 TYR B C 1
ATOM 5489 O O . TYR B 1 199 ? -1.927 -26.375 2.84 1 98.25 199 TYR B O 1
ATOM 5497 N N . ALA B 1 200 ? -0.22 -25.094 2.404 1 98.38 200 ALA B N 1
ATOM 5498 C CA . ALA B 1 200 ? 0.647 -26.188 1.96 1 98.38 200 ALA B CA 1
ATOM 5499 C C . ALA B 1 200 ? 0.717 -27.297 3.008 1 98.38 200 ALA B C 1
ATOM 5501 O O . ALA B 1 200 ? 0.517 -28.469 2.691 1 98.38 200 ALA B O 1
ATOM 5502 N N . LYS B 1 201 ? 0.962 -26.906 4.223 1 97.75 201 LYS B N 1
ATOM 5503 C CA . LYS B 1 201 ? 1.168 -27.891 5.281 1 97.75 201 LYS B CA 1
ATOM 5504 C C . LYS B 1 201 ? -0.154 -28.531 5.707 1 97.75 201 LYS B C 1
ATOM 5506 O O . LYS B 1 201 ? -0.323 -29.734 5.621 1 97.75 201 LYS B O 1
ATOM 5511 N N . PRO B 1 202 ? -1.167 -27.734 6.043 1 97.12 202 PRO B N 1
ATOM 5512 C CA . PRO B 1 202 ? -2.346 -28.391 6.617 1 97.12 202 PRO B CA 1
ATOM 5513 C C . PRO B 1 202 ? -3.312 -28.891 5.551 1 97.12 202 PRO B C 1
ATOM 5515 O O . PRO B 1 202 ? -4.051 -29.859 5.789 1 97.12 202 PRO B O 1
ATOM 5518 N N . VAL B 1 203 ? -3.404 -28.281 4.348 1 97.56 203 VAL B N 1
ATOM 5519 C CA . VAL B 1 203 ? -4.398 -28.641 3.342 1 97.56 203 VAL B CA 1
ATOM 5520 C C . VAL B 1 203 ? -3.797 -29.641 2.357 1 97.56 203 VAL B C 1
ATOM 5522 O O . VAL B 1 203 ? -4.328 -30.75 2.176 1 97.56 203 VAL B O 1
ATOM 5525 N N . LEU B 1 204 ? -2.719 -29.281 1.806 1 97.31 204 LEU B N 1
ATOM 5526 C CA . LEU B 1 204 ? -2.031 -30.172 0.87 1 97.31 204 LEU B CA 1
ATOM 5527 C C . LEU B 1 204 ? -1.362 -31.328 1.605 1 97.31 204 LEU B C 1
ATOM 5529 O O . LEU B 1 204 ? -1.226 -32.406 1.055 1 97.31 204 LEU B O 1
ATOM 5533 N N . GLY B 1 205 ? -0.949 -31.078 2.826 1 97.94 205 GLY B N 1
ATOM 5534 C CA . GLY B 1 205 ? -0.223 -32.062 3.602 1 97.94 205 GLY B CA 1
ATOM 5535 C C . GLY B 1 205 ? 1.154 -32.375 3.041 1 97.94 205 GLY B C 1
ATOM 5536 O O . GLY B 1 205 ? 1.581 -33.531 3.02 1 97.94 205 GLY B O 1
ATOM 5537 N N . ILE B 1 206 ? 1.825 -31.391 2.486 1 98.62 206 ILE B N 1
ATOM 5538 C CA . ILE B 1 206 ? 3.152 -31.594 1.92 1 98.62 206 ILE B CA 1
ATOM 5539 C C . ILE B 1 206 ? 4.125 -32 3.021 1 98.62 206 ILE B C 1
ATOM 5541 O O . ILE B 1 206 ? 4.066 -31.484 4.137 1 98.62 206 ILE B O 1
ATOM 5545 N N . ARG B 1 207 ? 5.023 -32.906 2.678 1 98.38 207 ARG B N 1
ATOM 5546 C CA . ARG B 1 207 ? 5.941 -33.469 3.65 1 98.38 207 ARG B CA 1
ATOM 5547 C C . ARG B 1 207 ? 7.367 -33.5 3.111 1 98.38 207 ARG B C 1
ATOM 5549 O O . ARG B 1 207 ? 7.59 -33.312 1.912 1 98.38 207 ARG B O 1
ATOM 5556 N N . GLU B 1 208 ? 8.289 -33.781 4.004 1 98.69 208 GLU B N 1
ATOM 5557 C CA . GLU B 1 208 ? 9.711 -33.75 3.684 1 98.69 208 GLU B CA 1
ATOM 5558 C C . GLU B 1 208 ? 10.047 -34.781 2.615 1 98.69 208 GLU B C 1
ATOM 5560 O O . GLU B 1 208 ? 10.906 -34.562 1.765 1 98.69 208 GLU B O 1
ATOM 5565 N N . ASP B 1 209 ? 9.375 -35.906 2.604 1 98.62 209 ASP B N 1
ATOM 5566 C CA . ASP B 1 209 ? 9.734 -37 1.694 1 98.62 209 ASP B CA 1
ATOM 5567 C C . ASP B 1 209 ? 9.016 -36.844 0.353 1 98.62 209 ASP B C 1
ATOM 5569 O O . ASP B 1 209 ? 9.164 -37.688 -0.532 1 98.62 209 ASP B O 1
ATOM 5573 N N . ASP B 1 210 ? 8.281 -35.781 0.162 1 98.88 210 ASP B N 1
ATOM 5574 C CA . ASP B 1 210 ? 7.598 -35.531 -1.104 1 98.88 210 ASP B CA 1
ATOM 5575 C C . ASP B 1 210 ? 8.578 -35.062 -2.18 1 98.88 210 ASP B C 1
ATOM 5577 O O . ASP B 1 210 ? 9.594 -34.438 -1.875 1 98.88 210 ASP B O 1
ATOM 5581 N N . ILE B 1 211 ? 8.336 -35.469 -3.373 1 98.88 211 ILE B N 1
ATOM 5582 C CA . ILE B 1 211 ? 8.867 -34.875 -4.594 1 98.88 211 ILE B CA 1
ATOM 5583 C C . ILE B 1 211 ? 7.766 -34.094 -5.301 1 98.88 211 ILE B C 1
ATOM 5585 O O . ILE B 1 211 ? 6.75 -34.656 -5.707 1 98.88 211 ILE B O 1
ATOM 5589 N N . ALA B 1 212 ? 7.93 -32.781 -5.406 1 98.94 212 ALA B N 1
ATOM 5590 C CA . ALA B 1 212 ? 6.926 -31.891 -5.98 1 98.94 212 ALA B CA 1
ATOM 5591 C C . ALA B 1 212 ? 7.25 -31.578 -7.438 1 98.94 212 ALA B C 1
ATOM 5593 O O . ALA B 1 212 ? 8.406 -31.344 -7.785 1 98.94 212 ALA B O 1
ATOM 5594 N N . PHE B 1 213 ? 6.273 -31.609 -8.297 1 98.81 213 PHE B N 1
ATOM 5595 C CA . PHE B 1 213 ? 6.398 -31.203 -9.695 1 98.81 213 PHE B CA 1
ATOM 5596 C C . PHE B 1 213 ? 5.227 -30.328 -10.117 1 98.81 213 PHE B C 1
ATOM 5598 O O . PHE B 1 213 ? 4.074 -30.766 -10.109 1 98.81 213 PHE B O 1
ATOM 5605 N N . SER B 1 214 ? 5.551 -29.094 -10.445 1 98.31 214 SER B N 1
ATOM 5606 C CA . SER B 1 214 ? 4.531 -28.141 -10.867 1 98.31 214 SER B CA 1
ATOM 5607 C C . SER B 1 214 ? 4.629 -27.844 -12.359 1 98.31 214 SER B C 1
ATOM 5609 O O . SER B 1 214 ? 5.68 -27.422 -12.844 1 98.31 214 SER B O 1
ATOM 5611 N N . ALA B 1 215 ? 3.523 -28.047 -13.031 1 94.81 215 ALA B N 1
ATOM 5612 C CA . ALA B 1 215 ? 3.457 -27.625 -14.43 1 94.81 215 ALA B CA 1
ATOM 5613 C C . ALA B 1 215 ? 3.336 -26.109 -14.539 1 94.81 215 ALA B C 1
ATOM 5615 O O . ALA B 1 215 ? 3.771 -25.516 -15.531 1 94.81 215 ALA B O 1
ATOM 5616 N N . ALA B 1 216 ? 2.719 -25.469 -13.492 1 94.12 216 ALA B N 1
ATOM 5617 C CA . ALA B 1 216 ? 2.652 -24.016 -13.438 1 94.12 216 ALA B CA 1
ATOM 5618 C C . ALA B 1 216 ? 4.027 -23.422 -13.148 1 94.12 216 ALA B C 1
ATOM 5620 O O . ALA B 1 216 ? 4.793 -23.953 -12.344 1 94.12 216 ALA B O 1
ATOM 5621 N N . LYS B 1 217 ? 4.297 -22.328 -13.75 1 96.25 217 LYS B N 1
ATOM 5622 C CA . LYS B 1 217 ? 5.645 -21.766 -13.766 1 96.25 217 LYS B CA 1
ATOM 5623 C C . LYS B 1 217 ? 5.891 -20.906 -12.531 1 96.25 217 LYS B C 1
ATOM 5625 O O . LYS B 1 217 ? 4.953 -20.328 -11.961 1 96.25 217 LYS B O 1
ATOM 5630 N N . LEU B 1 218 ? 7.156 -20.734 -12.227 1 98 218 LEU B N 1
ATOM 5631 C CA . LEU B 1 218 ? 7.609 -20.078 -11.008 1 98 218 LEU B CA 1
ATOM 5632 C C . LEU B 1 218 ? 7.266 -18.594 -11.031 1 98 218 LEU B C 1
ATOM 5634 O O . LEU B 1 218 ? 7.156 -17.953 -9.977 1 98 218 LEU B O 1
ATOM 5638 N N . PHE B 1 219 ? 7.074 -18.016 -12.172 1 96.31 219 PHE B N 1
ATOM 5639 C CA . PHE B 1 219 ? 6.891 -16.562 -12.258 1 96.31 219 PHE B CA 1
ATOM 5640 C C . PHE B 1 219 ? 5.457 -16.188 -11.906 1 96.31 219 PHE B C 1
ATOM 5642 O O . PHE B 1 219 ? 5.129 -15 -11.812 1 96.31 219 PHE B O 1
ATOM 5649 N N . PHE B 1 220 ? 4.617 -17.219 -11.633 1 93.06 220 PHE B N 1
ATOM 5650 C CA . PHE B 1 220 ? 3.236 -17.031 -11.195 1 93.06 220 PHE B CA 1
ATOM 5651 C C . PHE B 1 220 ? 3.062 -17.469 -9.742 1 93.06 220 PHE B C 1
ATOM 5653 O O . PHE B 1 220 ? 3.744 -18.391 -9.281 1 93.06 220 PHE B O 1
ATOM 5660 N N . ALA B 1 221 ? 2.045 -16.812 -9.109 1 97.12 221 ALA B N 1
ATOM 5661 C CA . ALA B 1 221 ? 1.837 -17.094 -7.688 1 97.12 221 ALA B CA 1
ATOM 5662 C C . ALA B 1 221 ? 1.641 -18.578 -7.445 1 97.12 221 ALA B C 1
ATOM 5664 O O . ALA B 1 221 ? 2.246 -19.156 -6.535 1 97.12 221 ALA B O 1
ATOM 5665 N N . TYR B 1 222 ? 0.832 -19.25 -8.25 1 96.69 222 TYR B N 1
ATOM 5666 C CA . TYR B 1 222 ? 0.556 -20.672 -8.117 1 96.69 222 TYR B CA 1
ATOM 5667 C C . TYR B 1 222 ? 1.836 -21.484 -8.234 1 96.69 222 TYR B C 1
ATOM 5669 O O . TYR B 1 222 ? 2.166 -22.281 -7.348 1 96.69 222 TYR B O 1
ATOM 5677 N N . GLY B 1 223 ? 2.57 -21.234 -9.273 1 97.75 223 GLY B N 1
ATOM 5678 C CA . GLY B 1 223 ? 3.826 -21.938 -9.477 1 97.75 223 GLY B CA 1
ATOM 5679 C C . GLY B 1 223 ? 4.887 -21.578 -8.445 1 97.75 223 GLY B C 1
ATOM 5680 O O . GLY B 1 223 ? 5.688 -22.422 -8.055 1 97.75 223 GLY B O 1
ATOM 5681 N N . LEU B 1 224 ? 4.895 -20.359 -8.023 1 98.56 224 LEU B N 1
ATOM 5682 C CA . LEU B 1 224 ? 5.852 -19.906 -7.02 1 98.56 224 LEU B CA 1
ATOM 5683 C C . LEU B 1 224 ? 5.68 -20.672 -5.715 1 98.56 224 LEU B C 1
ATOM 5685 O O . LEU B 1 224 ? 6.66 -21.141 -5.129 1 98.56 224 LEU B O 1
ATOM 5689 N N . GLY B 1 225 ? 4.438 -20.781 -5.273 1 98.69 225 GLY B N 1
ATOM 5690 C CA . GLY B 1 225 ? 4.188 -21.578 -4.082 1 98.69 225 GLY B CA 1
ATOM 5691 C C . GLY B 1 225 ? 4.555 -23.047 -4.258 1 98.69 225 GLY B C 1
ATOM 5692 O O . GLY B 1 225 ? 5.227 -23.625 -3.406 1 98.69 225 GLY B O 1
ATOM 5693 N N . ASN B 1 226 ? 4.195 -23.625 -5.418 1 98.56 226 ASN B N 1
ATOM 5694 C CA . ASN B 1 226 ? 4.309 -25.062 -5.699 1 98.56 226 ASN B CA 1
ATOM 5695 C C . ASN B 1 226 ? 5.766 -25.484 -5.863 1 98.56 226 ASN B C 1
ATOM 5697 O O . ASN B 1 226 ? 6.133 -26.594 -5.488 1 98.56 226 ASN B O 1
ATOM 5701 N N . GLY B 1 227 ? 6.504 -24.547 -6.457 1 98.75 227 GLY B N 1
ATOM 5702 C CA . GLY B 1 227 ? 7.855 -24.938 -6.84 1 98.75 227 GLY B CA 1
ATOM 5703 C C . GLY B 1 227 ? 8.922 -24.328 -5.953 1 98.75 227 GLY B C 1
ATOM 5704 O O . GLY B 1 227 ? 10.109 -24.609 -6.121 1 98.75 227 GLY B O 1
ATOM 5705 N N . LEU B 1 228 ? 8.492 -23.5 -4.984 1 98.81 228 LEU B N 1
ATOM 5706 C CA . LEU B 1 228 ? 9.5 -22.844 -4.16 1 98.81 228 LEU B CA 1
ATOM 5707 C C . LEU B 1 228 ? 9.055 -22.781 -2.705 1 98.81 228 LEU B C 1
ATOM 5709 O O . LEU B 1 228 ? 9.594 -23.5 -1.855 1 98.81 228 LEU B O 1
ATOM 5713 N N . THR B 1 229 ? 8.047 -22.062 -2.365 1 98.75 229 THR B N 1
ATOM 5714 C CA . THR B 1 229 ? 7.684 -21.766 -0.985 1 98.75 229 THR B CA 1
ATOM 5715 C C . THR B 1 229 ? 7.23 -23.016 -0.254 1 98.75 229 THR B C 1
ATOM 5717 O O . THR B 1 229 ? 7.715 -23.312 0.842 1 98.75 229 THR B O 1
ATOM 5720 N N . PHE B 1 230 ? 6.328 -23.828 -0.809 1 98.81 230 PHE B N 1
ATOM 5721 C CA . PHE B 1 230 ? 5.715 -24.969 -0.142 1 98.81 230 PHE B CA 1
ATOM 5722 C C . PHE B 1 230 ? 6.738 -26.078 0.077 1 98.81 230 PHE B C 1
ATOM 5724 O O . PHE B 1 230 ? 6.988 -26.484 1.214 1 98.81 230 PHE B O 1
ATOM 5731 N N . PRO B 1 231 ? 7.383 -26.531 -1.008 1 98.94 231 PRO B N 1
ATOM 5732 C CA . PRO B 1 231 ? 8.312 -27.641 -0.792 1 98.94 231 PRO B CA 1
ATOM 5733 C C . PRO B 1 231 ? 9.484 -27.266 0.108 1 98.94 231 PRO B C 1
ATOM 5735 O O . PRO B 1 231 ? 9.883 -28.062 0.966 1 98.94 231 PRO B O 1
ATOM 5738 N N . LEU B 1 232 ? 10.039 -26.062 -0.02 1 98.94 232 LEU B N 1
ATOM 5739 C CA . LEU B 1 232 ? 11.203 -25.688 0.771 1 98.94 232 LEU B CA 1
ATOM 5740 C C . LEU B 1 232 ? 10.828 -25.484 2.234 1 98.94 232 LEU B C 1
ATOM 5742 O O . LEU B 1 232 ? 11.68 -25.578 3.119 1 98.94 232 LEU B O 1
ATOM 5746 N N . SER B 1 233 ? 9.562 -25.219 2.502 1 98.75 233 SER B N 1
ATOM 5747 C CA . SER B 1 233 ? 9.125 -25 3.877 1 98.75 233 SER B CA 1
ATOM 5748 C C . SER B 1 233 ? 9.078 -26.312 4.652 1 98.75 233 SER B C 1
ATOM 5750 O O . SER B 1 233 ? 8.992 -26.312 5.883 1 98.75 233 SER B O 1
ATOM 5752 N N . VAL B 1 234 ? 9.109 -27.469 3.971 1 98.81 234 VAL B N 1
ATOM 5753 C CA . VAL B 1 234 ? 9.023 -28.75 4.672 1 98.81 234 VAL B CA 1
ATOM 5754 C C . VAL B 1 234 ? 10.242 -29.609 4.344 1 98.81 234 VAL B C 1
ATOM 5756 O O . VAL B 1 234 ? 10.398 -30.703 4.879 1 98.81 234 VAL B O 1
ATOM 5759 N N . GLY B 1 235 ? 11.07 -29.141 3.41 1 98.88 235 GLY B N 1
ATOM 5760 C CA . GLY B 1 235 ? 12.273 -29.875 3.043 1 98.88 235 GLY B CA 1
ATOM 5761 C C . GLY B 1 235 ? 12.031 -30.891 1.938 1 98.88 235 GLY B C 1
ATOM 5762 O O . GLY B 1 235 ? 12.781 -31.859 1.808 1 98.88 235 GLY B O 1
ATOM 5763 N N . ALA B 1 236 ? 11.023 -30.719 1.1 1 98.94 236 ALA B N 1
ATOM 5764 C CA . ALA B 1 236 ? 10.727 -31.609 -0.02 1 98.94 236 ALA B CA 1
ATOM 5765 C C . ALA B 1 236 ? 11.664 -31.344 -1.198 1 98.94 236 ALA B C 1
ATOM 5767 O O . ALA B 1 236 ? 12.422 -30.359 -1.188 1 98.94 236 ALA B O 1
ATOM 5768 N N . THR B 1 237 ? 11.688 -32.281 -2.166 1 98.94 237 THR B N 1
ATOM 5769 C CA . THR B 1 237 ? 12.445 -32.125 -3.404 1 98.94 237 THR B CA 1
ATOM 5770 C C . THR B 1 237 ? 11.547 -31.594 -4.523 1 98.94 237 THR B C 1
ATOM 5772 O O . THR B 1 237 ? 10.367 -31.953 -4.594 1 98.94 237 THR B O 1
ATOM 5775 N N . VAL B 1 238 ? 12.078 -30.75 -5.391 1 98.94 238 VAL B N 1
ATOM 5776 C CA . VAL B 1 238 ? 11.281 -30.141 -6.441 1 98.94 238 VAL B CA 1
ATOM 5777 C C . VAL B 1 238 ? 11.852 -30.5 -7.809 1 98.94 238 VAL B C 1
ATOM 5779 O O . VAL B 1 238 ? 13.062 -30.391 -8.031 1 98.94 238 VAL B O 1
ATOM 5782 N N . VAL B 1 239 ? 11.023 -30.953 -8.695 1 98.88 239 VAL B N 1
ATOM 5783 C CA . VAL B 1 239 ? 11.359 -31.125 -10.109 1 98.88 239 VAL B CA 1
ATOM 5784 C C . VAL B 1 239 ? 10.938 -29.891 -10.898 1 98.88 239 VAL B C 1
ATOM 5786 O O . VAL B 1 239 ? 9.781 -29.469 -10.836 1 98.88 239 VAL B O 1
ATOM 5789 N N . LEU B 1 240 ? 11.891 -29.25 -11.586 1 98.69 240 LEU B N 1
ATOM 5790 C CA . LEU B 1 240 ? 11.617 -28.078 -12.406 1 98.69 240 LEU B CA 1
ATOM 5791 C C . LEU B 1 240 ? 11.727 -28.406 -13.891 1 98.69 240 LEU B C 1
ATOM 5793 O O . LEU B 1 240 ? 12.539 -29.25 -14.289 1 98.69 240 LEU B O 1
ATOM 5797 N N . MET B 1 241 ? 10.914 -27.75 -14.68 1 97.62 241 MET B N 1
ATOM 5798 C CA . MET B 1 241 ? 10.883 -27.969 -16.125 1 97.62 241 MET B CA 1
ATOM 5799 C C . MET B 1 241 ? 10.852 -26.641 -16.875 1 97.62 241 MET B C 1
ATOM 5801 O O . MET B 1 241 ? 9.898 -25.875 -16.734 1 97.62 241 MET B O 1
ATOM 5805 N N . ALA B 1 242 ? 11.797 -26.359 -17.719 1 96.06 242 ALA B N 1
ATOM 5806 C CA . ALA B 1 242 ? 11.922 -25.125 -18.484 1 96.06 242 ALA B CA 1
ATOM 5807 C C . ALA B 1 242 ? 10.93 -25.078 -19.641 1 96.06 242 ALA B C 1
ATOM 5809 O O . ALA B 1 242 ? 10.383 -24.031 -19.953 1 96.06 242 ALA B O 1
ATOM 5810 N N . GLU B 1 243 ? 10.742 -26.203 -20.234 1 93.75 243 GLU B N 1
ATOM 5811 C CA . GLU B 1 243 ? 9.953 -26.234 -21.469 1 93.75 243 GLU B CA 1
ATOM 5812 C C . GLU B 1 243 ? 8.469 -26.047 -21.172 1 93.75 243 GLU B C 1
ATOM 5814 O O . GLU B 1 243 ? 8.047 -26.094 -20.016 1 93.75 243 GLU B O 1
ATOM 5819 N N . ARG B 1 244 ? 7.699 -25.859 -22.156 1 91.69 244 ARG B N 1
ATOM 5820 C CA . ARG B 1 244 ? 6.25 -25.719 -22.047 1 91.69 244 ARG B CA 1
ATOM 5821 C C . ARG B 1 244 ? 5.613 -27 -21.516 1 91.69 244 ARG B C 1
ATOM 5823 O O . ARG B 1 244 ? 6.023 -28.109 -21.891 1 91.69 244 ARG B O 1
ATOM 5830 N N . PRO B 1 245 ? 4.617 -26.844 -20.766 1 94.19 245 PRO B N 1
ATOM 5831 C CA . PRO B 1 245 ? 4.012 -28.031 -20.156 1 94.19 245 PRO B CA 1
ATOM 5832 C C . PRO B 1 245 ? 3.023 -28.734 -21.094 1 94.19 245 PRO B C 1
ATOM 5834 O O . PRO B 1 245 ? 1.82 -28.75 -20.812 1 94.19 245 PRO B O 1
ATOM 5837 N N . THR B 1 246 ? 3.551 -29.406 -22.109 1 93.31 246 THR B N 1
ATOM 5838 C CA . THR B 1 246 ? 2.738 -30.328 -22.891 1 93.31 246 THR B CA 1
ATOM 5839 C C . THR B 1 246 ? 2.535 -31.641 -22.141 1 93.31 246 THR B C 1
ATOM 5841 O O . THR B 1 246 ? 3.305 -31.969 -21.25 1 93.31 246 THR B O 1
ATOM 5844 N N . PRO B 1 247 ? 1.474 -32.344 -22.484 1 96 247 PRO B N 1
ATOM 5845 C CA . PRO B 1 247 ? 1.287 -33.625 -21.844 1 96 247 PRO B CA 1
ATOM 5846 C C . PRO B 1 247 ? 2.537 -34.5 -21.906 1 96 247 PRO B C 1
ATOM 5848 O O . PRO B 1 247 ? 2.951 -35.062 -20.891 1 96 247 PRO B O 1
ATOM 5851 N N . GLN B 1 248 ? 3.16 -34.5 -23.062 1 97.31 248 GLN B N 1
ATOM 5852 C CA . GLN B 1 248 ? 4.324 -35.375 -23.25 1 97.31 248 GLN B CA 1
ATOM 5853 C C . GLN B 1 248 ? 5.48 -34.938 -22.359 1 97.31 248 GLN B C 1
ATOM 5855 O O . GLN B 1 248 ? 6.152 -35.781 -21.766 1 97.31 248 GLN B O 1
ATOM 5860 N N . ALA B 1 249 ? 5.707 -33.656 -22.328 1 97.69 249 ALA B N 1
ATOM 5861 C CA . ALA B 1 249 ? 6.77 -33.125 -21.469 1 97.69 249 ALA B CA 1
ATOM 5862 C C . ALA B 1 249 ? 6.496 -33.469 -20 1 97.69 249 ALA B C 1
ATOM 5864 O O . ALA B 1 249 ? 7.41 -33.812 -19.25 1 97.69 249 ALA B O 1
ATOM 5865 N N . VAL B 1 250 ? 5.27 -33.375 -19.594 1 98.19 250 VAL B N 1
ATOM 5866 C CA . VAL B 1 250 ? 4.863 -33.625 -18.219 1 98.19 250 VAL B CA 1
ATOM 5867 C C . VAL B 1 250 ? 4.992 -35.125 -17.922 1 98.19 250 VAL B C 1
ATOM 5869 O O . VAL B 1 250 ? 5.543 -35.531 -16.891 1 98.19 250 VAL B O 1
ATOM 5872 N N . PHE B 1 251 ? 4.555 -36 -18.875 1 98.38 251 PHE B N 1
ATOM 5873 C CA . PHE B 1 251 ? 4.633 -37.469 -18.688 1 98.38 251 PHE B CA 1
ATOM 5874 C C . PHE B 1 251 ? 6.078 -37.906 -18.484 1 98.38 251 PHE B C 1
ATOM 5876 O O . PHE B 1 251 ? 6.355 -38.75 -17.641 1 98.38 251 PHE B O 1
ATOM 5883 N N . GLN B 1 252 ? 6.91 -37.281 -19.25 1 98.12 252 GLN B N 1
ATOM 5884 C CA . GLN B 1 252 ? 8.32 -37.625 -19.109 1 98.12 252 GLN B CA 1
ATOM 5885 C C . GLN B 1 252 ? 8.805 -37.406 -17.672 1 98.12 252 GLN B C 1
ATOM 5887 O O . GLN B 1 252 ? 9.492 -38.25 -17.125 1 98.12 252 GLN B O 1
ATOM 5892 N N . ARG B 1 253 ? 8.445 -36.344 -17.031 1 98.31 253 ARG B N 1
ATOM 5893 C CA . ARG B 1 253 ? 8.875 -36.031 -15.672 1 98.31 253 ARG B CA 1
ATOM 5894 C C . ARG B 1 253 ? 8.133 -36.875 -14.648 1 98.31 253 ARG B C 1
ATOM 5896 O O . ARG B 1 253 ? 8.711 -37.312 -13.648 1 98.31 253 ARG B O 1
ATOM 5903 N N . LEU B 1 254 ? 6.824 -37.125 -14.875 1 98.56 254 LEU B N 1
ATOM 5904 C CA . LEU B 1 254 ? 6.027 -37.938 -13.961 1 98.56 254 LEU B CA 1
ATOM 5905 C C . LEU B 1 254 ? 6.59 -39.344 -13.844 1 98.56 254 LEU B C 1
ATOM 5907 O O . LEU B 1 254 ? 6.578 -39.938 -12.766 1 98.56 254 LEU B O 1
ATOM 5911 N N . VAL B 1 255 ? 7.051 -39.875 -15.016 1 98.56 255 VAL B N 1
ATOM 5912 C CA . VAL B 1 255 ? 7.516 -41.25 -15.062 1 98.56 255 VAL B CA 1
ATOM 5913 C C . VAL B 1 255 ? 8.961 -41.312 -14.57 1 98.56 255 VAL B C 1
ATOM 5915 O O . VAL B 1 255 ? 9.312 -42.188 -13.773 1 98.56 255 VAL B O 1
ATOM 5918 N N . ARG B 1 256 ? 9.773 -40.375 -14.977 1 98.19 256 ARG B N 1
ATOM 5919 C CA . ARG B 1 256 ? 11.211 -40.406 -14.688 1 98.19 256 ARG B CA 1
ATOM 5920 C C . ARG B 1 256 ? 11.477 -40.125 -13.211 1 98.19 256 ARG B C 1
ATOM 5922 O O . ARG B 1 256 ? 12.266 -40.844 -12.578 1 98.19 256 ARG B O 1
ATOM 5929 N N . HIS B 1 257 ? 10.828 -39.062 -12.641 1 98.38 257 HIS B N 1
ATOM 5930 C CA . HIS B 1 257 ? 11.18 -38.625 -11.305 1 98.38 257 HIS B CA 1
ATOM 5931 C C . HIS B 1 257 ? 10.141 -39.062 -10.281 1 98.38 257 HIS B C 1
ATOM 5933 O O . HIS B 1 257 ? 10.359 -38.938 -9.07 1 98.38 257 HIS B O 1
ATOM 5939 N N . ARG B 1 258 ? 9 -39.5 -10.766 1 98.56 258 ARG B N 1
ATOM 5940 C CA . ARG B 1 258 ? 7.938 -40.094 -9.945 1 98.56 258 ARG B CA 1
ATOM 5941 C C . ARG B 1 258 ? 7.551 -39.156 -8.805 1 98.56 258 ARG B C 1
ATOM 5943 O O . ARG B 1 258 ? 7.566 -39.562 -7.641 1 98.56 258 ARG B O 1
ATOM 5950 N N . PRO B 1 259 ? 7.188 -37.938 -9.148 1 98.81 259 PRO B N 1
ATOM 5951 C CA . PRO B 1 259 ? 6.746 -37.031 -8.102 1 98.81 259 PRO B CA 1
ATOM 5952 C C . PRO B 1 259 ? 5.535 -37.531 -7.328 1 98.81 259 PRO B C 1
ATOM 5954 O O . PRO B 1 259 ? 4.668 -38.188 -7.906 1 98.81 259 PRO B O 1
ATOM 5957 N N . THR B 1 260 ? 5.516 -37.219 -6.02 1 98.81 260 THR B N 1
ATOM 5958 C CA . THR B 1 260 ? 4.418 -37.625 -5.152 1 98.81 260 THR B CA 1
ATOM 5959 C C . THR B 1 260 ? 3.344 -36.531 -5.086 1 98.81 260 THR B C 1
ATOM 5961 O O . THR B 1 260 ? 2.188 -36.844 -4.77 1 98.81 260 THR B O 1
ATOM 5964 N N . VAL B 1 261 ? 3.689 -35.281 -5.328 1 98.81 261 VAL B N 1
ATOM 5965 C CA . VAL B 1 261 ? 2.752 -34.188 -5.41 1 98.81 261 VAL B CA 1
ATOM 5966 C C . VAL B 1 261 ? 2.842 -33.531 -6.785 1 98.81 261 VAL B C 1
ATOM 5968 O O . VAL B 1 261 ? 3.908 -33.062 -7.188 1 98.81 261 VAL B O 1
ATOM 5971 N N . PHE B 1 262 ? 1.749 -33.5 -7.527 1 98.75 262 PHE B N 1
ATOM 5972 C CA . PHE B 1 262 ? 1.721 -32.906 -8.852 1 98.75 262 PHE B CA 1
ATOM 5973 C C . PHE B 1 262 ? 0.754 -31.719 -8.898 1 98.75 262 PHE B C 1
ATOM 5975 O O . PHE B 1 262 ? -0.376 -31.828 -8.414 1 98.75 262 PHE B O 1
ATOM 5982 N N . TYR B 1 263 ? 1.256 -30.609 -9.375 1 98.31 263 TYR B N 1
ATOM 5983 C CA . TYR B 1 263 ? 0.452 -29.406 -9.508 1 98.31 263 TYR B CA 1
ATOM 5984 C C . TYR B 1 263 ? 0.138 -29.125 -10.969 1 98.31 263 TYR B C 1
ATOM 5986 O O . TYR B 1 263 ? 1.033 -28.781 -11.75 1 98.31 263 TYR B O 1
ATOM 5994 N N . GLY B 1 264 ? -1.085 -29.266 -11.367 1 96.44 264 GLY B N 1
ATOM 5995 C CA . GLY B 1 264 ? -1.529 -28.969 -12.719 1 96.44 264 GLY B CA 1
ATOM 5996 C C . GLY B 1 264 ? -2.58 -27.875 -12.781 1 96.44 264 GLY B C 1
ATOM 5997 O O . GLY B 1 264 ? -2.801 -27.172 -11.797 1 96.44 264 GLY B O 1
ATOM 5998 N N . VAL B 1 265 ? -3.051 -27.609 -13.945 1 92.69 265 VAL B N 1
ATOM 5999 C CA . VAL B 1 265 ? -4.203 -26.75 -14.203 1 92.69 265 VAL B CA 1
ATOM 6000 C C . VAL B 1 265 ? -5.266 -27.531 -14.977 1 92.69 265 VAL B C 1
ATOM 6002 O O . VAL B 1 265 ? -4.957 -28.516 -15.641 1 92.69 265 VAL B O 1
ATOM 6005 N N . PRO B 1 266 ? -6.484 -27.109 -14.914 1 90 266 PRO B N 1
ATOM 6006 C CA . PRO B 1 266 ? -7.57 -27.891 -15.516 1 90 266 PRO B CA 1
ATOM 6007 C C . PRO B 1 266 ? -7.324 -28.203 -16.984 1 90 266 PRO B C 1
ATOM 6009 O O . PRO B 1 266 ? -7.48 -29.344 -17.422 1 90 266 PRO B O 1
ATOM 6012 N N . THR B 1 267 ? -6.855 -27.25 -17.703 1 84.31 267 THR B N 1
ATOM 6013 C CA . THR B 1 267 ? -6.617 -27.453 -19.141 1 84.31 267 THR B CA 1
ATOM 6014 C C . THR B 1 267 ? -5.543 -28.516 -19.359 1 84.31 267 THR B C 1
ATOM 6016 O O . THR B 1 267 ? -5.652 -29.328 -20.266 1 84.31 267 THR B O 1
ATOM 6019 N N . LEU B 1 268 ? -4.539 -28.516 -18.578 1 92.38 268 LEU B N 1
ATOM 6020 C CA . LEU B 1 268 ? -3.471 -29.5 -18.688 1 92.38 268 LEU B CA 1
ATOM 6021 C C . LEU B 1 268 ? -3.973 -30.891 -18.297 1 92.38 268 LEU B C 1
ATOM 6023 O O . LEU B 1 268 ? -3.66 -31.875 -18.984 1 92.38 268 LEU B O 1
ATOM 6027 N N . TYR B 1 269 ? -4.785 -31 -17.219 1 95.25 269 TYR B N 1
ATOM 6028 C CA . TYR B 1 269 ? -5.348 -32.281 -16.812 1 95.25 269 TYR B CA 1
ATOM 6029 C C . TYR B 1 269 ? -6.18 -32.906 -17.938 1 95.25 269 TYR B C 1
ATOM 6031 O O . TYR B 1 269 ? -6.07 -34.094 -18.234 1 95.25 269 TYR B O 1
ATOM 6039 N N . ALA B 1 270 ? -6.98 -32.031 -18.531 1 89.88 270 ALA B N 1
ATOM 6040 C CA . ALA B 1 270 ? -7.812 -32.5 -19.656 1 89.88 270 ALA B CA 1
ATOM 6041 C C . ALA B 1 270 ? -6.953 -33 -20.797 1 89.88 270 ALA B C 1
ATOM 6043 O O . ALA B 1 270 ? -7.223 -34.062 -21.359 1 89.88 270 ALA B O 1
ATOM 6044 N N . SER B 1 271 ? -5.922 -32.281 -21.141 1 91.25 271 SER B N 1
ATOM 6045 C CA . SER B 1 271 ? -5.047 -32.656 -22.25 1 91.25 271 SER B CA 1
ATOM 6046 C C . SER B 1 271 ? -4.273 -33.938 -21.938 1 91.25 271 SER B C 1
ATOM 6048 O O . SER B 1 271 ? -4.031 -34.75 -22.828 1 91.25 271 SER B O 1
ATOM 6050 N N . MET B 1 272 ? -3.871 -34.094 -20.734 1 95.81 272 MET B N 1
ATOM 6051 C CA . MET B 1 272 ? -3.186 -35.312 -20.297 1 95.81 272 MET B CA 1
ATOM 6052 C C . MET B 1 272 ? -4.078 -36.531 -20.5 1 95.81 272 MET B C 1
ATOM 6054 O O . MET B 1 272 ? -3.656 -37.531 -21.078 1 95.81 272 MET B O 1
ATOM 6058 N N . LEU B 1 273 ? -5.332 -36.438 -20.047 1 95.5 273 LEU B N 1
ATOM 6059 C CA . LEU B 1 273 ? -6.273 -37.531 -20.094 1 95.5 273 LEU B CA 1
ATOM 6060 C C . LEU B 1 273 ? -6.605 -37.906 -21.547 1 95.5 273 LEU B C 1
ATOM 6062 O O . LEU B 1 273 ? -6.934 -39.062 -21.844 1 95.5 273 LEU B O 1
ATOM 6066 N N . ALA B 1 274 ? -6.477 -36.875 -22.406 1 90.12 274 ALA B N 1
ATOM 6067 C CA . ALA B 1 274 ? -6.809 -37.094 -23.828 1 90.12 274 ALA B CA 1
ATOM 6068 C C . ALA B 1 274 ? -5.613 -37.625 -24.594 1 90.12 274 ALA B C 1
ATOM 6070 O O . ALA B 1 274 ? -5.754 -38.094 -25.734 1 90.12 274 ALA B O 1
ATOM 6071 N N . ALA B 1 275 ? -4.48 -37.594 -24 1 93.31 275 ALA B N 1
ATOM 6072 C CA . ALA B 1 275 ? -3.262 -37.969 -24.703 1 93.31 275 ALA B CA 1
ATOM 6073 C C . ALA B 1 275 ? -3.184 -39.5 -24.891 1 93.31 275 ALA B C 1
ATOM 6075 O O . ALA B 1 275 ? -3.404 -40.25 -23.938 1 93.31 275 ALA B O 1
ATOM 6076 N N . PRO B 1 276 ? -2.828 -39.938 -26.109 1 94.56 276 PRO B N 1
ATOM 6077 C CA . PRO B 1 276 ? -2.779 -41.375 -26.375 1 94.56 276 PRO B CA 1
ATOM 6078 C C . PRO B 1 276 ? -1.695 -42.062 -25.562 1 94.56 276 PRO B C 1
ATOM 6080 O O . PRO B 1 276 ? -1.798 -43.281 -25.312 1 94.56 276 PRO B O 1
ATOM 6083 N N . ASP B 1 277 ? -0.71 -41.375 -25.203 1 96.94 277 ASP B N 1
ATOM 6084 C CA . ASP B 1 277 ? 0.404 -41.969 -24.484 1 96.94 277 ASP B CA 1
ATOM 6085 C C . ASP B 1 277 ? 0.297 -41.719 -22.984 1 96.94 277 ASP B C 1
ATOM 6087 O O . ASP B 1 277 ? 1.311 -41.656 -22.297 1 96.94 277 ASP B O 1
ATOM 6091 N N . LEU B 1 278 ? -0.897 -41.562 -22.484 1 97.56 278 LEU B N 1
ATOM 6092 C CA . LEU B 1 278 ? -1.143 -41.406 -21.062 1 97.56 278 LEU B CA 1
ATOM 6093 C C . LEU B 1 278 ? -0.53 -42.594 -20.281 1 97.56 278 LEU B C 1
ATOM 6095 O O . LEU B 1 278 ? -0.871 -43.75 -20.516 1 97.56 278 LEU B O 1
ATOM 6099 N N . PRO B 1 279 ? 0.385 -42.25 -19.359 1 98.38 279 PRO B N 1
ATOM 6100 C CA . PRO B 1 279 ? 1.018 -43.344 -18.641 1 98.38 279 PRO B CA 1
ATOM 6101 C C . PRO B 1 279 ? 0.046 -44.062 -17.719 1 98.38 279 PRO B C 1
ATOM 6103 O O . PRO B 1 279 ? -0.848 -43.469 -17.141 1 98.38 279 PRO B O 1
ATOM 6106 N N . PRO B 1 280 ? 0.257 -45.406 -17.562 1 97.81 280 PRO B N 1
ATOM 6107 C CA . PRO B 1 280 ? -0.557 -46.125 -16.578 1 97.81 280 PRO B CA 1
ATOM 6108 C C . PRO B 1 280 ? -0.212 -45.75 -15.148 1 97.81 280 PRO B C 1
ATOM 6110 O O . PRO B 1 280 ? 0.876 -45.219 -14.883 1 97.81 280 PRO B O 1
ATOM 6113 N N . ARG B 1 281 ? -1.128 -46 -14.312 1 97.69 281 ARG B N 1
ATOM 6114 C CA . ARG B 1 281 ? -1.044 -45.625 -12.906 1 97.69 281 ARG B CA 1
ATOM 6115 C C . ARG B 1 281 ? 0.247 -46.156 -12.281 1 97.69 281 ARG B C 1
ATOM 6117 O O . ARG B 1 281 ? 0.872 -45.469 -11.469 1 97.69 281 ARG B O 1
ATOM 6124 N N . GLU B 1 282 ? 0.727 -47.281 -12.688 1 97.62 282 GLU B N 1
ATOM 6125 C CA . GLU B 1 282 ? 1.862 -47.969 -12.062 1 97.62 282 GLU B CA 1
ATOM 6126 C C . GLU B 1 282 ? 3.174 -47.25 -12.406 1 97.62 282 GLU B C 1
ATOM 6128 O O . GLU B 1 282 ? 4.195 -47.469 -11.75 1 97.62 282 GLU B O 1
ATOM 6133 N N . GLN B 1 283 ? 3.135 -46.406 -13.406 1 98.31 283 GLN B N 1
ATOM 6134 C CA . GLN B 1 283 ? 4.367 -45.781 -13.867 1 98.31 283 GLN B CA 1
ATOM 6135 C C . GLN B 1 283 ? 4.582 -44.438 -13.164 1 98.31 283 GLN B C 1
ATOM 6137 O O . GLN B 1 283 ? 5.633 -43.812 -13.328 1 98.31 283 GLN B O 1
ATOM 6142 N N . VAL B 1 284 ? 3.623 -44.031 -12.438 1 98.44 284 VAL B N 1
ATOM 6143 C CA . VAL B 1 284 ? 3.713 -42.75 -11.727 1 98.44 284 VAL B CA 1
ATOM 6144 C C . VAL B 1 284 ? 3.547 -43 -10.227 1 98.44 284 VAL B C 1
ATOM 6146 O O . VAL B 1 284 ? 3.295 -44.125 -9.797 1 98.44 284 VAL B O 1
ATOM 6149 N N . ALA B 1 285 ? 3.758 -41.906 -9.367 1 98.44 285 ALA B N 1
ATOM 6150 C CA . ALA B 1 285 ? 3.754 -42.125 -7.926 1 98.44 285 ALA B CA 1
ATOM 6151 C C . ALA B 1 285 ? 2.936 -41.031 -7.223 1 98.44 285 ALA B C 1
ATOM 6153 O O . ALA B 1 285 ? 3.066 -40.844 -6.012 1 98.44 285 ALA B O 1
ATOM 6154 N N . MET B 1 286 ? 2.111 -40.375 -7.938 1 98.38 286 MET B N 1
ATOM 6155 C CA . MET B 1 286 ? 1.345 -39.25 -7.387 1 98.38 286 MET B CA 1
ATOM 6156 C C . MET B 1 286 ? 0.449 -39.719 -6.246 1 98.38 286 MET B C 1
ATOM 6158 O O . MET B 1 286 ? -0.396 -40.594 -6.434 1 98.38 286 MET B O 1
ATOM 6162 N N . ARG B 1 287 ? 0.635 -39.156 -5.074 1 97.56 287 ARG B N 1
ATOM 6163 C CA . ARG B 1 287 ? -0.291 -39.406 -3.979 1 97.56 287 ARG B CA 1
ATOM 6164 C C . ARG B 1 287 ? -1.416 -38.375 -3.949 1 97.56 287 ARG B C 1
ATOM 6166 O O . ARG B 1 287 ? -2.516 -38.688 -3.471 1 97.56 287 ARG B O 1
ATOM 6173 N N . ILE B 1 288 ? -1.055 -37.125 -4.371 1 97.81 288 ILE B N 1
ATOM 6174 C CA . ILE B 1 288 ? -2.029 -36.062 -4.371 1 97.81 288 ILE B CA 1
ATOM 6175 C C . ILE B 1 288 ? -1.699 -35.062 -5.492 1 97.81 288 ILE B C 1
ATOM 6177 O O . ILE B 1 288 ? -0.534 -34.906 -5.859 1 97.81 288 ILE B O 1
ATOM 6181 N N . CYS B 1 289 ? -2.723 -34.469 -6.059 1 98.31 289 CYS B N 1
ATOM 6182 C CA . CYS B 1 289 ? -2.592 -33.406 -7.074 1 98.31 289 CYS B CA 1
ATOM 6183 C C . CYS B 1 289 ? -3.389 -32.188 -6.691 1 98.31 289 CYS B C 1
ATOM 6185 O O . CYS B 1 289 ? -4.23 -32.219 -5.789 1 98.31 289 CYS B O 1
ATOM 6187 N N . THR B 1 290 ? -3.02 -31.078 -7.242 1 98.12 290 THR B N 1
ATOM 6188 C CA . THR B 1 290 ? -3.74 -29.828 -7.039 1 98.12 290 THR B CA 1
ATOM 6189 C C . THR B 1 290 ? -4.105 -29.188 -8.375 1 98.12 290 THR B C 1
ATOM 6191 O O . THR B 1 290 ? -3.465 -29.453 -9.391 1 98.12 290 THR B O 1
ATOM 6194 N N . SER B 1 291 ? -5.18 -28.484 -8.359 1 96.56 291 SER B N 1
ATOM 6195 C CA . SER B 1 291 ? -5.621 -27.703 -9.508 1 96.56 291 SER B CA 1
ATOM 6196 C C . SER B 1 291 ? -6.059 -26.297 -9.078 1 96.56 291 SER B C 1
ATOM 6198 O O . SER B 1 291 ? -6.684 -26.125 -8.031 1 96.56 291 SER B O 1
ATOM 6200 N N . ALA B 1 292 ? -5.609 -25.297 -9.797 1 94 292 ALA B N 1
ATOM 6201 C CA . ALA B 1 292 ? -6.055 -23.922 -9.586 1 94 292 ALA B CA 1
ATOM 6202 C C . ALA B 1 292 ? -5.941 -23.109 -10.875 1 94 292 ALA B C 1
ATOM 6204 O O . ALA B 1 292 ? -5.504 -23.625 -11.906 1 94 292 ALA B O 1
ATOM 6205 N N . GLY B 1 293 ? -6.367 -21.812 -10.82 1 83.75 293 GLY B N 1
ATOM 6206 C CA . GLY B 1 293 ? -6.258 -20.906 -11.953 1 83.75 293 GLY B CA 1
ATOM 6207 C C . GLY B 1 293 ? -7.527 -20.844 -12.781 1 83.75 293 GLY B C 1
ATOM 6208 O O . GLY B 1 293 ? -7.824 -19.797 -13.383 1 83.75 293 GLY B O 1
ATOM 6209 N N . GLU B 1 294 ? -8.203 -22 -12.938 1 81 294 GLU B N 1
ATOM 6210 C CA . GLU B 1 294 ? -9.5 -22.125 -13.594 1 81 294 GLU B CA 1
ATOM 6211 C C . GLU B 1 294 ? -10.367 -23.172 -12.914 1 81 294 GLU B C 1
ATOM 6213 O O . GLU B 1 294 ? -9.867 -24 -12.141 1 81 294 GLU B O 1
ATOM 6218 N N . ALA B 1 295 ? -11.617 -23.094 -13.219 1 82.88 295 ALA B N 1
ATOM 6219 C CA . ALA B 1 295 ? -12.508 -24.094 -12.656 1 82.88 295 ALA B CA 1
ATOM 6220 C C . ALA B 1 295 ? -12.203 -25.484 -13.242 1 82.88 295 ALA B C 1
ATOM 6222 O O . ALA B 1 295 ? -12 -25.625 -14.445 1 82.88 295 ALA B O 1
ATOM 6223 N N . LEU B 1 296 ? -12.102 -26.469 -12.406 1 90.06 296 LEU B N 1
ATOM 6224 C CA . LEU B 1 296 ? -11.906 -27.844 -12.82 1 90.06 296 LEU B CA 1
ATOM 6225 C C . LEU B 1 296 ? -13.25 -28.547 -13.031 1 90.06 296 LEU B C 1
ATOM 6227 O O . LEU B 1 296 ? -14.008 -28.75 -12.078 1 90.06 296 LEU B O 1
ATOM 6231 N N . PRO B 1 297 ? -13.547 -28.906 -14.273 1 86 297 PRO B N 1
ATOM 6232 C CA . PRO B 1 297 ? -14.781 -29.656 -14.492 1 86 297 PRO B CA 1
ATOM 6233 C C . PRO B 1 297 ? -14.82 -30.969 -13.727 1 86 297 PRO B C 1
ATOM 6235 O O . PRO B 1 297 ? -13.805 -31.656 -13.609 1 86 297 PRO B O 1
ATOM 6238 N N . ARG B 1 298 ? -15.992 -31.312 -13.234 1 90.94 298 ARG B N 1
ATOM 6239 C CA . ARG B 1 298 ? -16.188 -32.5 -12.43 1 90.94 298 ARG B CA 1
ATOM 6240 C C . ARG B 1 298 ? -15.688 -33.75 -13.18 1 90.94 298 ARG B C 1
ATOM 6242 O O . ARG B 1 298 ? -14.977 -34.594 -12.609 1 90.94 298 ARG B O 1
ATOM 6249 N N . ASP B 1 299 ? -16.016 -33.781 -14.438 1 88.75 299 ASP B N 1
ATOM 6250 C CA . ASP B 1 299 ? -15.703 -34.969 -15.242 1 88.75 299 ASP B CA 1
ATOM 6251 C C . ASP B 1 299 ? -14.195 -35.188 -15.32 1 88.75 299 ASP B C 1
ATOM 6253 O O . ASP B 1 299 ? -13.727 -36.344 -15.25 1 88.75 299 ASP B O 1
ATOM 6257 N N . ILE B 1 300 ? -13.43 -34.156 -15.43 1 91.69 300 ILE B N 1
ATOM 6258 C CA . ILE B 1 300 ? -11.977 -34.25 -15.531 1 91.69 300 ILE B CA 1
ATOM 6259 C C . ILE B 1 300 ? -11.406 -34.781 -14.227 1 91.69 300 ILE B C 1
ATOM 6261 O O . ILE B 1 300 ? -10.547 -35.656 -14.242 1 91.69 300 ILE B O 1
ATOM 6265 N N . GLY B 1 301 ? -11.891 -34.312 -13.102 1 95.62 301 GLY B N 1
ATOM 6266 C CA . GLY B 1 301 ? -11.438 -34.781 -11.805 1 95.62 301 GLY B CA 1
ATOM 6267 C C . GLY B 1 301 ? -11.727 -36.25 -11.578 1 95.62 301 GLY B C 1
ATOM 6268 O O . GLY B 1 301 ? -10.852 -37 -11.133 1 95.62 301 GLY B O 1
ATOM 6269 N N . GLU B 1 302 ? -12.945 -36.656 -11.945 1 95.88 302 GLU B N 1
ATOM 6270 C CA . GLU B 1 302 ? -13.367 -38.062 -11.75 1 95.88 302 GLU B CA 1
ATOM 6271 C C . GLU B 1 302 ? -12.586 -39 -12.648 1 95.88 302 GLU B C 1
ATOM 6273 O O . GLU B 1 302 ? -12.156 -40.062 -12.203 1 95.88 302 GLU B O 1
ATOM 6278 N N . ARG B 1 303 ? -12.398 -38.594 -13.891 1 96 303 ARG B N 1
ATOM 6279 C CA . ARG B 1 303 ? -11.641 -39.438 -14.82 1 96 303 ARG B CA 1
ATOM 6280 C C . ARG B 1 303 ? -10.188 -39.562 -14.367 1 96 303 ARG B C 1
ATOM 6282 O O . ARG B 1 303 ? -9.594 -40.625 -14.477 1 96 303 ARG B O 1
ATOM 6289 N N . PHE B 1 304 ? -9.633 -38.5 -13.906 1 97.62 304 PHE B N 1
ATOM 6290 C CA . PHE B 1 304 ? -8.25 -38.5 -13.438 1 97.62 304 PHE B CA 1
ATOM 6291 C C . PHE B 1 304 ? -8.094 -39.438 -12.234 1 97.62 304 PHE B C 1
ATOM 6293 O O . PHE B 1 304 ? -7.148 -40.219 -12.172 1 97.62 304 PHE B O 1
ATOM 6300 N N . GLN B 1 305 ? -9.023 -39.312 -11.281 1 97.44 305 GLN B N 1
ATOM 6301 C CA . GLN B 1 305 ? -9.016 -40.156 -10.102 1 97.44 305 GLN B CA 1
ATOM 6302 C C . GLN B 1 305 ? -9.133 -41.625 -10.484 1 97.44 305 GLN B C 1
ATOM 6304 O O . GLN B 1 305 ? -8.438 -42.469 -9.922 1 97.44 305 GLN B O 1
ATOM 6309 N N . ARG B 1 306 ? -10.016 -41.906 -11.383 1 97.44 306 ARG B N 1
ATOM 6310 C CA . ARG B 1 306 ? -10.211 -43.281 -11.82 1 97.44 306 ARG B CA 1
ATOM 6311 C C . ARG B 1 306 ? -8.938 -43.844 -12.445 1 97.44 306 ARG B C 1
ATOM 6313 O O . ARG B 1 306 ? -8.586 -45 -12.211 1 97.44 306 ARG B O 1
ATOM 6320 N N . HIS B 1 307 ? -8.281 -43.031 -13.219 1 97.88 307 HIS B N 1
ATOM 6321 C CA . HIS B 1 307 ? -7.117 -43.5 -13.953 1 97.88 307 HIS B CA 1
ATOM 6322 C C . HIS B 1 307 ? -5.898 -43.625 -13.039 1 97.88 307 HIS B C 1
ATOM 6324 O O . HIS B 1 307 ? -5.215 -44.656 -13.039 1 97.88 307 HIS B O 1
ATOM 6330 N N . PHE B 1 308 ? -5.566 -42.625 -12.227 1 98 308 PHE B N 1
ATOM 6331 C CA . PHE B 1 308 ? -4.309 -42.562 -11.5 1 98 308 PHE B CA 1
ATOM 6332 C C . PHE B 1 308 ? -4.508 -42.938 -10.039 1 98 308 PHE B C 1
ATOM 6334 O O . PHE B 1 308 ? -3.541 -43.188 -9.32 1 98 308 PHE B O 1
ATOM 6341 N N . GLY B 1 309 ? -5.734 -42.938 -9.57 1 96.31 309 GLY B N 1
ATOM 6342 C CA . GLY B 1 309 ? -6.031 -43.344 -8.203 1 96.31 309 GLY B CA 1
ATOM 6343 C C . GLY B 1 309 ? -5.703 -42.281 -7.184 1 96.31 309 GLY B C 1
ATOM 6344 O O . GLY B 1 309 ? -5.531 -42.562 -6 1 96.31 309 GLY B O 1
ATOM 6345 N N . CYS B 1 310 ? -5.484 -41.094 -7.582 1 95.44 310 CYS B N 1
ATOM 6346 C CA . CYS B 1 310 ? -5.199 -40 -6.656 1 95.44 310 CYS B CA 1
ATOM 6347 C C . CYS B 1 310 ? -6.141 -38.812 -6.895 1 95.44 310 CYS B C 1
ATOM 6349 O O . CYS B 1 310 ? -6.68 -38.656 -7.988 1 95.44 310 CYS B O 1
ATOM 6351 N N . ASP B 1 311 ? -6.32 -38 -5.867 1 96.94 311 ASP B N 1
ATOM 6352 C CA . ASP B 1 311 ? -7.262 -36.875 -5.902 1 96.94 311 ASP B CA 1
ATOM 6353 C C . ASP B 1 311 ? -6.594 -35.625 -6.434 1 96.94 311 ASP B C 1
ATOM 6355 O O . ASP B 1 311 ? -5.395 -35.406 -6.23 1 96.94 311 ASP B O 1
ATOM 6359 N N . ILE B 1 312 ? -7.363 -34.844 -7.145 1 98.12 312 ILE B N 1
ATOM 6360 C CA . ILE B 1 312 ? -7 -33.438 -7.449 1 98.12 312 ILE B CA 1
ATOM 6361 C C . ILE B 1 312 ? -7.707 -32.5 -6.48 1 98.12 312 ILE B C 1
ATOM 6363 O O . ILE B 1 312 ? -8.93 -32.375 -6.504 1 98.12 312 ILE B O 1
ATOM 6367 N N . LEU B 1 313 ? -6.973 -31.891 -5.598 1 98.31 313 LEU B N 1
ATOM 6368 C CA . LEU B 1 313 ? -7.551 -30.859 -4.738 1 98.31 313 LEU B CA 1
ATOM 6369 C C . LEU B 1 313 ? -7.719 -29.547 -5.5 1 98.31 313 LEU B C 1
ATOM 6371 O O . LEU B 1 313 ? -6.816 -28.703 -5.508 1 98.31 313 LEU B O 1
ATOM 6375 N N . ASP B 1 314 ? -8.867 -29.391 -6.059 1 97.38 314 ASP B N 1
ATOM 6376 C CA . ASP B 1 314 ? -9.164 -28.172 -6.812 1 97.38 314 ASP B CA 1
ATOM 6377 C C . ASP B 1 314 ? -9.398 -26.984 -5.879 1 97.38 314 ASP B C 1
ATOM 6379 O O . ASP B 1 314 ? -10.023 -27.141 -4.824 1 97.38 314 ASP B O 1
ATOM 6383 N N . GLY B 1 315 ? -8.852 -25.875 -6.199 1 96.81 315 GLY B N 1
ATOM 6384 C CA . GLY B 1 315 ? -9.008 -24.656 -5.441 1 96.81 315 GLY B CA 1
ATOM 6385 C C . GLY B 1 315 ? -8.852 -23.406 -6.293 1 96.81 315 GLY B C 1
ATOM 6386 O O . GLY B 1 315 ? -8.789 -23.484 -7.52 1 96.81 315 GLY B O 1
ATOM 6387 N N . ILE B 1 316 ? -8.938 -22.266 -5.613 1 95.81 316 ILE B N 1
ATOM 6388 C CA . ILE B 1 316 ? -8.719 -21 -6.297 1 95.81 316 ILE B CA 1
ATOM 6389 C C . ILE B 1 316 ? -7.836 -20.094 -5.438 1 95.81 316 ILE B C 1
ATOM 6391 O O . ILE B 1 316 ? -7.906 -20.141 -4.207 1 95.81 316 ILE B O 1
ATOM 6395 N N . GLY B 1 317 ? -6.93 -19.453 -6.109 1 95.56 317 GLY B N 1
ATOM 6396 C CA . GLY B 1 317 ? -6.148 -18.344 -5.574 1 95.56 317 GLY B CA 1
ATOM 6397 C C . GLY B 1 317 ? -6.129 -17.141 -6.48 1 95.56 317 GLY B C 1
ATOM 6398 O O . GLY B 1 317 ? -6.902 -17.062 -7.438 1 95.56 317 GLY B O 1
ATOM 6399 N N . SER B 1 318 ? -5.484 -16.141 -6.152 1 94.56 318 SER B N 1
ATOM 6400 C CA . SER B 1 318 ? -5.195 -14.953 -6.957 1 94.56 318 SER B CA 1
ATOM 6401 C C . SER B 1 318 ? -3.787 -14.438 -6.695 1 94.56 318 SER B C 1
ATOM 6403 O O . SER B 1 318 ? -3.17 -14.781 -5.688 1 94.56 318 SER B O 1
ATOM 6405 N N . THR B 1 319 ? -3.271 -13.734 -7.672 1 96.25 319 THR B N 1
ATOM 6406 C CA . THR B 1 319 ? -1.977 -13.094 -7.457 1 96.25 319 THR B CA 1
ATOM 6407 C C . THR B 1 319 ? -2.006 -12.211 -6.211 1 96.25 319 THR B C 1
ATOM 6409 O O . THR B 1 319 ? -1.059 -12.219 -5.422 1 96.25 319 THR B O 1
ATOM 6412 N N . GLU B 1 320 ? -3.109 -11.531 -5.945 1 97.44 320 GLU B N 1
ATOM 6413 C CA . GLU B 1 320 ? -3.273 -10.57 -4.859 1 97.44 320 GLU B CA 1
ATOM 6414 C C . GLU B 1 320 ? -3.236 -11.258 -3.498 1 97.44 320 GLU B C 1
ATOM 6416 O O . GLU B 1 320 ? -2.773 -10.68 -2.514 1 97.44 320 GLU B O 1
ATOM 6421 N N . MET B 1 321 ? -3.727 -12.516 -3.49 1 97.81 321 MET B N 1
ATOM 6422 C CA . MET B 1 321 ? -3.701 -13.273 -2.244 1 97.81 321 MET B CA 1
ATOM 6423 C C . MET B 1 321 ? -2.5 -14.211 -2.201 1 97.81 321 MET B C 1
ATOM 6425 O O . MET B 1 321 ? -2.354 -15 -1.265 1 97.81 321 MET B O 1
ATOM 6429 N N . LEU B 1 322 ? -1.688 -14.203 -3.279 1 97.81 322 LEU B N 1
ATOM 6430 C CA . LEU B 1 322 ? -0.428 -14.898 -3.498 1 97.81 322 LEU B CA 1
ATOM 6431 C C . LEU B 1 322 ? -0.672 -16.375 -3.789 1 97.81 322 LEU B C 1
ATOM 6433 O O . LEU B 1 322 ? 0.023 -16.984 -4.613 1 97.81 322 LEU B O 1
ATOM 6437 N N . HIS B 1 323 ? -1.711 -17.047 -3.02 1 97.12 323 HIS B N 1
ATOM 6438 C CA . HIS B 1 323 ? -1.968 -18.438 -3.359 1 97.12 323 HIS B CA 1
ATOM 6439 C C . HIS B 1 323 ? -3.398 -18.844 -3.014 1 97.12 323 HIS B C 1
ATOM 6441 O O . HIS B 1 323 ? -4.305 -18 -3.041 1 97.12 323 HIS B O 1
ATOM 6447 N N . ILE B 1 324 ? -3.674 -20.109 -2.867 1 97.94 324 ILE B N 1
ATOM 6448 C CA . ILE B 1 324 ? -5.004 -20.688 -2.752 1 97.94 324 ILE B CA 1
ATOM 6449 C C . ILE B 1 324 ? -5.605 -20.344 -1.392 1 97.94 324 ILE B C 1
ATOM 6451 O O . ILE B 1 324 ? -4.98 -20.578 -0.354 1 97.94 324 ILE B O 1
ATOM 6455 N N . PHE B 1 325 ? -6.836 -19.75 -1.416 1 98.06 325 PHE B N 1
ATOM 6456 C CA . PHE B 1 325 ? -7.555 -19.406 -0.194 1 98.06 325 PHE B CA 1
ATOM 6457 C C . PHE B 1 325 ? -8.867 -20.188 -0.103 1 98.06 325 PHE B C 1
ATOM 6459 O O . PHE B 1 325 ? -9.523 -20.188 0.94 1 98.06 325 PHE B O 1
ATOM 6466 N N . LEU B 1 326 ? -9.336 -20.828 -1.143 1 97.81 326 LEU B N 1
ATOM 6467 C CA . LEU B 1 326 ? -10.414 -21.812 -1.238 1 97.81 326 LEU B CA 1
ATOM 6468 C C . LEU B 1 326 ? -9.906 -23.125 -1.815 1 97.81 326 LEU B C 1
ATOM 6470 O O . LEU B 1 326 ? -9.188 -23.125 -2.816 1 97.81 326 LEU B O 1
ATOM 6474 N N . SER B 1 327 ? -10.273 -24.203 -1.156 1 98.25 327 SER B N 1
ATOM 6475 C CA . SER B 1 327 ? -9.734 -25.469 -1.665 1 98.25 327 SER B CA 1
ATOM 6476 C C . SER B 1 327 ? -10.602 -26.641 -1.252 1 98.25 327 SER B C 1
ATOM 6478 O O . SER B 1 327 ? -11.172 -26.656 -0.159 1 98.25 327 SER B O 1
ATOM 6480 N N . ASN B 1 328 ? -10.711 -27.609 -2.184 1 98 328 ASN B N 1
ATOM 6481 C CA . ASN B 1 328 ? -11.086 -28.953 -1.759 1 98 328 ASN B CA 1
ATOM 6482 C C . ASN B 1 328 ? -10.008 -29.578 -0.875 1 98 328 ASN B C 1
ATOM 6484 O O . ASN B 1 328 ? -8.852 -29.141 -0.893 1 98 328 ASN B O 1
ATOM 6488 N N . ARG B 1 329 ? -10.445 -30.531 -0.074 1 97.06 329 ARG B N 1
ATOM 6489 C CA . ARG B 1 329 ? -9.539 -31.219 0.84 1 97.06 329 ARG B CA 1
ATOM 6490 C C . ARG B 1 329 ? -9.711 -32.719 0.752 1 97.06 329 ARG B C 1
ATOM 6492 O O . ARG B 1 329 ? -10.789 -33.219 0.408 1 97.06 329 ARG B O 1
ATOM 6499 N N . ALA B 1 330 ? -8.617 -33.312 1.121 1 94.19 330 ALA B N 1
ATOM 6500 C CA . ALA B 1 330 ? -8.68 -34.781 1.167 1 94.19 330 ALA B CA 1
ATOM 6501 C C . ALA B 1 330 ? -9.766 -35.25 2.125 1 94.19 330 ALA B C 1
ATOM 6503 O O . ALA B 1 330 ? -9.883 -34.75 3.24 1 94.19 330 ALA B O 1
ATOM 6504 N N . GLY B 1 331 ? -10.516 -36.188 1.673 1 93.31 331 GLY B N 1
ATOM 6505 C CA . GLY B 1 331 ? -11.57 -36.75 2.502 1 93.31 331 GLY B CA 1
ATOM 6506 C C . GLY B 1 331 ? -12.867 -35.969 2.424 1 93.31 331 GLY B C 1
ATOM 6507 O O . GLY B 1 331 ? -13.914 -36.438 2.855 1 93.31 331 GLY B O 1
ATOM 6508 N N . GLN B 1 332 ? -12.805 -34.75 1.854 1 95.31 332 GLN B N 1
ATOM 6509 C CA . GLN B 1 332 ? -13.984 -33.906 1.732 1 95.31 332 GLN B CA 1
ATOM 6510 C C . GLN B 1 332 ? -14.086 -33.312 0.331 1 95.31 332 GLN B C 1
ATOM 6512 O O . GLN B 1 332 ? -14.562 -32.188 0.162 1 95.31 332 GLN B O 1
ATOM 6517 N N . LEU B 1 333 ? -13.57 -34.031 -0.56 1 96.06 333 LEU B N 1
ATOM 6518 C CA . LEU B 1 333 ? -13.469 -33.562 -1.94 1 96.06 333 LEU B CA 1
ATOM 6519 C C . LEU B 1 333 ? -14.82 -33.625 -2.641 1 96.06 333 LEU B C 1
ATOM 6521 O O . LEU B 1 333 ? -15.547 -34.625 -2.498 1 96.06 333 LEU B O 1
ATOM 6525 N N . ARG B 1 334 ? -15.211 -32.531 -3.287 1 96.88 334 ARG B N 1
ATOM 6526 C CA . ARG B 1 334 ? -16.375 -32.5 -4.172 1 96.88 334 ARG B CA 1
ATOM 6527 C C . ARG B 1 334 ? -16.016 -31.875 -5.52 1 96.88 334 ARG B C 1
ATOM 6529 O O . ARG B 1 334 ? -16.031 -30.656 -5.676 1 96.88 334 ARG B O 1
ATOM 6536 N N . TYR B 1 335 ? -15.781 -32.781 -6.488 1 94.75 335 TYR B N 1
ATOM 6537 C CA . TYR B 1 335 ? -15.469 -32.25 -7.812 1 94.75 335 TYR B CA 1
ATOM 6538 C C . TYR B 1 335 ? -16.609 -31.422 -8.359 1 94.75 335 TYR B C 1
ATOM 6540 O O . TYR B 1 335 ? -17.781 -31.734 -8.148 1 94.75 335 TYR B O 1
ATOM 6548 N N . GLY B 1 336 ? -16.25 -30.406 -9.086 1 90.31 336 GLY B N 1
ATOM 6549 C CA . GLY B 1 336 ? -17.234 -29.453 -9.57 1 90.31 336 GLY B CA 1
ATOM 6550 C C . GLY B 1 336 ? -17.375 -28.234 -8.68 1 90.31 336 GLY B C 1
ATOM 6551 O O . GLY B 1 336 ? -17.953 -27.219 -9.078 1 90.31 336 GLY B O 1
ATOM 6552 N N . THR B 1 337 ? -16.844 -28.344 -7.492 1 94.81 337 THR B N 1
ATOM 6553 C CA . THR B 1 337 ? -16.75 -27.203 -6.59 1 94.81 337 THR B CA 1
ATOM 6554 C C . THR B 1 337 ? -15.297 -26.781 -6.379 1 94.81 337 THR B C 1
ATOM 6556 O O . THR B 1 337 ? -14.383 -27.562 -6.68 1 94.81 337 THR B O 1
ATOM 6559 N N . THR B 1 338 ? -15.125 -25.578 -5.852 1 96.44 338 THR B N 1
ATOM 6560 C CA . THR B 1 338 ? -13.797 -25.078 -5.523 1 96.44 338 THR B CA 1
ATOM 6561 C C . THR B 1 338 ? -13.422 -25.422 -4.086 1 96.44 338 THR B C 1
ATOM 6563 O O . THR B 1 338 ? -12.258 -25.281 -3.689 1 96.44 338 THR B O 1
ATOM 6566 N N . GLY B 1 339 ? -14.391 -25.984 -3.367 1 97.5 339 GLY B N 1
ATOM 6567 C CA . GLY B 1 339 ? -14.148 -26.406 -1.995 1 97.5 339 GLY B CA 1
ATOM 6568 C C . GLY B 1 339 ? -14.586 -25.375 -0.971 1 97.5 339 GLY B C 1
ATOM 6569 O O . GLY B 1 339 ? -15.625 -24.734 -1.132 1 97.5 339 GLY B O 1
ATOM 6570 N N . LYS B 1 340 ? -13.93 -25.375 0.16 1 98.25 340 LYS B N 1
ATOM 6571 C CA . LYS B 1 340 ? -14.242 -24.531 1.309 1 98.25 340 LYS B CA 1
ATOM 6572 C C . LYS B 1 340 ? -13.055 -23.641 1.667 1 98.25 340 LYS B C 1
ATOM 6574 O O . LYS B 1 340 ? -11.945 -23.844 1.186 1 98.25 340 LYS B O 1
ATOM 6579 N N . PRO B 1 341 ? -13.281 -22.562 2.449 1 98.25 341 PRO B N 1
ATOM 6580 C CA . PRO B 1 341 ? -12.172 -21.688 2.822 1 98.25 341 PRO B CA 1
ATOM 6581 C C . PRO B 1 341 ? -11.016 -22.438 3.488 1 98.25 341 PRO B C 1
ATOM 6583 O O . PRO B 1 341 ? -11.25 -23.297 4.344 1 98.25 341 PRO B O 1
ATOM 6586 N N . VAL B 1 342 ? -9.82 -22.172 3.062 1 98.38 342 VAL B N 1
ATOM 6587 C CA . VAL B 1 342 ? -8.625 -22.656 3.73 1 98.38 342 VAL B CA 1
ATOM 6588 C C . VAL B 1 342 ? -8.57 -22.125 5.16 1 98.38 342 VAL B C 1
ATOM 6590 O O . VAL B 1 342 ? -8.898 -20.969 5.41 1 98.38 342 VAL B O 1
ATOM 6593 N N . PRO B 1 343 ? -8.141 -22.969 6.125 1 96 343 PRO B N 1
ATOM 6594 C CA . PRO B 1 343 ? -8.016 -22.422 7.48 1 96 343 PRO B CA 1
ATOM 6595 C C . PRO B 1 343 ? -7.152 -21.172 7.539 1 96 343 PRO B C 1
ATOM 6597 O O . PRO B 1 343 ? -6.102 -21.109 6.895 1 96 343 PRO B O 1
ATOM 6600 N N . GLY B 1 344 ? -7.586 -20.156 8.312 1 96.88 344 GLY B N 1
ATOM 6601 C CA . GLY B 1 344 ? -6.887 -18.891 8.398 1 96.88 344 GLY B CA 1
ATOM 6602 C C . GLY B 1 344 ? -7.441 -17.828 7.457 1 96.88 344 GLY B C 1
ATOM 6603 O O . GLY B 1 344 ? -7.082 -16.656 7.547 1 96.88 344 GLY B O 1
ATOM 6604 N N . TYR B 1 345 ? -8.344 -18.266 6.535 1 98.12 345 TYR B N 1
ATOM 6605 C CA . TYR B 1 345 ? -9.023 -17.344 5.629 1 98.12 345 TYR B CA 1
ATOM 6606 C C . TYR B 1 345 ? -10.516 -17.297 5.93 1 98.12 345 TYR B C 1
ATOM 6608 O O . TYR B 1 345 ? -11.102 -18.266 6.41 1 98.12 345 TYR B O 1
ATOM 6616 N N . GLU B 1 346 ? -11.086 -16.172 5.773 1 98 346 GLU B N 1
ATOM 6617 C CA . GLU B 1 346 ? -12.531 -15.969 5.746 1 98 346 GLU B CA 1
ATOM 6618 C C . GLU B 1 346 ? -13 -15.516 4.371 1 98 346 GLU B C 1
ATOM 6620 O O . GLU B 1 346 ? -12.336 -14.719 3.709 1 98 346 GLU B O 1
ATOM 6625 N N . VAL B 1 347 ? -14.086 -16.094 3.928 1 97.69 347 VAL B N 1
ATOM 6626 C CA . VAL B 1 347 ? -14.656 -15.758 2.629 1 97.69 347 VAL B CA 1
ATOM 6627 C C . VAL B 1 347 ? -16.125 -15.375 2.793 1 97.69 347 VAL B C 1
ATOM 6629 O O . VAL B 1 347 ? -16.844 -15.992 3.578 1 97.69 347 VAL B O 1
ATOM 6632 N N . GLN B 1 348 ? -16.531 -14.344 2.104 1 97.31 348 GLN B N 1
ATOM 6633 C CA . GLN B 1 348 ? -17.922 -13.906 2.082 1 97.31 348 GLN B CA 1
ATOM 6634 C C . GLN B 1 348 ? -18.391 -13.633 0.656 1 97.31 348 GLN B C 1
ATOM 6636 O O . GLN B 1 348 ? -17.594 -13.195 -0.187 1 97.31 348 GLN B O 1
ATOM 6641 N N . LEU B 1 349 ? -19.609 -13.984 0.415 1 98.06 349 LEU B N 1
ATOM 6642 C CA . LEU B 1 349 ? -20.266 -13.555 -0.811 1 98.06 349 LEU B CA 1
ATOM 6643 C C . LEU B 1 349 ? -21.203 -12.375 -0.54 1 98.06 349 LEU B C 1
ATOM 6645 O O . LEU B 1 349 ? -22.062 -12.453 0.335 1 98.06 349 LEU B O 1
ATOM 6649 N N . ARG B 1 350 ? -20.969 -11.312 -1.301 1 96.56 350 ARG B N 1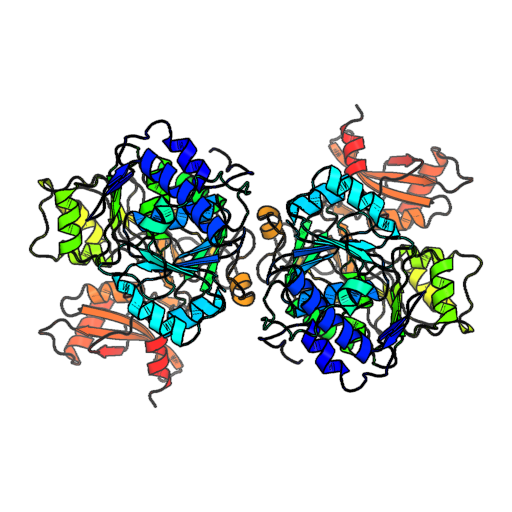
ATOM 6650 C CA . ARG B 1 350 ? -21.734 -10.102 -1.045 1 96.56 350 ARG B CA 1
ATOM 6651 C C . ARG B 1 350 ? -22.5 -9.656 -2.295 1 96.56 350 ARG B C 1
ATOM 6653 O O . ARG B 1 350 ? -22.078 -9.961 -3.416 1 96.56 350 ARG B O 1
ATOM 6660 N N . ASP B 1 351 ? -23.578 -8.953 -2.041 1 93.88 351 ASP B N 1
ATOM 6661 C CA . ASP B 1 351 ? -24.328 -8.391 -3.156 1 93.88 351 ASP B CA 1
ATOM 6662 C C . ASP B 1 351 ? -23.766 -7.043 -3.586 1 93.88 351 ASP B C 1
ATOM 6664 O O . ASP B 1 351 ? -22.688 -6.645 -3.133 1 93.88 351 ASP B O 1
ATOM 6668 N N . ASP B 1 352 ? -24.406 -6.371 -4.477 1 87.12 352 ASP B N 1
ATOM 6669 C CA . ASP B 1 352 ? -23.922 -5.129 -5.062 1 87.12 352 ASP B CA 1
ATOM 6670 C C . ASP B 1 352 ? -23.891 -4.004 -4.031 1 87.12 352 ASP B C 1
ATOM 6672 O O . ASP B 1 352 ? -23.203 -3 -4.215 1 87.12 352 ASP B O 1
ATOM 6676 N N . ASN B 1 353 ? -24.641 -4.188 -2.965 1 85.06 353 ASN B N 1
ATOM 6677 C CA . ASN B 1 353 ? -24.688 -3.182 -1.906 1 85.06 353 ASN B CA 1
ATOM 6678 C C . ASN B 1 353 ? -23.656 -3.48 -0.814 1 85.06 353 ASN B C 1
ATOM 6680 O O . ASN B 1 353 ? -23.531 -2.717 0.144 1 85.06 353 ASN B O 1
ATOM 6684 N N . GLY B 1 354 ? -22.969 -4.59 -0.973 1 87.94 354 GLY B N 1
ATOM 6685 C CA . GLY B 1 354 ? -21.922 -4.938 -0.025 1 87.94 354 GLY B CA 1
ATOM 6686 C C . GLY B 1 354 ? -22.422 -5.812 1.11 1 87.94 354 GLY B C 1
ATOM 6687 O O . GLY B 1 354 ? -21.672 -6.102 2.049 1 87.94 354 GLY B O 1
ATOM 6688 N N . ALA B 1 355 ? -23.672 -6.23 1.054 1 90.75 355 ALA B N 1
ATOM 6689 C CA . ALA B 1 355 ? -24.219 -7.078 2.104 1 90.75 355 ALA B CA 1
ATOM 6690 C C . ALA B 1 355 ? -24.062 -8.555 1.763 1 90.75 355 ALA B C 1
ATOM 6692 O O . ALA B 1 355 ? -24.109 -8.938 0.591 1 90.75 355 ALA B O 1
ATOM 6693 N N . PRO B 1 356 ? -23.891 -9.43 2.771 1 94.62 356 PRO B N 1
ATOM 6694 C CA . PRO B 1 356 ? -23.797 -10.867 2.514 1 94.62 356 PRO B CA 1
ATOM 6695 C C . PRO B 1 356 ? -25.031 -11.422 1.826 1 94.62 356 PRO B C 1
ATOM 6697 O O . PRO B 1 356 ? -26.156 -11 2.125 1 94.62 356 PRO B O 1
ATOM 6700 N N . VAL B 1 357 ? -24.875 -12.328 0.935 1 95.44 357 VAL B N 1
ATOM 6701 C CA . VAL B 1 357 ? -25.984 -12.953 0.24 1 95.44 357 VAL B CA 1
ATOM 6702 C C . VAL B 1 357 ? -26.375 -14.242 0.947 1 95.44 357 VAL B C 1
ATOM 6704 O O . VAL B 1 357 ? -25.594 -14.805 1.717 1 95.44 357 VAL B O 1
ATOM 6707 N N . ALA B 1 358 ? -27.594 -14.766 0.657 1 93.62 358 ALA B N 1
ATOM 6708 C CA . ALA B 1 358 ? -28.078 -16.016 1.219 1 93.62 358 ALA B CA 1
ATOM 6709 C C . ALA B 1 358 ? -27.391 -17.219 0.56 1 93.62 358 ALA B C 1
ATOM 6711 O O . ALA B 1 358 ? -26.828 -17.094 -0.532 1 93.62 358 ALA B O 1
ATOM 6712 N N . ALA B 1 359 ? -27.453 -18.375 1.25 1 92.69 359 ALA B N 1
ATOM 6713 C CA . ALA B 1 359 ? -26.938 -19.609 0.66 1 92.69 359 ALA B CA 1
ATOM 6714 C C . ALA B 1 359 ? -27.594 -19.906 -0.68 1 92.69 359 ALA B C 1
ATOM 6716 O O . ALA B 1 359 ? -28.812 -19.734 -0.825 1 92.69 359 ALA B O 1
ATOM 6717 N N . GLY B 1 360 ? -26.781 -20.25 -1.615 1 92.5 360 GLY B N 1
ATOM 6718 C CA . GLY B 1 360 ? -27.312 -20.609 -2.922 1 92.5 360 GLY B CA 1
ATOM 6719 C C . GLY B 1 360 ? -27.406 -19.438 -3.871 1 92.5 360 GLY B C 1
ATOM 6720 O O . GLY B 1 360 ? -27.609 -19.609 -5.074 1 92.5 360 GLY B O 1
ATOM 6721 N N . ALA B 1 361 ? -27.266 -18.25 -3.344 1 92.56 361 ALA B N 1
ATOM 6722 C CA . ALA B 1 361 ? -27.328 -17.062 -4.195 1 92.56 361 ALA B CA 1
ATOM 6723 C C . ALA B 1 361 ? -25.938 -16.688 -4.711 1 92.56 361 ALA B C 1
ATOM 6725 O O . ALA B 1 361 ? -24.938 -16.875 -4.016 1 92.56 361 ALA B O 1
ATOM 6726 N N . ILE B 1 362 ? -25.906 -16.141 -5.906 1 94.25 362 ILE B N 1
ATOM 6727 C CA . ILE B 1 362 ? -24.656 -15.672 -6.504 1 94.25 362 ILE B CA 1
ATOM 6728 C C . ILE B 1 362 ? -24.234 -14.367 -5.848 1 94.25 362 ILE B C 1
ATOM 6730 O O . ILE B 1 362 ? -25.047 -13.469 -5.629 1 94.25 362 ILE B O 1
ATOM 6734 N N . GLY B 1 363 ? -22.984 -14.211 -5.449 1 96.19 363 GLY B N 1
ATOM 6735 C CA . GLY B 1 363 ? -22.438 -12.984 -4.879 1 96.19 363 GLY B CA 1
ATOM 6736 C C . GLY B 1 363 ? -21 -12.742 -5.266 1 96.19 363 GLY B C 1
ATOM 6737 O O . GLY B 1 363 ? -20.312 -13.641 -5.762 1 96.19 363 GLY B O 1
ATOM 6738 N N . ASP B 1 364 ? -20.531 -11.484 -5.043 1 97.31 364 ASP B N 1
ATOM 6739 C CA . ASP B 1 364 ? -19.125 -11.133 -5.215 1 97.31 364 ASP B CA 1
ATOM 6740 C C . ASP B 1 364 ? -18.266 -11.773 -4.133 1 97.31 364 ASP B C 1
ATOM 6742 O O . ASP B 1 364 ? -18.641 -11.781 -2.957 1 97.31 364 ASP B O 1
ATOM 6746 N N . LEU B 1 365 ? -17.188 -12.273 -4.527 1 97.81 365 LEU B N 1
ATOM 6747 C CA . LEU B 1 365 ? -16.297 -12.992 -3.621 1 97.81 365 LEU B CA 1
ATOM 6748 C C . LEU B 1 365 ? -15.375 -12.031 -2.877 1 97.81 365 LEU B C 1
ATOM 6750 O O . LEU B 1 365 ? -14.586 -11.312 -3.498 1 97.81 365 LEU B O 1
ATOM 6754 N N . TYR B 1 366 ? -15.469 -11.93 -1.585 1 97.88 366 TYR B N 1
ATOM 6755 C CA . TYR B 1 366 ? -14.586 -11.203 -0.677 1 97.88 366 TYR B CA 1
ATOM 6756 C C . TYR B 1 366 ? -13.758 -12.172 0.163 1 97.88 366 TYR B C 1
ATOM 6758 O O . TYR B 1 366 ? -14.273 -13.164 0.677 1 97.88 366 TYR B O 1
ATOM 6766 N N . ILE B 1 367 ? -12.477 -11.898 0.282 1 98.44 367 ILE B N 1
ATOM 6767 C CA . ILE B 1 367 ? -11.57 -12.789 1 1 98.44 367 ILE B CA 1
ATOM 6768 C C . ILE B 1 367 ? -10.805 -12.008 2.062 1 98.44 367 ILE B C 1
ATOM 6770 O O . ILE B 1 367 ? -10.328 -10.898 1.804 1 98.44 367 ILE B O 1
ATOM 6774 N N . LYS B 1 368 ? -10.773 -12.539 3.207 1 97.94 368 LYS B N 1
ATOM 6775 C CA . LYS B 1 368 ? -9.945 -12.047 4.301 1 97.94 368 LYS B CA 1
ATOM 6776 C C . LYS B 1 368 ? -8.875 -13.07 4.68 1 97.94 368 LYS B C 1
ATOM 6778 O O . LYS B 1 368 ? -9.188 -14.234 4.945 1 97.94 368 LYS B O 1
ATOM 6783 N N . GLY B 1 369 ? -7.641 -12.648 4.688 1 97.56 369 GLY B N 1
ATOM 6784 C CA . GLY B 1 369 ? -6.535 -13.523 5.055 1 97.56 369 GLY B CA 1
ATOM 6785 C C . GLY B 1 369 ? -5.203 -12.797 5.129 1 97.56 369 GLY B C 1
ATOM 6786 O O . GLY B 1 369 ? -5.07 -11.672 4.633 1 97.56 369 GLY B O 1
ATOM 6787 N N . PRO B 1 370 ? -4.207 -13.406 5.715 1 97.06 370 PRO B N 1
ATOM 6788 C CA . PRO B 1 370 ? -2.953 -12.711 6.02 1 97.06 370 PRO B CA 1
ATOM 6789 C C . PRO B 1 370 ? -2.004 -12.648 4.824 1 97.06 370 PRO B C 1
ATOM 6791 O O . PRO B 1 370 ? -0.985 -11.961 4.875 1 97.06 370 PRO B O 1
ATOM 6794 N N . SER B 1 371 ? -2.357 -13.305 3.695 1 97.69 371 SER B N 1
ATOM 6795 C CA . SER B 1 371 ? -1.416 -13.383 2.582 1 97.69 371 SER B CA 1
ATOM 6796 C C . SER B 1 371 ? -1.723 -12.32 1.529 1 97.69 371 SER B C 1
ATOM 6798 O O . SER B 1 371 ? -1.17 -12.352 0.428 1 97.69 371 SER B O 1
ATOM 6800 N N . ALA B 1 372 ? -2.666 -11.398 1.852 1 97.88 372 ALA B N 1
ATOM 6801 C CA . ALA B 1 372 ? -3.025 -10.352 0.896 1 97.88 372 ALA B CA 1
ATOM 6802 C C . ALA B 1 372 ? -1.828 -9.461 0.575 1 97.88 372 ALA B C 1
ATOM 6804 O O . ALA B 1 372 ? -1.061 -9.102 1.469 1 97.88 372 ALA B O 1
ATOM 6805 N N . ALA B 1 373 ? -1.659 -9.117 -0.68 1 98.25 373 ALA B N 1
ATOM 6806 C CA . ALA B 1 373 ? -0.616 -8.195 -1.129 1 98.25 373 ALA B CA 1
ATOM 6807 C C . ALA B 1 373 ? -0.821 -6.805 -0.54 1 98.25 373 ALA B C 1
ATOM 6809 O O . ALA B 1 373 ? -1.869 -6.52 0.044 1 98.25 373 ALA B O 1
ATOM 6810 N N . LEU B 1 374 ? 0.17 -5.973 -0.707 1 97.81 374 LEU B N 1
ATOM 6811 C CA . LEU B 1 374 ? 0.136 -4.625 -0.143 1 97.81 374 LEU B CA 1
ATOM 6812 C C . LEU B 1 374 ? -0.654 -3.68 -1.04 1 97.81 374 LEU B C 1
ATOM 6814 O O . LEU B 1 374 ? -1.37 -2.805 -0.549 1 97.81 374 LEU B O 1
ATOM 6818 N N . MET B 1 375 ? -0.425 -3.785 -2.336 1 97.88 375 MET B N 1
ATOM 6819 C CA . MET B 1 375 ? -0.968 -2.807 -3.273 1 97.88 375 MET B CA 1
ATOM 6820 C C . MET B 1 375 ? -0.618 -3.176 -4.711 1 97.88 375 MET B C 1
ATOM 6822 O O . MET B 1 375 ? 0.152 -4.109 -4.945 1 97.88 375 MET B O 1
ATOM 6826 N N . TYR B 1 376 ? -1.305 -2.506 -5.633 1 97.25 376 TYR B N 1
ATOM 6827 C CA . TYR B 1 376 ? -0.812 -2.393 -7.004 1 97.25 376 TYR B CA 1
ATOM 6828 C C . TYR B 1 376 ? 0.127 -1.2 -7.145 1 97.25 376 TYR B C 1
ATOM 6830 O O . TYR B 1 376 ? -0.26 -0.061 -6.875 1 97.25 376 TYR B O 1
ATOM 6838 N N . TRP B 1 377 ? 1.364 -1.492 -7.578 1 97.62 377 TRP B N 1
ATOM 6839 C CA . TRP B 1 377 ? 2.387 -0.456 -7.68 1 97.62 377 TRP B CA 1
ATOM 6840 C C . TRP B 1 377 ? 1.938 0.663 -8.609 1 97.62 377 TRP B C 1
ATOM 6842 O O . TRP B 1 377 ? 1.528 0.406 -9.75 1 97.62 377 TRP B O 1
ATOM 6852 N N . ASN B 1 378 ? 1.939 1.966 -8.133 1 96.44 378 ASN B N 1
ATOM 6853 C CA . ASN B 1 378 ? 1.619 3.172 -8.891 1 96.44 378 ASN B CA 1
ATOM 6854 C C . ASN B 1 378 ? 0.222 3.098 -9.5 1 96.44 378 ASN B C 1
ATOM 6856 O O . ASN B 1 378 ? -0.004 3.594 -10.602 1 96.44 378 ASN B O 1
ATOM 6860 N N . ASN B 1 379 ? -0.648 2.441 -8.898 1 95.88 379 ASN B N 1
ATOM 6861 C CA . ASN B 1 379 ? -2.037 2.299 -9.32 1 95.88 379 ASN B CA 1
ATOM 6862 C C . ASN B 1 379 ? -2.994 2.381 -8.133 1 95.88 379 ASN B C 1
ATOM 6864 O O . ASN B 1 379 ? -3.58 1.374 -7.734 1 95.88 379 ASN B O 1
ATOM 6868 N N . ARG B 1 380 ? -3.145 3.531 -7.633 1 95.56 380 ARG B N 1
ATOM 6869 C CA . ARG B 1 380 ? -3.904 3.787 -6.414 1 95.56 380 ARG B CA 1
ATOM 6870 C C . ARG B 1 380 ? -5.379 3.443 -6.605 1 95.56 380 ARG B C 1
ATOM 6872 O O . ARG B 1 380 ? -6.004 2.859 -5.719 1 95.56 380 ARG B O 1
ATOM 6879 N N . ASP B 1 381 ? -5.914 3.785 -7.711 1 94.62 381 ASP B N 1
ATOM 6880 C CA . ASP B 1 381 ? -7.324 3.525 -7.969 1 94.62 381 ASP B CA 1
ATOM 6881 C C . ASP B 1 381 ? -7.633 2.031 -7.879 1 94.62 381 ASP B C 1
ATOM 6883 O O . ASP B 1 381 ? -8.547 1.623 -7.16 1 94.62 381 ASP B O 1
ATOM 6887 N N . LYS B 1 382 ? -6.852 1.24 -8.562 1 95.19 382 LYS B N 1
ATOM 6888 C CA . LYS B 1 382 ? -7.082 -0.202 -8.523 1 95.19 382 LYS B CA 1
ATOM 6889 C C . LYS B 1 382 ? -6.82 -0.764 -7.133 1 95.19 382 LYS B C 1
ATOM 6891 O O . LYS B 1 382 ? -7.512 -1.683 -6.688 1 95.19 382 LYS B O 1
ATOM 6896 N N . THR B 1 383 ? -5.82 -0.236 -6.461 1 97.19 383 THR B N 1
ATOM 6897 C CA . THR B 1 383 ? -5.531 -0.663 -5.094 1 97.19 383 THR B CA 1
ATOM 6898 C C . THR B 1 383 ? -6.746 -0.456 -4.191 1 97.19 383 THR B C 1
ATOM 6900 O O . THR B 1 383 ? -7.164 -1.375 -3.484 1 97.19 383 THR B O 1
ATOM 6903 N N . ARG B 1 384 ? -7.344 0.693 -4.301 1 96.69 384 ARG B N 1
ATOM 6904 C CA . ARG B 1 384 ? -8.469 1.041 -3.436 1 96.69 384 ARG B CA 1
ATOM 6905 C C . ARG B 1 384 ? -9.711 0.237 -3.803 1 96.69 384 ARG B C 1
ATOM 6907 O O . ARG B 1 384 ? -10.562 -0.024 -2.949 1 96.69 384 ARG B O 1
ATOM 6914 N N . GLN B 1 385 ? -9.805 -0.161 -4.996 1 95.19 385 GLN B N 1
ATOM 6915 C CA . GLN B 1 385 ? -10.945 -0.957 -5.449 1 95.19 385 GLN B CA 1
ATOM 6916 C C . GLN B 1 385 ? -10.828 -2.4 -4.965 1 95.19 385 GLN B C 1
ATOM 6918 O O . GLN B 1 385 ? -11.844 -3.043 -4.68 1 95.19 385 GLN B O 1
ATOM 6923 N N . CYS B 1 386 ? -9.648 -2.861 -4.848 1 96.38 386 CYS B N 1
ATOM 6924 C CA . CYS B 1 386 ? -9.414 -4.281 -4.605 1 96.38 386 CYS B CA 1
ATOM 6925 C C . CYS B 1 386 ? -9.18 -4.551 -3.123 1 96.38 386 CYS B C 1
ATOM 6927 O O . CYS B 1 386 ? -9.695 -5.531 -2.578 1 96.38 386 CYS B O 1
ATOM 6929 N N . PHE B 1 387 ? -8.383 -3.73 -2.467 1 97.5 387 PHE B N 1
ATOM 6930 C CA . PHE B 1 387 ? -8.008 -3.928 -1.07 1 97.5 387 PHE B CA 1
ATOM 6931 C C . PHE B 1 387 ? -8.867 -3.066 -0.153 1 97.5 387 PHE B C 1
ATOM 6933 O O . PHE B 1 387 ? -8.695 -1.847 -0.099 1 97.5 387 PHE B O 1
ATOM 6940 N N . LEU B 1 388 ? -9.711 -3.654 0.621 1 96.5 388 LEU B N 1
ATOM 6941 C CA . LEU B 1 388 ? -10.719 -3.004 1.451 1 96.5 388 LEU B CA 1
ATOM 6942 C C . LEU B 1 388 ? -10.508 -3.334 2.924 1 96.5 388 LEU B C 1
ATOM 6944 O O . LEU B 1 388 ? -11.344 -3.99 3.545 1 96.5 388 LEU B O 1
ATOM 6948 N N . GLY B 1 389 ? -9.398 -2.807 3.492 1 95.38 389 GLY B N 1
ATOM 6949 C CA . GLY B 1 389 ? -9.023 -3.188 4.844 1 95.38 389 GLY B CA 1
ATOM 6950 C C . GLY B 1 389 ? -8.586 -4.637 4.957 1 95.38 389 GLY B C 1
ATOM 6951 O O . GLY B 1 389 ? -7.68 -5.07 4.246 1 95.38 389 GLY B O 1
ATOM 6952 N N . ASP B 1 390 ? -9.328 -5.383 5.738 1 95.38 390 ASP B N 1
ATOM 6953 C CA . ASP B 1 390 ? -8.984 -6.793 5.914 1 95.38 390 ASP B CA 1
ATOM 6954 C C . ASP B 1 390 ? -9.508 -7.637 4.754 1 95.38 390 ASP B C 1
ATOM 6956 O O . ASP B 1 390 ? -9.133 -8.805 4.609 1 95.38 390 ASP B O 1
ATOM 6960 N N . TRP B 1 391 ? -10.383 -6.988 3.984 1 97.06 391 TRP B N 1
ATOM 6961 C CA . TRP B 1 391 ? -11.047 -7.746 2.926 1 97.06 391 TRP B CA 1
ATOM 6962 C C . TRP B 1 391 ? -10.445 -7.41 1.562 1 97.06 391 TRP B C 1
ATOM 6964 O O . TRP B 1 391 ? -10.008 -6.277 1.331 1 97.06 391 TRP B O 1
ATOM 6974 N N . LEU B 1 392 ? -10.383 -8.344 0.719 1 97.88 392 LEU B N 1
ATOM 6975 C CA . LEU B 1 392 ? -10.055 -8.195 -0.694 1 97.88 392 LEU B CA 1
ATOM 6976 C C . LEU B 1 392 ? -11.242 -8.578 -1.572 1 97.88 392 LEU B C 1
ATOM 6978 O O . LEU B 1 392 ? -11.852 -9.633 -1.378 1 97.88 392 LEU B O 1
ATOM 6982 N N . LYS B 1 393 ? -11.641 -7.699 -2.463 1 96.88 393 LYS B N 1
ATOM 6983 C CA . LYS B 1 393 ? -12.648 -8.008 -3.475 1 96.88 393 LYS B CA 1
ATOM 6984 C C . LYS B 1 393 ? -12.008 -8.602 -4.727 1 96.88 393 LYS B C 1
ATOM 6986 O O . LYS B 1 393 ? -11.25 -7.926 -5.422 1 96.88 393 LYS B O 1
ATOM 6991 N N . SER B 1 394 ? -12.273 -9.812 -5.059 1 94.12 394 SER B N 1
ATOM 6992 C CA . SER B 1 394 ? -11.523 -10.555 -6.066 1 94.12 394 SER B CA 1
ATOM 6993 C C . SER B 1 394 ? -11.953 -10.164 -7.477 1 94.12 394 SER B C 1
ATOM 6995 O O . SER B 1 394 ? -11.188 -10.32 -8.43 1 94.12 394 SER B O 1
ATOM 6997 N N . GLY B 1 395 ? -13.133 -9.719 -7.684 1 92.06 395 GLY B N 1
ATOM 6998 C CA . GLY B 1 395 ? -13.695 -9.484 -9.008 1 92.06 395 GLY B CA 1
ATOM 6999 C C . GLY B 1 395 ? -14.367 -10.711 -9.594 1 92.06 395 GLY B C 1
ATOM 7000 O O . GLY B 1 395 ? -14.734 -10.727 -10.766 1 92.06 395 GLY B O 1
ATOM 7001 N N . ASP B 1 396 ? -14.523 -11.773 -8.773 1 93.88 396 ASP B N 1
ATOM 7002 C CA . ASP B 1 396 ? -15.203 -13.008 -9.156 1 93.88 396 ASP B CA 1
ATOM 7003 C C . ASP B 1 396 ? -16.531 -13.156 -8.414 1 93.88 396 ASP B C 1
ATOM 7005 O O . ASP B 1 396 ? -16.688 -12.617 -7.312 1 93.88 396 ASP B O 1
ATOM 7009 N N . LYS B 1 397 ? -17.391 -13.898 -9.031 1 95.25 397 LYS B N 1
ATOM 7010 C CA . LYS B 1 397 ? -18.656 -14.25 -8.383 1 95.25 397 LYS B CA 1
ATOM 7011 C C . LYS B 1 397 ? -18.734 -15.75 -8.117 1 95.25 397 LYS B C 1
ATOM 7013 O O . LYS B 1 397 ? -18.25 -16.562 -8.914 1 95.25 397 LYS B O 1
ATOM 7018 N N . TYR B 1 398 ? -19.312 -16.109 -7.012 1 96.62 398 TYR B N 1
ATOM 7019 C CA . TYR B 1 398 ? -19.438 -17.484 -6.57 1 96.62 398 TYR B CA 1
ATOM 7020 C C . TYR B 1 398 ? -20.828 -17.766 -6.008 1 96.62 398 TYR B C 1
ATOM 7022 O O . TYR B 1 398 ? -21.609 -16.828 -5.781 1 96.62 398 TYR B O 1
ATOM 7030 N N . ILE B 1 399 ? -21.172 -19.047 -5.895 1 95.62 399 ILE B N 1
ATOM 7031 C CA . ILE B 1 399 ? -22.281 -19.562 -5.102 1 95.62 399 ILE B CA 1
ATOM 7032 C C . ILE B 1 399 ? -21.75 -20.453 -3.979 1 95.62 399 ILE B C 1
ATOM 7034 O O . ILE B 1 399 ? -20.781 -21.188 -4.164 1 95.62 399 ILE B O 1
ATOM 7038 N N . CYS B 1 400 ? -22.281 -20.297 -2.826 1 97.69 400 CYS B N 1
ATOM 7039 C CA . CYS B 1 400 ? -21.984 -21.188 -1.71 1 97.69 400 CYS B CA 1
ATOM 7040 C C . CYS B 1 400 ? -23.203 -22.016 -1.342 1 97.69 400 CYS B C 1
ATOM 7042 O O . CYS B 1 400 ? -24.281 -21.469 -1.083 1 97.69 400 CYS B O 1
ATOM 7044 N N . ASP B 1 401 ? -23.047 -23.312 -1.304 1 96.31 401 ASP B N 1
ATOM 7045 C CA . ASP B 1 401 ? -24.203 -24.156 -0.999 1 96.31 401 ASP B CA 1
ATOM 7046 C C . ASP B 1 401 ? -24.359 -24.344 0.508 1 96.31 401 ASP B C 1
ATOM 7048 O O . ASP B 1 401 ? -23.609 -23.766 1.294 1 96.31 401 ASP B O 1
ATOM 7052 N N . ALA B 1 402 ? -25.359 -25.078 0.923 1 95.75 402 ALA B N 1
ATOM 7053 C CA . ALA B 1 402 ? -25.719 -25.219 2.33 1 95.75 402 ALA B CA 1
ATOM 7054 C C . ALA B 1 402 ? -24.625 -25.938 3.115 1 95.75 402 ALA B C 1
ATOM 7056 O O . ALA B 1 402 ? -24.516 -25.766 4.332 1 95.75 402 ALA B O 1
ATOM 7057 N N . ASP B 1 403 ? -23.844 -26.719 2.395 1 96.19 403 ASP B N 1
ATOM 7058 C CA . ASP B 1 403 ? -22.766 -27.469 3.049 1 96.19 403 ASP B CA 1
ATOM 7059 C C . ASP B 1 403 ? -21.484 -26.656 3.1 1 96.19 403 ASP B C 1
ATOM 7061 O O . ASP B 1 403 ? -20.469 -27.125 3.619 1 96.19 403 ASP B O 1
ATOM 7065 N N . GLY B 1 404 ? -21.453 -25.516 2.52 1 97.06 404 GLY B N 1
ATOM 7066 C CA . GLY B 1 404 ? -20.328 -24.594 2.617 1 97.06 404 GLY B CA 1
ATOM 7067 C C . GLY B 1 404 ? -19.359 -24.719 1.456 1 97.06 404 GLY B C 1
ATOM 7068 O O . GLY B 1 404 ? -18.234 -24.219 1.528 1 97.06 404 GLY B O 1
ATOM 7069 N N . TYR B 1 405 ? -19.766 -25.453 0.391 1 97.75 405 TYR B N 1
ATOM 7070 C CA . TYR B 1 405 ? -18.906 -25.578 -0.781 1 97.75 405 TYR B CA 1
ATOM 7071 C C . TYR B 1 405 ? -19.156 -24.438 -1.763 1 97.75 405 TYR B C 1
ATOM 7073 O O . TYR B 1 405 ? -20.312 -24.094 -2.055 1 97.75 405 TYR B O 1
ATOM 7081 N N . TYR B 1 406 ? -18.094 -23.859 -2.242 1 97.56 406 TYR B N 1
ATOM 7082 C CA . TYR B 1 406 ? -18.172 -22.734 -3.168 1 97.56 406 TYR B CA 1
ATOM 7083 C C . TYR B 1 406 ? -18.016 -23.203 -4.609 1 97.56 406 TYR B C 1
ATOM 7085 O O . TYR B 1 406 ? -17.203 -24.078 -4.902 1 97.56 406 TYR B O 1
ATOM 7093 N N . THR B 1 407 ? -18.797 -22.641 -5.504 1 94.94 407 THR B N 1
ATOM 7094 C CA . THR B 1 407 ? -18.719 -22.906 -6.934 1 94.94 407 THR B CA 1
ATOM 7095 C C . THR B 1 407 ? -18.562 -21.625 -7.727 1 94.94 407 THR B C 1
ATOM 7097 O O . THR B 1 407 ? -19.297 -20.656 -7.488 1 94.94 407 THR B O 1
ATOM 7100 N N . TYR B 1 408 ? -17.641 -21.703 -8.648 1 94 408 TYR B N 1
ATOM 7101 C CA . TYR B 1 408 ? -17.312 -20.531 -9.477 1 94 408 TYR B CA 1
ATOM 7102 C C . TYR B 1 408 ? -18.484 -20.188 -10.398 1 94 408 TYR B C 1
ATOM 7104 O O . TYR B 1 408 ? -19.016 -21.078 -11.078 1 94 408 TYR B O 1
ATOM 7112 N N . ALA B 1 409 ? -18.828 -18.891 -10.414 1 92.12 409 ALA B N 1
ATOM 7113 C CA . ALA B 1 409 ? -19.922 -18.469 -11.281 1 92.12 409 ALA B CA 1
ATOM 7114 C C . ALA B 1 409 ? -19.406 -17.641 -12.453 1 92.12 409 ALA B C 1
ATOM 7116 O O . ALA B 1 409 ? -20.094 -17.5 -13.469 1 92.12 409 ALA B O 1
ATOM 7117 N N . GLY B 1 410 ? -18.25 -17 -12.312 1 89.5 410 GLY B N 1
ATOM 7118 C CA . GLY B 1 410 ? -17.688 -16.188 -13.367 1 89.5 410 GLY B CA 1
ATOM 7119 C C . GLY B 1 410 ? -17.125 -14.867 -12.867 1 89.5 410 GLY B C 1
ATOM 7120 O O . GLY B 1 410 ? -17.234 -14.555 -11.68 1 89.5 410 GLY B O 1
ATOM 7121 N N . ARG B 1 411 ? -16.484 -14.07 -13.797 1 88.88 411 ARG B N 1
ATOM 7122 C CA . ARG B 1 411 ? -16.047 -12.727 -13.469 1 88.88 411 ARG B CA 1
ATOM 7123 C C . ARG B 1 411 ? -17.234 -11.789 -13.273 1 88.88 411 ARG B C 1
ATOM 7125 O O . ARG B 1 411 ? -18.203 -11.859 -14.016 1 88.88 411 ARG B O 1
ATOM 7132 N N . SER B 1 412 ? -17.016 -10.914 -12.359 1 89.12 412 SER B N 1
ATOM 7133 C CA . SER B 1 412 ? -18.094 -9.977 -12.062 1 89.12 412 SER B CA 1
ATOM 7134 C C . SER B 1 412 ? -18.516 -9.195 -13.312 1 89.12 412 SER B C 1
ATOM 7136 O O . SER B 1 412 ? -19.703 -9.008 -13.57 1 89.12 412 SER B O 1
ATOM 7138 N N . ASP B 1 413 ? -17.516 -8.883 -14.07 1 85.88 413 ASP B N 1
ATOM 7139 C CA . ASP B 1 413 ? -17.766 -8.055 -15.25 1 85.88 413 ASP B CA 1
ATOM 7140 C C . ASP B 1 413 ? -18.359 -8.891 -16.391 1 85.88 413 ASP B C 1
ATOM 7142 O O . ASP B 1 413 ? -18.891 -8.336 -17.359 1 85.88 413 ASP B O 1
ATOM 7146 N N . ASP B 1 414 ? -18.375 -10.211 -16.266 1 87.62 414 ASP B N 1
ATOM 7147 C CA . ASP B 1 414 ? -18.812 -11.086 -17.344 1 87.62 414 ASP B CA 1
ATOM 7148 C C . ASP B 1 414 ? -20.203 -11.641 -17.062 1 87.62 414 ASP B C 1
ATOM 7150 O O . ASP B 1 414 ? -20.812 -12.266 -17.922 1 87.62 414 ASP B O 1
ATOM 7154 N N . MET B 1 415 ? -20.672 -11.352 -15.914 1 90.38 415 MET B N 1
ATOM 7155 C CA . MET B 1 415 ? -21.984 -11.891 -15.547 1 90.38 415 MET B CA 1
ATOM 7156 C C . MET B 1 415 ? -23.094 -11.273 -16.406 1 90.38 415 MET B C 1
ATOM 7158 O O . MET B 1 415 ? -23.031 -10.086 -16.734 1 90.38 415 MET B O 1
ATOM 7162 N N . ILE B 1 416 ? -24 -12.172 -16.766 1 91.75 416 ILE B N 1
ATOM 7163 C CA . ILE B 1 416 ? -25.109 -11.734 -17.594 1 91.75 416 ILE B CA 1
ATOM 7164 C C . ILE B 1 416 ? -26.391 -11.672 -16.75 1 91.75 416 ILE B C 1
ATOM 7166 O O . ILE B 1 416 ? -26.734 -12.641 -16.062 1 91.75 416 ILE B O 1
ATOM 7170 N N . LYS B 1 417 ? -27.047 -10.492 -16.766 1 88.94 417 LYS B N 1
ATOM 7171 C CA . LYS B 1 417 ? -28.328 -10.367 -16.078 1 88.94 417 LYS B CA 1
ATOM 7172 C C . LYS B 1 417 ? -29.484 -10.445 -17.062 1 88.94 417 LYS B C 1
ATOM 7174 O O . LYS B 1 417 ? -29.766 -9.484 -17.781 1 88.94 417 LYS B O 1
ATOM 7179 N N . VAL B 1 418 ? -30.141 -11.648 -17.109 1 89.81 418 VAL B N 1
ATOM 7180 C CA . VAL B 1 418 ? -31.297 -11.875 -17.969 1 89.81 418 VAL B CA 1
ATOM 7181 C C . VAL B 1 418 ? -32.594 -11.773 -17.141 1 89.81 418 VAL B C 1
ATOM 7183 O O . VAL B 1 418 ? -32.844 -12.602 -16.281 1 89.81 418 VAL B O 1
ATOM 7186 N N . SER B 1 419 ? -33.375 -10.781 -17.406 1 86.62 419 SER B N 1
ATOM 7187 C CA . SER B 1 419 ? -34.625 -10.547 -16.703 1 86.62 419 SER B CA 1
ATOM 7188 C C . SER B 1 419 ? -34.438 -10.516 -15.188 1 86.62 419 SER B C 1
ATOM 7190 O O . SER B 1 419 ? -35.156 -11.172 -14.445 1 86.62 419 SER B O 1
ATOM 7192 N N . GLY B 1 420 ? -33.375 -9.883 -14.766 1 84.62 420 GLY B N 1
ATOM 7193 C CA . GLY B 1 420 ? -33.125 -9.648 -13.359 1 84.62 420 GLY B CA 1
ATOM 7194 C C . GLY B 1 420 ? -32.375 -10.789 -12.695 1 84.62 420 GLY B C 1
ATOM 7195 O O . GLY B 1 420 ? -31.984 -10.688 -11.523 1 84.62 420 GLY B O 1
ATOM 7196 N N . GLN B 1 421 ? -32.094 -11.875 -13.445 1 86.88 421 GLN B N 1
ATOM 7197 C CA . GLN B 1 421 ? -31.422 -13.031 -12.883 1 86.88 421 GLN B CA 1
ATOM 7198 C C . GLN B 1 421 ? -30.031 -13.188 -13.477 1 86.88 421 GLN B C 1
ATOM 7200 O O . GLN B 1 421 ? -29.828 -13 -14.688 1 86.88 421 GLN B O 1
ATOM 7205 N N . TYR B 1 422 ? -29.156 -13.539 -12.578 1 89.31 422 TYR B N 1
ATOM 7206 C CA . TYR B 1 422 ? -27.797 -13.75 -13.062 1 89.31 422 TYR B CA 1
ATOM 7207 C C . TYR B 1 422 ? -27.688 -15.062 -13.82 1 89.31 422 TYR B C 1
ATOM 7209 O O . TYR B 1 422 ? -28.203 -16.094 -13.383 1 89.31 422 TYR B O 1
ATOM 7217 N N . VAL B 1 423 ? -27.047 -14.93 -14.953 1 91.31 423 VAL B N 1
ATOM 7218 C CA . VAL B 1 423 ? -26.641 -16.109 -15.719 1 91.31 423 VAL B CA 1
ATOM 7219 C C . VAL B 1 423 ? -25.109 -16.188 -15.758 1 91.31 423 VAL B C 1
ATOM 7221 O O . VAL B 1 423 ? -24.438 -15.242 -16.172 1 91.31 423 VAL B O 1
ATOM 7224 N N . SER B 1 424 ? -24.625 -17.25 -15.273 1 90.5 424 SER B N 1
ATOM 7225 C CA . SER B 1 424 ? -23.188 -17.531 -15.336 1 90.5 424 SER B CA 1
ATOM 7226 C C . SER B 1 424 ? -22.766 -17.969 -16.734 1 90.5 424 SER B C 1
ATOM 7228 O O . SER B 1 424 ? -23.156 -19.047 -17.203 1 90.5 424 SER B O 1
ATOM 7230 N N . PRO B 1 425 ? -21.922 -17.172 -17.344 1 91.62 425 PRO B N 1
ATOM 7231 C CA . PRO B 1 425 ? -21.438 -17.625 -18.656 1 91.62 425 PRO B CA 1
ATOM 7232 C C . PRO B 1 425 ? -20.703 -18.953 -18.578 1 91.62 425 PRO B C 1
ATOM 7234 O O . PRO B 1 425 ? -20.875 -19.812 -19.453 1 91.62 425 PRO B O 1
ATOM 7237 N N . VAL B 1 426 ? -20 -19.125 -17.531 1 87.31 426 VAL B N 1
ATOM 7238 C CA . VAL B 1 426 ? -19.172 -20.328 -17.344 1 87.31 426 VAL B CA 1
ATOM 7239 C C . VAL B 1 426 ? -20.078 -21.547 -17.234 1 87.31 426 VAL B C 1
ATOM 7241 O O . VAL B 1 426 ? -19.766 -22.609 -17.766 1 87.31 426 VAL B O 1
ATOM 7244 N N . GLU B 1 427 ? -21.172 -21.406 -16.578 1 87.75 427 GLU B N 1
ATOM 7245 C CA . GLU B 1 427 ? -22.125 -22.5 -16.438 1 87.75 427 GLU B CA 1
ATOM 7246 C C . GLU B 1 427 ? -22.672 -22.938 -17.797 1 87.75 427 GLU B C 1
ATOM 7248 O O . GLU B 1 427 ? -22.719 -24.125 -18.109 1 87.75 427 GLU B O 1
ATOM 7253 N N . VAL B 1 428 ? -22.969 -22 -18.594 1 92.12 428 VAL B N 1
ATOM 7254 C CA . VAL B 1 428 ? -23.5 -22.281 -19.922 1 92.12 428 VAL B CA 1
ATOM 7255 C C . VAL B 1 428 ? -22.422 -22.875 -20.797 1 92.12 428 VAL B C 1
ATOM 7257 O O . VAL B 1 428 ? -22.656 -23.844 -21.531 1 92.12 428 VAL B O 1
ATOM 7260 N N . GLU B 1 429 ? -21.281 -22.359 -20.688 1 91.31 429 GLU B N 1
ATOM 7261 C CA . GLU B 1 429 ? -20.141 -22.859 -21.453 1 91.31 429 GLU B CA 1
ATOM 7262 C C . GLU B 1 429 ? -19.812 -24.312 -21.109 1 91.31 429 GLU B C 1
ATOM 7264 O O . GLU B 1 429 ? -19.578 -25.125 -22 1 91.31 429 GLU B O 1
ATOM 7269 N N . ASN B 1 430 ? -19.875 -24.562 -19.844 1 85.56 430 ASN B N 1
ATOM 7270 C CA . ASN B 1 430 ? -19.594 -25.906 -19.375 1 85.56 430 ASN B CA 1
ATOM 7271 C C . ASN B 1 430 ? -20.578 -26.922 -19.938 1 85.56 430 ASN B C 1
ATOM 7273 O O . ASN B 1 430 ? -20.219 -28.047 -20.25 1 85.56 430 ASN B O 1
ATOM 7277 N N . VAL B 1 431 ? -21.812 -26.516 -20.078 1 90.31 431 VAL B N 1
ATOM 7278 C CA . VAL B 1 431 ? -22.844 -27.391 -20.656 1 90.31 431 VAL B CA 1
ATOM 7279 C C . VAL B 1 431 ? -22.609 -27.531 -22.156 1 90.31 431 VAL B C 1
ATOM 7281 O O . VAL B 1 431 ? -22.672 -28.641 -22.703 1 90.31 431 VAL B O 1
ATOM 7284 N N . LEU B 1 432 ? -22.266 -26.469 -22.781 1 92.81 432 LEU B N 1
ATOM 7285 C CA . LEU B 1 432 ? -22.062 -26.469 -24.219 1 92.81 432 LEU B CA 1
ATOM 7286 C C . LEU B 1 432 ? -20.906 -27.391 -24.609 1 92.81 432 LEU B C 1
ATOM 7288 O O . LEU B 1 432 ? -21.031 -28.172 -25.547 1 92.81 432 LEU B O 1
ATOM 7292 N N . VAL B 1 433 ? -19.875 -27.375 -23.859 1 88.38 433 VAL B N 1
ATOM 7293 C CA . VAL B 1 433 ? -18.656 -28.094 -24.234 1 88.38 433 VAL B CA 1
ATOM 7294 C C . VAL B 1 433 ? -18.859 -29.594 -24 1 88.38 433 VAL B C 1
ATOM 7296 O O . VAL B 1 433 ? -18.094 -30.406 -24.516 1 88.38 433 VAL B O 1
ATOM 7299 N N . GLN B 1 434 ? -19.875 -29.938 -23.266 1 86.75 434 GLN B N 1
ATOM 7300 C CA . GLN B 1 434 ? -20.203 -31.344 -23.078 1 86.75 434 GLN B CA 1
ATOM 7301 C C . GLN B 1 434 ? -20.859 -31.938 -24.328 1 86.75 434 GLN B C 1
ATOM 7303 O O . GLN B 1 434 ? -20.891 -33.156 -24.5 1 86.75 434 GLN B O 1
ATOM 7308 N N . HIS B 1 435 ? -21.375 -31.094 -25.141 1 91.94 435 HIS B N 1
ATOM 7309 C CA . HIS B 1 435 ? -21.938 -31.562 -26.406 1 91.94 435 HIS B CA 1
ATOM 7310 C C . HIS B 1 435 ? -20.844 -32.031 -27.359 1 91.94 435 HIS B C 1
ATOM 7312 O O . HIS B 1 435 ? -19.797 -31.406 -27.469 1 91.94 435 HIS B O 1
ATOM 7318 N N . GLU B 1 436 ? -21.047 -33.062 -28.062 1 91.56 436 GLU B N 1
ATOM 7319 C CA . GLU B 1 436 ? -20.047 -33.719 -28.906 1 91.56 436 GLU B CA 1
ATOM 7320 C C . GLU B 1 436 ? -19.562 -32.781 -30.016 1 91.56 436 GLU B C 1
ATOM 7322 O O . GLU B 1 436 ? -18.422 -32.906 -30.453 1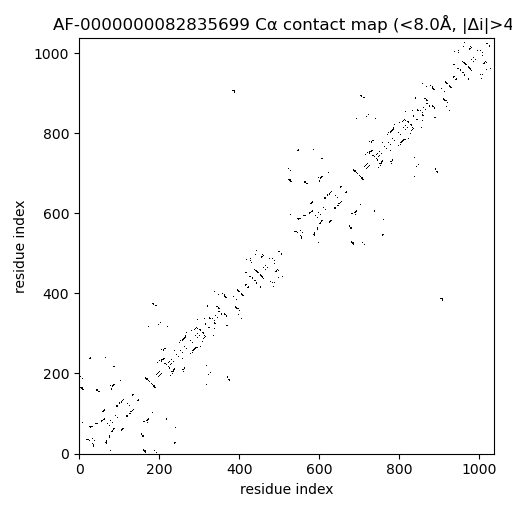 91.56 436 GLU B O 1
ATOM 7327 N N . ALA B 1 437 ? -20.359 -31.844 -30.391 1 93.94 437 ALA B N 1
ATOM 7328 C CA . ALA B 1 437 ? -20.047 -30.984 -31.516 1 93.94 437 ALA B CA 1
ATOM 7329 C C . ALA B 1 437 ? -19.156 -29.812 -31.094 1 93.94 437 ALA B C 1
ATOM 7331 O O . ALA B 1 437 ? -18.547 -29.156 -31.938 1 93.94 437 ALA B O 1
ATOM 7332 N N . VAL B 1 438 ? -19.078 -29.531 -29.828 1 94.19 438 VAL B N 1
ATOM 7333 C CA . VAL B 1 438 ? -18.5 -28.266 -29.391 1 94.19 438 VAL B CA 1
ATOM 7334 C C . VAL B 1 438 ? -17.062 -28.5 -28.906 1 94.19 438 VAL B C 1
ATOM 7336 O O . VAL B 1 438 ? -16.812 -29.359 -28.062 1 94.19 438 VAL B O 1
ATOM 7339 N N . LEU B 1 439 ? -16.172 -27.781 -29.547 1 88.31 439 LEU B N 1
ATOM 7340 C CA . LEU B 1 439 ? -14.789 -27.781 -29.109 1 88.31 439 LEU B CA 1
ATOM 7341 C C . LEU B 1 439 ? -14.562 -26.75 -28 1 88.31 439 LEU B C 1
ATOM 7343 O O . LEU B 1 439 ? -13.984 -27.078 -26.953 1 88.31 439 LEU B O 1
ATOM 7347 N N . GLU B 1 440 ? -14.922 -25.516 -28.156 1 89.62 440 GLU B N 1
ATOM 7348 C CA . GLU B 1 440 ? -14.867 -24.422 -27.188 1 89.62 440 GLU B CA 1
ATOM 7349 C C . GLU B 1 440 ? -16.094 -23.531 -27.281 1 89.62 440 GLU B C 1
ATOM 7351 O O . GLU B 1 440 ? -16.766 -23.5 -28.312 1 89.62 440 GLU B O 1
ATOM 7356 N N . ALA B 1 441 ? -16.422 -22.938 -26.266 1 93.25 441 ALA B N 1
ATOM 7357 C CA . ALA B 1 441 ? -17.562 -22.031 -26.281 1 93.25 441 ALA B CA 1
ATOM 7358 C C . ALA B 1 441 ? -17.312 -20.844 -25.344 1 93.25 441 ALA B C 1
ATOM 7360 O O . ALA B 1 441 ? -16.656 -20.984 -24.312 1 93.25 441 ALA B O 1
ATOM 7361 N N . ALA B 1 442 ? -17.703 -19.703 -25.719 1 93.88 442 ALA B N 1
ATOM 7362 C CA . ALA B 1 442 ? -17.734 -18.5 -24.891 1 93.88 442 ALA B CA 1
ATOM 7363 C C . ALA B 1 442 ? -19.125 -17.859 -24.922 1 93.88 442 ALA B C 1
ATOM 7365 O O . ALA B 1 442 ? -19.781 -17.812 -25.969 1 93.88 442 ALA B O 1
ATOM 7366 N N . VAL B 1 443 ? -19.609 -17.484 -23.828 1 95 443 VAL B N 1
ATOM 7367 C CA . VAL B 1 443 ? -20.969 -16.938 -23.719 1 95 443 VAL B CA 1
ATOM 7368 C C . VAL B 1 443 ? -20.906 -15.5 -23.219 1 95 443 VAL B C 1
ATOM 7370 O O . VAL B 1 443 ? -20.141 -15.188 -22.297 1 95 443 VAL B O 1
ATOM 7373 N N . ILE B 1 444 ? -21.562 -14.625 -23.844 1 95.12 444 ILE B N 1
ATOM 7374 C CA . ILE B 1 444 ? -21.656 -13.227 -23.438 1 95.12 444 ILE B CA 1
ATOM 7375 C C . ILE B 1 444 ? -23.125 -12.789 -23.422 1 95.12 444 ILE B C 1
ATOM 7377 O O . ILE B 1 444 ? -24 -13.516 -23.906 1 95.12 444 ILE B O 1
ATOM 7381 N N . GLY B 1 445 ? -23.375 -11.633 -22.797 1 93.62 445 GLY B N 1
ATOM 7382 C CA . GLY B 1 445 ? -24.688 -10.992 -22.891 1 93.62 445 GLY B CA 1
ATOM 7383 C C . GLY B 1 445 ? -24.766 -9.961 -24 1 93.62 445 GLY B C 1
ATOM 7384 O O . GLY B 1 445 ? -23.828 -9.188 -24.203 1 93.62 445 GLY B O 1
ATOM 7385 N N . VAL B 1 446 ? -25.812 -10.023 -24.75 1 93.38 446 VAL B N 1
ATOM 7386 C CA . VAL B 1 446 ? -26.047 -9.039 -25.797 1 93.38 446 VAL B CA 1
ATOM 7387 C C . VAL B 1 446 ? -27.469 -8.516 -25.719 1 93.38 446 VAL B C 1
ATOM 7389 O O . VAL B 1 446 ? -28.391 -9.25 -25.328 1 93.38 446 VAL B O 1
ATOM 7392 N N . PRO B 1 447 ? -27.562 -7.227 -26.031 1 90.44 447 PRO B N 1
ATOM 7393 C CA . PRO B 1 447 ? -28.938 -6.715 -26.062 1 90.44 447 PRO B CA 1
ATOM 7394 C C . PRO B 1 447 ? -29.75 -7.27 -27.219 1 90.44 447 PRO B C 1
ATOM 7396 O O . PRO B 1 447 ? -29.219 -7.457 -28.328 1 90.44 447 PRO B O 1
ATOM 7399 N N . ASP B 1 448 ? -31.016 -7.531 -26.984 1 86.81 448 ASP B N 1
ATOM 7400 C CA . ASP B 1 448 ? -31.906 -7.91 -28.062 1 86.81 448 ASP B CA 1
ATOM 7401 C C . ASP B 1 448 ? -32.562 -6.68 -28.672 1 86.81 448 ASP B C 1
ATOM 7403 O O . ASP B 1 448 ? -32.188 -5.547 -28.391 1 86.81 448 ASP B O 1
ATOM 7407 N N . HIS B 1 449 ? -33.5 -6.973 -29.547 1 85.12 449 HIS B N 1
ATOM 7408 C CA . HIS B 1 449 ? -34.156 -5.895 -30.266 1 85.12 449 HIS B CA 1
ATOM 7409 C C . HIS B 1 449 ? -34.906 -4.961 -29.312 1 85.12 449 HIS B C 1
ATOM 7411 O O . HIS B 1 449 ? -35.062 -3.775 -29.609 1 85.12 449 HIS B O 1
ATOM 7417 N N . ASP B 1 450 ? -35.281 -5.434 -28.156 1 88.31 450 ASP B N 1
ATOM 7418 C CA . ASP B 1 450 ? -36 -4.645 -27.172 1 88.31 450 ASP B CA 1
ATOM 7419 C C . ASP B 1 450 ? -35.062 -4.066 -26.109 1 88.31 450 ASP B C 1
ATOM 7421 O O . ASP B 1 450 ? -35.531 -3.502 -25.109 1 88.31 450 ASP B O 1
ATOM 7425 N N . GLY B 1 451 ? -33.812 -4.312 -26.328 1 86.75 451 GLY B N 1
ATOM 7426 C CA . GLY B 1 451 ? -32.812 -3.781 -25.391 1 86.75 451 GLY B CA 1
ATOM 7427 C C . GLY B 1 451 ? -32.625 -4.66 -24.172 1 86.75 451 GLY B C 1
ATOM 7428 O O . GLY B 1 451 ? -31.875 -4.297 -23.266 1 86.75 451 GLY B O 1
ATOM 7429 N N . LEU B 1 452 ? -33.312 -5.758 -24.219 1 89.94 452 LEU B N 1
ATOM 7430 C CA . LEU B 1 452 ? -33.156 -6.691 -23.094 1 89.94 452 LEU B CA 1
ATOM 7431 C C . LEU B 1 452 ? -31.938 -7.594 -23.312 1 89.94 452 LEU B C 1
ATOM 7433 O O . LEU B 1 452 ? -31.703 -8.062 -24.422 1 89.94 452 LEU B O 1
ATOM 7437 N N . VAL B 1 453 ? -31.188 -7.859 -22.281 1 93.31 453 VAL B N 1
ATOM 7438 C CA . VAL B 1 453 ? -29.969 -8.648 -22.391 1 93.31 453 VAL B CA 1
ATOM 7439 C C . VAL B 1 453 ? -30.312 -10.125 -22.547 1 93.31 453 VAL B C 1
ATOM 7441 O O . VAL B 1 453 ? -31.172 -10.648 -21.828 1 93.31 453 VAL B O 1
ATOM 7444 N N . LYS B 1 454 ? -29.734 -10.734 -23.578 1 93.06 454 LYS B N 1
ATOM 7445 C CA . LYS B 1 454 ? -29.844 -12.172 -23.812 1 93.06 454 LYS B CA 1
ATOM 7446 C C . LYS B 1 454 ? -28.469 -12.828 -23.891 1 93.06 454 LYS B C 1
ATOM 7448 O O . LYS B 1 454 ? -27.469 -12.148 -24.125 1 93.06 454 LYS B O 1
ATOM 7453 N N . THR B 1 455 ? -28.5 -14.141 -23.703 1 95.5 455 THR B N 1
ATOM 7454 C CA . THR B 1 455 ? -27.266 -14.898 -23.781 1 95.5 455 THR B CA 1
ATOM 7455 C C . THR B 1 455 ? -26.906 -15.227 -25.234 1 95.5 455 THR B C 1
ATOM 7457 O O . THR B 1 455 ? -27.781 -15.648 -26 1 95.5 455 THR B O 1
ATOM 7460 N N . LYS B 1 456 ? -25.734 -14.945 -25.594 1 96.06 456 LYS B N 1
ATOM 7461 C CA . LYS B 1 456 ? -25.172 -15.32 -26.891 1 96.06 456 LYS B CA 1
ATOM 7462 C C . LYS B 1 456 ? -23.922 -16.188 -26.719 1 96.06 456 LYS B C 1
ATOM 7464 O O . LYS B 1 456 ? -23.094 -15.914 -25.859 1 96.06 456 LYS B O 1
ATOM 7469 N N . ALA B 1 457 ? -23.875 -17.234 -27.5 1 96.94 457 ALA B N 1
ATOM 7470 C CA . ALA B 1 457 ? -22.719 -18.109 -27.438 1 96.94 457 ALA B CA 1
ATOM 7471 C C . ALA B 1 457 ? -21.875 -18.016 -28.703 1 96.94 457 ALA B C 1
ATOM 7473 O O . ALA B 1 457 ? -22.422 -17.938 -29.812 1 96.94 457 ALA B O 1
ATOM 7474 N N . TYR B 1 458 ? -20.641 -17.906 -28.547 1 96.69 458 TYR B N 1
ATOM 7475 C CA . TYR B 1 458 ? -19.656 -18.141 -29.594 1 96.69 458 TYR B CA 1
ATOM 7476 C C . TYR B 1 458 ? -19.078 -19.562 -29.5 1 96.69 458 TYR B C 1
ATOM 7478 O O . TYR B 1 458 ? -18.547 -19.938 -28.453 1 96.69 458 TYR B O 1
ATOM 7486 N N . VAL B 1 459 ? -19.219 -20.312 -30.578 1 96.12 459 VAL B N 1
ATOM 7487 C CA . VAL B 1 459 ? -18.906 -21.734 -30.484 1 96.12 459 VAL B CA 1
ATOM 7488 C C . VAL B 1 459 ? -17.891 -22.125 -31.547 1 96.12 459 VAL B C 1
ATOM 7490 O O . VAL B 1 459 ? -18.047 -21.75 -32.719 1 96.12 459 VAL B O 1
ATOM 7493 N N . VAL B 1 460 ? -16.859 -22.734 -31.109 1 94.25 460 VAL B N 1
ATOM 7494 C CA . VAL B 1 460 ? -15.938 -23.422 -32 1 94.25 460 VAL B CA 1
ATOM 7495 C C . VAL B 1 460 ? -16.312 -24.891 -32.094 1 94.25 460 VAL B C 1
ATOM 7497 O O . VAL B 1 460 ? -16.359 -25.594 -31.094 1 94.25 460 VAL B O 1
ATOM 7500 N N . LEU B 1 461 ? -16.578 -25.328 -33.312 1 94.94 461 LEU B N 1
ATOM 7501 C CA . LEU B 1 461 ? -17.062 -26.703 -33.531 1 94.94 461 LEU B CA 1
ATOM 7502 C C . LEU B 1 461 ? -15.883 -27.656 -33.688 1 94.94 461 LEU B C 1
ATOM 7504 O O . LEU B 1 461 ? -14.82 -27.266 -34.188 1 94.94 461 LEU B O 1
ATOM 7508 N N . ARG B 1 462 ? -16.125 -28.844 -33.188 1 91.5 462 ARG B N 1
ATOM 7509 C CA . ARG B 1 462 ? -15.188 -29.922 -33.5 1 91.5 462 ARG B CA 1
ATOM 7510 C C . ARG B 1 462 ? -15.211 -30.266 -35 1 91.5 462 ARG B C 1
ATOM 7512 O O . ARG B 1 462 ? -16.203 -30 -35.688 1 91.5 462 ARG B O 1
ATOM 7519 N N . PRO B 1 463 ? -14.07 -30.844 -35.469 1 89.31 463 PRO B N 1
ATOM 7520 C CA . PRO B 1 463 ? -14.078 -31.266 -36.875 1 89.31 463 PRO B CA 1
ATOM 7521 C C . PRO B 1 463 ? -15.203 -32.25 -37.188 1 89.31 463 PRO B C 1
ATOM 7523 O O . PRO B 1 463 ? -15.508 -33.125 -36.375 1 89.31 463 PRO B O 1
ATOM 7526 N N . GLY B 1 464 ? -15.891 -32.031 -38.281 1 91.56 464 GLY B N 1
ATOM 7527 C CA . GLY B 1 464 ? -16.938 -32.938 -38.688 1 91.56 464 GLY B CA 1
ATOM 7528 C C . GLY B 1 464 ? -18.344 -32.375 -38.5 1 91.56 464 GLY B C 1
ATOM 7529 O O . GLY B 1 464 ? -19.312 -32.906 -39.031 1 91.56 464 GLY B O 1
ATOM 7530 N N . TYR B 1 465 ? -18.406 -31.328 -37.719 1 93.38 465 TYR B N 1
ATOM 7531 C CA . TYR B 1 465 ? -19.688 -30.688 -37.5 1 93.38 465 TYR B CA 1
ATOM 7532 C C . TYR B 1 465 ? -19.812 -29.391 -38.281 1 93.38 465 TYR B C 1
ATOM 7534 O O . TYR B 1 465 ? -18.844 -28.656 -38.438 1 93.38 465 TYR B O 1
ATOM 7542 N N . ALA B 1 466 ? -21 -29.141 -38.812 1 93.31 466 ALA B N 1
ATOM 7543 C CA . ALA B 1 466 ? -21.219 -27.984 -39.688 1 93.31 466 ALA B CA 1
ATOM 7544 C C . ALA B 1 466 ? -21.812 -26.828 -38.875 1 93.31 466 ALA B C 1
ATOM 7546 O O . ALA B 1 466 ? -22.719 -27.031 -38.062 1 93.31 466 ALA B O 1
ATOM 7547 N N . PRO B 1 467 ? -21.234 -25.703 -39.062 1 94.38 467 PRO B N 1
ATOM 7548 C CA . PRO B 1 467 ? -21.781 -24.5 -38.406 1 94.38 467 PRO B CA 1
ATOM 7549 C C . PRO B 1 467 ? -23.094 -24.031 -39.031 1 94.38 467 PRO B C 1
ATOM 7551 O O . PRO B 1 467 ? -23.094 -23.031 -39.75 1 94.38 467 PRO B O 1
ATOM 7554 N N . ASP B 1 468 ? -24.141 -24.672 -38.812 1 93.06 468 ASP B N 1
ATOM 7555 C CA . ASP B 1 468 ? -25.422 -24.328 -39.438 1 93.06 468 ASP B CA 1
ATOM 7556 C C . ASP B 1 468 ? -26.531 -24.234 -38.406 1 93.06 468 ASP B C 1
ATOM 7558 O O . ASP B 1 468 ? -26.266 -24.375 -37.188 1 93.06 468 ASP B O 1
ATOM 7562 N N . ALA B 1 469 ? -27.688 -23.906 -38.875 1 93.19 469 ALA B N 1
ATOM 7563 C CA . ALA B 1 469 ? -28.828 -23.641 -38 1 93.19 469 ALA B CA 1
ATOM 7564 C C . ALA B 1 469 ? -29.234 -24.891 -37.219 1 93.19 469 ALA B C 1
ATOM 7566 O O . ALA B 1 469 ? -29.672 -24.797 -36.062 1 93.19 469 ALA B O 1
ATOM 7567 N N . ASN B 1 470 ? -29.031 -25.984 -37.844 1 94.12 470 ASN B N 1
ATOM 7568 C CA . ASN B 1 470 ? -29.391 -27.234 -37.188 1 94.12 470 ASN B CA 1
ATOM 7569 C C . ASN B 1 470 ? -28.484 -27.5 -35.969 1 94.12 470 ASN B C 1
ATOM 7571 O O . ASN B 1 470 ? -28.969 -27.875 -34.906 1 94.12 470 ASN B O 1
ATOM 7575 N N . THR B 1 471 ? -27.203 -27.328 -36.25 1 95.56 471 THR B N 1
ATOM 7576 C CA . THR B 1 471 ? -26.266 -27.5 -35.156 1 95.56 471 THR B CA 1
ATOM 7577 C C . THR B 1 471 ? -26.562 -26.516 -34.031 1 95.56 471 THR B C 1
ATOM 7579 O O . THR B 1 471 ? -26.547 -26.875 -32.844 1 95.56 471 THR B O 1
ATOM 7582 N N . GLY B 1 472 ? -26.859 -25.328 -34.344 1 96.62 472 GLY B N 1
ATOM 7583 C CA . GLY B 1 472 ? -27.219 -24.328 -33.344 1 96.62 472 GLY B CA 1
ATOM 7584 C C . GLY B 1 472 ? -28.453 -24.703 -32.531 1 96.62 472 GLY B C 1
ATOM 7585 O O . GLY B 1 472 ? -28.453 -24.578 -31.312 1 96.62 472 GLY B O 1
ATOM 7586 N N . ALA B 1 473 ? -29.422 -25.125 -33.25 1 95.94 473 ALA B N 1
ATOM 7587 C CA . ALA B 1 473 ? -30.672 -25.531 -32.594 1 95.94 473 ALA B CA 1
ATOM 7588 C C . ALA B 1 473 ? -30.422 -26.703 -31.656 1 95.94 473 ALA B C 1
ATOM 7590 O O . ALA B 1 473 ? -31.016 -26.781 -30.578 1 95.94 473 ALA B O 1
ATOM 7591 N N . ASP B 1 474 ? -29.625 -27.594 -32.094 1 96 474 ASP B N 1
ATOM 7592 C CA . ASP B 1 474 ? -29.266 -28.75 -31.266 1 96 474 ASP B CA 1
ATOM 7593 C C . ASP B 1 474 ? -28.562 -28.312 -29.984 1 96 474 ASP B C 1
ATOM 7595 O O . ASP B 1 474 ? -28.828 -28.844 -28.922 1 96 474 ASP B O 1
ATOM 7599 N N . LEU B 1 475 ? -27.688 -27.375 -30.156 1 97 475 LEU B N 1
ATOM 7600 C CA . LEU B 1 475 ? -26.953 -26.859 -29 1 97 475 LEU B CA 1
ATOM 7601 C C . LEU B 1 475 ? -27.891 -26.141 -28.031 1 97 475 LEU B C 1
ATOM 7603 O O . LEU B 1 475 ? -27.781 -26.297 -26.812 1 97 475 LEU B O 1
ATOM 7607 N N . GLN B 1 476 ? -28.781 -25.391 -28.547 1 96.88 476 GLN B N 1
ATOM 7608 C CA . GLN B 1 476 ? -29.766 -24.719 -27.703 1 96.88 476 GLN B CA 1
ATOM 7609 C C . GLN B 1 476 ? -30.641 -25.719 -26.953 1 96.88 476 GLN B C 1
ATOM 7611 O O . GLN B 1 476 ? -30.859 -25.562 -25.75 1 96.88 476 GLN B O 1
ATOM 7616 N N . ARG B 1 477 ? -31.125 -26.719 -27.641 1 95.56 477 ARG B N 1
ATOM 7617 C CA . ARG B 1 477 ? -31.922 -27.781 -27.016 1 95.56 477 ARG B CA 1
ATOM 7618 C C . ARG B 1 477 ? -31.109 -28.484 -25.938 1 95.56 477 ARG B C 1
ATOM 7620 O O . ARG B 1 477 ? -31.641 -28.781 -24.859 1 95.56 477 ARG B O 1
ATOM 7627 N N . TYR B 1 478 ? -29.891 -28.734 -26.266 1 95.75 478 TYR B N 1
ATOM 7628 C CA . TYR B 1 478 ? -29.016 -29.422 -25.328 1 95.75 478 TYR B CA 1
ATOM 7629 C C . TYR B 1 478 ? -28.875 -28.609 -24.031 1 95.75 478 TYR B C 1
ATOM 7631 O O . TYR B 1 478 ? -28.984 -29.172 -22.938 1 95.75 478 TYR B O 1
ATOM 7639 N N . VAL B 1 479 ? -28.625 -27.312 -24.156 1 95.81 479 VAL B N 1
ATOM 7640 C CA . VAL B 1 479 ? -28.469 -26.453 -22.984 1 95.81 479 VAL B CA 1
ATOM 7641 C C . VAL B 1 479 ? -29.766 -26.391 -22.188 1 95.81 479 VAL B C 1
ATOM 7643 O O . VAL B 1 479 ? -29.75 -26.438 -20.953 1 95.81 479 VAL B O 1
ATOM 7646 N N . LYS B 1 480 ? -30.906 -26.438 -22.844 1 94.69 480 LYS B N 1
ATOM 7647 C CA . LYS B 1 480 ? -32.219 -26.391 -22.188 1 94.69 480 LYS B CA 1
ATOM 7648 C C . LYS B 1 480 ? -32.5 -27.672 -21.391 1 94.69 480 LYS B C 1
ATOM 7650 O O . LYS B 1 480 ? -33.219 -27.641 -20.406 1 94.69 480 LYS B O 1
ATOM 7655 N N . GLN B 1 481 ? -31.875 -28.688 -21.781 1 95.12 481 GLN B N 1
ATOM 7656 C CA . GLN B 1 481 ? -32.031 -29.969 -21.094 1 95.12 481 GLN B CA 1
ATOM 7657 C C . GLN B 1 481 ? -31.25 -30.016 -19.797 1 95.12 481 GLN B C 1
ATOM 7659 O O . GLN B 1 481 ? -31.531 -30.812 -18.906 1 95.12 481 GLN B O 1
ATOM 7664 N N . HIS B 1 482 ? -30.312 -29.172 -19.719 1 93.5 482 HIS B N 1
ATOM 7665 C CA . HIS B 1 482 ? -29.375 -29.312 -18.609 1 93.5 482 HIS B CA 1
ATOM 7666 C C . HIS B 1 482 ? -29.438 -28.094 -17.688 1 93.5 482 HIS B C 1
ATOM 7668 O O . HIS B 1 482 ? -28.969 -28.156 -16.547 1 93.5 482 HIS B O 1
ATOM 7674 N N . LEU B 1 483 ? -29.922 -26.984 -18.188 1 93.75 483 LEU B N 1
ATOM 7675 C CA . LEU B 1 483 ? -30.016 -25.766 -17.406 1 93.75 483 LEU B CA 1
ATOM 7676 C C . LEU B 1 483 ? -31.422 -25.188 -17.469 1 93.75 483 LEU B C 1
ATOM 7678 O O . LEU B 1 483 ? -32.219 -25.594 -18.297 1 93.75 483 LEU B O 1
ATOM 7682 N N . ALA B 1 484 ? -31.672 -24.25 -16.531 1 91.5 484 ALA B N 1
ATOM 7683 C CA . ALA B 1 484 ? -32.938 -23.531 -16.578 1 91.5 484 ALA B CA 1
ATOM 7684 C C . ALA B 1 484 ? -33.125 -22.844 -17.922 1 91.5 484 ALA B C 1
ATOM 7686 O O . ALA B 1 484 ? -32.188 -22.297 -18.5 1 91.5 484 ALA B O 1
ATOM 7687 N N . PRO B 1 485 ? -34.312 -22.797 -18.391 1 89.69 485 PRO B N 1
ATOM 7688 C CA . PRO B 1 485 ? -34.625 -22.328 -19.75 1 89.69 485 PRO B CA 1
ATOM 7689 C C . PRO B 1 485 ? -34.156 -20.891 -19.984 1 89.69 485 PRO B C 1
ATOM 7691 O O . PRO B 1 485 ? -33.812 -20.531 -21.125 1 89.69 485 PRO B O 1
ATOM 7694 N N . PHE B 1 486 ? -34.125 -20.078 -19.047 1 90.62 486 PHE B N 1
ATOM 7695 C CA . PHE B 1 486 ? -33.75 -18.688 -19.281 1 90.62 486 PHE B CA 1
ATOM 7696 C C . PHE B 1 486 ? -32.25 -18.547 -19.5 1 90.62 486 PHE B C 1
ATOM 7698 O O . PHE B 1 486 ? -31.766 -17.484 -19.906 1 90.62 486 PHE B O 1
ATOM 7705 N N . LYS B 1 487 ? -31.438 -19.594 -19.297 1 93.38 487 LYS B N 1
ATOM 7706 C CA . LYS B 1 487 ? -29.984 -19.531 -19.344 1 93.38 487 LYS B CA 1
ATOM 7707 C C . LYS B 1 487 ? -29.453 -19.875 -20.734 1 93.38 487 LYS B C 1
ATOM 7709 O O . LYS B 1 487 ? -28.297 -19.578 -21.047 1 93.38 487 LYS B O 1
ATOM 7714 N N . TYR B 1 488 ? -30.266 -20.547 -21.562 1 94.56 488 TYR B N 1
ATOM 7715 C CA . TYR B 1 488 ? -29.734 -21.031 -22.828 1 94.56 488 TYR B CA 1
ATOM 7716 C C . TYR B 1 488 ? -29.391 -19.875 -23.75 1 94.56 488 TYR B C 1
ATOM 7718 O O . TYR B 1 488 ? -30 -18.812 -23.688 1 94.56 488 TYR B O 1
ATOM 7726 N N . PRO B 1 489 ? -28.406 -20.031 -24.672 1 96.25 489 PRO B N 1
ATOM 7727 C CA . PRO B 1 489 ? -28.078 -18.969 -25.625 1 96.25 489 PRO B CA 1
ATOM 7728 C C . PRO B 1 489 ? -29.156 -18.766 -26.688 1 96.25 489 PRO B C 1
ATOM 7730 O O . PRO B 1 489 ? -29.453 -19.688 -27.453 1 96.25 489 PRO B O 1
ATOM 7733 N N . ARG B 1 490 ? -29.594 -17.547 -26.703 1 94.25 490 ARG B N 1
ATOM 7734 C CA . ARG B 1 490 ? -30.609 -17.219 -27.703 1 94.25 490 ARG B CA 1
ATOM 7735 C C . ARG B 1 490 ? -30 -17.141 -29.094 1 94.25 490 ARG B C 1
ATOM 7737 O O . ARG B 1 490 ? -30.703 -17.328 -30.094 1 94.25 490 ARG B O 1
ATOM 7744 N N . GLN B 1 491 ? -28.781 -16.766 -29.047 1 94.5 491 GLN B N 1
ATOM 7745 C CA . GLN B 1 491 ? -28.016 -16.688 -30.281 1 94.5 491 GLN B CA 1
ATOM 7746 C C . GLN B 1 491 ? -26.734 -17.516 -30.203 1 94.5 491 GLN B C 1
ATOM 7748 O O . GLN B 1 491 ? -26.125 -17.594 -29.141 1 94.5 491 GLN B O 1
ATOM 7753 N N . ILE B 1 492 ? -26.406 -18.172 -31.297 1 96.56 492 ILE B N 1
ATOM 7754 C CA . ILE B 1 492 ? -25.156 -18.922 -31.375 1 96.56 492 ILE B CA 1
ATOM 7755 C C . ILE B 1 492 ? -24.375 -18.484 -32.625 1 96.56 492 ILE B C 1
ATOM 7757 O O . ILE B 1 492 ? -24.891 -18.547 -33.719 1 96.56 492 ILE B O 1
ATOM 7761 N N . ASP B 1 493 ? -23.234 -18 -32.406 1 95.94 493 ASP B N 1
ATOM 7762 C CA . ASP B 1 493 ? -22.312 -17.656 -33.469 1 95.94 493 ASP B CA 1
ATOM 7763 C C . ASP B 1 493 ? -21.156 -18.641 -33.531 1 95.94 493 ASP B C 1
ATOM 7765 O O . ASP B 1 493 ? -20.422 -18.828 -32.562 1 95.94 493 ASP B O 1
ATOM 7769 N N . PHE B 1 494 ? -21 -19.281 -34.688 1 96.5 494 PHE B N 1
ATOM 7770 C CA . PHE B 1 494 ? -19.891 -20.203 -34.844 1 96.5 494 PHE B CA 1
ATOM 7771 C C . PHE B 1 494 ? -18.641 -19.453 -35.312 1 96.5 494 PHE B C 1
ATOM 7773 O O . PHE B 1 494 ? -18.703 -18.594 -36.188 1 96.5 494 PHE B O 1
ATOM 7780 N N . THR B 1 495 ? -17.578 -19.656 -34.625 1 94.94 495 THR B N 1
ATOM 7781 C CA . THR B 1 495 ? -16.312 -19.016 -34.938 1 94.94 495 THR B CA 1
ATOM 7782 C C . THR B 1 495 ? -15.195 -20.047 -35 1 94.94 495 THR B C 1
ATOM 7784 O O . THR B 1 495 ? -15.32 -21.156 -34.469 1 94.94 495 THR B O 1
ATOM 7787 N N . ASP B 1 496 ? -14.148 -19.703 -35.75 1 92.75 496 ASP B N 1
ATOM 7788 C CA . ASP B 1 496 ? -13.023 -20.609 -35.906 1 92.75 496 ASP B CA 1
ATOM 7789 C C . ASP B 1 496 ? -12.172 -20.641 -34.625 1 92.75 496 ASP B C 1
ATOM 7791 O O . ASP B 1 496 ? -11.57 -21.672 -34.281 1 92.75 496 ASP B O 1
ATOM 7795 N N . GLU B 1 497 ? -12.086 -19.516 -34 1 91.06 497 GLU B N 1
ATOM 7796 C CA . GLU B 1 497 ? -11.305 -19.406 -32.75 1 91.06 497 GLU B CA 1
ATOM 7797 C C . GLU B 1 497 ? -11.922 -18.375 -31.812 1 91.06 497 GLU B C 1
ATOM 7799 O O . GLU B 1 497 ? -12.688 -17.516 -32.25 1 91.06 497 GLU B O 1
ATOM 7804 N N . LEU B 1 498 ? -11.641 -18.547 -30.531 1 92.38 498 LEU B N 1
ATOM 7805 C CA . LEU B 1 498 ? -12.039 -17.578 -29.516 1 92.38 498 LEU B CA 1
ATOM 7806 C C . LEU B 1 498 ? -10.844 -16.75 -29.062 1 92.38 498 LEU B C 1
ATOM 7808 O O . LEU B 1 498 ? -9.719 -17.234 -29.016 1 92.38 498 LEU B O 1
ATOM 7812 N N . PRO B 1 499 ? -11.055 -15.453 -28.781 1 88.5 499 PRO B N 1
ATOM 7813 C CA . PRO B 1 499 ? -9.961 -14.648 -28.25 1 88.5 499 PRO B CA 1
ATOM 7814 C C . PRO B 1 499 ? -9.469 -15.141 -26.891 1 88.5 499 PRO B C 1
ATOM 7816 O O . PRO B 1 499 ? -10.273 -15.367 -25.984 1 88.5 499 PRO B O 1
ATOM 7819 N N . LYS B 1 500 ? -8.109 -15.297 -26.703 1 82.19 500 LYS B N 1
ATOM 7820 C CA . LYS B 1 500 ? -7.523 -15.812 -25.469 1 82.19 500 LYS B CA 1
ATOM 7821 C C . LYS B 1 500 ? -6.309 -14.992 -25.047 1 82.19 500 LYS B C 1
ATOM 7823 O O . LYS B 1 500 ? -5.684 -14.328 -25.891 1 82.19 500 LYS B O 1
ATOM 7828 N N . THR B 1 501 ? -6.113 -14.969 -23.75 1 72.5 501 THR B N 1
ATOM 7829 C CA . THR B 1 501 ? -4.855 -14.438 -23.25 1 72.5 501 THR B CA 1
ATOM 7830 C C . THR B 1 501 ? -3.689 -15.344 -23.625 1 72.5 501 THR B C 1
ATOM 7832 O O . THR B 1 501 ? -3.895 -16.422 -24.203 1 72.5 501 THR B O 1
ATOM 7835 N N . ALA B 1 502 ? -2.516 -14.859 -23.219 1 64.56 502 ALA B N 1
ATOM 7836 C CA . ALA B 1 502 ? -1.312 -15.633 -23.5 1 64.56 502 ALA B CA 1
ATOM 7837 C C . ALA B 1 502 ? -1.328 -16.969 -22.734 1 64.56 502 ALA B C 1
ATOM 7839 O O . ALA B 1 502 ? -0.729 -17.938 -23.188 1 64.56 502 ALA B O 1
ATOM 7840 N N . THR B 1 503 ? -2.135 -17 -21.688 1 64.19 503 THR B N 1
ATOM 7841 C CA . THR B 1 503 ? -2.174 -18.203 -20.875 1 64.19 503 THR B CA 1
ATOM 7842 C C . THR B 1 503 ? -3.365 -19.078 -21.266 1 64.19 503 THR B C 1
ATOM 7844 O O . THR B 1 503 ? -3.617 -20.109 -20.625 1 64.19 503 THR B O 1
ATOM 7847 N N . GLY B 1 504 ? -4.113 -18.625 -22.328 1 67.5 504 GLY B N 1
ATOM 7848 C CA . GLY B 1 504 ? -5.168 -19.484 -22.844 1 67.5 504 GLY B CA 1
ATOM 7849 C C . GLY B 1 504 ? -6.539 -19.156 -22.281 1 67.5 504 GLY B C 1
ATOM 7850 O O . GLY B 1 504 ? -7.523 -19.828 -22.609 1 67.5 504 GLY B O 1
ATOM 7851 N N . LYS B 1 505 ? -6.562 -18.078 -21.406 1 73.12 505 LYS B N 1
ATOM 7852 C CA . LYS B 1 505 ? -7.848 -17.703 -20.828 1 73.12 505 LYS B CA 1
ATOM 7853 C C . LYS B 1 505 ? -8.703 -16.938 -21.828 1 73.12 505 LYS B C 1
ATOM 7855 O O . LYS B 1 505 ? -8.203 -16.062 -22.547 1 73.12 505 LYS B O 1
ATOM 7860 N N . ILE B 1 506 ? -9.977 -17.391 -22 1 80.19 506 ILE B N 1
ATOM 7861 C CA . ILE B 1 506 ? -10.891 -16.734 -22.922 1 80.19 506 ILE B CA 1
ATOM 7862 C C . ILE B 1 506 ? -11.086 -15.273 -22.516 1 80.19 506 ILE B C 1
ATOM 7864 O O . ILE B 1 506 ? -11.305 -14.977 -21.344 1 80.19 506 ILE B O 1
ATOM 7868 N N . GLN B 1 507 ? -10.914 -14.375 -23.453 1 82.31 507 GLN B N 1
ATOM 7869 C CA . GLN B 1 507 ? -11.133 -12.945 -23.234 1 82.31 507 GLN B CA 1
ATOM 7870 C C . GLN B 1 507 ? -12.523 -12.531 -23.703 1 82.31 507 GLN B C 1
ATOM 7872 O O . GLN B 1 507 ? -12.688 -12 -24.797 1 82.31 507 GLN B O 1
ATOM 7877 N N . ARG B 1 508 ? -13.508 -12.57 -22.922 1 87.75 508 ARG B N 1
ATOM 7878 C CA . ARG B 1 508 ? -14.906 -12.305 -23.25 1 87.75 508 ARG B CA 1
ATOM 7879 C C . ARG B 1 508 ? -15.125 -10.836 -23.594 1 87.75 508 ARG B C 1
ATOM 7881 O O . ARG B 1 508 ? -15.984 -10.508 -24.406 1 87.75 508 ARG B O 1
ATOM 7888 N N . PHE B 1 509 ? -14.25 -9.977 -22.922 1 84.94 509 PHE B N 1
ATOM 7889 C CA . PHE B 1 509 ? -14.43 -8.555 -23.188 1 84.94 509 PHE B CA 1
ATOM 7890 C C . PHE B 1 509 ? -14.211 -8.242 -24.672 1 84.94 509 PHE B C 1
ATOM 7892 O O . PHE B 1 509 ? -14.852 -7.348 -25.219 1 84.94 509 PHE B O 1
ATOM 7899 N N . ARG B 1 510 ? -13.344 -8.977 -25.297 1 86.69 510 ARG B N 1
ATOM 7900 C CA . ARG B 1 510 ? -13.102 -8.781 -26.719 1 86.69 510 ARG B CA 1
ATOM 7901 C C . ARG B 1 510 ? -14.312 -9.18 -27.562 1 86.69 510 ARG B C 1
ATOM 7903 O O . ARG B 1 510 ? -14.602 -8.57 -28.594 1 86.69 510 ARG B O 1
ATOM 7910 N N . LEU B 1 511 ? -15.055 -10.195 -27.125 1 90.62 511 LEU B N 1
ATOM 7911 C CA . LEU B 1 511 ? -16.266 -10.617 -27.812 1 90.62 511 LEU B CA 1
ATOM 7912 C C . LEU B 1 511 ? -17.375 -9.57 -27.656 1 90.62 511 LEU B C 1
ATOM 7914 O O . LEU B 1 511 ? -18.109 -9.297 -28.609 1 90.62 511 LEU B O 1
ATOM 7918 N N . ARG B 1 512 ? -17.391 -8.945 -26.469 1 89 512 ARG B N 1
ATOM 7919 C CA . ARG B 1 512 ? -18.359 -7.875 -26.234 1 89 512 ARG B CA 1
ATOM 7920 C C . ARG B 1 512 ? -18.047 -6.664 -27.109 1 89 512 ARG B C 1
ATOM 7922 O O . ARG B 1 512 ? -18.953 -6.012 -27.625 1 89 512 ARG B O 1
ATOM 7929 N N . GLN B 1 513 ? -16.719 -6.434 -27.266 1 86.62 513 GLN B N 1
ATOM 7930 C CA . GLN B 1 513 ? -16.312 -5.316 -28.109 1 86.62 513 GLN B CA 1
ATOM 7931 C C . GLN B 1 513 ? -16.688 -5.555 -29.562 1 86.62 513 GLN B C 1
ATOM 7933 O O . GLN B 1 513 ? -17.047 -4.617 -30.281 1 86.62 513 GLN B O 1
ATOM 7938 N N . LEU B 1 514 ? -16.656 -6.781 -29.953 1 83.5 514 LEU B N 1
ATOM 7939 C CA . LEU B 1 514 ? -17.031 -7.148 -31.328 1 83.5 514 LEU B CA 1
ATOM 7940 C C . LEU B 1 514 ? -18.516 -6.906 -31.562 1 83.5 514 LEU B C 1
ATOM 7942 O O . LEU B 1 514 ? -18.922 -6.605 -32.688 1 83.5 514 LEU B O 1
ATOM 7946 N N . GLU B 1 515 ? -19.312 -7.031 -30.578 1 85.44 515 GLU B N 1
ATOM 7947 C CA . GLU B 1 515 ? -20.75 -6.812 -30.688 1 85.44 515 GLU B CA 1
ATOM 7948 C C . GLU B 1 515 ? -21.062 -5.324 -30.797 1 85.44 515 GLU B C 1
ATOM 7950 O O . GLU B 1 515 ? -22.078 -4.945 -31.391 1 85.44 515 GLU B O 1
ATOM 7955 N N . GLN B 1 516 ? -20.266 -4.516 -30.141 1 74.88 516 GLN B N 1
ATOM 7956 C CA . GLN B 1 516 ? -20.5 -3.074 -30.172 1 74.88 516 GLN B CA 1
ATOM 7957 C C . GLN B 1 516 ? -20.141 -2.484 -31.531 1 74.88 516 GLN B C 1
ATOM 7959 O O . GLN B 1 516 ? -20.734 -1.487 -31.953 1 74.88 516 GLN B O 1
ATOM 7964 N N . VAL B 1 517 ? -19.25 -3.016 -32.281 1 64.12 517 VAL B N 1
ATOM 7965 C CA . VAL B 1 517 ? -18.797 -2.467 -33.531 1 64.12 517 VAL B CA 1
ATOM 7966 C C . VAL B 1 517 ? -19.703 -2.945 -34.656 1 64.12 517 VAL B C 1
ATOM 7968 O O . VAL B 1 517 ? -19.719 -2.357 -35.75 1 64.12 517 VAL B O 1
ATOM 7971 N N . THR B 1 518 ? -20.203 -4.027 -34.75 1 45.28 518 THR B N 1
ATOM 7972 C CA . THR B 1 518 ? -21.031 -4.473 -35.844 1 45.28 518 THR B CA 1
ATOM 7973 C C . THR B 1 518 ? -22.312 -3.643 -35.938 1 45.28 518 THR B C 1
ATOM 7975 O O . THR B 1 518 ? -23.109 -3.627 -35 1 45.28 518 THR B O 1
ATOM 7978 N N . PRO B 1 519 ? -22.469 -2.881 -37 1 44.78 519 PRO B N 1
ATOM 7979 C CA . PRO B 1 519 ? -23.672 -2.1 -37.281 1 44.78 519 PRO B CA 1
ATOM 7980 C C . PRO B 1 519 ? -24.938 -2.963 -37.375 1 44.78 519 PRO B C 1
ATOM 7982 O O . PRO B 1 519 ? -24.859 -4.125 -37.781 1 44.78 519 PRO B O 1
#

Sequence (1038 aa):
MNACPAELNFASHLAALNAPRATKLAYIDDTRQLTYGELAERVARMAGALRQLGLRREERILLLMQDTADWPVVFLGALHAGVVPVAVNTLLTPDDYAYILNHSRVRAAFVSESLLPTLQAALAQAPGEVEHLVVSRPAAAPPAGAHELDALLAAAPLAPAARTLSDEIAFWLYSSGSTGKPKGVVHTHGNLWHTAELYAKPVLGIREDDIAFSAAKLFFAYGLGNGLTFPLSVGATVVLMAERPTPQAVFQRLVRHRPTVFYGVPTLYASMLAAPDLPPREQVAMRICTSAGEALPRDIGERFQRHFGCDILDGIGSTEMLHIFLSNRAGQLRYGTTGKPVPGYEVQLRDDNGAPVAAGAIGDLYIKGPSAALMYWNNRDKTRQCFLGDWLKSGDKYICDADGYYTYAGRSDDMIKVSGQYVSPVEVENVLVQHEAVLEAAVIGVPDHDGLVKTKAYVVLRPGYAPDANTGADLQRYVKQHLAPFKYPRQIDFTDELPKTATGKIQRFRLRQLEQVTPMNACPAELNFASHLAALNAPRATKLAYIDDTRQLTYGELAERVARMAGALRQLGLRREERILLLMQDTADWPVVFLGALHAGVVPVAVNTLLTPDDYAYILNHSRVRAAFVSESLLPTLQAALAQAPGEVEHLVVSRPAAAPPAGAHELDALLAAAPLAPAARTLSDEIAFWLYSSGSTGKPKGVVHTHGNLWHTAELYAKPVLGIREDDIAFSAAKLFFAYGLGNGLTFPLSVGATVVLMAERPTPQAVFQRLVRHRPTVFYGVPTLYASMLAAPDLPPREQVAMRICTSAGEALPRDIGERFQRHFGCDILDGIGSTEMLHIFLSNRAGQLRYGTTGKPVPGYEVQLRDDNGAPVAAGAIGDLYIKGPSAALMYWNNRDKTRQCFLGDWLKSGDKYICDADGYYTYAGRSDDMIKVSGQYVSPVEVENVLVQHEAVLEAAVIGVPDHDGLVKTKAYVVLRPGYAPDANTGADLQRYVKQHLAPFKYPRQIDFTDELPKTATGKIQRFRLRQLEQVTP

InterPro domains:
  IPR000873 AMP-dependent synthetase/ligase domain [PF00501] (23-377)
  IPR011957 Benzoate-CoA ligase family [TIGR02262] (8-513)
  IPR025110 AMP-binding enzyme, C-terminal domain [PF13193] (427-505)
  IPR045851 AMP-binding enzyme domain superfamily [G3DSA:3.30.300.30] (419-518)

pLDDT: mean 94.4, std 7.14, range [44.78, 98.94]

Foldseek 3Di:
DDDQAQWDLLLVVLLVLCVVFQVQWAEDEPPDTHGSVRLNLLLQLLLQLCVVVVDAAAAEEEELEFFDPVRSSNQSSCSQNNYAYEFEDNLDALCLVLVVCQQRQHQAYEHEQVSVVRPVSNCVVHVRNHQAYEYEPHPDDDPPRYHHSVVSSVPGDGHGGDTDTQQDFRYWAWDPDLPDRTWTFTFGNVLLVFCQVQDLCPFVVDAQAFEFEELDTCSALANVNRAPSNNSNHNHYYYGYRDHDALVSVVVCQQVVQGQEYEDEQVRLVRLLVDPPNDALVRHRHQEYEYEPDAHALVSQVSSCVGNVHGYWAFYDDVQLSYGQFIAGPPRDDHQFRHAGTPQKDKFFADPVRHGDDAFAKGFIKMFHDSGTDATRPCVPVRCVADDDRIGGPQFIWHAHPVRTIHGQGGVVFWFQAPNGTARQVLLQVQLCPDQFFDGKTWGWDADPVGTTFIEMETETDPPDDPDPVVVVVSQVSSVVPDPNRRGGPYYHYDNDADADPVRHGSVVVVVVVNVPDD/DDDQAQWDLLLVVLLVLCVVFQVQWAEDEPPDTHGSVRLNLLLQLLLQLCVVVVDAAAAEEEELEFFDSVRSSNQSSCSQNNYAYEFEDNLDALCLVLVVCQQRQHQAYEHEQVSVVRPVSNCVVHVRNHQAYEYEPHPDDDPPRYHHSVVSSVVGDGHGGDTDTQQDFRYWAWDPDLPDRTWTFTFGNVLLVFCQVQDLCPFVVDAQAFEFEELDTCSALANVNRAPSNNSNHNHYYYGYRDHDALVSVVVCQQPVQGQEYEDEQVRLVRLLVDPPNDALVSHRHQEYEYEPDAHALVSQVSSCVGNVHGYWAFYDDVQLSYGQFTAGPPRDDHQFRHAGTPQKDKFFADPVRHGDDAFAKGFIKMFHDSGTDATRPCVPVRCVADDDRIGGPQFIWHAHPVRTIHGQGGVVFWFQAPNDTARQVVLQVQLCPDQFFPGKTWGWDADPVGTTFIEMETETDPPDDPDPVVVVVSQVSSVVPDPNRRGGPYYHYDNDADADPVRHGSVVVVVVVNVPDD

Solvent-accessible surface area (backbone atoms only — not comparable to full-atom values): 52767 Å² total; per-residue (Å²): 129,86,73,80,55,65,71,30,32,55,38,50,51,41,41,62,72,34,54,89,47,26,84,42,55,31,34,34,31,95,84,52,75,35,26,36,40,54,46,43,51,49,17,23,9,34,22,22,30,39,47,73,73,65,55,52,68,73,39,32,31,35,37,43,51,52,38,40,70,61,42,59,31,55,47,36,4,24,36,21,40,37,21,22,34,35,28,38,73,82,80,66,52,37,68,56,48,20,50,48,34,50,73,62,48,21,38,30,39,38,26,22,47,91,45,40,67,50,51,50,53,9,39,72,74,34,48,60,56,51,78,42,42,33,30,38,78,54,93,56,83,64,61,91,86,41,38,48,43,68,61,46,36,71,71,25,52,78,35,78,63,41,92,39,36,17,56,32,81,29,35,35,37,60,43,73,51,97,86,57,73,66,40,43,35,35,28,32,29,38,29,56,54,44,46,28,64,38,30,32,42,72,57,70,53,63,43,44,88,34,29,30,33,38,63,47,52,57,44,37,41,64,12,29,38,51,64,42,47,34,34,51,72,48,52,12,25,28,47,39,60,59,65,74,70,42,51,67,60,45,48,52,48,37,48,73,69,36,27,27,32,39,35,46,32,41,70,50,53,50,48,31,73,68,37,90,79,53,74,59,44,87,53,41,46,50,63,36,32,35,29,34,90,48,83,48,57,36,68,54,48,53,52,46,25,71,60,53,69,28,54,63,36,29,21,40,53,43,72,56,41,37,35,64,48,28,30,27,37,85,95,62,65,51,74,56,36,31,21,32,65,31,65,83,38,49,73,48,39,19,41,98,85,68,45,74,52,60,75,64,39,75,13,39,36,32,41,28,49,81,27,53,43,79,38,36,64,69,33,58,69,61,27,30,68,29,42,41,28,65,34,31,49,72,58,32,24,30,27,35,41,92,86,52,42,29,29,84,35,40,44,56,88,52,53,23,59,43,92,86,36,83,35,39,31,54,60,48,25,57,51,47,44,68,38,88,50,33,62,44,54,47,45,46,61,40,66,44,98,84,63,48,44,38,36,30,29,40,32,22,60,29,91,93,53,67,92,44,70,65,50,45,51,50,51,34,51,52,33,43,74,74,41,62,70,88,58,33,44,79,39,72,44,72,37,93,72,77,60,52,46,97,85,62,47,75,39,62,67,59,55,54,50,54,60,72,66,59,128,129,86,74,80,54,64,71,30,33,54,37,51,49,42,40,64,72,34,55,88,46,27,82,41,54,33,33,35,30,94,84,51,73,34,26,37,40,56,45,43,50,48,17,24,9,33,22,23,30,40,47,73,72,65,56,52,68,74,40,32,30,35,37,43,52,49,37,40,71,60,42,60,32,53,48,37,4,24,36,21,40,37,20,22,33,34,28,37,72,81,79,66,52,36,67,55,48,21,50,49,34,50,75,63,48,21,38,30,38,37,26,23,47,90,46,40,67,50,49,51,54,8,40,72,74,34,49,59,55,50,76,42,41,32,29,40,77,53,92,56,83,63,59,92,85,41,39,46,43,67,62,46,35,72,70,25,53,78,36,79,63,42,92,39,36,16,55,31,81,30,35,35,36,60,44,73,51,98,87,58,73,66,42,42,36,36,30,32,29,36,29,58,54,44,47,29,64,37,32,32,42,73,56,69,54,61,44,45,89,34,30,30,34,38,63,47,50,56,45,37,39,65,11,28,38,50,62,41,48,33,35,51,72,47,52,13,26,28,47,37,58,60,66,73,72,42,52,68,59,46,48,53,47,36,47,73,68,36,27,29,33,38,34,46,33,38,70,52,53,48,49,33,72,68,36,91,79,53,76,58,45,86,54,42,47,50,64,38,32,36,29,36,90,48,83,48,55,34,65,55,48,52,52,46,25,70,60,53,70,27,54,62,36,29,21,38,52,41,70,56,42,39,35,64,46,29,29,26,35,86,97,63,64,49,75,56,34,32,21,32,64,30,68,81,37,47,71,47,37,20,42,98,86,67,44,75,53,60,75,64,40,74,12,41,37,31,40,30,48,83,26,53,43,79,41,38,64,69,31,60,70,62,26,29,69,30,42,41,27,66,33,31,48,73,58,34,23,30,27,36,41,92,86,52,41,29,29,84,35,41,43,55,89,52,54,24,58,44,92,87,36,82,35,39,30,54,60,49,27,56,51,48,43,68,39,86,50,33,61,45,54,48,43,43,59,39,67,45,98,85,63,47,46,38,36,30,29,40,33,21,59,28,92,92,52,66,91,45,70,65,50,45,50,50,51,34,52,52,34,44,73,75,41,63,70,88,58,33,46,79,38,74,42,74,40,94,71,78,61,53,46,98,86,63,48,74,39,62,66,59,56,53,52,53,60,70,64,58,128

Nearest PDB structures (foldseek):
  2v7b-assembly2_B  TM=9.525E-01  e=6.874E-79  Paraburkholderia xenovorans LB400
  6m2o-assembly1_A  TM=8.161E-01  e=5.514E-82  Rhodopseudomonas palustris
  4rm2-assembly2_B  TM=8.151E-01  e=1.975E-79  Rhodopseudomonas palustris
  4wv3-assembly1_A  TM=9.347E-01  e=2.013E-65  Stigmatella aurantiaca
  5upt-assembly1_A-2  TM=7.665E-01  e=1.342E-39  Streptomyces platensis subsp. rosaceus

Radius of gyration: 32.32 Å; Cα contacts (8 Å, |Δi|>4): 2404; chains: 2; bounding box: 70×96×88 Å

Secondary structure (DSSP, 8-state):
-PPPPSB--HHHHHHHHHGGGTTSEEEE-SS-EEEHHHHHHHHHHHHHHHHHTT--TT-EEEEE--SSTHHHHHHHHHHHHT-EEEE--TT--HHHHHHHHHHHT-SEEEEEGGGHHHHHHHHHH--TT--EEEEES-SSPPPTTPEEHHHHHHHSPP-PPP--BTTSEEEEEEE--TTSS-EEEEEEHHHHHHHIIIIIIIII---TT-EEEESS-TTSHHHHIIIIIHHHHHT-EEE---S---HHHHHHHHHHT--SEEEE-HHHHHHHHH-TTPPPGGG---SEEEE-SS---HHHHHHHHHHHS-EEEEEEE-STTSSEEEE--TTS--TTS-BEEPTT-EEEEE-TTSPBPPTTSEEEEEEE-TT---EETT-HHHHHHHEETTEEEEEEEEEE-TTS-EEEEEEGGG-EEETTEEE-HHHHHHHHHHSTTEEEEEEEEEE-TTS-EEEEEEEEEPTT---SHHHHHHHHHHHHHHS-GGGS-SEEEE-S---B-TTS-B-HHHHHHHHHH--/-PPPPSB--HHHHHHHHHGGGTTSEEEE-SS-EEEHHHHHHHHHHHHHHHHHTT--TT-EEEEE--SSTHHHHHHHHHHHHT-EEEE--TT--HHHHHHHHHHHT-SEEEEEGGGHHHHHHHHHH--TT--EEEEES-SSPPPTTPEEHHHHHHHSPP-PPP--BTTSEEEEEEE--TTSS-EEEEEEHHHHHHHIIIIIIIII---TT-EEEESS-TTSHHHHIIIIIHHHHHT-EEE---S---HHHHHHHHHHT--SEEEE-HHHHHHHHH-TTPPPGGG---SEEEE-SS---HHHHHHHHHHHS-EEEEEEE-STTSSEEEE--TTS--TTS-BEEPTT-EEEEE-TTSPBPPTTSEEEEEEE-TT---EETT-HHHHHHHEETTEEEEEEEEEE-TTS-EEEEEEGGG-EEETTEEE-HHHHHHHHHHSTTEEEEEEEEEE-TTS-EEEEEEEEEPTT---SHHHHHHHHHHHHHHS-GGGS-SEEEE-S---B-TTS-B-HHHHHHHHHH--